Protein AF-A0A7U9SKB0-F1 (afdb_monomer)

Secondary structure (DSSP, 8-state):
----PPP-S--EEEEEEEE-TTT--EEEEEEEEEE--SS----EEEEEE-TTT--EEESS--S-GGGGS-TT-GGGPPPS-TT----SPP-EEEEEEEET-TT-HHHHHHHHTTEEEEEEE-TTSSS-EEETTTEEEESS-GGG---TT-EEEEEEES-GGG-S-HHHHHHHHHHHEEEEEEEEEEEEBSS-HHHHHHGGG-GGG-TTT--EEB-HHHHHHHHHHHTEEEEEEEE---THHHHHHHHHHTT--HHHHHHHHHHHS-HHHHHHHHHHHHHHHHTT-SSEEEEEEEE-----TTS---EEEEE----------SS--S---SS-EEEE--S-TT--GGGPEE---SS--HHHHHHHHTT-SS--PPPTTEEE-S-SSSS-GGGGEEEPPPTTTSSS----SSS---SB-TTS-B--PPPPPPSSSTBTTBSEEEEEEEEESS-TTTHHHHHHHHHHHHHHSSEEEEEEESS--SSHHHHHHHTTPEEEE----S-HHHHHHHHHHH--EEEEEE--TTEEES--HHHHHHHHTTGGGG-SEEEEEEEEESSTTS-SEEEEEEEEEEE--TT-EEESSSS-EEE--S---EEEEEEEEEE-TT--S-HHHHHHHHHHHHHHHHHHHHH-TT-HHHHHHHHHHHHHTT-HHHHHHHHHHHHHHHHHTT-HHHHHHHHHHHHHHHHHTT-THHHHHHHHHHHHS---HHHHHHHHHHHHHHHHHTT--HHHHHHHHHHHHHHHHHHHH-HHHHHTT-SSSHHHHH-HHHHHHHHHHHHHHHHHTT-HHHHHHHHHH--TTTTGGGHHHHHHHHHHS-HHHHHHHHHHS-HHHHHHTHHHHHHHHHHHHTTS-TTSHHHHHHHHHHHTS-HHHHHHHHHHTTTT--SHHHHHHHHHHHH--SSS--HHHHHHHHHHHHHHHHHHHHT----PPPP----S-----TT-PPPHHHHHHHHHHHHHHHHHHHS-HHHHH-TT-SSS-HHHHHHHHHHHHHSSS--HHHHHHHHHHHHHH-GGGHHHHHHHHHHS--

Nearest PDB structures (foldseek):
  7msp-assembly2_B  TM=8.343E-01  e=2.458E-13  Bacillus subtilis subsp. subtilis str. 168
  8zc7-assembly1_A  TM=6.429E-01  e=2.097E-06  Streptomyces caespitosus
  4qnv-assembly2_B  TM=5.663E-01  e=7.836E-06  Escherichia coli APEC O1
  4qnx-assembly1_A  TM=5.830E-01  e=1.255E-05  Escherichia coli K-12
  1vlm-assembly2_B  TM=6.837E-01  e=5.400E-05  Thermotoga maritima MSB8

Sequence (1038 aa):
MVTLKRDETNRELGKKPQVCRICGAGGDFDTYLVREMMQGTGEEFPYFVCGRCHCLQIATVPENLGDYYGRDYYSFQIPEETGMEFEVPVHNSRKILDVGCGGGVWLVQKAMEGWGNLYGCDPFLEKGRQYGQRVTIRNCSIHDMEGDGTFDIIHMSDSFEHMADPLEVLRSAHRLLKQSGILYMTIPTYPNIAFERFGSHWYQLDAPRHIFLHSRESIEQLARNSGMIVTDIKYNADESQFIRSFFYQHGVPFFQQDKLIGRYFTSAEREKLKKESVIWNEKEYGDHMEVYWQKGLLPAMGQEKKAVFQKFSGEGSRRLSPYPPVYRERNTDYICFTDNIGVCSSDWEIIQVENVEQADIDTYLEGYGFRWELQPNQIQMGPLFENRGEENIVTILGLNELPLVKIDLENFMPTSDHEGNYLYRKNPIYNKGKYKGRPLLLTIGVPVSNQIGTIGRCLSKIKPLLDGLDAELLVVDTGSTDGTVEVCKSYGARIVSKPWCDNMSLVRNEGIFHAKGLWYMSIDDDEWFEDVDDILQFFQKGIYKNYNMATYIQRNYRDSEGKIFEDHHTTRMAEITPELHFEGRIHDAIIIHGNMKSYMLRSYAHHYGFVNDRPEQVKEKFIRNATILLQDVYEYPKDLRYLFQLANEYSCIQSNDVALALFAQTIALAKEAENNYRGNISVIKLLDCLYAADDTRLFSWGQYLKDSFPLTVAEQAGIAWSQEILAFQLGKPAGQVLAFYSSYHQMLNQYKEDPGASWYLTFHGLAKVEHDFFIMEAKAVAFCAYLKVGEEEKALKLLQDISLEVVENRCIAIFAAAFASGDDIYGELCAKLTPMQWEEWSGQILDVFAFCLAREGSGSRQVKRFPDILSRISVPSVISWAEESREKRRGKIGERLFTYAMECTLGNNPVQELCLCAWLLKEAYVKKRSAGREKEPTFCIVPKAAVITEQEEPGSREVLYQYISFLGAFAQEYYNPGYLMDPGSCVVPPDIRAAWRMAAVLAEGRATSENVALLKQALEIFPSFHEEIRTILKGLQH

pLDDT: mean 83.34, std 16.24, range [25.55, 98.69]

Foldseek 3Di:
DPPLFFDPVDQWPFFDWAADLQQRDTDGFIKGWAAQFAVLPRDIFIWTADPPFRKIFTRDADPCPLVSQDPVRPLQDAPPDPPDDQPAAAPAAAAEEEFQNHNVPVVVVVVNVRYAHEEYEDQSDPAWGDRHNRYTYGNDHLQPDDAFQRHQEYEAEANLQQDPNNLVSLLSVLRRHHQNHKYKYKYFAPPADLCRRLPSLQCRPNPPRRRIHGYPSSVVSSCVSNQKDWDDKFFDAFLCRRQNSVCSSVSHGDVRRVVCSCVPAPPVRRVVSRVVQVVRRVVVHHRMMMIMIGRHPPDDPPDDDAEKEWDFDDDDDLFLFQDDDPDPDHTIFTWGFDQDQFDFLLRYDYDYDPDDDVVNVVVVCVPHPDGDGDGRQWGAFTGCHPDPNVVRIAGADGQCRDPPEHADPVPQDDQADPVRHGDAAFADDACCDDQNRFPFAEEEEEEDEQPPPAQLQALVQCLCVVVLGRYAYEYEYQDHDNCSVVSCVVSVYDYDYDHDDLAPQVSVSVVLNPDRHQKYFYDYSNKHWPHCVQVSCCVVVVVCVVFFWEWEWEWEAQAPVRLDTWIDGATGMGGRGRPWTWDARPPIHTDDPDDHGYDYTHIYMYHHPNHLPDLVVLSVVLRSVLNSLSSVCSSCVLPLSSLLVNLVSCVSNLVLSNSLSSLSSSLSSCSVVVNLQSNLVSLLSNLVSCLSVLHPVLVSSVVVSCVSHPDALLSQLQSLLSQLVSCLVVVHQLVSSVVSLVSNVVSLVVCVVPVPRDVVRDGDNCCCNPPVLNVLQSLLSNLLSCLVVVNNVSSLVSLLVHQCVSPVVSVLSLLLSQLQGDPSSVVSVVVNADLVNLAVCVLSNVVSLLVSLLPDDCPGSSVVCVLVSQLSYDLVSLVVSLVVCPVVLPDSSLVSLQVSLLPDDPDPGHLRNLSNSLSSLVVVLVVLVVVPDDPDDDDDDDDPDDDPDPPDDDDSLSSLLSSLQSLLSSCPVVDDPVLLPDLPRPPDQLQSSLSNLQNVLVDPDDDPVSNVVSNVSSCVSPVVCVVVSVSSVVPPPD

Radius of gyration: 45.07 Å; Cα contacts (8 Å, |Δi|>4): 1802; chains: 1; bounding box: 141×55×112 Å

Solvent-accessible surface area (backbone atoms only — not comparable to full-atom values): 56765 Å² total; per-residue (Å²): 134,84,78,87,65,65,64,78,83,71,56,65,73,47,64,44,83,45,65,35,93,86,79,66,54,68,46,72,23,51,22,36,54,26,48,22,38,61,91,50,80,58,53,76,43,53,29,32,36,35,92,82,46,45,31,32,30,48,72,69,80,66,97,62,65,64,81,79,59,55,94,81,37,74,58,60,47,63,65,86,62,85,70,47,77,65,86,46,67,70,80,38,76,63,30,35,37,30,44,56,35,53,44,33,52,69,56,54,51,42,32,60,73,11,40,39,36,36,37,31,24,22,65,84,48,97,62,56,50,63,44,48,95,32,36,42,35,41,52,29,51,70,79,75,59,81,54,71,46,60,24,45,31,38,37,27,63,75,31,63,32,57,46,95,53,59,53,61,52,44,34,34,49,43,48,29,31,19,78,91,11,37,39,43,34,35,40,56,34,27,75,27,52,35,42,73,34,36,44,69,23,23,56,82,54,46,36,81,57,37,38,41,29,42,16,74,58,36,50,55,51,43,21,70,77,28,44,36,36,78,77,49,76,46,42,69,32,51,36,55,54,55,56,50,14,52,35,40,66,71,72,46,28,51,87,62,39,77,84,40,47,76,78,73,42,52,74,69,55,48,54,51,40,34,56,51,22,51,58,29,17,78,63,71,26,24,47,22,33,38,41,35,30,34,44,39,73,68,81,61,92,85,64,100,74,55,54,32,42,44,44,80,59,79,76,87,76,100,56,66,49,52,55,83,63,96,64,87,63,87,51,69,42,59,46,42,51,57,73,58,50,71,52,28,56,84,68,61,38,84,44,86,54,81,91,71,54,73,71,57,51,54,60,58,53,70,76,44,92,41,81,57,83,51,56,61,39,35,38,49,50,41,33,52,65,57,82,65,35,70,80,26,51,40,66,46,68,35,69,83,64,41,81,98,45,61,73,65,74,90,78,61,73,77,64,45,50,98,89,65,50,74,71,76,79,70,29,78,86,51,89,69,40,85,37,88,14,20,71,23,50,32,20,40,31,30,55,40,69,60,40,62,91,34,35,66,59,21,52,62,45,50,40,64,54,51,76,72,43,60,44,47,46,39,33,30,33,33,72,56,82,72,56,35,65,60,56,44,45,74,74,64,35,45,81,44,84,48,70,75,71,80,33,51,19,62,47,52,37,52,40,59,51,71,47,52,23,33,26,41,35,56,50,58,42,64,29,32,39,83,51,52,64,53,62,50,45,36,57,76,74,50,56,52,78,79,36,50,32,32,25,33,28,38,36,38,18,46,36,91,86,64,82,45,56,40,50,33,78,42,68,39,32,34,54,68,46,48,75,46,40,45,49,46,46,63,93,50,43,70,45,73,87,73,92,85,34,73,43,85,45,80,35,37,26,47,30,58,89,56,42,59,82,48,66,69,62,46,49,56,50,35,51,57,51,45,39,48,36,46,51,47,29,68,75,40,74,80,43,56,66,43,40,43,50,45,16,49,45,34,43,76,72,66,39,33,71,60,14,36,26,35,18,52,43,27,32,53,54,18,58,77,68,69,34,57,70,61,21,42,55,26,50,53,52,30,48,50,34,26,55,77,63,75,38,71,58,42,66,66,38,52,57,48,52,58,76,71,38,94,65,47,49,37,39,52,21,34,51,25,44,50,49,19,54,50,31,54,73,73,65,50,60,41,72,60,30,44,52,25,43,52,53,18,53,51,27,44,50,52,32,72,74,49,53,63,73,33,69,80,76,51,59,56,30,52,49,49,71,71,36,64,51,49,50,39,42,52,42,52,53,44,26,46,28,28,51,75,73,67,40,53,73,62,20,42,58,36,54,75,72,48,56,61,83,67,34,53,96,46,42,63,57,47,51,49,44,32,57,71,51,60,68,68,46,37,50,52,55,58,70,72,51,48,74,65,51,35,53,77,43,36,59,57,54,51,51,40,50,47,52,55,54,54,74,56,66,97,82,42,73,47,65,73,43,47,55,63,58,34,59,58,35,53,57,68,58,56,49,50,47,52,62,71,41,66,78,74,44,81,52,68,47,41,53,42,54,44,49,49,44,72,68,57,72,96,68,99,65,39,54,36,48,28,45,51,33,16,51,51,28,45,54,52,30,54,52,56,64,70,64,74,68,89,73,82,78,81,88,75,94,74,73,93,89,68,84,86,63,100,81,72,82,83,52,66,65,56,39,43,53,51,18,31,39,28,40,14,52,23,43,57,73,72,40,62,64,68,52,52,70,38,87,81,43,85,88,52,60,49,60,56,39,17,33,28,33,48,20,61,52,73,44,88,91,72,56,69,72,55,39,54,52,34,46,51,51,18,36,72,56,27,60,86,46,50,68,60,53,50,52,52,62,70,68,61,84,122

Mean predicted aligned error: 18.11 Å

Structure (mmCIF, N/CA/C/O backbone):
data_AF-A0A7U9SKB0-F1
#
_entry.id   AF-A0A7U9SKB0-F1
#
loop_
_atom_site.group_PDB
_atom_site.id
_atom_site.type_symbol
_atom_site.label_atom_id
_atom_site.label_alt_id
_atom_site.label_comp_id
_atom_site.label_asym_id
_atom_site.label_entity_id
_atom_site.label_seq_id
_atom_site.pdbx_PDB_ins_code
_atom_site.Cartn_x
_atom_site.Cartn_y
_atom_site.Cartn_z
_atom_site.occupancy
_atom_site.B_iso_or_equiv
_atom_site.auth_seq_id
_atom_site.auth_comp_id
_atom_site.auth_asym_id
_atom_site.auth_atom_id
_atom_site.pdbx_PDB_model_num
ATOM 1 N N . MET A 1 1 ? 42.866 19.997 -46.470 1.00 43.50 1 MET A N 1
ATOM 2 C CA . MET A 1 1 ? 41.771 19.687 -45.537 1.00 43.50 1 MET A CA 1
ATOM 3 C C . MET A 1 1 ? 41.439 18.225 -45.683 1.00 43.50 1 MET A C 1
ATOM 5 O O . MET A 1 1 ? 40.762 17.846 -46.633 1.00 43.50 1 MET A O 1
ATOM 9 N N . VAL A 1 2 ? 41.968 17.407 -44.781 1.00 55.06 2 VAL A N 1
ATOM 10 C CA . VAL A 1 2 ? 41.524 16.020 -44.638 1.00 55.06 2 VAL A CA 1
ATOM 11 C C . VAL A 1 2 ? 40.098 16.061 -44.080 1.00 55.06 2 VAL A C 1
ATOM 13 O O . VAL A 1 2 ? 39.877 16.552 -42.975 1.00 55.06 2 VAL A O 1
ATOM 16 N N . THR A 1 3 ? 39.103 15.638 -44.860 1.00 58.44 3 THR A N 1
ATOM 17 C CA . THR A 1 3 ? 37.730 15.498 -44.356 1.00 58.44 3 THR A CA 1
ATOM 18 C C . THR A 1 3 ? 37.647 14.188 -43.584 1.00 58.44 3 THR A C 1
ATOM 20 O O . THR A 1 3 ? 37.654 13.123 -44.195 1.00 58.44 3 THR A O 1
ATOM 23 N N . LEU A 1 4 ? 37.577 14.263 -42.252 1.00 69.69 4 LEU A N 1
ATOM 24 C CA . LEU A 1 4 ? 37.286 13.103 -41.409 1.00 69.69 4 LEU A CA 1
ATOM 25 C C . LEU A 1 4 ? 35.827 12.699 -41.658 1.00 69.69 4 LEU A C 1
ATOM 27 O O . LEU A 1 4 ? 34.907 13.365 -41.184 1.00 69.69 4 LEU A O 1
ATOM 31 N N . LYS A 1 5 ? 35.612 11.678 -42.489 1.00 61.69 5 LYS A N 1
ATOM 32 C CA . LYS A 1 5 ? 34.280 11.137 -42.778 1.00 61.69 5 LYS A CA 1
ATOM 33 C C . LYS A 1 5 ? 33.951 10.026 -41.791 1.00 61.69 5 LYS A C 1
ATOM 35 O O . LYS A 1 5 ? 34.845 9.285 -41.389 1.00 61.69 5 LYS A O 1
ATOM 40 N N . ARG A 1 6 ? 32.665 9.914 -41.447 1.00 69.25 6 ARG A N 1
ATOM 41 C CA . ARG A 1 6 ? 32.148 8.762 -40.711 1.00 69.25 6 ARG A CA 1
ATOM 42 C C . ARG A 1 6 ? 32.455 7.493 -41.504 1.00 69.25 6 ARG A C 1
ATOM 44 O O . ARG A 1 6 ? 32.325 7.502 -42.728 1.00 69.25 6 ARG A O 1
ATOM 51 N N . ASP A 1 7 ? 32.893 6.445 -40.822 1.00 67.62 7 ASP A N 1
ATOM 52 C CA . ASP A 1 7 ? 33.082 5.147 -41.456 1.00 67.62 7 ASP A CA 1
ATOM 53 C C . ASP A 1 7 ? 31.735 4.575 -41.938 1.00 67.62 7 ASP A C 1
ATOM 55 O O . ASP A 1 7 ? 30.792 4.433 -41.163 1.00 67.62 7 ASP A O 1
ATOM 59 N N . GLU A 1 8 ? 31.649 4.280 -43.237 1.00 61.62 8 GLU A N 1
ATOM 60 C CA . GLU A 1 8 ? 30.475 3.695 -43.902 1.00 61.62 8 GLU A CA 1
ATOM 61 C C . GLU A 1 8 ? 30.715 2.224 -44.298 1.00 61.62 8 GLU A C 1
ATOM 63 O O . GLU A 1 8 ? 29.839 1.595 -44.889 1.00 61.62 8 GLU A O 1
ATOM 68 N N . THR A 1 9 ? 31.889 1.650 -43.990 1.00 63.44 9 THR A N 1
ATOM 69 C CA . THR A 1 9 ? 32.298 0.316 -44.477 1.00 63.44 9 THR A CA 1
ATOM 70 C C . THR A 1 9 ? 31.579 -0.869 -43.813 1.00 63.44 9 THR A C 1
ATOM 72 O O . THR A 1 9 ? 31.842 -2.006 -44.191 1.00 63.44 9 THR A O 1
ATOM 75 N N . ASN A 1 10 ? 30.644 -0.605 -42.890 1.00 59.78 10 ASN A N 1
ATOM 76 C CA . ASN A 1 10 ? 29.825 -1.556 -42.128 1.00 59.78 10 ASN A CA 1
ATOM 77 C C . ASN A 1 10 ? 30.568 -2.841 -41.710 1.00 59.78 10 ASN A C 1
ATOM 79 O O . ASN A 1 10 ? 30.452 -3.890 -42.343 1.00 59.78 10 ASN A O 1
ATOM 83 N N . ARG A 1 11 ? 31.310 -2.754 -40.602 1.00 73.19 11 ARG A N 1
ATOM 84 C CA . ARG A 1 11 ? 31.948 -3.908 -39.945 1.00 73.19 11 ARG A CA 1
ATOM 85 C C . ARG A 1 11 ? 31.105 -4.531 -38.829 1.00 73.19 11 ARG A C 1
ATOM 87 O O . ARG A 1 11 ? 31.626 -5.305 -38.023 1.00 73.19 11 ARG A O 1
ATOM 94 N N . GLU A 1 12 ? 29.828 -4.174 -38.765 1.00 81.62 12 GLU A N 1
ATOM 95 C CA . GLU A 1 12 ? 28.869 -4.747 -37.831 1.00 81.62 12 GLU A CA 1
ATOM 96 C C . GLU A 1 12 ? 28.525 -6.172 -38.283 1.00 81.62 12 GLU A C 1
ATOM 98 O O . GLU A 1 12 ? 28.112 -6.417 -39.417 1.00 81.62 12 GLU A O 1
ATOM 103 N N . LEU A 1 13 ? 28.711 -7.139 -37.393 1.00 83.94 13 LEU A N 1
ATOM 104 C CA . LEU A 1 13 ? 28.393 -8.547 -37.625 1.00 83.94 13 LEU A CA 1
ATOM 105 C C . LEU A 1 13 ? 26.977 -8.903 -37.132 1.00 83.94 13 LEU A C 1
ATOM 107 O O . LEU A 1 13 ? 26.626 -10.086 -37.081 1.00 83.94 13 LEU A O 1
ATOM 111 N N . GLY A 1 14 ? 26.181 -7.889 -36.774 1.00 85.88 14 GLY A N 1
ATOM 112 C CA . GLY A 1 14 ? 24.865 -8.009 -36.155 1.00 85.88 14 GLY A CA 1
ATOM 113 C C . GLY A 1 14 ? 24.938 -8.417 -34.685 1.00 85.88 14 GLY A C 1
ATOM 114 O O . GLY A 1 14 ? 26.012 -8.460 -34.077 1.00 85.88 14 GLY A O 1
ATOM 115 N N . LYS A 1 15 ? 23.779 -8.741 -34.111 1.00 90.19 15 LYS A N 1
ATOM 116 C CA . LYS A 1 15 ? 23.697 -9.229 -32.735 1.00 90.19 15 LYS A CA 1
ATOM 117 C C . LYS A 1 15 ? 24.032 -10.714 -32.664 1.00 90.19 15 LYS A C 1
ATOM 119 O O . LYS A 1 15 ? 23.480 -11.503 -33.430 1.00 90.19 15 LYS A O 1
ATOM 124 N N . LYS A 1 16 ? 24.936 -11.098 -31.762 1.00 90.31 16 LYS A N 1
ATOM 125 C CA . LYS A 1 16 ? 25.306 -12.501 -31.518 1.00 90.31 16 LYS A CA 1
ATOM 126 C C . LYS A 1 16 ? 25.226 -12.831 -30.031 1.00 90.31 16 LYS A C 1
ATOM 128 O O . LYS A 1 16 ? 25.518 -11.950 -29.219 1.00 90.31 16 LYS A O 1
ATOM 133 N N . PRO A 1 17 ? 24.918 -14.088 -29.675 1.00 90.88 17 PRO A N 1
ATOM 134 C CA . PRO A 1 17 ? 24.843 -14.506 -28.286 1.00 90.88 17 PRO A CA 1
ATOM 135 C C . PRO A 1 17 ? 26.226 -14.427 -27.647 1.00 90.88 17 PRO A C 1
ATOM 137 O O . PRO A 1 17 ? 27.187 -15.026 -28.136 1.00 90.88 17 PRO A O 1
ATOM 140 N N . GLN A 1 18 ? 26.325 -13.667 -26.564 1.00 94.44 18 GLN A N 1
ATOM 141 C CA . GLN A 1 18 ? 27.540 -13.470 -25.784 1.00 94.44 18 GLN A CA 1
ATOM 142 C C . GLN A 1 18 ? 27.194 -13.401 -24.296 1.00 94.44 18 GLN A C 1
ATOM 144 O O . GLN A 1 18 ? 26.062 -13.097 -23.917 1.00 94.44 18 GLN A O 1
ATOM 149 N N . VAL A 1 19 ? 28.188 -13.663 -23.447 1.00 92.06 19 VAL A N 1
ATOM 150 C CA . VAL A 1 19 ? 28.097 -13.451 -21.999 1.00 92.06 19 VAL A CA 1
ATOM 151 C C . VAL A 1 19 ? 29.131 -12.408 -21.609 1.00 92.06 19 VAL A C 1
ATOM 153 O O . VAL A 1 19 ? 30.323 -12.552 -21.878 1.00 92.06 19 VAL A O 1
ATOM 156 N N . CYS A 1 20 ? 28.670 -11.329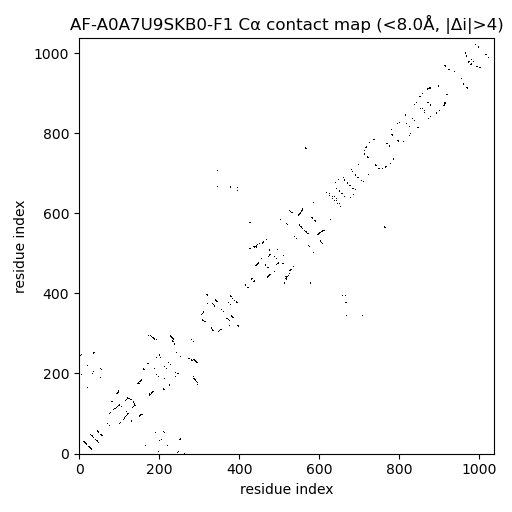 -20.985 1.00 92.88 20 CYS A N 1
ATOM 157 C CA . CYS A 1 20 ? 29.540 -10.261 -20.527 1.00 92.88 20 CYS A CA 1
ATOM 158 C C . CYS A 1 20 ? 30.414 -10.739 -19.364 1.00 92.88 20 CYS A C 1
ATOM 160 O O . CYS A 1 20 ? 29.898 -11.089 -18.303 1.00 92.88 20 CYS A O 1
ATOM 162 N N . ARG A 1 21 ? 31.738 -10.649 -19.525 1.00 93.31 21 ARG A N 1
ATOM 163 C CA . ARG A 1 21 ? 32.7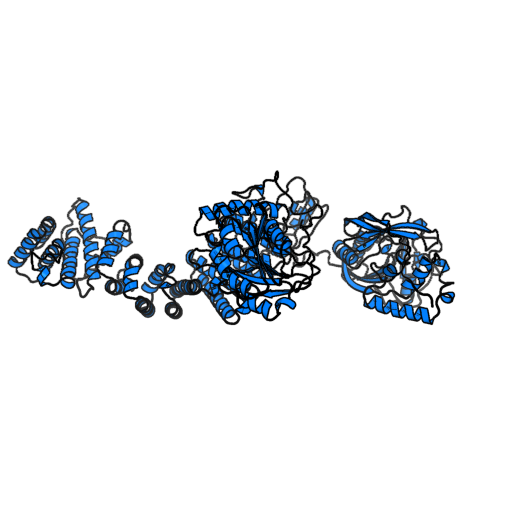18 -11.070 -18.508 1.00 93.31 21 ARG A CA 1
ATOM 164 C C . ARG A 1 21 ? 32.866 -10.083 -17.339 1.00 93.31 21 ARG A C 1
ATOM 166 O O . ARG A 1 21 ? 33.593 -10.362 -16.399 1.00 93.31 21 ARG A O 1
ATOM 173 N N . ILE A 1 22 ? 32.160 -8.948 -17.384 1.00 91.06 22 ILE A N 1
ATOM 174 C CA . ILE A 1 22 ? 32.162 -7.929 -16.319 1.00 91.06 22 ILE A CA 1
ATOM 175 C C . ILE A 1 22 ? 30.909 -8.005 -15.440 1.00 91.06 22 ILE A C 1
ATOM 177 O O . ILE A 1 22 ? 31.011 -7.940 -14.221 1.00 91.06 22 ILE A O 1
ATOM 181 N N . CYS A 1 23 ? 29.718 -8.113 -16.043 1.00 85.69 23 CYS A N 1
ATOM 182 C CA . CYS A 1 23 ? 28.442 -8.061 -15.310 1.00 85.69 23 CYS A CA 1
ATOM 183 C C . CYS A 1 23 ? 27.598 -9.342 -15.403 1.00 85.69 23 CYS A C 1
ATOM 185 O O . CYS A 1 23 ? 26.459 -9.347 -14.937 1.00 85.69 23 CYS A O 1
ATOM 187 N N . GLY A 1 24 ? 28.099 -10.391 -16.062 1.00 88.31 24 GLY A N 1
ATOM 188 C CA . GLY A 1 24 ? 27.413 -11.680 -16.206 1.00 88.31 24 GLY A CA 1
ATOM 189 C C . GLY A 1 24 ? 26.192 -11.676 -17.134 1.00 88.31 24 GLY A C 1
ATOM 190 O O . GLY A 1 24 ? 25.580 -12.718 -17.339 1.00 88.31 24 GLY A O 1
ATOM 191 N N . ALA A 1 25 ? 25.817 -10.532 -17.718 1.00 81.94 25 ALA A N 1
ATOM 192 C CA . ALA A 1 25 ? 24.670 -10.454 -18.618 1.00 81.94 25 ALA A CA 1
ATOM 193 C C . ALA A 1 25 ? 24.893 -11.319 -19.869 1.00 81.94 25 ALA A C 1
ATOM 195 O O . ALA A 1 25 ? 25.837 -11.079 -20.625 1.00 81.94 25 ALA A O 1
ATOM 196 N N . GLY A 1 26 ? 24.011 -12.296 -20.082 1.00 90.06 26 GLY A N 1
ATOM 197 C CA . GLY A 1 26 ? 23.909 -13.061 -21.321 1.00 90.06 26 GLY A CA 1
ATOM 198 C C . GLY A 1 26 ? 22.855 -12.465 -22.252 1.00 90.06 26 GLY A C 1
ATOM 199 O O . GLY A 1 26 ? 21.807 -12.017 -21.785 1.00 90.06 26 GLY A O 1
ATOM 200 N N . GLY A 1 27 ? 23.118 -12.456 -23.556 1.00 88.00 27 GLY A N 1
ATOM 201 C CA . GLY A 1 27 ? 22.151 -12.002 -24.553 1.00 88.00 27 GLY A CA 1
ATOM 202 C C . GLY A 1 27 ? 22.751 -11.839 -25.943 1.00 88.00 27 GLY A C 1
ATOM 203 O O . GLY A 1 27 ? 23.955 -12.013 -26.139 1.00 88.00 27 GLY A O 1
ATOM 204 N N . ASP A 1 28 ? 21.897 -11.489 -26.902 1.00 93.44 28 ASP A N 1
ATOM 205 C CA . ASP A 1 28 ? 22.313 -11.146 -28.258 1.00 93.44 28 ASP A CA 1
ATOM 206 C C . ASP A 1 28 ? 22.795 -9.688 -28.297 1.00 93.44 28 ASP A C 1
ATOM 208 O O . ASP A 1 28 ? 22.005 -8.744 -28.218 1.00 93.44 28 ASP A O 1
ATOM 212 N N . PHE A 1 29 ? 24.111 -9.502 -28.399 1.00 94.56 29 PHE A N 1
ATOM 213 C CA . PHE A 1 29 ? 24.783 -8.203 -28.317 1.00 94.56 29 PHE A CA 1
ATOM 214 C C . PHE A 1 29 ? 25.402 -7.791 -29.647 1.00 94.56 29 PHE A C 1
ATOM 216 O O . PHE A 1 29 ? 25.850 -8.652 -30.404 1.00 94.56 29 PHE A O 1
ATOM 223 N N . ASP A 1 30 ? 25.449 -6.483 -29.920 1.00 92.44 30 ASP A N 1
ATOM 224 C CA . ASP A 1 30 ? 26.028 -5.940 -31.152 1.00 92.44 30 ASP A CA 1
ATOM 225 C C . ASP A 1 30 ? 27.499 -6.340 -31.258 1.00 92.44 30 ASP A C 1
ATOM 227 O O . ASP A 1 30 ? 28.277 -6.134 -30.320 1.00 92.44 30 ASP A O 1
ATOM 231 N N . THR A 1 31 ? 27.871 -6.932 -32.394 1.00 94.06 31 THR A N 1
ATOM 232 C CA . THR A 1 31 ? 29.220 -7.449 -32.633 1.00 94.06 31 THR A CA 1
ATOM 233 C C . THR A 1 31 ? 29.919 -6.743 -33.785 1.00 94.06 31 THR A C 1
ATOM 235 O O . THR A 1 31 ? 29.300 -6.369 -34.777 1.00 94.06 31 THR A O 1
ATOM 238 N N . TYR A 1 32 ? 31.234 -6.582 -33.661 1.00 93.44 32 TYR A N 1
ATOM 239 C CA . TYR A 1 32 ? 32.084 -5.835 -34.585 1.00 93.44 32 TYR A CA 1
ATOM 240 C C . TYR A 1 32 ? 33.323 -6.652 -34.940 1.00 93.44 32 TYR A C 1
ATOM 242 O O . TYR A 1 32 ? 33.842 -7.388 -34.102 1.00 93.44 32 TYR A O 1
ATOM 250 N N . LEU A 1 33 ? 33.820 -6.511 -36.170 1.00 93.88 33 LEU A N 1
ATOM 251 C CA . LEU A 1 33 ? 35.069 -7.145 -36.600 1.00 93.88 33 LEU A CA 1
ATOM 252 C C . LEU A 1 33 ? 36.228 -6.139 -36.609 1.00 93.88 33 LEU A C 1
ATOM 254 O O . LEU A 1 33 ? 36.238 -5.187 -37.396 1.00 93.88 33 LEU A O 1
ATOM 258 N N . VAL A 1 34 ? 37.222 -6.362 -35.752 1.00 93.81 34 VAL A N 1
ATOM 259 C CA . VAL A 1 34 ? 38.366 -5.460 -35.537 1.00 93.81 34 VAL A CA 1
ATOM 260 C C . VAL A 1 34 ? 39.639 -6.084 -36.105 1.00 93.81 34 VAL A C 1
ATOM 262 O O . VAL A 1 34 ? 39.832 -7.285 -35.977 1.00 93.81 34 VAL A O 1
ATOM 265 N N . ARG A 1 35 ? 40.513 -5.289 -36.736 1.00 92.69 35 ARG A N 1
ATOM 266 C CA . ARG A 1 35 ? 41.798 -5.770 -37.282 1.00 92.69 35 ARG A CA 1
ATOM 267 C C . ARG A 1 35 ? 42.973 -5.445 -36.366 1.00 92.69 35 ARG A C 1
ATOM 269 O O . ARG A 1 35 ? 43.029 -4.344 -35.826 1.00 92.69 35 ARG A O 1
ATOM 276 N N . GLU A 1 36 ? 43.947 -6.348 -36.297 1.00 93.44 36 GLU A N 1
ATOM 277 C CA . GLU A 1 36 ? 45.280 -6.083 -35.749 1.00 93.44 36 GLU A CA 1
ATOM 278 C C . GLU A 1 36 ? 45.997 -5.074 -36.654 1.00 93.44 36 GLU A C 1
ATOM 280 O O . GLU A 1 36 ? 46.307 -5.352 -37.818 1.00 93.44 36 GLU A O 1
ATOM 285 N N . MET A 1 37 ? 46.222 -3.877 -36.120 1.00 92.62 37 MET A N 1
ATOM 286 C CA . MET A 1 37 ? 46.818 -2.761 -36.856 1.00 92.62 37 MET A CA 1
ATOM 287 C C . MET A 1 37 ? 48.067 -2.192 -36.171 1.00 92.62 37 MET A C 1
ATOM 289 O O . MET A 1 37 ? 48.691 -1.287 -36.727 1.00 92.62 37 MET A O 1
ATOM 293 N N . MET A 1 38 ? 48.470 -2.702 -35.001 1.00 88.88 38 MET A N 1
ATOM 294 C CA . MET A 1 38 ? 49.676 -2.231 -34.315 1.00 88.88 38 MET A CA 1
ATOM 295 C C . MET A 1 38 ? 50.916 -2.712 -35.063 1.00 88.88 38 MET A C 1
ATOM 297 O O . MET A 1 38 ? 51.725 -1.899 -35.516 1.00 88.88 38 MET A O 1
ATOM 301 N N . GLN A 1 39 ? 51.028 -4.030 -35.259 1.00 85.19 39 GLN A N 1
ATOM 302 C CA . GLN A 1 39 ? 52.115 -4.650 -36.022 1.00 85.19 39 GLN A CA 1
ATOM 303 C C . GLN A 1 39 ? 51.791 -4.742 -37.521 1.00 85.19 39 GLN A C 1
ATOM 305 O O . GLN A 1 39 ? 52.697 -4.834 -38.351 1.00 85.19 39 GLN A O 1
ATOM 310 N N . GLY A 1 40 ? 50.507 -4.646 -37.876 1.00 88.06 40 GLY A N 1
ATOM 311 C CA . GLY A 1 40 ? 50.030 -4.631 -39.253 1.00 88.06 40 GLY A CA 1
ATOM 312 C C . GLY A 1 40 ? 49.834 -6.026 -39.838 1.00 88.06 40 GLY A C 1
ATOM 313 O O . GLY A 1 40 ? 49.967 -6.186 -41.051 1.00 88.06 40 GLY A O 1
ATOM 314 N N . THR A 1 41 ? 49.533 -7.030 -39.005 1.00 88.69 41 THR A N 1
ATOM 315 C CA . THR A 1 41 ? 49.235 -8.390 -39.492 1.00 88.69 41 THR A CA 1
ATOM 316 C C . THR A 1 41 ? 47.886 -8.445 -40.211 1.00 88.69 41 THR A C 1
ATOM 318 O O . THR A 1 41 ? 47.703 -9.253 -41.120 1.00 88.69 41 THR A O 1
ATOM 321 N N . GLY A 1 42 ? 46.954 -7.557 -39.839 1.00 89.19 42 GLY A N 1
ATOM 322 C CA . GLY A 1 42 ? 45.614 -7.479 -40.412 1.00 89.19 42 GLY A CA 1
ATOM 323 C C . GLY A 1 42 ? 44.679 -8.610 -39.982 1.00 89.19 42 GLY A C 1
ATOM 324 O O . GLY A 1 42 ? 43.592 -8.715 -40.548 1.00 89.19 42 GLY A O 1
ATOM 325 N N . GLU A 1 43 ? 45.086 -9.435 -39.013 1.00 93.38 43 GLU A N 1
ATOM 326 C CA . GLU A 1 43 ? 44.258 -10.496 -38.434 1.00 93.38 43 GLU A CA 1
ATOM 327 C C . GLU A 1 43 ? 42.980 -9.913 -37.816 1.00 93.38 43 GLU A C 1
ATOM 329 O O . GLU A 1 43 ? 43.000 -8.815 -37.262 1.00 93.38 43 GLU A O 1
ATOM 334 N N . GLU A 1 44 ? 41.857 -10.619 -37.951 1.00 93.38 44 GLU A N 1
ATOM 335 C CA . GLU A 1 44 ? 40.534 -10.121 -37.574 1.00 93.38 44 GLU A CA 1
ATOM 336 C C . GLU A 1 44 ? 40.006 -10.796 -36.305 1.00 93.38 44 GLU A C 1
ATOM 338 O O . GLU A 1 44 ? 39.949 -12.021 -36.213 1.00 93.38 44 GLU A O 1
ATOM 343 N N . PHE A 1 45 ? 39.546 -9.982 -35.355 1.00 95.00 45 PHE A N 1
ATOM 344 C CA . PHE A 1 45 ? 39.037 -10.409 -34.058 1.00 95.00 45 PHE A CA 1
ATOM 345 C C . PHE A 1 45 ? 37.611 -9.890 -33.836 1.00 95.00 45 PHE A C 1
ATOM 347 O O . PHE A 1 45 ? 37.348 -8.697 -34.027 1.00 95.00 45 PHE A O 1
ATOM 354 N N . PRO A 1 46 ? 36.666 -10.756 -33.436 1.00 94.69 46 PRO A N 1
ATOM 355 C CA . PRO A 1 46 ? 35.316 -10.337 -33.088 1.00 94.69 46 PRO A CA 1
ATOM 356 C C . PRO A 1 46 ? 35.294 -9.643 -31.722 1.00 94.69 46 PRO A C 1
ATOM 358 O O . PRO A 1 46 ? 35.847 -10.158 -30.755 1.00 94.69 46 PRO A O 1
ATOM 361 N N . TYR A 1 47 ? 34.604 -8.510 -31.637 1.00 96.88 47 TYR A N 1
ATOM 362 C CA . TYR A 1 47 ? 34.288 -7.786 -30.404 1.00 96.88 47 TYR A CA 1
ATOM 363 C C . TYR A 1 47 ? 32.770 -7.667 -30.244 1.00 96.88 47 TYR A C 1
ATOM 365 O O . TYR A 1 47 ? 32.039 -7.762 -31.230 1.00 96.88 47 TYR A O 1
ATOM 373 N N . PHE A 1 48 ? 32.284 -7.445 -29.024 1.00 96.69 48 PHE A N 1
ATOM 374 C CA . PHE A 1 48 ? 30.869 -7.218 -28.734 1.00 96.69 48 PHE A CA 1
ATOM 375 C C . PHE A 1 48 ? 30.655 -6.152 -27.658 1.00 96.69 48 PHE A C 1
ATOM 377 O O . PHE A 1 48 ? 31.484 -6.000 -26.761 1.00 96.69 48 PHE A O 1
ATOM 384 N N . VAL A 1 49 ? 29.531 -5.434 -27.728 1.00 96.50 49 VAL A N 1
ATOM 385 C CA . VAL A 1 49 ? 29.135 -4.420 -26.734 1.00 96.50 49 VAL A CA 1
ATOM 386 C C . VAL A 1 49 ? 28.079 -4.996 -25.802 1.00 96.50 49 VAL A C 1
ATOM 388 O O . VAL A 1 49 ? 26.985 -5.345 -26.237 1.00 96.50 49 VAL A O 1
ATOM 391 N N . CYS A 1 50 ? 28.364 -5.070 -24.504 1.00 95.06 50 CYS A N 1
ATOM 392 C CA . CYS A 1 50 ? 27.375 -5.545 -23.541 1.00 95.06 50 CYS A CA 1
ATOM 393 C C . CYS A 1 50 ? 26.152 -4.609 -23.471 1.00 95.06 50 CYS A C 1
ATOM 395 O O . CYS A 1 50 ? 26.291 -3.435 -23.143 1.00 95.06 50 CYS A O 1
ATOM 397 N N . GLY A 1 51 ? 24.942 -5.147 -23.654 1.00 89.38 51 GLY A N 1
ATOM 398 C CA . GLY A 1 51 ? 23.691 -4.377 -23.555 1.00 89.38 51 GLY A CA 1
ATOM 399 C C . GLY A 1 51 ? 23.276 -3.958 -22.135 1.00 89.38 51 GLY A C 1
ATOM 400 O O . GLY A 1 51 ? 22.242 -3.321 -21.980 1.00 89.38 51 GLY A O 1
ATOM 401 N N . ARG A 1 52 ? 24.040 -4.339 -21.097 1.00 89.94 52 ARG A N 1
ATOM 402 C CA . ARG A 1 52 ? 23.791 -3.950 -19.695 1.00 89.94 52 ARG A CA 1
ATOM 403 C C . ARG A 1 52 ? 24.812 -2.943 -19.185 1.00 89.94 52 ARG A C 1
ATOM 405 O O . ARG A 1 52 ? 24.436 -1.866 -18.753 1.00 89.94 52 ARG A O 1
ATOM 412 N N . CYS A 1 53 ? 26.092 -3.317 -19.171 1.00 90.75 53 CYS A N 1
ATOM 413 C CA . CYS A 1 53 ? 27.141 -2.448 -18.636 1.00 90.75 53 CYS A CA 1
ATOM 414 C C . CYS A 1 53 ? 27.859 -1.637 -19.713 1.00 90.75 53 CYS A C 1
ATOM 416 O O . CYS A 1 53 ? 28.796 -0.937 -19.373 1.00 90.75 53 CYS A O 1
ATOM 418 N N . HIS A 1 54 ? 27.502 -1.761 -20.994 1.00 95.31 54 HIS A N 1
ATOM 419 C CA . HIS A 1 54 ? 28.132 -1.055 -22.118 1.00 95.31 54 HIS A CA 1
ATOM 420 C C . HIS A 1 54 ? 29.631 -1.301 -22.327 1.00 95.31 54 HIS A C 1
ATOM 422 O O . HIS A 1 54 ? 30.204 -0.728 -23.240 1.00 95.31 54 HIS A O 1
ATOM 428 N N . CYS A 1 55 ? 30.280 -2.184 -21.568 1.00 96.88 55 CYS A N 1
ATOM 429 C CA . CYS A 1 55 ? 31.669 -2.546 -21.834 1.00 96.88 55 CYS A CA 1
ATOM 430 C C . CYS A 1 55 ? 31.787 -3.249 -23.197 1.00 96.88 55 CYS A C 1
ATOM 432 O O . CYS A 1 55 ? 31.066 -4.220 -23.463 1.00 96.88 55 CYS A O 1
ATOM 434 N N . LEU A 1 56 ? 32.699 -2.757 -24.035 1.00 97.31 56 LEU A N 1
ATOM 435 C CA . LEU A 1 56 ? 33.069 -3.356 -25.314 1.00 97.31 56 LEU A CA 1
ATOM 436 C C . LEU A 1 56 ? 34.204 -4.358 -25.073 1.00 97.31 56 LEU A C 1
ATOM 438 O O . LEU A 1 56 ? 35.186 -4.042 -24.408 1.00 97.31 56 LEU A O 1
ATOM 442 N N . GLN A 1 57 ? 34.065 -5.586 -25.566 1.00 96.31 57 GLN A N 1
ATOM 443 C CA . GLN A 1 57 ? 34.960 -6.687 -25.198 1.00 96.31 57 GLN A CA 1
ATOM 444 C C . GLN A 1 57 ? 35.285 -7.551 -26.403 1.00 96.31 57 GLN A C 1
ATOM 446 O O . GLN A 1 57 ? 34.423 -7.776 -27.251 1.00 96.31 57 GLN A O 1
ATOM 451 N N . ILE A 1 58 ? 36.492 -8.110 -26.448 1.00 95.94 58 ILE A N 1
ATOM 452 C CA . ILE A 1 58 ? 36.808 -9.163 -27.417 1.00 95.94 58 ILE A CA 1
ATOM 453 C C . ILE A 1 58 ? 35.913 -10.391 -27.154 1.00 95.94 58 ILE A C 1
ATOM 455 O O . ILE A 1 58 ? 35.673 -10.765 -26.009 1.00 95.94 58 ILE A O 1
ATOM 459 N N . ALA A 1 59 ? 35.365 -11.033 -28.180 1.00 93.25 59 ALA A N 1
ATOM 460 C CA . ALA A 1 59 ? 34.475 -12.181 -27.982 1.00 93.25 59 ALA A CA 1
ATOM 461 C C . ALA A 1 59 ? 35.248 -13.442 -27.562 1.00 93.25 59 ALA A C 1
ATOM 463 O O . ALA A 1 59 ? 34.726 -14.294 -26.848 1.00 93.25 59 ALA A O 1
ATOM 464 N N . THR A 1 60 ? 36.505 -13.571 -27.987 1.00 90.81 60 THR A N 1
ATOM 465 C CA . THR A 1 60 ? 37.377 -14.689 -27.613 1.00 90.81 60 THR A CA 1
ATOM 466 C C . THR A 1 60 ? 38.805 -14.185 -27.476 1.00 90.81 60 THR A C 1
ATOM 468 O O . THR A 1 60 ? 39.364 -13.650 -28.430 1.00 90.81 60 THR A O 1
ATOM 471 N N . VAL A 1 61 ? 39.380 -14.339 -26.284 1.00 90.44 61 VAL A N 1
ATOM 472 C CA . VAL A 1 61 ? 40.780 -13.989 -26.022 1.00 90.44 61 VAL A CA 1
ATOM 473 C C . VAL A 1 61 ? 41.673 -15.076 -26.636 1.00 90.44 61 VAL A C 1
ATOM 475 O O . VAL A 1 61 ? 41.412 -16.254 -26.384 1.00 90.44 61 VAL A O 1
ATOM 478 N N . PRO A 1 62 ? 42.698 -14.728 -27.435 1.00 88.00 62 PRO A N 1
ATOM 479 C CA . PRO A 1 62 ? 43.664 -15.703 -27.939 1.00 88.00 62 PRO A CA 1
ATOM 480 C C . PRO A 1 62 ? 44.377 -16.455 -26.807 1.00 88.00 62 PRO A C 1
ATOM 482 O O . PRO A 1 62 ? 44.711 -15.857 -25.786 1.00 88.00 62 PRO A O 1
ATOM 485 N N . GLU A 1 63 ? 44.669 -17.746 -27.003 1.00 82.81 63 GLU A N 1
ATOM 486 C CA . GLU A 1 63 ? 45.352 -18.578 -25.993 1.00 82.81 63 GLU A CA 1
ATOM 487 C C . GLU A 1 63 ? 46.743 -18.044 -25.615 1.00 82.81 63 GLU A C 1
ATOM 489 O O . GLU A 1 63 ? 47.164 -18.176 -24.468 1.00 82.81 63 GLU A O 1
ATOM 494 N N . ASN A 1 64 ? 47.449 -17.420 -26.565 1.00 82.38 64 ASN A N 1
ATOM 495 C CA . ASN A 1 64 ? 48.773 -16.844 -26.350 1.00 82.38 64 ASN A CA 1
ATOM 496 C C . ASN A 1 64 ? 48.807 -15.366 -26.757 1.00 82.38 64 ASN A C 1
ATOM 498 O O . ASN A 1 64 ? 49.258 -15.002 -27.843 1.00 82.38 64 ASN A O 1
ATOM 502 N N . LEU A 1 65 ? 48.331 -14.491 -25.867 1.00 83.62 65 LEU A N 1
ATOM 503 C CA . LEU A 1 65 ? 48.347 -13.043 -26.100 1.00 83.62 65 LEU A CA 1
ATOM 504 C C . LEU A 1 65 ? 49.778 -12.487 -26.264 1.00 83.62 65 LEU A C 1
ATOM 506 O O . LEU A 1 65 ? 49.966 -11.475 -26.935 1.00 83.62 65 LEU A O 1
ATOM 510 N N . GLY A 1 66 ? 50.786 -13.176 -25.707 1.00 76.94 66 GLY A N 1
ATOM 511 C CA . GLY A 1 66 ? 52.204 -12.809 -25.783 1.00 76.94 66 GLY A CA 1
ATOM 512 C C . GLY A 1 66 ? 52.749 -12.706 -27.211 1.00 76.94 66 GLY A C 1
ATOM 513 O O . GLY A 1 66 ? 53.618 -11.876 -27.468 1.00 76.94 66 GLY A O 1
ATOM 514 N N . ASP A 1 67 ? 52.189 -13.458 -28.164 1.00 81.88 67 ASP A N 1
ATOM 515 C CA . ASP A 1 67 ? 52.604 -13.423 -29.576 1.00 81.88 67 ASP A CA 1
ATOM 516 C C . ASP A 1 67 ? 52.345 -12.052 -30.237 1.00 81.88 67 ASP A C 1
ATOM 518 O O . ASP A 1 67 ? 52.983 -11.691 -31.229 1.00 81.88 67 ASP A O 1
ATOM 522 N N . TYR A 1 68 ? 51.458 -11.244 -29.647 1.00 83.12 68 TYR A N 1
ATOM 523 C CA . TYR A 1 68 ? 51.100 -9.908 -30.123 1.00 83.12 68 TYR A CA 1
ATOM 524 C C . TYR A 1 68 ? 51.927 -8.781 -29.473 1.00 83.12 68 TYR A C 1
ATOM 526 O O . TYR A 1 68 ? 51.722 -7.610 -29.823 1.00 83.12 68 TYR A O 1
ATOM 534 N N . TYR A 1 69 ? 52.900 -9.123 -28.613 1.00 77.19 69 TYR A N 1
ATOM 535 C CA . TYR A 1 69 ? 53.878 -8.221 -27.987 1.00 77.19 69 TYR A CA 1
ATOM 536 C C . TYR A 1 69 ? 55.299 -8.510 -28.518 1.00 77.19 69 TYR A C 1
ATOM 538 O O . TYR A 1 69 ? 56.027 -9.355 -28.001 1.00 77.19 69 TYR A O 1
ATOM 546 N N . GLY A 1 70 ? 55.717 -7.822 -29.587 1.00 69.25 70 GLY A N 1
ATOM 547 C CA . GLY A 1 70 ? 57.046 -8.014 -30.192 1.00 69.25 70 GLY A CA 1
ATOM 548 C C . GLY A 1 70 ? 58.221 -7.554 -29.307 1.00 69.25 70 GLY A C 1
ATOM 549 O O . GLY A 1 70 ? 58.047 -6.771 -28.379 1.00 69.25 70 GLY A O 1
ATOM 550 N N . ARG A 1 71 ? 59.459 -7.970 -29.631 1.00 63.28 71 ARG A N 1
ATOM 551 C CA . ARG A 1 71 ? 60.682 -7.552 -28.894 1.00 63.28 71 ARG A CA 1
ATOM 552 C C . ARG A 1 71 ? 60.909 -6.037 -28.865 1.00 63.28 71 ARG A C 1
ATOM 554 O O . ARG A 1 71 ? 61.521 -5.538 -27.929 1.00 63.28 71 ARG A O 1
ATOM 561 N N . ASP A 1 72 ? 60.407 -5.335 -29.876 1.00 65.44 72 ASP A N 1
ATOM 562 C CA . ASP A 1 72 ? 60.498 -3.879 -30.007 1.00 65.44 72 ASP A CA 1
ATOM 563 C C . ASP A 1 72 ? 59.248 -3.161 -29.454 1.00 65.44 72 ASP A C 1
ATOM 565 O O . ASP A 1 72 ? 59.033 -1.980 -29.738 1.00 65.44 72 ASP A O 1
ATOM 569 N N . TYR A 1 73 ? 58.393 -3.860 -28.691 1.00 74.56 73 TYR A N 1
ATOM 570 C CA . TYR A 1 73 ? 57.231 -3.251 -28.048 1.00 74.56 73 TYR A CA 1
ATOM 571 C C . TYR A 1 73 ? 57.689 -2.150 -27.089 1.00 74.56 73 TYR A C 1
ATOM 573 O O . TYR A 1 73 ? 58.575 -2.354 -26.257 1.00 74.56 73 TYR A O 1
ATOM 581 N N . TYR A 1 74 ? 57.100 -0.963 -27.223 1.00 65.94 74 TYR A N 1
ATOM 582 C CA . TYR A 1 74 ? 57.606 0.254 -26.588 1.00 65.94 74 TYR A CA 1
ATOM 583 C C . TYR A 1 74 ? 57.676 0.144 -25.055 1.00 65.94 74 TYR A C 1
ATOM 585 O O . TYR A 1 74 ? 58.611 0.676 -24.460 1.00 65.94 74 TYR A O 1
ATOM 593 N N . SER A 1 75 ? 56.768 -0.606 -24.419 1.00 68.94 75 SER A N 1
ATOM 594 C CA . SER A 1 75 ? 56.779 -0.821 -22.965 1.00 68.94 75 SER A CA 1
ATOM 595 C C . SER A 1 75 ? 57.957 -1.674 -22.479 1.00 68.94 75 SER A C 1
ATOM 597 O O . SER A 1 75 ? 58.321 -1.597 -21.308 1.00 68.94 75 SER A O 1
ATOM 599 N N . PHE A 1 76 ? 58.613 -2.450 -23.350 1.00 73.25 76 PHE A N 1
ATOM 600 C CA . PHE A 1 76 ? 59.807 -3.233 -23.001 1.00 73.25 76 PHE A CA 1
ATOM 601 C C . PHE A 1 76 ? 61.116 -2.461 -23.170 1.00 73.25 76 PHE A C 1
ATOM 603 O O . PHE A 1 76 ? 62.187 -3.023 -22.926 1.00 73.25 76 PHE A O 1
ATOM 610 N N . GLN A 1 77 ? 61.057 -1.177 -23.541 1.00 74.00 77 GLN A N 1
ATOM 611 C CA . GLN A 1 77 ? 62.235 -0.318 -23.534 1.00 74.00 77 GLN A CA 1
ATOM 612 C C . GLN A 1 77 ? 62.856 -0.302 -22.137 1.00 74.00 77 GLN A C 1
ATOM 614 O O . GLN A 1 77 ? 62.217 0.013 -21.134 1.00 74.00 77 GLN A O 1
ATOM 619 N N . ILE A 1 78 ? 64.127 -0.680 -22.081 1.00 71.19 78 ILE A N 1
ATOM 620 C CA . ILE A 1 78 ? 64.902 -0.722 -20.849 1.00 71.19 78 ILE A CA 1
ATOM 621 C C . ILE A 1 78 ? 65.605 0.635 -20.737 1.00 71.19 78 ILE A C 1
ATOM 623 O O . ILE A 1 78 ? 66.351 0.980 -21.656 1.00 71.19 78 ILE A O 1
ATOM 627 N N . PRO A 1 79 ? 65.419 1.392 -19.641 1.00 71.94 79 PRO A N 1
ATOM 628 C CA . PRO A 1 79 ? 66.251 2.557 -19.356 1.00 71.94 79 PRO A CA 1
ATOM 629 C C . PRO A 1 79 ? 67.737 2.175 -19.420 1.00 71.94 79 PRO A C 1
ATOM 631 O O . PRO A 1 79 ? 68.129 1.159 -18.836 1.00 71.94 79 PRO A O 1
ATOM 634 N N . GLU A 1 80 ? 68.556 2.941 -20.145 1.00 62.97 80 GLU A N 1
ATOM 635 C CA . GLU A 1 80 ? 70.003 2.700 -20.204 1.00 62.97 80 GLU A CA 1
ATOM 636 C C . GLU A 1 80 ? 70.587 2.729 -18.779 1.00 62.97 80 GLU A C 1
ATOM 638 O O . GLU A 1 80 ? 70.275 3.628 -18.017 1.00 62.97 80 GLU A O 1
ATOM 643 N N . GLU A 1 81 ? 71.433 1.749 -18.433 1.00 54.72 81 GLU A N 1
ATOM 644 C CA . GLU A 1 81 ? 72.208 1.629 -17.178 1.00 54.72 81 GLU A CA 1
ATOM 645 C C . GLU A 1 81 ? 71.538 0.950 -15.959 1.00 54.72 81 GLU A C 1
ATOM 647 O O . GLU A 1 81 ? 71.087 1.553 -14.982 1.00 54.72 81 GLU A O 1
ATOM 652 N N . THR A 1 82 ? 71.641 -0.383 -15.929 1.00 50.66 82 THR A N 1
ATOM 653 C CA . THR A 1 82 ? 71.723 -1.154 -14.678 1.00 50.66 82 THR A CA 1
ATOM 654 C C . THR A 1 82 ? 72.904 -0.649 -13.837 1.00 50.66 82 THR A C 1
ATOM 656 O O . THR A 1 82 ? 74.049 -0.974 -14.143 1.00 50.66 82 THR A O 1
ATOM 659 N N . GLY A 1 83 ? 72.629 0.143 -12.797 1.00 55.22 83 GLY A N 1
ATOM 660 C CA . GLY A 1 83 ? 73.652 0.711 -11.907 1.00 55.22 83 GLY A CA 1
ATOM 661 C C . GLY A 1 83 ? 73.472 2.186 -11.534 1.00 55.22 83 GLY A C 1
ATOM 662 O O . GLY A 1 83 ? 74.281 2.682 -10.757 1.00 55.22 83 GLY A O 1
ATOM 663 N N . MET A 1 84 ? 72.439 2.878 -12.038 1.00 66.44 84 MET A N 1
ATOM 664 C CA . MET A 1 84 ? 72.182 4.284 -11.695 1.00 66.44 84 MET A CA 1
ATOM 665 C C . MET A 1 84 ? 72.088 4.529 -10.180 1.00 66.44 84 MET A C 1
ATOM 667 O O . MET A 1 84 ? 71.243 3.949 -9.488 1.00 66.44 84 MET A O 1
ATOM 671 N N . GLU A 1 85 ? 72.896 5.467 -9.687 1.00 67.38 85 GLU A N 1
ATOM 672 C CA . GLU A 1 85 ? 72.628 6.175 -8.439 1.00 67.38 85 GLU A CA 1
ATOM 673 C C . GLU A 1 85 ? 71.810 7.434 -8.750 1.00 67.38 85 GLU A C 1
ATOM 675 O O . GLU A 1 85 ? 72.183 8.255 -9.583 1.00 67.38 85 GLU A O 1
ATOM 680 N N . PHE A 1 86 ? 70.662 7.588 -8.090 1.00 79.69 86 PHE A N 1
ATOM 681 C CA . PHE A 1 86 ? 69.821 8.772 -8.256 1.00 79.69 86 PHE A CA 1
ATOM 682 C C . PHE A 1 86 ? 70.415 9.942 -7.461 1.00 79.69 86 PHE A C 1
ATOM 684 O O . PHE A 1 86 ? 70.289 9.973 -6.235 1.00 79.69 86 PHE A O 1
ATOM 691 N N . GLU A 1 87 ? 71.029 10.909 -8.151 1.00 77.69 87 GLU A N 1
ATOM 692 C CA . GLU A 1 87 ? 71.664 12.093 -7.538 1.00 77.69 87 GLU A CA 1
ATOM 693 C C . GLU A 1 87 ? 70.675 12.977 -6.750 1.00 77.69 87 GLU A C 1
ATOM 695 O O . GLU A 1 87 ? 71.054 13.669 -5.805 1.00 77.69 87 GLU A O 1
ATOM 700 N N . VAL A 1 88 ? 69.386 12.939 -7.103 1.00 82.56 88 VAL A N 1
ATOM 701 C CA . VAL A 1 88 ? 68.332 13.731 -6.454 1.00 82.56 88 VAL A CA 1
ATOM 702 C C . VAL A 1 88 ? 67.956 13.124 -5.093 1.00 82.56 88 VAL A C 1
ATOM 704 O O . VAL A 1 88 ? 67.564 11.952 -5.047 1.00 82.56 88 VAL A O 1
ATOM 707 N N . PRO A 1 89 ? 68.001 13.879 -3.973 1.00 85.19 89 PRO A N 1
ATOM 708 C CA . PRO A 1 89 ? 67.597 13.382 -2.655 1.00 85.19 89 PRO A CA 1
ATOM 709 C C . PRO A 1 89 ? 66.141 12.901 -2.607 1.00 85.19 89 PRO A C 1
ATOM 711 O O . PRO A 1 89 ? 65.260 13.470 -3.256 1.00 85.19 89 PRO A O 1
ATOM 714 N N . VAL A 1 90 ? 65.874 11.877 -1.789 1.00 87.06 90 VAL A N 1
ATOM 715 C CA . VAL A 1 90 ? 64.501 11.421 -1.529 1.00 87.06 90 VAL A CA 1
ATOM 716 C C . VAL A 1 90 ? 63.761 12.494 -0.735 1.00 87.06 90 VAL A C 1
ATOM 718 O O . VAL A 1 90 ? 64.140 12.795 0.395 1.00 87.06 90 VAL A O 1
ATOM 721 N N . HIS A 1 91 ? 62.682 13.032 -1.297 1.00 89.12 91 HIS A N 1
ATOM 722 C CA . HIS A 1 91 ? 61.776 13.943 -0.588 1.00 89.12 91 HIS A CA 1
ATOM 723 C C . HIS A 1 91 ? 60.339 13.413 -0.508 1.00 89.12 91 HIS A C 1
ATOM 725 O O . HIS A 1 91 ? 59.525 13.973 0.224 1.00 89.12 91 HIS A O 1
ATOM 731 N N . ASN A 1 92 ? 60.034 12.307 -1.196 1.00 87.12 92 ASN A N 1
ATOM 732 C CA . ASN A 1 92 ? 58.778 11.583 -1.040 1.00 87.12 92 ASN A CA 1
ATOM 733 C C . ASN A 1 92 ? 59.035 10.093 -0.778 1.00 87.12 92 ASN A C 1
ATOM 735 O O . ASN A 1 92 ? 59.604 9.380 -1.605 1.00 87.12 92 ASN A O 1
ATOM 739 N N . SER A 1 93 ? 58.618 9.630 0.400 1.00 89.56 93 SER A N 1
ATOM 740 C CA . SER A 1 93 ? 58.820 8.260 0.877 1.00 89.56 93 SER A CA 1
ATOM 741 C C . SER A 1 93 ? 57.581 7.369 0.739 1.00 89.56 93 SER A C 1
ATOM 743 O O . SER A 1 93 ? 57.613 6.226 1.200 1.00 89.56 93 SER A O 1
ATOM 745 N N . ARG A 1 94 ? 56.497 7.844 0.110 1.00 93.25 94 ARG A N 1
ATOM 746 C CA . ARG A 1 94 ? 55.320 7.007 -0.172 1.00 93.25 94 ARG A CA 1
ATOM 747 C C . ARG A 1 94 ? 55.697 5.825 -1.065 1.00 93.25 94 ARG A C 1
ATOM 749 O O . ARG A 1 94 ? 56.513 5.966 -1.976 1.00 93.25 94 ARG A O 1
ATOM 756 N N . LYS A 1 95 ? 55.096 4.668 -0.792 1.00 96.00 95 LYS A N 1
ATOM 757 C CA . LYS A 1 95 ? 55.337 3.418 -1.516 1.00 96.00 95 LYS A CA 1
ATOM 758 C C . LYS A 1 95 ? 54.403 3.322 -2.725 1.00 96.00 95 LYS A C 1
ATOM 760 O O . LYS A 1 95 ? 53.187 3.280 -2.534 1.00 96.00 95 LYS A O 1
ATOM 765 N N . ILE A 1 96 ? 54.967 3.281 -3.934 1.00 97.12 96 ILE A N 1
ATOM 766 C CA . ILE A 1 96 ? 54.220 3.156 -5.197 1.00 97.12 96 ILE A CA 1
ATOM 767 C C . ILE A 1 96 ? 54.388 1.745 -5.765 1.00 97.12 96 ILE A C 1
ATOM 769 O O . ILE A 1 96 ? 55.512 1.243 -5.811 1.00 97.12 96 ILE A O 1
ATOM 773 N N . LEU A 1 97 ? 53.289 1.146 -6.222 1.00 97.81 97 LEU A N 1
ATOM 774 C CA . LEU A 1 97 ? 53.292 -0.000 -7.131 1.00 97.81 97 LEU A CA 1
ATOM 775 C C . LEU A 1 97 ? 52.779 0.431 -8.507 1.00 97.81 97 LEU A C 1
ATOM 777 O O . LEU A 1 97 ? 51.676 0.956 -8.590 1.00 97.81 97 LEU A O 1
ATOM 781 N N . ASP A 1 98 ? 53.545 0.179 -9.559 1.00 96.94 98 ASP A N 1
ATOM 782 C CA . ASP A 1 98 ? 53.131 0.344 -10.955 1.00 96.94 98 ASP A CA 1
ATOM 783 C C . ASP A 1 98 ? 52.865 -1.035 -11.578 1.00 96.94 98 ASP A C 1
ATOM 785 O O . ASP A 1 98 ? 53.728 -1.920 -11.563 1.00 96.94 98 ASP A O 1
ATOM 789 N N . VAL A 1 99 ? 51.640 -1.255 -12.048 1.00 96.38 99 VAL A N 1
ATOM 790 C CA . VAL A 1 99 ? 51.155 -2.554 -12.531 1.00 96.38 99 VAL A CA 1
ATOM 791 C C . VAL A 1 99 ? 51.075 -2.513 -14.053 1.00 96.38 99 VAL A C 1
ATOM 793 O O . VAL A 1 99 ? 50.382 -1.664 -14.610 1.00 96.38 99 VAL A O 1
ATOM 796 N N . GLY A 1 100 ? 51.775 -3.434 -14.718 1.00 92.44 100 GLY A N 1
ATOM 797 C CA . GLY A 1 100 ? 52.063 -3.336 -16.153 1.00 92.44 100 GLY A CA 1
ATOM 798 C C . GLY A 1 100 ? 53.209 -2.363 -16.442 1.00 92.44 100 GLY A C 1
ATOM 799 O O . GLY A 1 100 ? 53.176 -1.623 -17.418 1.00 92.44 100 GLY A O 1
ATOM 800 N N . CYS A 1 101 ? 54.215 -2.316 -15.562 1.00 91.31 101 CYS A N 1
ATOM 801 C CA . CYS A 1 101 ? 55.272 -1.302 -15.617 1.00 91.31 101 CYS A CA 1
ATOM 802 C C . CYS A 1 101 ? 56.255 -1.465 -16.792 1.00 91.31 101 CYS A C 1
ATOM 804 O O . CYS A 1 101 ? 57.140 -0.618 -16.974 1.00 91.31 101 CYS A O 1
ATOM 806 N N . GLY A 1 102 ? 56.192 -2.579 -17.534 1.00 89.06 102 GLY A N 1
ATOM 807 C CA . GLY A 1 102 ? 57.170 -2.929 -18.555 1.00 89.06 102 GLY A CA 1
ATOM 808 C C . GLY A 1 102 ? 58.608 -2.850 -18.030 1.00 89.06 102 GLY A C 1
ATOM 809 O O . GLY A 1 102 ? 58.922 -3.308 -16.929 1.00 89.06 102 GLY A O 1
ATOM 810 N N . GLY A 1 103 ? 59.502 -2.218 -18.792 1.00 86.38 103 GLY A N 1
ATOM 811 C CA . GLY A 1 103 ? 60.894 -1.975 -18.396 1.00 86.38 103 GLY A CA 1
ATOM 812 C C . GLY A 1 103 ? 61.082 -1.005 -17.216 1.00 86.38 103 GLY A C 1
ATOM 813 O O . GLY A 1 103 ? 62.209 -0.841 -16.750 1.00 86.38 103 GLY A O 1
ATOM 814 N N . GLY A 1 104 ? 60.010 -0.373 -16.720 1.00 88.75 104 GLY A N 1
ATOM 815 C CA . GLY A 1 104 ? 60.020 0.525 -15.561 1.00 88.75 104 GLY A CA 1
ATOM 816 C C . GLY A 1 104 ? 60.481 1.949 -15.837 1.00 88.75 104 GLY A C 1
ATOM 817 O O . GLY A 1 104 ? 60.946 2.623 -14.919 1.00 88.75 104 GLY A O 1
ATOM 818 N N . VAL A 1 105 ? 60.359 2.420 -17.081 1.00 88.62 105 VAL A N 1
ATOM 819 C CA . VAL A 1 105 ? 60.749 3.781 -17.494 1.00 88.62 105 VAL A CA 1
ATOM 820 C C . VAL A 1 105 ? 60.097 4.845 -16.603 1.00 88.62 105 VAL A C 1
ATOM 822 O O . VAL A 1 105 ? 60.786 5.728 -16.092 1.00 88.62 105 VAL A O 1
ATOM 825 N N . TRP A 1 106 ? 58.790 4.723 -16.347 1.00 91.44 106 TRP A N 1
ATOM 826 C CA . TRP A 1 106 ? 58.047 5.662 -15.502 1.00 91.44 106 TRP A CA 1
ATOM 827 C C . TRP A 1 106 ? 58.532 5.649 -14.046 1.00 91.44 106 TRP A C 1
ATOM 829 O O . TRP A 1 106 ? 58.752 6.705 -13.451 1.00 91.44 106 TRP A O 1
ATOM 839 N N . LEU A 1 107 ? 58.790 4.465 -13.482 1.00 92.38 107 LEU A N 1
ATOM 840 C CA . LEU A 1 107 ? 59.341 4.330 -12.131 1.00 92.38 107 LEU A CA 1
ATOM 841 C C . LEU A 1 107 ? 60.739 4.961 -12.025 1.00 92.38 107 LEU A C 1
ATOM 843 O O . LEU A 1 107 ? 61.024 5.667 -11.060 1.00 92.38 107 LEU A O 1
ATOM 847 N N . VAL A 1 108 ? 61.608 4.770 -13.022 1.00 90.81 108 VAL A N 1
ATOM 848 C CA . VAL A 1 108 ? 62.935 5.412 -13.060 1.00 90.81 108 VAL A CA 1
ATOM 849 C C . VAL A 1 108 ? 62.808 6.935 -13.128 1.00 90.81 108 VAL A C 1
ATOM 851 O O . VAL A 1 108 ? 63.504 7.636 -12.391 1.00 90.81 108 VAL A O 1
ATOM 854 N N . GLN A 1 109 ? 61.872 7.461 -13.922 1.00 89.94 109 GLN A N 1
ATOM 855 C CA . GLN A 1 109 ? 61.583 8.895 -13.947 1.00 89.94 109 GLN A CA 1
ATOM 856 C C . GLN A 1 109 ? 61.121 9.401 -12.570 1.00 89.94 109 GLN A C 1
ATOM 858 O O . GLN A 1 109 ? 61.637 10.406 -12.082 1.00 89.94 109 GLN A O 1
ATOM 863 N N . LYS A 1 110 ? 60.215 8.691 -11.883 1.00 92.12 110 LYS A N 1
ATOM 864 C CA . LYS A 1 110 ? 59.779 9.063 -10.524 1.00 92.12 110 LYS A CA 1
ATOM 865 C C . LYS A 1 110 ? 60.929 9.039 -9.518 1.00 92.12 110 LYS A C 1
ATOM 867 O O . LYS A 1 110 ? 61.001 9.898 -8.640 1.00 92.12 110 LYS A O 1
ATOM 872 N N . ALA A 1 111 ? 61.866 8.107 -9.661 1.00 90.31 111 ALA A N 1
ATOM 873 C CA . ALA A 1 111 ? 63.065 8.071 -8.831 1.00 90.31 111 ALA A CA 1
ATOM 874 C C . ALA A 1 111 ? 63.967 9.301 -9.054 1.00 90.31 111 ALA A C 1
ATOM 876 O O . ALA A 1 111 ? 64.466 9.868 -8.076 1.00 90.31 111 ALA A O 1
ATOM 877 N N . MET A 1 112 ? 64.124 9.750 -10.309 1.00 88.69 112 MET A N 1
ATOM 878 C CA . MET A 1 112 ? 64.815 11.001 -10.667 1.00 88.69 112 MET A CA 1
ATOM 879 C C . MET A 1 112 ? 64.071 12.243 -10.156 1.00 88.69 112 MET A C 1
ATOM 881 O O . MET A 1 112 ? 64.697 13.223 -9.770 1.00 88.69 112 MET A O 1
ATOM 885 N N . GLU A 1 113 ? 62.743 12.181 -10.065 1.00 90.12 113 GLU A N 1
ATOM 886 C CA . GLU A 1 113 ? 61.905 13.199 -9.422 1.00 90.12 113 GLU A CA 1
ATOM 887 C C . GLU A 1 113 ? 61.951 13.135 -7.882 1.00 90.12 113 GLU A C 1
ATOM 889 O O . GLU A 1 113 ? 61.232 13.882 -7.234 1.00 90.12 113 GLU A O 1
ATOM 894 N N . GLY A 1 114 ? 62.777 12.277 -7.265 1.00 90.12 114 GLY A N 1
ATOM 895 C CA . GLY A 1 114 ? 62.993 12.241 -5.811 1.00 90.12 114 GLY A CA 1
ATOM 896 C C . GLY A 1 114 ? 62.049 11.335 -5.006 1.00 90.12 114 GLY A C 1
ATOM 897 O O . GLY A 1 114 ? 61.969 11.474 -3.778 1.00 90.12 114 GLY A O 1
ATOM 898 N N . TRP A 1 115 ? 61.364 10.387 -5.656 1.00 93.25 115 TRP A N 1
ATOM 899 C CA . TRP A 1 115 ? 60.597 9.331 -4.980 1.00 93.25 115 TRP A CA 1
ATOM 900 C C . TRP A 1 115 ? 61.494 8.167 -4.543 1.00 93.25 115 TRP A C 1
ATOM 902 O O . TRP A 1 115 ? 62.392 7.750 -5.274 1.00 93.25 115 TRP A O 1
ATOM 912 N N . GLY A 1 116 ? 61.265 7.653 -3.330 1.00 88.69 116 GLY A N 1
ATOM 913 C CA . GLY A 1 116 ? 62.175 6.702 -2.678 1.00 88.69 116 GLY A CA 1
ATOM 914 C C . GLY A 1 116 ? 61.788 5.221 -2.732 1.00 88.69 116 GLY A C 1
ATOM 915 O O . GLY A 1 116 ? 62.683 4.385 -2.698 1.00 88.69 116 GLY A O 1
ATOM 916 N N . ASN A 1 117 ? 60.492 4.892 -2.786 1.00 94.25 117 ASN A N 1
ATOM 917 C CA . ASN A 1 117 ? 59.980 3.529 -2.581 1.00 94.25 117 ASN A CA 1
ATOM 918 C C . ASN A 1 117 ? 59.113 3.080 -3.769 1.00 94.25 117 ASN A C 1
ATOM 920 O O . ASN A 1 117 ? 57.891 3.237 -3.740 1.00 94.25 117 ASN A O 1
ATOM 924 N N . LEU A 1 118 ? 59.742 2.540 -4.813 1.00 95.75 118 LEU A N 1
ATOM 925 C CA . LEU A 1 118 ? 59.117 2.318 -6.118 1.00 95.75 118 LEU A CA 1
ATOM 926 C C . LEU A 1 118 ? 59.171 0.839 -6.514 1.00 95.75 118 LEU A C 1
ATOM 928 O O . LEU A 1 118 ? 60.238 0.223 -6.536 1.00 95.75 118 LEU A O 1
ATOM 932 N N . TYR A 1 119 ? 58.010 0.276 -6.831 1.00 96.88 119 TYR A N 1
ATOM 933 C CA . TYR A 1 119 ? 57.840 -1.137 -7.140 1.00 96.88 119 TYR A CA 1
ATOM 934 C C . TYR A 1 119 ? 57.074 -1.290 -8.451 1.00 96.88 119 TYR A C 1
ATOM 936 O O . TYR A 1 119 ? 56.162 -0.514 -8.719 1.00 96.88 119 TYR A O 1
ATOM 944 N N . GLY A 1 120 ? 57.432 -2.289 -9.249 1.00 95.44 120 GLY A N 1
ATOM 945 C CA . GLY A 1 120 ? 56.761 -2.614 -10.503 1.00 95.44 120 GLY A CA 1
ATOM 946 C C . GLY A 1 120 ? 56.482 -4.107 -10.631 1.00 95.44 120 GLY A C 1
ATOM 947 O O . GLY A 1 120 ? 57.273 -4.921 -10.143 1.00 95.44 120 GLY A O 1
ATOM 948 N N . CYS A 1 121 ? 55.382 -4.467 -11.287 1.00 95.00 121 CYS A N 1
ATOM 949 C CA . CYS A 1 121 ? 55.102 -5.846 -11.690 1.00 95.00 121 CYS A CA 1
ATOM 950 C C . CYS A 1 121 ? 54.603 -5.904 -13.135 1.00 95.00 121 CYS A C 1
ATOM 952 O O . CYS A 1 121 ? 53.763 -5.100 -13.539 1.00 95.00 121 CYS A O 1
ATOM 954 N N . ASP A 1 122 ? 55.153 -6.839 -13.906 1.00 91.75 122 ASP A N 1
ATOM 955 C CA . ASP A 1 122 ? 54.756 -7.101 -15.288 1.00 91.75 122 ASP A CA 1
ATOM 956 C C . ASP A 1 122 ? 55.088 -8.564 -15.654 1.00 91.75 122 ASP A C 1
ATOM 958 O O . ASP A 1 122 ? 56.253 -8.962 -15.526 1.00 91.75 122 ASP A O 1
ATOM 962 N N . PRO A 1 123 ? 54.105 -9.385 -16.072 1.00 87.94 123 PRO A N 1
ATOM 963 C CA . PRO A 1 123 ? 54.309 -10.810 -16.341 1.00 87.94 123 PRO A CA 1
ATOM 964 C C . PRO A 1 123 ? 55.002 -11.101 -17.683 1.00 87.94 123 PRO A C 1
ATOM 966 O O . PRO A 1 123 ? 55.399 -12.241 -17.922 1.00 87.94 123 PRO A O 1
ATOM 969 N N . PHE A 1 124 ? 55.151 -10.111 -18.571 1.00 83.50 124 PHE A N 1
ATOM 970 C CA . PHE A 1 124 ? 55.743 -10.305 -19.902 1.00 83.50 124 PHE A CA 1
ATOM 971 C C . PHE A 1 124 ? 57.241 -9.976 -19.962 1.00 83.50 124 PHE A C 1
ATOM 973 O O . PHE A 1 124 ? 57.877 -10.104 -21.010 1.00 83.50 124 PHE A O 1
ATOM 980 N N . LEU A 1 125 ? 57.843 -9.578 -18.840 1.00 82.56 125 LEU A N 1
ATOM 981 C CA . LEU A 1 125 ? 59.289 -9.398 -18.748 1.00 82.56 125 LEU A CA 1
ATOM 982 C C . LEU A 1 125 ? 60.024 -10.741 -18.816 1.00 82.56 125 LEU A C 1
ATOM 984 O O . LEU A 1 125 ? 59.559 -11.749 -18.308 1.00 82.56 125 LEU A O 1
ATOM 988 N N . GLU A 1 126 ? 61.252 -10.760 -19.342 1.00 80.31 126 GLU A N 1
ATOM 989 C CA . GLU A 1 126 ? 62.091 -11.970 -19.267 1.00 80.31 126 GLU A CA 1
ATOM 990 C C . GLU A 1 126 ? 62.536 -12.276 -17.823 1.00 80.31 126 GLU A C 1
ATOM 992 O O . GLU A 1 126 ? 62.660 -13.431 -17.420 1.00 80.31 126 GLU A O 1
ATOM 997 N N . LYS A 1 127 ? 62.803 -11.234 -17.025 1.00 84.19 127 LYS A N 1
ATOM 998 C CA . LYS A 1 127 ? 63.241 -11.324 -15.623 1.00 84.19 127 LYS A CA 1
ATOM 999 C C . LYS A 1 127 ? 63.000 -10.010 -14.880 1.00 84.19 127 LYS A C 1
ATOM 1001 O O . LYS A 1 127 ? 62.977 -8.946 -15.498 1.00 84.19 127 LYS A O 1
ATOM 1006 N N . GLY A 1 128 ? 62.897 -10.090 -13.551 1.00 85.81 128 GLY A N 1
ATOM 1007 C CA . GLY A 1 128 ? 62.859 -8.914 -12.677 1.00 85.81 128 GLY A CA 1
ATOM 1008 C C . GLY A 1 128 ? 64.129 -8.055 -12.767 1.00 85.81 128 GLY A C 1
ATOM 1009 O O . GLY A 1 128 ? 65.181 -8.511 -13.232 1.00 85.81 128 GLY A O 1
ATOM 1010 N N . ARG A 1 129 ? 64.029 -6.794 -12.332 1.00 88.50 129 ARG A N 1
ATOM 1011 C CA . ARG A 1 129 ? 65.088 -5.778 -12.446 1.00 88.50 129 ARG A CA 1
ATOM 1012 C C . ARG A 1 129 ? 65.182 -4.920 -11.190 1.00 88.50 129 ARG A C 1
ATOM 1014 O O . ARG A 1 129 ? 64.203 -4.729 -10.481 1.00 88.50 129 ARG A O 1
ATOM 1021 N N . GLN A 1 130 ? 66.367 -4.368 -10.961 1.00 89.25 130 GLN A N 1
ATOM 1022 C CA . GLN A 1 130 ? 66.649 -3.433 -9.878 1.00 89.25 130 GLN A CA 1
ATOM 1023 C C . GLN A 1 130 ? 67.358 -2.209 -10.467 1.00 89.25 130 GLN A C 1
ATOM 1025 O O . GLN A 1 130 ? 68.386 -2.372 -11.130 1.00 89.25 130 GLN A O 1
ATOM 1030 N N . TYR A 1 131 ? 66.844 -1.003 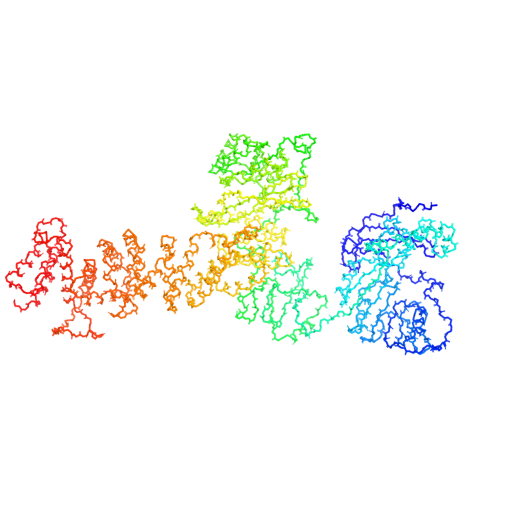-10.207 1.00 88.25 131 TYR A N 1
ATOM 1031 C CA . TYR A 1 131 ? 67.510 0.254 -10.567 1.00 88.25 131 TYR A CA 1
ATOM 1032 C C . TYR A 1 131 ? 67.839 1.041 -9.299 1.00 88.25 131 TYR A C 1
ATOM 1034 O O . TYR A 1 131 ? 66.950 1.495 -8.568 1.00 88.25 131 TYR A O 1
ATOM 1042 N N . GLY A 1 132 ? 69.138 1.162 -9.015 1.00 83.56 132 GLY A N 1
ATOM 1043 C CA . GLY A 1 132 ? 69.636 1.724 -7.764 1.00 83.56 132 GLY A CA 1
ATOM 1044 C C . GLY A 1 132 ? 69.025 1.043 -6.531 1.00 83.56 132 GLY A C 1
ATOM 1045 O O . GLY A 1 132 ? 68.644 -0.128 -6.554 1.00 83.56 132 GLY A O 1
ATOM 1046 N N . GLN A 1 133 ? 68.891 1.794 -5.438 1.00 85.19 133 GLN A N 1
ATOM 1047 C CA . GLN A 1 133 ? 68.243 1.319 -4.205 1.00 85.19 133 GLN A CA 1
ATOM 1048 C C . GLN A 1 133 ? 66.735 1.627 -4.142 1.00 85.19 133 GLN A C 1
ATOM 1050 O O . GLN A 1 133 ? 66.090 1.265 -3.164 1.00 85.19 133 GLN A O 1
ATOM 1055 N N . ARG A 1 134 ? 66.173 2.317 -5.150 1.00 89.81 134 ARG A N 1
ATOM 1056 C CA . ARG A 1 134 ? 64.816 2.898 -5.083 1.00 89.81 134 ARG A CA 1
ATOM 1057 C C . ARG A 1 134 ? 63.760 2.148 -5.891 1.00 89.81 134 ARG A C 1
ATOM 1059 O O . ARG A 1 134 ? 62.602 2.169 -5.487 1.00 89.81 134 ARG A O 1
ATOM 1066 N N . VAL A 1 135 ? 64.136 1.518 -7.011 1.00 92.94 135 VAL A N 1
ATOM 1067 C CA . VAL A 1 135 ? 63.191 0.901 -7.959 1.00 92.94 135 VAL A CA 1
ATOM 1068 C C . VAL A 1 135 ? 63.415 -0.605 -8.042 1.00 92.94 135 VAL A C 1
ATOM 1070 O O . VAL A 1 135 ? 64.500 -1.052 -8.421 1.00 92.94 135 VAL A O 1
ATOM 1073 N N . THR A 1 136 ? 62.368 -1.372 -7.744 1.00 94.38 136 THR A N 1
ATOM 1074 C CA . THR A 1 136 ? 62.360 -2.842 -7.812 1.00 94.38 136 THR A CA 1
ATOM 1075 C C . THR A 1 136 ? 61.251 -3.315 -8.744 1.00 94.38 136 THR A C 1
ATOM 1077 O O . THR A 1 136 ? 60.086 -3.016 -8.508 1.00 94.38 136 THR A O 1
ATOM 1080 N N . ILE A 1 137 ? 61.579 -4.089 -9.774 1.00 93.00 137 ILE A N 1
ATOM 1081 C CA . ILE A 1 137 ? 60.610 -4.631 -10.736 1.00 93.00 137 ILE A CA 1
ATOM 1082 C C . ILE A 1 137 ? 60.608 -6.152 -10.657 1.00 93.00 137 ILE A C 1
ATOM 1084 O O . ILE A 1 137 ? 61.663 -6.787 -10.735 1.00 93.00 137 ILE A O 1
ATOM 1088 N N . ARG A 1 138 ? 59.421 -6.745 -10.544 1.00 93.81 138 ARG A N 1
ATOM 1089 C CA . ARG A 1 138 ? 59.216 -8.194 -10.519 1.00 93.81 138 ARG A CA 1
ATOM 1090 C C . ARG A 1 138 ? 58.576 -8.662 -11.825 1.00 93.81 138 ARG A C 1
ATOM 1092 O O . ARG A 1 138 ? 57.664 -8.026 -12.340 1.00 93.81 138 ARG A O 1
ATOM 1099 N N . ASN A 1 139 ? 59.060 -9.794 -12.331 1.00 92.06 139 ASN A N 1
ATOM 1100 C CA . ASN A 1 139 ? 58.365 -10.545 -13.372 1.00 92.06 139 ASN A CA 1
ATOM 1101 C C . ASN A 1 139 ? 57.281 -11.390 -12.694 1.00 92.06 139 ASN A C 1
ATOM 1103 O O . ASN A 1 139 ? 57.567 -12.497 -12.233 1.00 92.06 139 ASN A O 1
ATOM 1107 N N . CYS A 1 140 ? 56.098 -10.812 -12.521 1.00 92.69 140 CYS A N 1
ATOM 1108 C CA . CYS A 1 140 ? 54.939 -11.480 -11.941 1.00 92.69 140 CYS A CA 1
ATOM 1109 C C . CYS A 1 140 ? 53.655 -10.701 -12.246 1.00 92.69 140 CYS A C 1
ATOM 1111 O O . CYS A 1 140 ? 53.712 -9.539 -12.657 1.00 92.69 140 CYS A O 1
ATOM 1113 N N . SER A 1 141 ? 52.502 -11.327 -11.999 1.00 92.88 141 SER A N 1
ATOM 1114 C CA . SER A 1 141 ? 51.224 -10.617 -11.989 1.00 92.88 141 SER A CA 1
ATOM 1115 C C . SER A 1 141 ? 51.051 -9.823 -10.686 1.00 92.88 141 SER A C 1
ATOM 1117 O O . SER A 1 141 ? 51.744 -10.059 -9.691 1.00 92.88 141 SER A O 1
ATOM 1119 N N . ILE A 1 142 ? 50.084 -8.903 -10.665 1.00 95.38 142 ILE A N 1
ATOM 1120 C CA . ILE A 1 142 ? 49.641 -8.232 -9.438 1.00 95.38 142 ILE A CA 1
ATOM 1121 C C . ILE A 1 142 ? 49.158 -9.234 -8.378 1.00 95.38 142 ILE A C 1
ATOM 1123 O O . ILE A 1 142 ? 49.340 -8.994 -7.185 1.00 95.38 142 ILE A O 1
ATOM 1127 N N . HIS A 1 143 ? 48.587 -10.371 -8.787 1.00 95.62 143 HIS A N 1
ATOM 1128 C CA . HIS A 1 143 ? 48.103 -11.394 -7.854 1.00 95.62 143 HIS A CA 1
ATOM 1129 C C . HIS A 1 143 ? 49.233 -11.964 -6.989 1.00 95.62 143 HIS A C 1
ATOM 1131 O O . HIS A 1 143 ? 49.033 -12.198 -5.799 1.00 95.62 143 HIS A O 1
ATOM 1137 N N . ASP A 1 144 ? 50.432 -12.096 -7.561 1.00 94.00 144 ASP A N 1
ATOM 1138 C CA . ASP A 1 144 ? 51.617 -12.658 -6.902 1.00 94.00 144 ASP A CA 1
ATOM 1139 C C . ASP A 1 144 ? 52.401 -11.619 -6.088 1.00 94.00 144 ASP A C 1
ATOM 1141 O O . ASP A 1 144 ? 53.391 -11.945 -5.426 1.00 94.00 144 ASP A O 1
ATOM 1145 N N . MET A 1 145 ? 52.003 -10.345 -6.154 1.00 93.38 145 MET A N 1
ATOM 1146 C CA . MET A 1 145 ? 52.659 -9.298 -5.386 1.00 93.38 145 MET A CA 1
ATOM 1147 C C . MET A 1 145 ? 52.398 -9.487 -3.891 1.00 93.38 145 MET A C 1
ATOM 1149 O O . MET A 1 145 ? 51.266 -9.644 -3.425 1.00 93.38 145 MET A O 1
ATOM 1153 N N . GLU A 1 146 ? 53.485 -9.433 -3.130 1.00 87.62 146 GLU A N 1
ATOM 1154 C CA . GLU A 1 146 ? 53.489 -9.500 -1.672 1.00 87.62 146 GLU A CA 1
ATOM 1155 C C . GLU A 1 146 ? 53.378 -8.099 -1.052 1.00 87.62 146 GLU A C 1
ATOM 1157 O O . GLU A 1 146 ? 53.771 -7.092 -1.652 1.00 87.62 146 GLU A O 1
ATOM 1162 N N . GLY A 1 147 ? 52.917 -8.041 0.199 1.00 82.75 147 GLY A N 1
ATOM 1163 C CA . GLY A 1 147 ? 52.844 -6.801 0.971 1.00 82.75 147 GLY A CA 1
ATOM 1164 C C . GLY A 1 147 ? 51.438 -6.216 1.046 1.00 82.75 147 GLY A C 1
ATOM 1165 O O . GLY A 1 147 ? 51.227 -5.059 0.670 1.00 82.75 147 GLY A O 1
ATOM 1166 N N . ASP A 1 148 ? 50.507 -7.000 1.581 1.00 89.25 148 ASP A N 1
ATOM 1167 C CA . ASP A 1 148 ? 49.138 -6.592 1.898 1.00 89.25 148 ASP A CA 1
ATOM 1168 C C . ASP A 1 148 ? 49.126 -5.313 2.738 1.00 89.25 148 ASP A C 1
ATOM 1170 O O . ASP A 1 148 ? 49.845 -5.186 3.732 1.00 89.25 148 ASP A O 1
ATOM 1174 N N . GLY A 1 149 ? 48.318 -4.339 2.330 1.00 89.38 149 GLY A N 1
ATOM 1175 C CA . GLY A 1 149 ? 48.190 -3.079 3.050 1.00 89.38 149 GLY A CA 1
ATOM 1176 C C . GLY A 1 149 ? 49.461 -2.228 3.094 1.00 89.38 149 GLY A C 1
ATOM 1177 O O . GLY A 1 149 ? 49.584 -1.401 3.995 1.00 89.38 149 GLY A O 1
ATOM 1178 N N . THR A 1 150 ? 50.424 -2.413 2.181 1.00 92.25 150 THR A N 1
ATOM 1179 C CA . THR A 1 150 ? 51.709 -1.690 2.243 1.00 92.25 150 THR A CA 1
ATOM 1180 C C . THR A 1 150 ? 51.854 -0.543 1.250 1.00 92.25 150 THR A C 1
ATOM 1182 O O . THR A 1 150 ? 52.707 0.320 1.475 1.00 92.25 150 THR A O 1
ATOM 1185 N N . PHE A 1 151 ? 51.055 -0.491 0.183 1.00 96.06 151 PHE A N 1
ATOM 1186 C CA . PHE A 1 151 ? 51.200 0.524 -0.862 1.00 96.06 151 PHE A CA 1
ATOM 1187 C C . PHE A 1 151 ? 50.351 1.765 -0.576 1.00 96.06 151 PHE A C 1
ATOM 1189 O O . PHE A 1 151 ? 49.169 1.669 -0.250 1.00 96.06 151 PHE A O 1
ATOM 1196 N N . ASP A 1 152 ? 50.968 2.944 -0.680 1.00 94.88 152 ASP A N 1
ATOM 1197 C CA . ASP A 1 152 ? 50.275 4.232 -0.568 1.00 94.88 152 ASP A CA 1
ATOM 1198 C C . ASP A 1 152 ? 49.577 4.596 -1.884 1.00 94.88 152 ASP A C 1
ATOM 1200 O O . ASP A 1 152 ? 48.538 5.255 -1.876 1.00 94.88 152 ASP A O 1
ATOM 1204 N N . ILE A 1 153 ? 50.172 4.188 -3.009 1.00 96.31 153 ILE A N 1
ATOM 1205 C CA . ILE A 1 153 ? 49.668 4.440 -4.356 1.00 96.31 153 ILE A CA 1
ATOM 1206 C C . ILE A 1 153 ? 49.841 3.160 -5.174 1.00 96.31 153 ILE A C 1
ATOM 1208 O O . ILE A 1 153 ? 50.941 2.606 -5.224 1.00 96.31 153 ILE A O 1
ATOM 1212 N N . ILE A 1 154 ? 48.775 2.720 -5.831 1.00 98.00 154 ILE A N 1
ATOM 1213 C CA . ILE A 1 154 ? 48.861 1.782 -6.951 1.00 98.00 154 ILE A CA 1
ATOM 1214 C C . ILE A 1 154 ? 48.565 2.565 -8.228 1.00 98.00 154 ILE A C 1
ATOM 1216 O O . ILE A 1 154 ? 47.652 3.387 -8.260 1.00 98.00 154 ILE A O 1
ATOM 1220 N N . HIS A 1 155 ? 49.374 2.342 -9.251 1.00 97.38 155 HIS A N 1
ATOM 1221 C CA . HIS A 1 155 ? 49.309 2.992 -10.547 1.00 97.38 155 HIS A CA 1
ATOM 1222 C C . HIS A 1 155 ? 49.084 1.927 -11.626 1.00 97.38 155 HIS A C 1
ATOM 1224 O O . HIS A 1 155 ? 49.760 0.898 -11.627 1.00 97.38 155 HIS A O 1
ATOM 1230 N N . MET A 1 156 ? 48.110 2.159 -12.503 1.00 96.75 156 MET A N 1
ATOM 1231 C CA . MET A 1 156 ? 47.788 1.314 -13.658 1.00 96.75 156 MET A CA 1
ATOM 1232 C C . MET A 1 156 ? 47.586 2.226 -14.866 1.00 96.75 156 MET A C 1
ATOM 1234 O O . MET A 1 156 ? 46.496 2.757 -15.051 1.00 96.75 156 MET A O 1
ATOM 1238 N N . SER A 1 157 ? 48.628 2.462 -15.656 1.00 92.94 157 SER A N 1
ATOM 1239 C CA . SER A 1 157 ? 48.503 3.273 -16.872 1.00 92.94 157 SER A CA 1
ATOM 1240 C C . SER A 1 157 ? 48.461 2.358 -18.074 1.00 92.94 157 SER A C 1
ATOM 1242 O O . SER A 1 157 ? 49.454 1.684 -18.342 1.00 92.94 157 SER A O 1
ATOM 1244 N N . ASP A 1 158 ? 47.317 2.334 -18.758 1.00 92.38 158 ASP A N 1
ATOM 1245 C CA . ASP A 1 158 ? 47.135 1.624 -20.027 1.00 92.38 158 ASP A CA 1
ATOM 1246 C C . ASP A 1 158 ? 47.541 0.141 -19.916 1.00 92.38 158 ASP A C 1
ATOM 1248 O O . ASP A 1 158 ? 48.231 -0.427 -20.764 1.00 92.38 158 ASP A O 1
ATOM 1252 N N . SER A 1 159 ? 47.211 -0.463 -18.770 1.00 93.56 159 SER A N 1
ATOM 1253 C CA . SER A 1 159 ? 47.533 -1.852 -18.445 1.00 93.56 159 SER A CA 1
ATOM 1254 C C . SER A 1 159 ? 46.302 -2.698 -18.119 1.00 93.56 159 SER A C 1
ATOM 1256 O O . SER A 1 159 ? 46.306 -3.905 -18.356 1.00 93.56 159 SER A O 1
ATOM 1258 N N . PHE A 1 160 ? 45.237 -2.092 -17.591 1.00 95.69 160 PHE A N 1
ATOM 1259 C CA . PHE A 1 160 ? 44.067 -2.798 -17.065 1.00 95.69 160 PHE A CA 1
ATOM 1260 C C . PHE A 1 160 ? 43.193 -3.416 -18.167 1.00 95.69 160 PHE A C 1
ATOM 1262 O O . PHE A 1 160 ? 42.696 -4.530 -18.018 1.00 95.69 160 PHE A O 1
ATOM 1269 N N . GLU A 1 161 ? 43.075 -2.740 -19.308 1.00 94.62 161 GLU A N 1
ATOM 1270 C CA . GLU A 1 161 ? 42.373 -3.182 -20.517 1.00 94.62 161 GLU A CA 1
ATOM 1271 C C . GLU A 1 161 ? 42.931 -4.486 -21.106 1.00 94.62 161 GLU A C 1
ATOM 1273 O O . GLU A 1 161 ? 42.231 -5.188 -21.842 1.00 94.62 161 GLU A O 1
ATOM 1278 N N . HIS A 1 162 ? 44.178 -4.825 -20.770 1.00 92.12 162 HIS A N 1
ATOM 1279 C CA . HIS A 1 162 ? 44.878 -6.021 -21.231 1.00 92.12 162 HIS A CA 1
ATOM 1280 C C . HIS A 1 162 ? 44.681 -7.236 -20.314 1.00 92.12 162 HIS A C 1
ATOM 1282 O O . HIS A 1 162 ? 45.106 -8.341 -20.656 1.00 92.12 162 HIS A O 1
ATOM 1288 N N . MET A 1 163 ? 44.078 -7.060 -19.137 1.00 91.56 163 MET A N 1
ATOM 1289 C CA . MET A 1 163 ? 43.986 -8.108 -18.120 1.00 91.56 163 MET A CA 1
ATOM 1290 C C . MET A 1 163 ? 42.701 -8.921 -18.298 1.00 91.56 163 MET A C 1
ATOM 1292 O O . MET A 1 163 ? 41.619 -8.363 -18.453 1.00 91.56 163 MET A O 1
ATOM 1296 N N . ALA A 1 164 ? 42.807 -10.252 -18.297 1.00 88.88 164 ALA A N 1
ATOM 1297 C CA . ALA A 1 164 ? 41.685 -11.143 -18.610 1.00 88.88 164 ALA A CA 1
ATOM 1298 C C . ALA A 1 164 ? 40.649 -11.264 -17.471 1.00 88.88 164 ALA A C 1
ATOM 1300 O O . ALA A 1 164 ? 39.502 -11.639 -17.723 1.00 88.88 164 ALA A O 1
ATOM 1301 N N . ASP A 1 165 ? 41.044 -10.920 -16.247 1.00 92.00 165 ASP A N 1
ATOM 1302 C CA . ASP A 1 165 ? 40.315 -11.073 -14.986 1.00 92.00 165 ASP A CA 1
ATOM 1303 C C . ASP A 1 165 ? 40.233 -9.746 -14.188 1.00 92.00 165 ASP A C 1
ATOM 1305 O O . ASP A 1 165 ? 40.671 -9.654 -13.038 1.00 92.00 165 ASP A O 1
ATOM 1309 N N . PRO A 1 166 ? 39.617 -8.692 -14.759 1.00 93.88 166 PRO A N 1
ATOM 1310 C CA . PRO A 1 166 ? 39.647 -7.327 -14.218 1.00 93.88 166 PRO A CA 1
ATOM 1311 C C . PRO A 1 166 ? 39.115 -7.207 -12.781 1.00 93.88 166 PRO A C 1
ATOM 1313 O O . PRO A 1 166 ? 39.570 -6.360 -12.010 1.00 93.88 166 PRO A O 1
ATOM 1316 N N . LEU A 1 167 ? 38.168 -8.064 -12.388 1.00 92.25 167 LEU A N 1
ATOM 1317 C CA . LEU A 1 167 ? 37.657 -8.099 -11.019 1.00 92.25 167 LEU A CA 1
ATOM 1318 C C . LEU A 1 167 ? 38.720 -8.566 -10.010 1.00 92.25 167 LEU A C 1
ATOM 1320 O O . LEU A 1 167 ? 38.905 -7.929 -8.971 1.00 92.25 167 LEU A O 1
ATOM 1324 N N . GLU A 1 168 ? 39.437 -9.647 -10.316 1.00 93.44 168 GLU A N 1
ATOM 1325 C CA . GLU A 1 168 ? 40.473 -10.203 -9.436 1.00 93.44 168 GLU A CA 1
ATOM 1326 C C . GLU A 1 168 ? 41.694 -9.285 -9.343 1.00 93.44 168 GLU A C 1
ATOM 1328 O O . GLU A 1 168 ? 42.336 -9.173 -8.291 1.00 93.44 168 GLU A O 1
ATOM 1333 N N . VAL A 1 169 ? 41.986 -8.554 -10.420 1.00 95.56 169 VAL A N 1
ATOM 1334 C CA . VAL A 1 169 ? 43.007 -7.502 -10.433 1.00 95.56 169 VAL A CA 1
ATOM 1335 C C . VAL A 1 169 ? 42.656 -6.403 -9.433 1.00 95.56 169 VAL A C 1
ATOM 1337 O O . VAL A 1 169 ? 43.495 -6.028 -8.610 1.00 95.56 169 VAL A O 1
ATOM 1340 N N . LEU A 1 170 ? 41.410 -5.917 -9.438 1.00 95.38 170 LEU A N 1
ATOM 1341 C CA . LEU A 1 170 ? 40.968 -4.892 -8.488 1.00 95.38 170 LEU A CA 1
ATOM 1342 C C . LEU A 1 170 ? 40.917 -5.414 -7.046 1.00 95.38 170 LEU A C 1
ATOM 1344 O O . LEU A 1 170 ? 41.271 -4.673 -6.130 1.00 95.38 170 LEU A O 1
ATOM 1348 N N . ARG A 1 171 ? 40.570 -6.689 -6.826 1.00 91.06 171 ARG A N 1
ATOM 1349 C CA . ARG A 1 171 ? 40.675 -7.340 -5.503 1.00 91.06 171 ARG A CA 1
ATOM 1350 C C . ARG A 1 171 ? 42.124 -7.426 -5.021 1.00 91.06 171 ARG A C 1
ATOM 1352 O O . ARG A 1 171 ? 42.413 -7.185 -3.849 1.00 91.06 171 ARG A O 1
ATOM 1359 N N . SER A 1 172 ? 43.060 -7.691 -5.928 1.00 95.00 172 SER A N 1
ATOM 1360 C CA . SER A 1 172 ? 44.494 -7.688 -5.619 1.00 95.00 172 SER A CA 1
ATOM 1361 C C . SER A 1 172 ? 44.994 -6.278 -5.302 1.00 95.00 172 SER A C 1
ATOM 1363 O O . SER A 1 172 ? 45.720 -6.088 -4.326 1.00 95.00 172 SER A O 1
ATOM 1365 N N . ALA A 1 173 ? 44.541 -5.267 -6.048 1.00 95.25 173 ALA A N 1
ATOM 1366 C CA . ALA A 1 173 ? 44.824 -3.867 -5.742 1.00 95.25 173 ALA A CA 1
ATOM 1367 C C . ALA A 1 173 ? 44.258 -3.458 -4.370 1.00 95.25 173 ALA A C 1
ATOM 1369 O O . ALA A 1 173 ? 44.969 -2.842 -3.573 1.00 95.25 173 ALA A O 1
ATOM 1370 N N . HIS A 1 174 ? 43.023 -3.863 -4.047 1.00 93.25 174 HIS A N 1
ATOM 1371 C CA . HIS A 1 174 ? 42.412 -3.657 -2.729 1.00 93.25 174 HIS A CA 1
ATOM 1372 C C . HIS A 1 174 ? 43.266 -4.259 -1.611 1.00 93.25 174 HIS A C 1
ATOM 1374 O O . HIS A 1 174 ? 43.618 -3.553 -0.661 1.00 93.25 174 HIS A O 1
ATOM 1380 N N . ARG A 1 175 ? 43.672 -5.530 -1.743 1.00 93.94 175 ARG A N 1
ATOM 1381 C CA . ARG A 1 175 ? 44.545 -6.231 -0.786 1.00 93.94 175 ARG A CA 1
ATOM 1382 C C . ARG A 1 175 ? 45.850 -5.468 -0.541 1.00 93.94 175 ARG A C 1
ATOM 1384 O O . ARG A 1 175 ? 46.228 -5.247 0.609 1.00 93.94 175 ARG A O 1
ATOM 1391 N N . LEU A 1 176 ? 46.512 -5.026 -1.607 1.00 95.44 176 LEU A N 1
ATOM 1392 C CA . LEU A 1 176 ? 47.836 -4.395 -1.570 1.00 95.44 176 LEU A CA 1
ATOM 1393 C C . LEU A 1 176 ? 47.820 -2.938 -1.066 1.00 95.44 176 LEU A C 1
ATOM 1395 O O . LEU A 1 176 ? 48.801 -2.481 -0.466 1.00 95.44 176 LEU A O 1
ATOM 1399 N N . LEU A 1 177 ? 46.718 -2.210 -1.260 1.00 94.06 177 LEU A N 1
ATOM 1400 C CA . LEU A 1 177 ? 46.572 -0.820 -0.819 1.00 94.06 177 LEU A CA 1
ATOM 1401 C C . LEU A 1 177 ? 46.469 -0.677 0.704 1.00 94.06 177 LEU A C 1
ATOM 1403 O O . LEU A 1 177 ? 45.735 -1.402 1.382 1.00 94.06 177 LEU A O 1
ATOM 1407 N N . LYS A 1 178 ? 47.132 0.349 1.248 1.00 91.00 178 LYS A N 1
ATOM 1408 C CA . LYS A 1 178 ? 46.839 0.887 2.586 1.00 91.00 178 LYS A CA 1
ATOM 1409 C C . LYS A 1 178 ? 45.401 1.402 2.660 1.00 91.00 178 LYS A C 1
ATOM 1411 O O . LYS A 1 178 ? 44.815 1.780 1.651 1.00 91.00 178 LYS A O 1
ATOM 1416 N N . GLN A 1 179 ? 44.867 1.521 3.875 1.00 83.12 179 GLN A N 1
ATOM 1417 C CA . GLN A 1 179 ? 43.512 2.043 4.092 1.00 83.12 179 GLN A CA 1
ATOM 1418 C C . GLN A 1 179 ? 43.313 3.471 3.555 1.00 83.12 179 GLN A C 1
ATOM 1420 O O . GLN A 1 179 ? 42.254 3.785 3.032 1.00 83.12 179 GLN A O 1
ATOM 1425 N N . SER A 1 180 ? 44.333 4.328 3.660 1.00 84.06 180 SER A N 1
ATOM 1426 C CA . SER A 1 180 ? 44.340 5.681 3.084 1.00 84.06 180 SER A CA 1
ATOM 1427 C C . SER A 1 180 ? 44.981 5.740 1.691 1.00 84.06 180 SER A C 1
ATOM 1429 O O . SER A 1 180 ? 45.346 6.822 1.230 1.00 84.06 180 SER A O 1
ATOM 1431 N N . GLY A 1 181 ? 45.248 4.581 1.088 1.00 88.94 181 GLY A N 1
ATOM 1432 C CA . GLY A 1 181 ? 45.914 4.472 -0.199 1.00 88.94 181 GLY A CA 1
ATOM 1433 C C . GLY A 1 181 ? 44.960 4.756 -1.353 1.00 88.94 181 GLY A C 1
ATOM 1434 O O . GLY A 1 181 ? 43.745 4.586 -1.231 1.00 88.94 181 GLY A O 1
ATOM 1435 N N . ILE A 1 182 ? 45.531 5.175 -2.478 1.00 94.31 182 ILE A N 1
ATOM 1436 C CA . ILE A 1 182 ? 44.785 5.436 -3.711 1.00 94.31 182 ILE A CA 1
ATOM 1437 C C . ILE A 1 182 ? 45.234 4.485 -4.817 1.00 94.31 182 ILE A C 1
ATOM 1439 O O . ILE A 1 182 ? 46.426 4.217 -4.963 1.00 94.31 182 ILE A O 1
ATOM 1443 N N . LEU A 1 183 ? 44.286 4.009 -5.616 1.00 97.12 183 LEU A N 1
ATOM 1444 C CA . LEU A 1 183 ? 44.584 3.457 -6.933 1.00 97.12 183 LEU A CA 1
ATOM 1445 C C . LEU A 1 183 ? 44.272 4.544 -7.962 1.00 97.12 183 LEU A C 1
ATOM 1447 O O . LEU A 1 183 ? 43.194 5.132 -7.950 1.00 97.12 183 LEU A O 1
ATOM 1451 N N . TYR A 1 184 ? 45.233 4.821 -8.829 1.00 96.38 184 TYR A N 1
ATOM 1452 C CA . TYR A 1 184 ? 45.074 5.705 -9.971 1.00 96.38 184 TYR A CA 1
ATOM 1453 C C . TYR A 1 184 ? 45.261 4.895 -11.247 1.00 96.38 184 TYR A C 1
ATOM 1455 O O . TYR A 1 184 ? 46.246 4.165 -11.379 1.00 96.38 184 TYR A O 1
ATOM 1463 N N . MET A 1 185 ? 44.310 5.026 -12.164 1.00 95.50 185 MET A N 1
ATOM 1464 C CA . MET A 1 185 ? 44.276 4.260 -13.399 1.00 95.50 185 MET A CA 1
ATOM 1465 C C . MET A 1 185 ? 44.023 5.170 -14.600 1.00 95.50 185 MET A C 1
ATOM 1467 O O . MET A 1 185 ? 43.188 6.065 -14.499 1.00 95.50 185 MET A O 1
ATOM 1471 N N . THR A 1 186 ? 44.677 4.911 -15.731 1.00 95.81 186 THR A N 1
ATOM 1472 C CA . THR A 1 186 ? 44.306 5.466 -17.044 1.00 95.81 186 THR A CA 1
ATOM 1473 C C . THR A 1 186 ? 43.969 4.332 -17.996 1.00 95.81 186 THR A C 1
ATOM 1475 O O . THR A 1 186 ? 44.698 3.344 -18.045 1.00 95.81 186 THR A O 1
ATOM 1478 N N . ILE A 1 187 ? 42.836 4.444 -18.689 1.00 96.25 187 ILE A N 1
ATOM 1479 C CA . ILE A 1 187 ? 42.332 3.403 -19.589 1.00 96.25 187 ILE A CA 1
ATOM 1480 C C . ILE A 1 187 ? 41.595 3.992 -20.795 1.00 96.25 187 ILE A C 1
ATOM 1482 O O . ILE A 1 187 ? 40.920 5.025 -20.677 1.00 96.25 187 ILE A O 1
ATOM 1486 N N . PRO A 1 188 ? 41.631 3.302 -21.949 1.00 96.81 188 PRO A N 1
ATOM 1487 C CA . PRO A 1 188 ? 40.726 3.585 -23.049 1.00 96.81 188 PRO A CA 1
ATOM 1488 C C . PRO A 1 188 ? 39.279 3.273 -22.647 1.00 96.81 188 PRO A C 1
ATOM 1490 O O . PRO A 1 188 ? 39.004 2.310 -21.924 1.00 96.81 188 PRO A O 1
ATOM 1493 N N . THR A 1 189 ? 38.336 4.088 -23.124 1.00 96.69 189 THR A N 1
ATOM 1494 C CA . THR A 1 189 ? 36.931 4.025 -22.688 1.00 96.69 189 THR A CA 1
ATOM 1495 C C . THR A 1 189 ? 35.944 3.948 -23.843 1.00 96.69 189 THR A C 1
ATOM 1497 O O . THR A 1 189 ? 36.152 4.537 -24.904 1.00 96.69 189 THR A O 1
ATOM 1500 N N . TYR A 1 190 ? 34.852 3.215 -23.638 1.00 95.50 190 TYR A N 1
ATOM 1501 C CA . TYR A 1 190 ? 33.716 3.116 -24.551 1.00 95.50 190 TYR A CA 1
ATOM 1502 C C . TYR A 1 190 ? 32.411 3.365 -23.773 1.00 95.50 190 TYR A C 1
ATOM 1504 O O . TYR A 1 190 ? 32.263 2.811 -22.686 1.00 95.50 190 TYR A O 1
ATOM 1512 N N . PRO A 1 191 ? 31.422 4.103 -24.312 1.00 95.50 191 PRO A N 1
ATOM 1513 C CA . PRO A 1 191 ? 31.378 4.716 -25.644 1.00 95.50 191 PRO A CA 1
ATOM 1514 C C . PRO A 1 191 ? 32.222 5.997 -25.752 1.00 95.50 191 PRO A C 1
ATOM 1516 O O . PRO A 1 191 ? 32.520 6.638 -24.751 1.00 95.50 191 PRO A O 1
ATOM 1519 N N . ASN A 1 192 ? 32.607 6.373 -26.977 1.00 95.81 192 ASN A N 1
ATOM 1520 C CA . ASN A 1 192 ? 33.377 7.593 -27.244 1.00 95.81 192 ASN A CA 1
ATOM 1521 C C . ASN A 1 192 ? 33.188 8.117 -28.681 1.00 95.81 192 ASN A C 1
ATOM 1523 O O . ASN A 1 192 ? 32.728 7.404 -29.583 1.00 95.81 192 ASN A O 1
ATOM 1527 N N . ILE A 1 193 ? 33.617 9.361 -28.914 1.00 94.88 193 ILE A N 1
ATOM 1528 C CA . ILE A 1 193 ? 33.499 10.036 -30.214 1.00 94.88 193 ILE A CA 1
ATOM 1529 C C . ILE A 1 193 ? 34.343 9.402 -31.329 1.00 94.88 193 ILE A C 1
ATOM 1531 O O . ILE A 1 193 ? 33.954 9.448 -32.502 1.00 94.88 193 ILE A O 1
ATOM 1535 N N . ALA A 1 194 ? 35.502 8.823 -31.009 1.00 94.00 194 ALA A N 1
ATOM 1536 C CA . ALA A 1 194 ? 36.366 8.206 -32.007 1.00 94.00 194 ALA A CA 1
ATOM 1537 C C . ALA A 1 194 ? 35.725 6.928 -32.569 1.00 94.00 194 ALA A C 1
ATOM 1539 O O . ALA A 1 194 ? 35.716 6.745 -33.786 1.00 94.00 194 ALA A O 1
ATOM 1540 N N . PHE A 1 195 ? 35.090 6.106 -31.731 1.00 93.56 195 PHE A N 1
ATOM 1541 C CA . PHE A 1 195 ? 34.311 4.956 -32.185 1.00 93.56 195 PHE A CA 1
ATOM 1542 C C . PHE A 1 195 ? 33.072 5.380 -32.982 1.00 93.56 195 PHE A C 1
ATOM 1544 O O . PHE A 1 195 ? 32.794 4.807 -34.031 1.00 93.56 195 PHE A O 1
ATOM 1551 N N . GLU A 1 196 ? 32.361 6.433 -32.571 1.00 91.12 196 GLU A N 1
ATOM 1552 C CA . GLU A 1 196 ? 31.213 6.940 -33.340 1.00 91.12 196 GLU A CA 1
ATOM 1553 C C . GLU A 1 196 ? 31.613 7.402 -34.757 1.00 91.12 196 GLU A C 1
ATOM 1555 O O . GLU A 1 196 ? 30.866 7.221 -35.727 1.00 91.12 196 GLU A O 1
ATOM 1560 N N . ARG A 1 197 ? 32.813 7.984 -34.890 1.00 91.06 197 ARG A N 1
ATOM 1561 C CA . ARG A 1 197 ? 33.332 8.510 -36.159 1.00 91.06 197 ARG A CA 1
ATOM 1562 C C . ARG A 1 197 ? 34.013 7.443 -37.019 1.00 91.06 197 ARG A C 1
ATOM 1564 O O . ARG A 1 197 ? 33.817 7.456 -38.231 1.00 91.06 197 ARG A O 1
ATOM 1571 N N . PHE A 1 198 ? 34.801 6.547 -36.435 1.00 91.31 198 PHE A N 1
ATOM 1572 C CA . PHE A 1 198 ? 35.652 5.602 -37.172 1.00 91.31 198 PHE A CA 1
ATOM 1573 C C . PHE A 1 198 ? 35.245 4.131 -37.010 1.00 91.31 198 PHE A C 1
ATOM 1575 O O . PHE A 1 198 ? 35.855 3.270 -37.639 1.00 91.31 198 PHE A O 1
ATOM 1582 N N . GLY A 1 199 ? 34.242 3.822 -36.185 1.00 91.12 199 GLY A N 1
ATOM 1583 C CA . GLY A 1 199 ? 33.786 2.457 -35.925 1.00 91.12 199 GLY A CA 1
ATOM 1584 C C . GLY A 1 199 ? 34.929 1.540 -35.486 1.00 91.12 199 GLY A C 1
ATOM 1585 O O . GLY A 1 199 ? 35.769 1.897 -34.660 1.00 91.12 199 GLY A O 1
ATOM 1586 N N . SER A 1 200 ? 35.016 0.371 -36.120 1.00 91.56 200 SER A N 1
ATOM 1587 C CA . SER A 1 200 ? 36.067 -0.640 -35.914 1.00 91.56 200 SER A CA 1
ATOM 1588 C C . SER A 1 200 ? 37.489 -0.205 -36.308 1.00 91.56 200 SER A C 1
ATOM 1590 O O . SER A 1 200 ? 38.422 -0.996 -36.190 1.00 91.56 200 SER A O 1
ATOM 1592 N N . HIS A 1 201 ? 37.663 1.014 -36.827 1.00 92.31 201 HIS A N 1
ATOM 1593 C CA . HIS A 1 201 ? 38.974 1.611 -37.097 1.00 92.31 201 HIS A CA 1
ATOM 1594 C C . HIS A 1 201 ? 39.462 2.535 -35.974 1.00 92.31 201 HIS A C 1
ATOM 1596 O O . HIS A 1 201 ? 40.531 3.133 -36.105 1.00 92.31 201 HIS A O 1
ATOM 1602 N N . TRP A 1 202 ? 38.705 2.670 -34.882 1.00 94.44 202 TRP A N 1
ATOM 1603 C CA . TRP A 1 202 ? 39.179 3.362 -33.689 1.00 94.44 202 TRP A CA 1
ATOM 1604 C C . TRP A 1 202 ? 40.459 2.704 -33.157 1.00 94.44 202 TRP A C 1
ATOM 1606 O O . TRP A 1 202 ? 40.495 1.497 -32.913 1.00 94.44 202 TRP A O 1
ATOM 1616 N N . TYR A 1 203 ? 41.526 3.495 -33.013 1.00 93.25 203 TYR A N 1
ATOM 1617 C CA . TYR A 1 203 ? 42.861 2.934 -32.808 1.00 93.25 203 TYR A CA 1
ATOM 1618 C C . TYR A 1 203 ? 43.056 2.232 -31.459 1.00 93.25 203 TYR A C 1
ATOM 1620 O O . TYR A 1 203 ? 43.835 1.284 -31.398 1.00 93.25 203 TYR A O 1
ATOM 1628 N N . GLN A 1 204 ? 42.316 2.637 -30.422 1.00 94.50 204 GLN A N 1
ATOM 1629 C CA . GLN A 1 204 ? 42.367 2.012 -29.096 1.00 94.50 204 GLN A CA 1
ATOM 1630 C C . GLN A 1 204 ? 41.581 0.698 -29.013 1.00 94.50 204 GLN A C 1
ATOM 1632 O O . GLN A 1 204 ? 41.534 0.094 -27.951 1.00 94.50 204 GLN A O 1
ATOM 1637 N N . LEU A 1 205 ? 40.948 0.217 -30.090 1.00 93.12 205 LEU A N 1
ATOM 1638 C CA . LEU A 1 205 ? 40.438 -1.160 -30.085 1.00 93.12 205 LEU A CA 1
ATOM 1639 C C . LEU A 1 205 ? 41.574 -2.181 -30.003 1.00 93.12 205 LEU A C 1
ATOM 1641 O O . LEU A 1 205 ? 41.346 -3.295 -29.547 1.00 93.12 205 LEU A O 1
ATOM 1645 N N . ASP A 1 206 ? 42.750 -1.791 -30.504 1.00 91.94 206 ASP A N 1
ATOM 1646 C CA . ASP A 1 206 ? 44.037 -2.482 -30.440 1.00 91.94 206 ASP A CA 1
ATOM 1647 C C . ASP A 1 206 ? 43.973 -4.016 -30.359 1.00 91.94 206 ASP A C 1
ATOM 1649 O O . ASP A 1 206 ? 44.561 -4.661 -29.488 1.00 91.94 206 ASP A O 1
ATOM 1653 N N . ALA A 1 207 ? 43.217 -4.622 -31.275 1.00 92.62 207 ALA A N 1
ATOM 1654 C CA . ALA A 1 207 ? 42.968 -6.050 -31.231 1.00 92.62 207 ALA A CA 1
ATOM 1655 C C . ALA A 1 207 ? 44.256 -6.852 -31.495 1.00 92.62 207 ALA A C 1
ATOM 1657 O O . ALA A 1 207 ? 45.032 -6.471 -32.378 1.00 92.62 207 ALA A O 1
ATOM 1658 N N . PRO A 1 208 ? 44.477 -7.978 -30.792 1.00 93.19 208 PRO A N 1
ATOM 1659 C CA . PRO A 1 208 ? 43.638 -8.548 -29.727 1.00 93.19 208 PRO A CA 1
ATOM 1660 C C . PRO A 1 208 ? 44.031 -8.103 -28.306 1.00 93.19 208 PRO A C 1
ATOM 1662 O O . PRO A 1 208 ? 43.507 -8.646 -27.335 1.00 93.19 208 PRO A O 1
ATOM 1665 N N . ARG A 1 209 ? 44.983 -7.169 -28.167 1.00 91.94 209 ARG A N 1
ATOM 1666 C CA . ARG A 1 209 ? 45.617 -6.812 -26.890 1.00 91.94 209 ARG A CA 1
ATOM 1667 C C . ARG A 1 209 ? 44.646 -6.148 -25.921 1.00 91.94 209 ARG A C 1
ATOM 1669 O O . ARG A 1 209 ? 44.742 -6.424 -24.730 1.00 91.94 209 ARG A O 1
ATOM 1676 N N . HIS A 1 210 ? 43.733 -5.299 -26.395 1.00 94.50 210 HIS A N 1
ATOM 1677 C CA . HIS A 1 210 ? 42.718 -4.682 -25.534 1.00 94.50 210 HIS A CA 1
ATOM 1678 C C . HIS A 1 210 ? 41.529 -5.632 -25.395 1.00 94.50 210 HIS A C 1
ATOM 1680 O O . HIS A 1 210 ? 40.672 -5.736 -26.277 1.00 94.50 210 HIS A O 1
ATOM 1686 N N . ILE A 1 211 ? 41.497 -6.359 -24.281 1.00 95.56 211 ILE A N 1
ATOM 1687 C CA . ILE A 1 211 ? 40.470 -7.354 -23.967 1.00 95.56 211 ILE A CA 1
ATOM 1688 C C . ILE A 1 211 ? 39.162 -6.663 -23.569 1.00 95.56 211 ILE A C 1
ATOM 1690 O O . ILE A 1 211 ? 38.080 -7.136 -23.946 1.00 95.56 211 ILE A O 1
ATOM 1694 N N . PHE A 1 212 ? 39.277 -5.562 -22.820 1.00 96.56 212 PHE A N 1
ATOM 1695 C CA . PHE A 1 212 ? 38.168 -4.797 -22.260 1.00 96.56 212 PHE A CA 1
ATOM 1696 C C . PHE A 1 212 ? 38.320 -3.302 -22.533 1.00 96.56 212 PHE A C 1
ATOM 1698 O O . PHE A 1 212 ? 39.294 -2.676 -22.137 1.00 96.56 212 PHE A O 1
ATOM 1705 N N . LEU A 1 213 ? 37.305 -2.721 -23.161 1.00 97.25 213 LEU A N 1
ATOM 1706 C CA . LEU A 1 213 ? 37.136 -1.285 -23.339 1.00 97.25 213 LEU A CA 1
ATOM 1707 C C . LEU A 1 213 ? 36.002 -0.878 -22.401 1.00 97.25 213 LEU A C 1
ATOM 1709 O O . LEU A 1 213 ? 34.817 -1.116 -22.670 1.00 97.25 213 LEU A O 1
ATOM 1713 N N . HIS A 1 214 ? 36.385 -0.382 -21.231 1.00 96.81 214 HIS A N 1
ATOM 1714 C CA . HIS A 1 214 ? 35.462 -0.146 -20.132 1.00 96.81 214 HIS A CA 1
ATOM 1715 C C . HIS A 1 214 ? 34.601 1.094 -20.366 1.00 96.81 214 HIS A C 1
ATOM 1717 O O . HIS A 1 214 ? 35.065 2.096 -20.890 1.00 96.81 214 HIS A O 1
ATOM 1723 N N . SER A 1 215 ? 33.353 1.025 -19.923 1.00 96.31 215 SER A N 1
ATOM 1724 C CA . SER A 1 215 ? 32.469 2.176 -19.730 1.00 96.31 215 SER A CA 1
ATOM 1725 C C . SER A 1 215 ? 32.480 2.627 -18.272 1.00 96.31 215 SER A C 1
ATOM 1727 O O . SER A 1 215 ? 32.891 1.862 -17.386 1.00 96.31 215 SER A O 1
ATOM 1729 N N . ARG A 1 216 ? 31.929 3.816 -18.001 1.00 93.88 216 ARG A N 1
ATOM 1730 C CA . ARG A 1 216 ? 31.659 4.294 -16.636 1.00 93.88 216 ARG A CA 1
ATOM 1731 C C . ARG A 1 216 ? 30.872 3.254 -15.828 1.00 93.88 216 ARG A C 1
ATOM 1733 O O . ARG A 1 216 ? 31.268 2.906 -14.721 1.00 93.88 216 ARG A O 1
ATOM 1740 N N . GLU A 1 217 ? 29.818 2.687 -16.403 1.00 93.38 217 GLU A N 1
ATOM 1741 C CA . GLU A 1 217 ? 28.941 1.717 -15.741 1.00 93.38 217 GLU A CA 1
ATOM 1742 C C . GLU A 1 217 ? 29.670 0.406 -15.424 1.00 93.38 217 GLU A C 1
ATOM 1744 O O . GLU A 1 217 ? 29.445 -0.210 -14.380 1.00 93.38 217 GLU A O 1
ATOM 1749 N N . SER A 1 218 ? 30.572 -0.029 -16.308 1.00 94.94 218 SER A N 1
ATOM 1750 C CA . SER A 1 218 ? 31.385 -1.223 -16.076 1.00 94.94 218 SER A CA 1
ATOM 1751 C C . SER A 1 218 ? 32.427 -1.011 -14.974 1.00 94.94 218 SER A C 1
ATOM 1753 O O . SER A 1 218 ? 32.655 -1.918 -14.177 1.00 94.94 218 SER A O 1
ATOM 1755 N N . ILE A 1 219 ? 32.998 0.195 -14.883 1.00 95.19 219 ILE A N 1
ATOM 1756 C CA . ILE A 1 219 ? 33.931 0.607 -13.827 1.00 95.19 219 ILE A CA 1
ATOM 1757 C C . ILE A 1 219 ? 33.222 0.660 -12.475 1.00 95.19 219 ILE A C 1
ATOM 1759 O O . ILE A 1 219 ? 33.705 0.089 -11.500 1.00 95.19 219 ILE A O 1
ATOM 1763 N N . GLU A 1 220 ? 32.033 1.254 -12.419 1.00 88.12 220 GLU A N 1
ATOM 1764 C CA . GLU A 1 220 ? 31.215 1.285 -11.205 1.00 88.12 220 GLU A CA 1
ATOM 1765 C C . GLU A 1 220 ? 30.775 -0.120 -10.765 1.00 88.12 220 GLU A C 1
ATOM 1767 O O . GLU A 1 220 ? 30.756 -0.424 -9.571 1.00 88.12 220 GLU A O 1
ATOM 1772 N N . GLN A 1 221 ? 30.462 -1.011 -11.712 1.00 85.19 221 GLN A N 1
ATOM 1773 C CA . GLN A 1 221 ? 30.147 -2.409 -11.410 1.00 85.19 221 GLN A CA 1
ATOM 1774 C C . GLN A 1 221 ? 31.346 -3.152 -10.812 1.00 85.19 221 GLN A C 1
ATOM 1776 O O . GLN A 1 221 ? 31.202 -3.882 -9.830 1.00 85.19 221 GLN A O 1
ATOM 1781 N N . LEU A 1 222 ? 32.529 -2.956 -11.390 1.00 88.50 222 LEU A N 1
ATOM 1782 C CA . LEU A 1 222 ? 33.772 -3.525 -10.885 1.00 88.50 222 LEU A CA 1
ATOM 1783 C C . LEU A 1 222 ? 34.139 -2.969 -9.502 1.00 88.50 222 LEU A C 1
ATOM 1785 O O . LEU A 1 222 ? 34.620 -3.722 -8.655 1.00 88.50 222 LEU A O 1
ATOM 1789 N N . ALA A 1 223 ? 33.854 -1.692 -9.235 1.00 84.81 223 ALA A N 1
ATOM 1790 C CA . ALA A 1 223 ? 34.017 -1.078 -7.916 1.00 84.81 223 ALA A CA 1
ATOM 1791 C C . ALA A 1 223 ? 33.212 -1.828 -6.849 1.00 84.81 223 ALA A C 1
ATOM 1793 O O . ALA A 1 223 ? 33.778 -2.334 -5.877 1.00 84.81 223 ALA A O 1
ATOM 1794 N N . ARG A 1 224 ? 31.904 -1.996 -7.097 1.00 77.00 224 ARG A N 1
ATOM 1795 C CA . ARG A 1 224 ? 30.985 -2.704 -6.192 1.00 77.00 224 ARG A CA 1
ATOM 1796 C C . ARG A 1 224 ? 31.463 -4.120 -5.873 1.00 77.00 224 ARG A C 1
ATOM 1798 O O . ARG A 1 224 ? 31.449 -4.523 -4.717 1.00 77.00 224 ARG A O 1
ATOM 1805 N N . ASN A 1 225 ? 31.940 -4.848 -6.880 1.00 76.50 225 ASN A N 1
ATOM 1806 C CA . ASN A 1 225 ? 32.288 -6.263 -6.737 1.00 76.50 225 ASN A CA 1
ATOM 1807 C C . ASN A 1 225 ? 33.704 -6.507 -6.164 1.00 76.50 225 ASN A C 1
ATOM 1809 O O . ASN A 1 225 ? 34.012 -7.624 -5.732 1.00 76.50 225 ASN A O 1
ATOM 1813 N N . SER A 1 226 ? 34.579 -5.492 -6.184 1.00 80.00 226 SER A N 1
ATOM 1814 C CA . SER A 1 226 ? 35.979 -5.590 -5.734 1.00 80.00 226 SER A CA 1
ATOM 1815 C C . SER A 1 226 ? 36.230 -5.040 -4.326 1.00 80.00 226 SER A C 1
ATOM 1817 O O . SER A 1 226 ? 37.307 -5.266 -3.778 1.00 80.00 226 SER A O 1
ATOM 1819 N N . GLY A 1 227 ? 35.270 -4.316 -3.737 1.00 75.38 227 GLY A N 1
ATOM 1820 C CA . GLY A 1 227 ? 35.456 -3.603 -2.465 1.00 75.38 227 GLY A CA 1
ATOM 1821 C C . GLY A 1 227 ? 36.209 -2.271 -2.603 1.00 75.38 227 GLY A C 1
ATOM 1822 O O . GLY A 1 227 ? 36.600 -1.669 -1.601 1.00 75.38 227 GLY A O 1
ATOM 1823 N N . MET A 1 228 ? 36.428 -1.802 -3.834 1.00 84.25 228 MET A N 1
ATOM 1824 C CA . MET A 1 228 ? 37.033 -0.505 -4.143 1.00 84.25 228 MET A CA 1
ATOM 1825 C C . MET A 1 228 ? 35.954 0.571 -4.320 1.00 84.25 228 MET A C 1
ATOM 1827 O O . MET A 1 228 ? 34.838 0.286 -4.743 1.00 84.25 228 MET A O 1
ATOM 1831 N N . ILE A 1 229 ? 36.289 1.828 -4.030 1.00 87.38 229 ILE A N 1
ATOM 1832 C CA . ILE A 1 229 ? 35.385 2.974 -4.209 1.00 87.38 229 ILE A CA 1
ATOM 1833 C C . ILE A 1 229 ? 35.961 3.882 -5.290 1.00 87.38 229 ILE A C 1
ATOM 1835 O O . ILE A 1 229 ? 37.095 4.334 -5.159 1.00 87.38 229 ILE A O 1
ATOM 1839 N N . VAL A 1 230 ? 35.182 4.184 -6.329 1.00 92.00 230 VAL A N 1
ATOM 1840 C CA . VAL A 1 230 ? 35.537 5.213 -7.318 1.00 92.00 230 VAL A CA 1
ATOM 1841 C C . VAL A 1 230 ? 35.251 6.581 -6.710 1.00 92.00 230 VAL A C 1
ATOM 1843 O O . VAL A 1 230 ? 34.120 6.863 -6.320 1.00 92.00 230 VAL A O 1
ATOM 1846 N N . THR A 1 231 ? 36.268 7.431 -6.618 1.00 91.00 231 THR A N 1
ATOM 1847 C CA . THR A 1 231 ? 36.137 8.784 -6.061 1.00 91.00 231 THR A CA 1
ATOM 1848 C C . THR A 1 231 ? 36.042 9.870 -7.118 1.00 91.00 231 THR A C 1
ATOM 1850 O O . THR A 1 231 ? 35.477 10.922 -6.838 1.00 91.00 231 THR A O 1
ATOM 1853 N N . ASP A 1 232 ? 36.625 9.652 -8.299 1.00 94.00 232 ASP A N 1
ATOM 1854 C CA . ASP A 1 232 ? 36.627 10.635 -9.386 1.00 94.00 232 ASP A CA 1
ATOM 1855 C C . ASP A 1 232 ? 36.896 9.944 -10.736 1.00 94.00 232 ASP A C 1
ATOM 1857 O O . ASP A 1 232 ? 37.610 8.937 -10.781 1.00 94.00 232 ASP A O 1
ATOM 1861 N N . ILE A 1 233 ? 36.342 10.486 -11.826 1.00 96.12 233 ILE A N 1
ATOM 1862 C CA . ILE A 1 233 ? 36.595 10.052 -13.212 1.00 96.12 233 ILE A CA 1
ATOM 1863 C C . ILE A 1 233 ? 36.778 11.292 -14.083 1.00 96.12 233 ILE A C 1
ATOM 1865 O O . ILE A 1 233 ? 35.912 12.167 -14.095 1.00 96.12 233 ILE A O 1
ATOM 1869 N N . LYS A 1 234 ? 37.869 11.352 -14.853 1.00 95.69 234 LYS A N 1
ATOM 1870 C CA . LYS A 1 234 ? 38.163 12.462 -15.775 1.00 95.69 234 LYS A CA 1
ATOM 1871 C C . LYS A 1 234 ? 38.492 11.945 -17.158 1.00 95.69 234 LYS A C 1
ATOM 1873 O O . LYS A 1 234 ? 39.233 10.987 -17.286 1.00 95.69 234 LYS A O 1
ATOM 187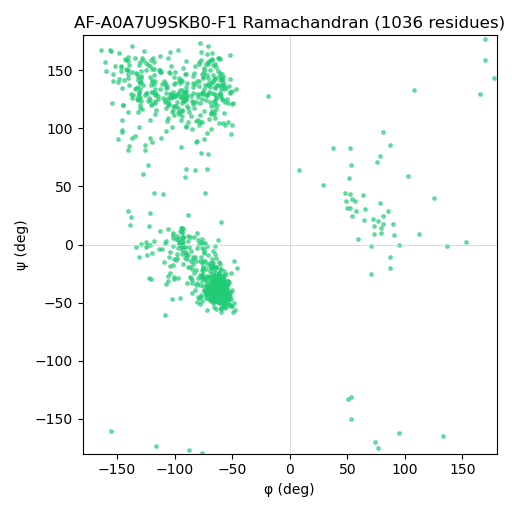8 N N . TYR A 1 235 ? 38.006 12.616 -18.192 1.00 96.31 235 TYR A N 1
ATOM 1879 C CA . TYR A 1 235 ? 38.348 12.284 -19.573 1.00 96.31 235 TYR A CA 1
ATOM 1880 C C . TYR A 1 235 ? 39.528 13.139 -20.028 1.00 96.31 235 TYR A C 1
ATOM 1882 O O . TYR A 1 235 ? 39.544 14.351 -19.795 1.00 96.31 235 TYR A O 1
ATOM 1890 N N . ASN A 1 236 ? 40.522 12.518 -20.656 1.00 93.44 236 ASN A N 1
ATOM 1891 C CA . ASN A 1 236 ? 41.801 13.162 -20.971 1.00 93.44 236 ASN A CA 1
ATOM 1892 C C . ASN A 1 236 ? 42.332 12.826 -22.379 1.00 93.44 236 ASN A C 1
ATOM 1894 O O . ASN A 1 236 ? 43.525 12.973 -22.638 1.00 93.44 236 ASN A O 1
ATOM 1898 N N . ALA A 1 237 ? 41.455 12.436 -23.306 1.00 94.81 237 ALA A N 1
ATOM 1899 C CA . ALA A 1 237 ? 41.826 12.122 -24.684 1.00 94.81 237 ALA A CA 1
ATOM 1900 C C . ALA A 1 237 ? 42.458 13.317 -25.429 1.00 94.81 237 ALA A C 1
ATOM 1902 O O . ALA A 1 237 ? 42.076 14.474 -25.223 1.00 94.81 237 ALA A O 1
ATOM 1903 N N . ASP A 1 238 ? 43.383 13.041 -26.351 1.00 94.56 238 ASP A N 1
ATOM 1904 C CA . ASP A 1 238 ? 44.066 14.046 -27.176 1.00 94.56 238 ASP A CA 1
ATOM 1905 C C . ASP A 1 238 ? 43.747 13.891 -28.677 1.00 94.56 238 ASP A C 1
ATOM 1907 O O . ASP A 1 238 ? 42.877 13.109 -29.075 1.00 94.56 238 ASP A O 1
ATOM 1911 N N . GLU A 1 239 ? 44.420 14.662 -29.543 1.00 94.19 239 GLU A N 1
ATOM 1912 C CA . GLU A 1 239 ? 44.191 14.608 -30.991 1.00 94.19 239 GLU A CA 1
ATOM 1913 C C . GLU A 1 239 ? 44.492 13.241 -31.642 1.00 94.19 239 GLU A C 1
ATOM 1915 O O . GLU A 1 239 ? 44.064 12.997 -32.779 1.00 94.19 239 GLU A O 1
ATOM 1920 N N . SER A 1 240 ? 45.197 12.338 -30.951 1.00 93.81 240 SER A N 1
ATOM 1921 C CA . SER A 1 240 ? 45.529 10.993 -31.430 1.00 93.81 240 SER A CA 1
ATOM 1922 C C . SER A 1 240 ? 44.281 10.155 -31.687 1.00 93.81 240 SER A C 1
ATOM 1924 O O . SER A 1 240 ? 44.266 9.421 -32.678 1.00 93.81 240 SER A O 1
ATOM 1926 N N . GLN A 1 241 ? 43.210 10.346 -30.903 1.00 94.69 241 GLN A N 1
ATOM 1927 C CA . GLN A 1 241 ? 41.912 9.678 -31.094 1.00 94.69 241 GLN A CA 1
ATOM 1928 C C . GLN A 1 241 ? 41.357 9.850 -32.510 1.00 94.69 241 GLN A C 1
ATOM 1930 O O . GLN A 1 241 ? 40.726 8.945 -33.063 1.00 94.69 241 GLN A O 1
ATOM 1935 N N . PHE A 1 242 ? 41.657 10.988 -33.143 1.00 95.19 242 PHE A N 1
ATOM 1936 C CA . PHE A 1 242 ? 41.261 11.277 -34.515 1.00 95.19 242 PHE A CA 1
ATOM 1937 C C . PHE A 1 242 ? 42.354 10.928 -35.525 1.00 95.19 242 PHE A C 1
ATOM 1939 O O . PHE A 1 242 ? 42.067 10.319 -36.555 1.00 95.19 242 PHE A O 1
ATOM 1946 N N . ILE A 1 243 ? 43.604 11.316 -35.257 1.00 94.44 243 ILE A N 1
ATOM 1947 C CA . ILE A 1 243 ? 44.709 11.178 -36.218 1.00 94.44 243 ILE A CA 1
ATOM 1948 C C . ILE A 1 243 ? 45.077 9.707 -36.434 1.00 94.44 243 ILE A C 1
ATOM 1950 O O . ILE A 1 243 ? 45.215 9.272 -37.579 1.00 94.44 243 ILE A O 1
ATOM 1954 N N . ARG A 1 244 ? 45.225 8.932 -35.356 1.00 94.69 244 ARG A N 1
ATOM 1955 C CA . ARG A 1 244 ? 45.638 7.524 -35.441 1.00 94.69 244 ARG A CA 1
ATOM 1956 C C . ARG A 1 244 ? 44.516 6.651 -36.000 1.00 94.69 244 ARG A C 1
ATOM 1958 O O . ARG A 1 244 ? 44.761 5.849 -36.900 1.00 94.69 244 ARG A O 1
ATOM 1965 N N . SER A 1 245 ? 43.275 6.897 -35.574 1.00 94.31 245 SER A N 1
ATOM 1966 C CA . SER A 1 245 ? 42.085 6.223 -36.119 1.00 94.31 245 SER A CA 1
ATOM 1967 C C . SER A 1 245 ? 41.884 6.515 -37.612 1.00 94.31 245 SER A C 1
ATOM 1969 O O . SER A 1 245 ? 41.544 5.617 -38.380 1.00 94.31 245 SER A O 1
ATOM 1971 N N . PHE A 1 246 ? 42.183 7.739 -38.072 1.00 93.19 246 PHE A N 1
ATOM 1972 C CA . PHE A 1 246 ? 42.194 8.060 -39.503 1.00 93.19 246 PHE A CA 1
ATOM 1973 C C . PHE A 1 246 ? 43.196 7.190 -40.274 1.00 93.19 246 PHE A C 1
ATOM 1975 O O . PHE A 1 246 ? 42.863 6.652 -41.329 1.00 93.19 246 PHE A O 1
ATOM 1982 N N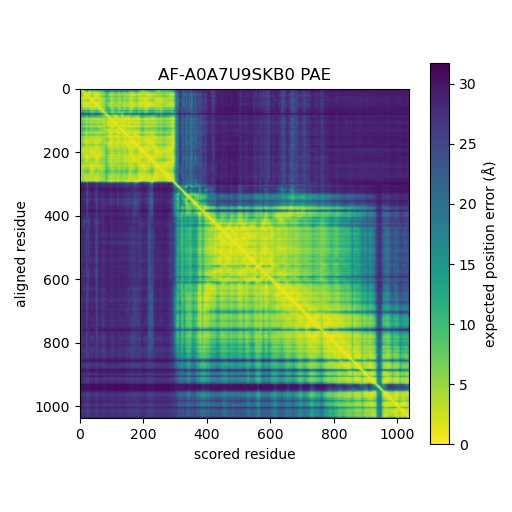 . PHE A 1 247 ? 44.415 7.011 -39.762 1.00 93.06 247 PHE A N 1
ATOM 1983 C CA . PHE A 1 247 ? 45.404 6.151 -40.413 1.00 93.06 247 PHE A CA 1
ATOM 1984 C C . PHE A 1 247 ? 44.987 4.674 -40.414 1.00 93.06 247 PHE A C 1
ATOM 1986 O O . PHE A 1 247 ? 45.149 4.011 -41.440 1.00 93.06 247 PHE A O 1
ATOM 1993 N N . TYR A 1 248 ? 44.371 4.177 -39.338 1.00 92.12 248 TYR A N 1
ATOM 1994 C CA . TYR A 1 248 ? 43.789 2.828 -39.302 1.00 92.12 248 TYR A CA 1
ATOM 1995 C C . TYR A 1 248 ? 42.655 2.653 -40.316 1.00 92.12 248 TYR A C 1
ATOM 1997 O O . TYR A 1 248 ? 42.587 1.617 -40.981 1.00 92.12 248 TYR A O 1
ATOM 2005 N N . GLN A 1 249 ? 41.807 3.668 -40.503 1.00 90.38 249 GLN A N 1
ATOM 2006 C CA . GLN A 1 249 ? 40.778 3.683 -41.550 1.00 90.38 249 GLN A CA 1
ATOM 2007 C C . GLN A 1 249 ? 41.381 3.550 -42.957 1.00 90.38 249 GLN A C 1
ATOM 2009 O O . GLN A 1 249 ? 40.787 2.932 -43.836 1.00 90.38 249 GLN A O 1
ATOM 2014 N N . HIS A 1 250 ? 42.596 4.067 -43.156 1.00 89.94 250 HIS A N 1
ATOM 2015 C CA . HIS A 1 250 ? 43.330 3.999 -44.423 1.00 89.94 250 HIS A CA 1
ATOM 2016 C C . HIS A 1 250 ? 44.322 2.824 -44.493 1.00 89.94 250 HIS A C 1
ATOM 2018 O O . HIS A 1 250 ? 45.146 2.773 -45.406 1.00 89.94 250 HIS A O 1
ATOM 2024 N N . GLY A 1 251 ? 44.249 1.875 -43.553 1.00 89.56 251 GLY A N 1
ATOM 2025 C CA . GLY A 1 251 ? 45.064 0.660 -43.565 1.00 89.56 251 GLY A CA 1
ATOM 2026 C C . GLY A 1 251 ? 46.543 0.876 -43.234 1.00 89.56 251 GLY A C 1
ATOM 2027 O O . GLY A 1 251 ? 47.366 0.049 -43.615 1.00 89.56 251 GLY A O 1
ATOM 2028 N N . VAL A 1 252 ? 46.898 1.970 -42.554 1.00 93.12 252 VAL A N 1
ATOM 2029 C CA . VAL A 1 252 ? 48.282 2.283 -42.167 1.00 93.12 252 VAL A CA 1
ATOM 2030 C C . VAL A 1 252 ? 48.554 1.802 -40.731 1.00 93.12 252 VAL A C 1
ATOM 2032 O O . VAL A 1 252 ? 47.977 2.368 -39.794 1.00 93.12 252 VAL A O 1
ATOM 2035 N N . PRO A 1 253 ? 49.447 0.809 -40.527 1.00 92.12 253 PRO A N 1
ATOM 2036 C CA . PRO A 1 253 ? 49.766 0.280 -39.200 1.00 92.12 253 PRO A CA 1
ATOM 2037 C C . PRO A 1 253 ? 50.429 1.303 -38.272 1.00 92.12 253 PRO A C 1
ATOM 2039 O O . PRO A 1 253 ? 51.138 2.193 -38.749 1.00 92.12 253 PRO A O 1
ATOM 2042 N N . PHE A 1 254 ? 50.256 1.149 -36.956 1.00 90.56 254 PHE A N 1
ATOM 2043 C CA . PHE A 1 254 ? 50.667 2.120 -35.929 1.00 90.56 254 PHE A CA 1
ATOM 2044 C C . PHE A 1 254 ? 52.127 2.569 -36.055 1.00 90.56 254 PHE A C 1
ATOM 2046 O O . PHE A 1 254 ? 52.395 3.764 -36.198 1.00 90.56 254 PHE A O 1
ATOM 2053 N N . PHE A 1 255 ? 53.072 1.623 -36.110 1.00 85.88 255 PHE A N 1
ATOM 2054 C CA . PHE A 1 255 ? 54.513 1.919 -36.173 1.00 85.88 255 PHE A CA 1
ATOM 2055 C C . PHE A 1 255 ? 54.960 2.642 -37.458 1.00 85.88 255 PHE A C 1
ATOM 2057 O O . PHE A 1 255 ? 56.103 3.092 -37.567 1.00 85.88 255 PHE A O 1
ATOM 2064 N N . GLN A 1 256 ? 54.075 2.778 -38.449 1.00 88.94 256 GLN A N 1
ATOM 2065 C CA . GLN A 1 256 ? 54.341 3.509 -39.688 1.00 88.94 256 GLN A CA 1
ATOM 2066 C C . GLN A 1 256 ? 53.776 4.939 -39.666 1.00 88.94 256 GLN A C 1
ATOM 2068 O O . GLN A 1 256 ? 54.152 5.756 -40.512 1.00 88.94 256 GLN A O 1
ATOM 2073 N N . GLN A 1 257 ? 52.903 5.269 -38.706 1.00 92.25 257 GLN A N 1
ATOM 2074 C CA . GLN A 1 257 ? 52.131 6.514 -38.708 1.00 92.25 257 GLN A CA 1
ATOM 2075 C C . GLN A 1 257 ? 52.969 7.742 -38.376 1.00 92.25 257 GLN A C 1
ATOM 2077 O O . GLN A 1 257 ? 52.827 8.759 -39.054 1.00 92.25 257 GLN A O 1
ATOM 2082 N N . ASP A 1 258 ? 53.868 7.671 -37.392 1.00 87.25 258 ASP A N 1
ATOM 2083 C CA . ASP A 1 258 ? 54.567 8.860 -36.876 1.00 87.25 258 ASP A CA 1
ATOM 2084 C C . ASP A 1 258 ? 55.364 9.598 -37.970 1.00 87.25 258 ASP A C 1
ATOM 2086 O O . ASP A 1 258 ? 55.396 10.829 -38.022 1.00 87.25 258 ASP A O 1
ATOM 2090 N N . LYS A 1 259 ? 55.924 8.854 -38.936 1.00 87.56 259 LYS A N 1
ATOM 2091 C CA . LYS A 1 259 ? 56.641 9.407 -40.104 1.00 87.56 259 LYS A CA 1
ATOM 2092 C C . LYS A 1 259 ? 55.714 10.080 -41.128 1.00 87.56 259 LYS A C 1
ATOM 2094 O O . LYS A 1 259 ? 56.185 10.816 -42.000 1.00 87.56 259 LYS A O 1
ATOM 2099 N N . LEU A 1 260 ? 54.413 9.809 -41.056 1.00 89.69 260 LEU A N 1
ATOM 2100 C CA . LEU A 1 260 ? 53.382 10.268 -41.985 1.00 89.69 260 LEU A CA 1
ATOM 2101 C C . LEU A 1 260 ? 52.509 11.385 -41.401 1.00 89.69 260 LEU A C 1
ATOM 2103 O O . LEU A 1 260 ? 52.045 12.220 -42.175 1.00 89.69 260 LEU A O 1
ATOM 2107 N N . ILE A 1 261 ? 52.333 11.471 -40.076 1.00 88.75 261 ILE A N 1
ATOM 2108 C CA . ILE A 1 261 ? 51.468 12.474 -39.421 1.00 88.75 261 ILE A CA 1
ATOM 2109 C C . ILE A 1 261 ? 51.747 13.890 -39.947 1.00 88.75 261 ILE A C 1
ATOM 2111 O O . ILE A 1 261 ? 50.831 14.573 -40.401 1.00 88.75 261 ILE A O 1
ATOM 2115 N N . GLY A 1 262 ? 53.017 14.313 -39.971 1.00 85.12 262 GLY A N 1
ATOM 2116 C CA . GLY A 1 262 ? 53.408 15.652 -40.432 1.00 85.12 262 GLY A CA 1
ATOM 2117 C C . GLY A 1 262 ? 53.206 15.914 -41.931 1.00 85.12 262 GLY A C 1
ATOM 2118 O O . GLY A 1 262 ? 53.225 17.071 -42.347 1.00 85.12 262 GLY A O 1
ATOM 2119 N N . ARG A 1 263 ? 53.009 14.865 -42.743 1.00 86.81 263 ARG A N 1
ATOM 2120 C CA . ARG A 1 263 ? 52.727 14.965 -44.186 1.00 86.81 263 ARG A CA 1
ATOM 2121 C C . ARG A 1 263 ? 51.231 15.070 -44.486 1.00 86.81 263 ARG A C 1
ATOM 2123 O O . ARG A 1 263 ? 50.871 15.728 -45.456 1.00 86.81 263 ARG A O 1
ATOM 2130 N N . TYR A 1 264 ? 50.385 14.422 -43.683 1.00 87.56 264 TYR A N 1
ATOM 2131 C CA . TYR A 1 264 ? 48.932 14.363 -43.901 1.00 87.56 264 TYR A CA 1
ATOM 2132 C C . TYR A 1 264 ? 48.149 15.398 -43.089 1.00 87.56 264 TYR A C 1
ATOM 2134 O O . TYR A 1 264 ? 47.106 15.857 -43.548 1.00 87.56 264 TYR A O 1
ATOM 2142 N N . PHE A 1 265 ? 48.657 15.795 -41.921 1.00 89.88 265 PHE A N 1
ATOM 2143 C CA . PHE A 1 265 ? 48.031 16.794 -41.062 1.00 89.88 265 PHE A CA 1
ATOM 2144 C C . PHE A 1 265 ? 48.970 17.978 -40.877 1.00 89.88 265 PHE A C 1
ATOM 2146 O O . PHE A 1 265 ? 50.078 17.843 -40.353 1.00 89.88 265 PHE A O 1
ATOM 2153 N N . THR A 1 266 ? 48.519 19.165 -41.270 1.00 90.12 266 THR A N 1
ATOM 2154 C CA . THR A 1 266 ? 49.232 20.415 -40.979 1.00 90.12 266 THR A CA 1
ATOM 2155 C C . THR A 1 266 ? 49.206 20.722 -39.477 1.00 90.12 266 THR A C 1
ATOM 2157 O O . THR A 1 266 ? 48.329 20.257 -38.749 1.00 90.12 266 THR A O 1
ATOM 2160 N N . SER A 1 267 ? 50.134 21.552 -38.988 1.00 89.12 267 SER A N 1
ATOM 2161 C CA . SER A 1 267 ? 50.132 21.973 -37.575 1.00 89.12 267 SER A CA 1
ATOM 2162 C C . SER A 1 267 ? 48.818 22.653 -37.163 1.00 89.12 267 SER A C 1
ATOM 2164 O O . SER A 1 267 ? 48.359 22.456 -36.045 1.00 89.12 267 SER A O 1
ATOM 2166 N N . ALA A 1 268 ? 48.180 23.398 -38.074 1.00 88.94 268 ALA A N 1
ATOM 2167 C CA . ALA A 1 268 ? 46.882 24.027 -37.829 1.00 88.94 268 ALA A CA 1
ATOM 2168 C C . ALA A 1 268 ? 45.730 23.008 -37.730 1.00 88.94 268 ALA A C 1
ATOM 2170 O O . ALA A 1 268 ? 44.827 23.181 -36.915 1.00 88.94 268 ALA A O 1
ATOM 2171 N N . GLU A 1 269 ? 45.757 21.939 -38.533 1.00 89.69 269 GLU A N 1
ATOM 2172 C CA . GLU A 1 269 ? 44.772 20.851 -38.445 1.00 89.69 269 GLU A CA 1
ATOM 2173 C C . GLU A 1 269 ? 44.933 20.058 -37.142 1.00 89.69 269 GLU A C 1
ATOM 2175 O O . GLU A 1 269 ? 43.930 19.782 -36.489 1.00 89.69 269 GLU A O 1
ATOM 2180 N N . ARG A 1 270 ? 46.170 19.765 -36.711 1.00 91.56 270 ARG A N 1
ATOM 2181 C CA . ARG A 1 270 ? 46.420 19.098 -35.419 1.00 91.56 270 ARG A CA 1
ATOM 2182 C C . ARG A 1 270 ? 45.938 19.937 -34.238 1.00 91.56 270 ARG A C 1
ATOM 2184 O O . ARG A 1 270 ? 45.221 19.429 -33.388 1.00 91.56 270 ARG A O 1
ATOM 2191 N N . GLU A 1 271 ? 46.222 21.239 -34.244 1.00 92.81 271 GLU A N 1
ATOM 2192 C CA . GLU A 1 271 ? 45.736 22.161 -33.209 1.00 92.81 271 GLU A CA 1
ATOM 2193 C C . GLU A 1 271 ? 44.199 22.235 -33.162 1.00 92.81 271 GLU A C 1
ATOM 2195 O O . GLU A 1 271 ? 43.600 22.349 -32.093 1.00 92.81 271 GLU A O 1
ATOM 2200 N N . LYS A 1 272 ? 43.527 22.137 -34.317 1.00 93.31 272 LYS A N 1
ATOM 2201 C CA . LYS A 1 272 ? 42.061 22.075 -34.370 1.00 93.31 272 LYS A CA 1
ATOM 2202 C C . LYS A 1 272 ? 41.526 20.790 -33.730 1.00 93.31 272 LYS A C 1
ATOM 2204 O O . LYS A 1 272 ? 40.589 20.870 -32.942 1.00 93.31 272 LYS A O 1
ATOM 2209 N N . LEU A 1 273 ? 42.114 19.637 -34.054 1.00 94.06 273 LEU A N 1
ATOM 2210 C CA . LEU A 1 273 ? 41.720 18.343 -33.480 1.00 94.06 273 LEU A CA 1
ATOM 2211 C C . LEU A 1 273 ? 42.010 18.273 -31.979 1.00 94.06 273 LEU A C 1
ATOM 2213 O O . LEU A 1 273 ? 41.214 17.720 -31.223 1.00 94.06 273 LEU A O 1
ATOM 2217 N N . LYS A 1 274 ? 43.091 18.910 -31.528 1.00 94.44 274 LYS A N 1
ATOM 2218 C CA . LYS A 1 274 ? 43.406 19.048 -30.107 1.00 94.44 274 LYS A CA 1
ATOM 2219 C C . LYS A 1 274 ? 42.315 19.812 -29.358 1.00 94.44 274 LYS A C 1
ATOM 2221 O O . LYS A 1 274 ? 41.810 19.339 -28.347 1.00 94.44 274 LYS A O 1
ATOM 2226 N N . LYS A 1 275 ? 41.879 20.958 -29.892 1.00 94.12 275 LYS A N 1
ATOM 2227 C CA . LYS A 1 275 ? 40.754 21.727 -29.325 1.00 94.12 275 LYS A CA 1
ATOM 2228 C C . LYS A 1 275 ? 39.439 20.953 -29.351 1.00 94.12 275 LYS A C 1
ATOM 2230 O O . LYS A 1 275 ? 38.656 21.061 -28.417 1.00 94.12 275 LYS A O 1
ATOM 2235 N N . GLU A 1 276 ? 39.196 20.180 -30.406 1.00 94.88 276 GLU A N 1
ATOM 2236 C CA . GLU A 1 276 ? 38.025 19.302 -30.486 1.00 94.88 276 GLU A CA 1
ATOM 2237 C C . GLU A 1 276 ? 38.054 18.221 -29.396 1.00 94.88 276 GLU A C 1
ATOM 2239 O O . GLU A 1 276 ? 37.031 17.970 -28.769 1.00 94.88 276 GLU A O 1
ATOM 2244 N N . SER A 1 277 ? 39.225 17.649 -29.112 1.00 95.19 277 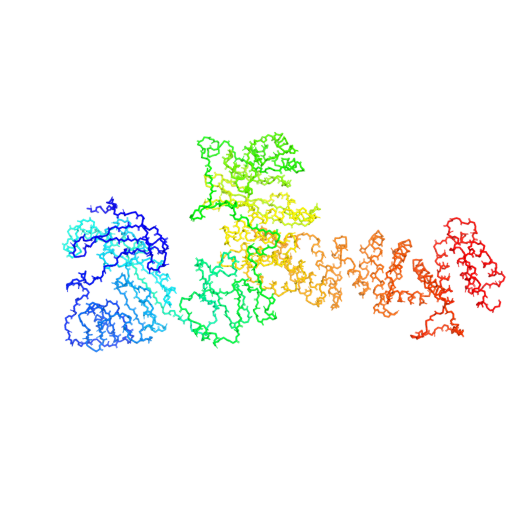SER A N 1
ATOM 2245 C CA . SER A 1 277 ? 39.406 16.639 -28.058 1.00 95.19 277 SER A CA 1
ATOM 2246 C C . SER A 1 277 ? 39.072 17.195 -26.671 1.00 95.19 277 SER A C 1
ATOM 2248 O O . SER A 1 277 ? 38.355 16.550 -25.915 1.00 95.19 277 SER A O 1
ATOM 2250 N N . VAL A 1 278 ? 39.478 18.439 -26.376 1.00 94.88 278 VAL A N 1
ATOM 2251 C CA . VAL A 1 278 ? 39.109 19.130 -25.123 1.00 94.88 278 VAL A CA 1
ATOM 2252 C C . VAL A 1 278 ? 37.588 19.228 -24.962 1.00 94.88 278 VAL A C 1
ATOM 2254 O O . VAL A 1 278 ? 37.069 18.910 -23.898 1.00 94.88 278 VAL A O 1
ATOM 2257 N N . ILE A 1 279 ? 36.862 19.588 -26.026 1.00 95.50 279 ILE A N 1
ATOM 2258 C CA . ILE A 1 279 ? 35.392 19.694 -25.994 1.00 95.50 279 ILE A CA 1
ATOM 2259 C C . ILE A 1 279 ? 34.741 18.336 -25.699 1.00 95.50 279 ILE A C 1
ATOM 2261 O O . ILE A 1 279 ? 33.728 18.276 -25.005 1.00 95.50 279 ILE A O 1
ATOM 2265 N N . TRP A 1 280 ? 35.279 17.243 -26.244 1.00 95.69 280 TRP A N 1
ATOM 2266 C CA . TRP A 1 280 ? 34.731 15.905 -26.004 1.00 95.69 280 TRP A CA 1
ATOM 2267 C C . TRP A 1 280 ? 35.091 15.354 -24.627 1.00 95.69 280 TRP A C 1
ATOM 2269 O O . TRP A 1 280 ? 34.261 14.678 -24.026 1.00 95.69 280 TRP A O 1
ATOM 2279 N N . ASN A 1 281 ? 36.252 15.715 -24.083 1.00 95.69 281 ASN A N 1
ATOM 2280 C CA . ASN A 1 281 ? 36.601 15.420 -22.695 1.00 95.69 281 ASN A CA 1
ATOM 2281 C C . ASN A 1 281 ? 35.666 16.135 -21.711 1.00 95.69 281 ASN A C 1
ATOM 2283 O O . ASN A 1 281 ? 35.164 15.507 -20.785 1.00 95.69 281 ASN A O 1
ATOM 2287 N N . GLU A 1 282 ? 35.353 17.415 -21.947 1.00 93.00 282 GLU A N 1
ATOM 2288 C CA . GLU A 1 282 ? 34.366 18.168 -21.149 1.00 93.00 282 GLU A CA 1
ATOM 2289 C C . GLU A 1 282 ? 32.954 17.562 -21.217 1.00 93.00 282 GLU A C 1
ATOM 2291 O O . GLU A 1 282 ? 32.150 17.755 -20.308 1.00 93.00 282 GLU A O 1
ATOM 2296 N N . LYS A 1 283 ? 32.649 16.827 -22.291 1.00 95.12 283 LYS A N 1
ATOM 2297 C CA . LYS A 1 283 ? 31.388 16.097 -22.482 1.00 95.12 283 LYS A CA 1
ATOM 2298 C C . LYS A 1 283 ? 31.435 14.649 -22.002 1.00 95.12 283 LYS A C 1
ATOM 2300 O O . LYS A 1 283 ? 30.477 13.926 -22.256 1.00 95.12 283 LYS A O 1
ATOM 2305 N N . GLU A 1 284 ? 32.529 14.228 -21.370 1.00 95.69 284 GLU A N 1
ATOM 2306 C CA . GLU A 1 284 ? 32.722 12.850 -20.910 1.00 95.69 284 GLU A CA 1
ATOM 2307 C C . GLU A 1 284 ? 32.594 11.806 -22.034 1.00 95.69 284 GLU A C 1
ATOM 2309 O O . GLU A 1 284 ? 32.018 10.737 -21.859 1.00 95.69 284 GLU A O 1
ATOM 2314 N N . TYR A 1 285 ? 33.086 12.149 -23.226 1.00 95.94 285 TYR A N 1
ATOM 2315 C CA . TYR A 1 285 ? 32.913 11.338 -24.435 1.00 95.94 285 TYR A CA 1
ATOM 2316 C C . TYR A 1 285 ? 34.190 11.261 -25.292 1.00 95.94 285 TYR A C 1
ATOM 2318 O O . TYR A 1 285 ? 34.146 10.935 -26.482 1.00 95.94 285 TYR A O 1
ATOM 2326 N N . GLY A 1 286 ? 35.334 11.606 -24.692 1.00 95.56 286 GLY A N 1
ATOM 2327 C CA . GLY A 1 286 ? 36.661 11.306 -25.228 1.00 95.56 286 GLY A CA 1
ATOM 2328 C C . GLY A 1 286 ? 36.981 9.814 -25.109 1.00 95.56 286 GLY A C 1
ATOM 2329 O O . GLY A 1 286 ? 36.323 9.088 -24.371 1.00 95.56 286 GLY A O 1
ATOM 2330 N N . ASP A 1 287 ? 37.986 9.342 -25.840 1.00 96.31 287 ASP A N 1
ATOM 2331 C CA . ASP A 1 287 ? 38.310 7.914 -25.940 1.00 96.31 287 ASP A CA 1
ATOM 2332 C C . ASP A 1 287 ? 39.244 7.377 -24.839 1.00 96.31 287 ASP A C 1
ATOM 2334 O O . ASP A 1 287 ? 39.628 6.206 -24.869 1.00 96.31 287 ASP A O 1
ATOM 2338 N N . HIS A 1 288 ? 39.564 8.209 -23.844 1.00 96.38 288 HIS A N 1
ATOM 2339 C CA . HIS A 1 288 ? 40.451 7.877 -22.734 1.00 96.38 288 HIS A CA 1
ATOM 2340 C C . HIS A 1 288 ? 39.991 8.526 -21.421 1.00 96.38 288 HIS A C 1
ATOM 2342 O O . HIS A 1 288 ? 39.518 9.672 -21.428 1.00 96.38 288 HIS A O 1
ATOM 2348 N N . MET A 1 289 ? 40.126 7.805 -20.302 1.00 95.38 289 MET A N 1
ATOM 2349 C CA . MET A 1 289 ? 39.762 8.297 -18.971 1.00 95.38 289 MET A CA 1
ATOM 2350 C C . MET A 1 289 ? 40.779 7.950 -17.882 1.00 95.38 289 MET A C 1
ATOM 2352 O O . MET A 1 289 ? 41.399 6.891 -17.887 1.00 95.38 289 MET A O 1
ATOM 2356 N N . GLU A 1 290 ? 40.880 8.844 -16.905 1.00 96.88 290 GLU A N 1
ATOM 2357 C CA . GLU A 1 290 ? 41.542 8.675 -15.620 1.00 96.88 290 GLU A CA 1
ATOM 2358 C C . GLU A 1 290 ? 40.497 8.295 -14.572 1.00 96.88 290 GLU A C 1
ATOM 2360 O O . GLU A 1 290 ? 39.485 8.985 -14.420 1.00 96.88 290 GLU A O 1
ATOM 2365 N N . VAL A 1 291 ? 40.752 7.236 -13.813 1.00 97.00 291 VAL A N 1
ATOM 2366 C CA . VAL A 1 291 ? 39.872 6.765 -12.744 1.00 97.00 291 VAL A CA 1
ATOM 2367 C C . VAL A 1 291 ? 40.640 6.774 -11.429 1.00 97.00 291 VAL A C 1
ATOM 2369 O O . VAL A 1 291 ? 41.705 6.163 -11.296 1.00 97.00 291 VAL A O 1
ATOM 2372 N N . TYR A 1 292 ? 40.085 7.477 -10.445 1.00 95.12 292 TYR A N 1
ATOM 2373 C CA . TYR A 1 292 ? 40.638 7.596 -9.103 1.00 95.12 292 TYR A CA 1
ATOM 2374 C C . TYR A 1 292 ? 39.831 6.721 -8.160 1.00 95.12 292 TYR A C 1
ATOM 2376 O O . TYR A 1 292 ? 38.611 6.862 -8.051 1.00 95.12 292 TYR A O 1
ATOM 2384 N N . TRP A 1 293 ? 40.529 5.847 -7.450 1.00 93.88 293 TRP A N 1
ATOM 2385 C CA . TRP A 1 293 ? 39.939 4.865 -6.563 1.00 93.88 293 TRP A CA 1
ATOM 2386 C C . TRP A 1 293 ? 40.522 4.978 -5.161 1.00 93.88 293 TRP A C 1
ATOM 2388 O O . TRP A 1 293 ? 41.702 5.290 -4.971 1.00 93.88 293 TRP A O 1
ATOM 2398 N N . GLN A 1 294 ? 39.713 4.628 -4.173 1.00 87.44 294 GLN A N 1
ATOM 2399 C CA . GLN A 1 294 ? 40.135 4.440 -2.795 1.00 87.44 294 GLN A CA 1
ATOM 2400 C C . GLN A 1 294 ? 39.811 3.030 -2.332 1.00 87.44 294 GLN A C 1
ATOM 2402 O O . GLN A 1 294 ? 38.874 2.384 -2.812 1.00 87.44 294 GLN A O 1
ATOM 2407 N N . LYS A 1 295 ? 40.588 2.569 -1.353 1.00 78.56 295 LYS A N 1
ATOM 2408 C CA . LYS A 1 295 ? 40.275 1.340 -0.640 1.00 78.56 295 LYS A CA 1
ATOM 2409 C C . LYS A 1 295 ? 38.975 1.546 0.135 1.00 78.56 295 LYS A C 1
ATOM 2411 O O . LYS A 1 295 ? 38.948 2.270 1.131 1.00 78.56 295 LYS A O 1
ATOM 2416 N N . GLY A 1 296 ? 37.899 0.907 -0.316 1.00 60.34 296 GLY A N 1
ATOM 2417 C CA . GLY A 1 296 ? 36.716 0.760 0.515 1.00 60.34 296 GLY A CA 1
ATOM 2418 C C . GLY A 1 296 ? 37.093 -0.045 1.752 1.00 60.34 296 GLY A C 1
ATOM 2419 O O . GLY A 1 296 ? 37.947 -0.935 1.694 1.00 60.34 296 GLY A O 1
ATOM 2420 N N . LEU A 1 297 ? 36.492 0.268 2.897 1.00 47.84 297 LEU A N 1
ATOM 2421 C CA . LEU A 1 297 ? 36.487 -0.700 3.985 1.00 47.84 297 LEU A CA 1
ATOM 2422 C C . LEU A 1 297 ? 35.843 -1.972 3.405 1.00 47.84 297 LEU A C 1
ATOM 2424 O O . LEU A 1 297 ? 34.654 -1.958 3.098 1.00 47.84 297 LEU A O 1
ATOM 2428 N N . LEU A 1 298 ? 36.605 -3.069 3.265 1.00 42.06 298 LEU A N 1
ATOM 2429 C CA . LEU A 1 298 ? 35.989 -4.376 3.520 1.00 42.06 298 LEU A CA 1
ATOM 2430 C C . LEU A 1 298 ? 35.332 -4.182 4.883 1.00 42.06 298 LEU A C 1
ATOM 2432 O O . LEU A 1 298 ? 36.060 -3.729 5.773 1.00 42.06 298 LEU A O 1
ATOM 2436 N N . PRO A 1 299 ? 34.011 -4.358 5.031 1.00 36.16 299 PRO A N 1
ATOM 2437 C CA . PRO A 1 299 ? 33.318 -3.917 6.227 1.00 36.16 299 PRO A CA 1
ATOM 2438 C C . PRO A 1 299 ? 34.024 -4.511 7.442 1.00 36.16 299 PRO A C 1
ATOM 2440 O O . PRO A 1 299 ? 33.963 -5.708 7.707 1.00 36.16 299 PRO A O 1
ATOM 2443 N N . ALA A 1 300 ? 34.765 -3.659 8.151 1.00 33.94 300 ALA A N 1
ATOM 2444 C CA . ALA A 1 300 ? 35.225 -3.971 9.478 1.00 33.94 300 ALA A CA 1
ATOM 2445 C C . ALA A 1 300 ? 33.938 -4.090 10.288 1.00 33.94 300 ALA A C 1
ATOM 2447 O O . ALA A 1 300 ? 33.187 -3.115 10.375 1.00 33.94 300 ALA A O 1
ATOM 2448 N N . MET A 1 301 ? 33.662 -5.284 10.819 1.00 38.38 301 MET A N 1
ATOM 2449 C CA . MET A 1 301 ? 32.645 -5.465 11.851 1.00 38.38 301 MET A CA 1
ATOM 2450 C C . MET A 1 301 ? 32.921 -4.423 12.940 1.00 38.38 301 MET A C 1
ATOM 2452 O O . MET A 1 301 ? 33.902 -4.537 13.675 1.00 38.38 301 MET A O 1
ATOM 2456 N N . GLY A 1 302 ? 32.141 -3.342 12.970 1.00 38.69 302 GLY A N 1
ATOM 2457 C CA . GLY A 1 302 ? 32.453 -2.205 13.836 1.00 38.69 302 GLY A CA 1
ATOM 2458 C C . GLY A 1 302 ? 31.962 -0.826 13.400 1.00 38.69 302 GLY A C 1
ATOM 2459 O O . GLY A 1 302 ? 32.220 0.136 14.119 1.00 38.69 302 GLY A O 1
ATOM 2460 N N . GLN A 1 303 ? 31.240 -0.686 12.287 1.00 32.31 303 GLN A N 1
ATOM 2461 C CA . GLN A 1 303 ? 30.368 0.473 12.065 1.00 32.31 303 GLN A CA 1
ATOM 2462 C C . GLN A 1 303 ? 28.998 -0.011 11.605 1.00 32.31 303 GLN A C 1
ATOM 2464 O O . GLN A 1 303 ? 28.906 -0.822 10.690 1.00 32.31 303 GLN A O 1
ATOM 2469 N N . GLU A 1 304 ? 27.956 0.461 12.287 1.00 35.78 304 GLU A N 1
ATOM 2470 C CA . GLU A 1 304 ? 26.555 0.081 12.099 1.00 35.78 304 GLU A CA 1
ATOM 2471 C C . GLU A 1 304 ? 26.118 0.181 10.628 1.00 35.78 304 GLU A C 1
ATOM 2473 O O . GLU A 1 304 ? 25.705 1.242 10.160 1.00 35.78 304 GLU A O 1
ATOM 2478 N N . LYS A 1 305 ? 26.176 -0.941 9.904 1.00 33.84 305 LYS A N 1
ATOM 2479 C CA . LYS A 1 305 ? 25.415 -1.194 8.677 1.00 33.84 305 LYS A CA 1
ATOM 2480 C C . LYS A 1 305 ? 24.922 -2.642 8.670 1.00 33.84 305 LYS A C 1
ATOM 2482 O O . LYS A 1 305 ? 25.609 -3.550 9.128 1.00 33.84 305 LYS A O 1
ATOM 2487 N N . LYS A 1 306 ? 23.663 -2.782 8.257 1.00 47.06 306 LYS A N 1
ATOM 2488 C CA . LYS A 1 306 ? 22.700 -3.855 8.541 1.00 47.06 306 LYS A CA 1
ATOM 2489 C C . LYS A 1 306 ? 22.724 -4.858 7.377 1.00 47.06 306 LYS A C 1
ATOM 2491 O O . LYS A 1 3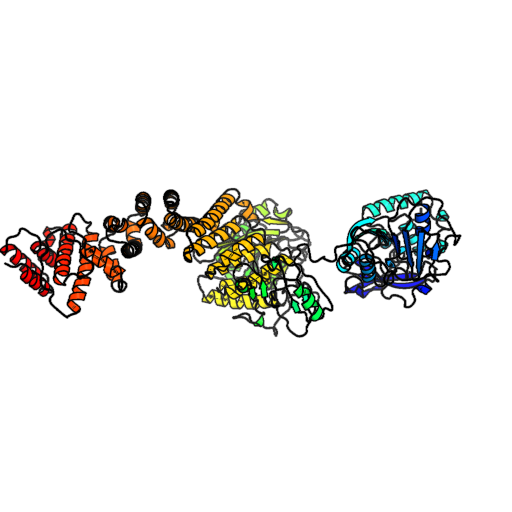06 ? 22.393 -4.442 6.280 1.00 47.06 306 LYS A O 1
ATOM 2496 N N . ALA A 1 307 ? 23.094 -6.128 7.571 1.00 40.41 307 ALA A N 1
ATOM 2497 C CA . ALA A 1 307 ? 23.336 -7.068 6.463 1.00 40.41 307 ALA A CA 1
ATOM 2498 C C . ALA A 1 307 ? 22.441 -8.323 6.486 1.00 40.41 307 ALA A C 1
ATOM 2500 O O . ALA A 1 307 ? 22.271 -8.954 7.526 1.00 40.41 307 ALA A O 1
ATOM 2501 N N . VAL A 1 308 ? 21.932 -8.710 5.312 1.00 45.38 308 VAL A N 1
ATOM 2502 C CA . VAL A 1 308 ? 21.298 -10.009 5.005 1.00 45.38 308 VAL A CA 1
ATOM 2503 C C . VAL A 1 308 ? 22.309 -10.901 4.290 1.00 45.38 308 VAL A C 1
ATOM 2505 O O . VAL A 1 308 ? 23.002 -10.411 3.399 1.00 45.38 308 VAL A O 1
ATOM 2508 N N . PHE A 1 309 ? 22.362 -12.194 4.624 1.00 42.62 309 PHE A N 1
ATOM 2509 C CA . PHE A 1 309 ? 23.237 -13.180 3.980 1.00 42.62 309 PHE A CA 1
ATOM 2510 C C . PHE A 1 309 ? 22.418 -14.219 3.193 1.00 42.62 309 PHE A C 1
ATOM 2512 O O . PHE A 1 309 ? 21.278 -14.542 3.526 1.00 42.62 309 PHE A O 1
ATOM 2519 N N . GLN A 1 310 ? 22.991 -14.764 2.121 1.00 42.47 310 GLN A N 1
ATOM 2520 C CA . GLN A 1 310 ? 22.333 -15.741 1.244 1.00 42.47 310 GLN A CA 1
ATOM 2521 C C . GLN A 1 310 ? 23.088 -17.081 1.267 1.00 42.47 310 GLN A C 1
ATOM 2523 O O . GLN A 1 310 ? 24.317 -17.083 1.224 1.00 42.47 310 GLN A O 1
ATOM 2528 N N . LYS A 1 311 ? 22.371 -18.219 1.323 1.00 35.81 311 LYS A N 1
ATOM 2529 C CA . LYS A 1 311 ? 22.941 -19.581 1.226 1.00 35.81 311 LYS A CA 1
ATOM 2530 C C . LYS A 1 311 ? 22.171 -20.411 0.193 1.00 35.81 311 LYS A C 1
ATOM 2532 O O . LYS A 1 311 ? 20.956 -20.365 0.119 1.00 35.81 311 LYS A O 1
ATOM 2537 N N . PHE A 1 312 ? 22.865 -21.215 -0.602 1.00 29.25 312 PHE A N 1
ATOM 2538 C CA . PHE A 1 312 ? 22.266 -22.074 -1.625 1.00 29.25 312 PHE A CA 1
ATOM 2539 C C . PHE A 1 312 ? 21.894 -23.471 -1.086 1.00 29.25 312 PHE A C 1
ATOM 2541 O O . PHE A 1 312 ? 22.770 -24.187 -0.596 1.00 29.25 312 PHE A O 1
ATOM 2548 N N . SER A 1 313 ? 20.640 -23.912 -1.250 1.00 31.41 313 SER A N 1
ATOM 2549 C CA . SER A 1 313 ? 20.287 -25.338 -1.337 1.00 31.41 313 SER A CA 1
ATOM 2550 C C . SER A 1 313 ? 19.056 -25.558 -2.244 1.00 31.41 313 SER A C 1
ATOM 2552 O O . SER A 1 313 ? 18.177 -24.707 -2.356 1.00 31.41 313 SER A O 1
ATOM 2554 N N . GLY A 1 314 ? 19.049 -26.645 -3.026 1.00 27.69 314 GLY A N 1
ATOM 2555 C CA . GLY A 1 314 ? 18.118 -26.836 -4.147 1.00 27.69 314 GLY A CA 1
ATOM 2556 C C . GLY A 1 314 ? 16.948 -27.783 -3.880 1.00 27.69 314 GLY A C 1
ATOM 2557 O O . GLY A 1 314 ? 17.156 -28.904 -3.440 1.00 27.69 314 GLY A O 1
ATOM 2558 N N . GLU A 1 315 ? 15.723 -27.341 -4.180 1.00 28.17 315 GLU A N 1
ATOM 2559 C CA . GLU A 1 315 ? 14.863 -27.765 -5.308 1.00 28.17 315 GLU A CA 1
ATOM 2560 C C . GLU A 1 315 ? 13.411 -27.295 -5.078 1.00 28.17 315 GLU A C 1
ATOM 2562 O O . GLU A 1 315 ? 12.790 -27.588 -4.062 1.00 28.17 315 GLU A O 1
ATOM 2567 N N . GLY A 1 316 ? 12.829 -26.644 -6.093 1.00 38.94 316 GLY A N 1
ATOM 2568 C CA . GLY A 1 316 ? 11.381 -26.643 -6.325 1.00 38.94 316 GLY A CA 1
ATOM 2569 C C . GLY A 1 316 ? 10.527 -25.677 -5.494 1.00 38.94 316 GLY A C 1
ATOM 2570 O O . GLY A 1 316 ? 10.003 -26.028 -4.446 1.00 38.94 316 GLY A O 1
ATOM 2571 N N . SER A 1 317 ? 10.203 -24.506 -6.055 1.00 32.88 317 SER A N 1
ATOM 2572 C CA . SER A 1 317 ? 8.801 -24.074 -6.227 1.00 32.88 317 SER A CA 1
ATOM 2573 C C . SER A 1 317 ? 8.683 -22.670 -6.828 1.00 32.88 317 SER A C 1
ATOM 2575 O O . SER A 1 317 ? 9.427 -21.751 -6.503 1.00 32.88 317 SER A O 1
ATOM 2577 N N . ARG A 1 318 ? 7.671 -22.484 -7.683 1.00 41.84 318 ARG A N 1
ATOM 2578 C CA . ARG A 1 318 ? 7.091 -21.171 -8.006 1.00 41.84 318 ARG A CA 1
ATOM 2579 C C . ARG A 1 318 ? 6.283 -20.672 -6.794 1.00 41.84 318 ARG A C 1
ATOM 2581 O O . ARG A 1 318 ? 5.059 -20.608 -6.857 1.00 41.84 318 ARG A O 1
ATOM 2588 N N . ARG A 1 319 ? 6.950 -20.402 -5.668 1.00 41.72 319 ARG A N 1
ATOM 2589 C CA . ARG A 1 319 ? 6.362 -19.703 -4.514 1.00 41.72 319 ARG A CA 1
ATOM 2590 C C . ARG A 1 319 ? 6.585 -18.204 -4.692 1.00 41.72 319 ARG A C 1
ATOM 2592 O O . ARG A 1 319 ? 7.674 -17.780 -5.070 1.00 41.72 319 ARG A O 1
ATOM 2599 N N . LEU A 1 320 ? 5.554 -17.405 -4.430 1.00 40.62 320 LEU A N 1
ATOM 2600 C CA . LEU A 1 320 ? 5.742 -15.982 -4.162 1.00 40.62 320 LEU A CA 1
ATOM 2601 C C . LEU A 1 320 ? 6.324 -15.882 -2.756 1.00 40.62 320 LEU A C 1
ATOM 2603 O O . LEU A 1 320 ? 5.581 -15.897 -1.782 1.00 40.62 320 LEU A O 1
ATOM 2607 N N . SER A 1 321 ? 7.650 -15.893 -2.657 1.00 41.22 321 SER A N 1
ATOM 2608 C CA . SER A 1 321 ? 8.333 -15.712 -1.381 1.00 41.22 321 SER A CA 1
ATOM 2609 C C . SER A 1 321 ? 8.636 -14.220 -1.173 1.00 41.22 321 SER A C 1
ATOM 2611 O O . SER A 1 321 ? 9.155 -13.579 -2.086 1.00 41.22 321 SER A O 1
ATOM 2613 N N . PRO A 1 322 ? 8.301 -13.648 -0.012 1.00 44.44 322 PRO A N 1
ATOM 2614 C CA . PRO A 1 322 ? 8.462 -12.257 0.374 1.00 44.44 322 PRO A CA 1
ATOM 2615 C C . PRO A 1 322 ? 9.805 -11.981 1.075 1.00 44.44 322 PRO A C 1
ATOM 2617 O O . PRO A 1 322 ? 9.863 -11.480 2.190 1.00 44.44 322 PRO A O 1
ATOM 2620 N N . TYR A 1 323 ? 10.902 -12.276 0.414 1.00 41.41 323 TYR A N 1
ATOM 2621 C CA . TYR A 1 323 ? 12.045 -11.385 0.510 1.00 41.41 323 TYR A CA 1
ATOM 2622 C C . TYR A 1 323 ? 12.541 -11.294 -0.917 1.00 41.41 323 TYR A C 1
ATOM 2624 O O . TYR A 1 323 ? 12.708 -12.346 -1.546 1.00 41.41 323 TYR A O 1
ATOM 2632 N N . PRO A 1 324 ? 12.695 -10.102 -1.504 1.00 40.44 324 PRO A N 1
ATOM 2633 C CA . PRO A 1 324 ? 13.367 -10.069 -2.776 1.00 40.44 324 PRO A CA 1
ATOM 2634 C C . PRO A 1 324 ? 14.766 -10.647 -2.537 1.00 40.44 324 PRO A C 1
ATOM 2636 O O . PRO A 1 324 ? 15.460 -10.314 -1.577 1.00 40.44 324 PRO A O 1
ATOM 2639 N N . PRO A 1 325 ? 15.198 -11.492 -3.464 1.00 33.69 325 PRO A N 1
ATOM 2640 C CA . PRO A 1 325 ? 16.220 -10.940 -4.297 1.00 33.69 325 PRO A CA 1
ATOM 2641 C C . PRO A 1 325 ? 15.556 -10.530 -5.586 1.00 33.69 325 PRO A C 1
ATOM 2643 O O . PRO A 1 325 ? 14.774 -11.246 -6.224 1.00 33.69 325 PRO A O 1
ATOM 2646 N N . VAL A 1 326 ? 15.986 -9.363 -6.031 1.00 36.19 326 VAL A N 1
ATOM 2647 C CA . VAL A 1 326 ? 15.859 -8.906 -7.405 1.00 36.19 326 VAL A CA 1
ATOM 2648 C C . VAL A 1 326 ? 16.319 -9.973 -8.416 1.00 36.19 326 VAL A C 1
ATOM 2650 O O . VAL A 1 326 ? 15.909 -9.902 -9.572 1.00 36.19 326 VAL A O 1
ATOM 2653 N N . TYR A 1 327 ? 17.026 -11.029 -8.007 1.00 30.78 327 TYR A N 1
ATOM 2654 C CA . TYR A 1 327 ? 17.501 -12.115 -8.855 1.00 30.78 327 TYR A CA 1
ATOM 2655 C C . TYR A 1 327 ? 16.703 -13.412 -8.675 1.00 30.78 327 TYR A C 1
ATOM 2657 O O . TYR A 1 327 ? 16.832 -14.127 -7.688 1.00 30.78 327 TYR A O 1
ATOM 2665 N N . ARG A 1 328 ? 15.903 -13.754 -9.692 1.00 35.06 328 ARG A N 1
ATOM 2666 C CA . ARG A 1 328 ? 15.420 -15.125 -9.899 1.00 35.06 328 ARG A CA 1
ATOM 2667 C C . ARG A 1 328 ? 16.548 -15.960 -10.501 1.00 35.06 328 ARG A C 1
ATOM 2669 O O . ARG A 1 328 ? 16.528 -16.238 -11.699 1.00 35.06 328 ARG A O 1
ATOM 2676 N N . GLU A 1 329 ? 17.487 -16.400 -9.680 1.00 36.09 329 GLU A N 1
ATOM 2677 C CA . GLU A 1 329 ? 18.093 -17.698 -9.954 1.00 36.09 329 GLU A CA 1
ATOM 2678 C C . GLU A 1 329 ? 17.184 -18.771 -9.356 1.00 36.09 329 GLU A C 1
ATOM 2680 O O . GLU A 1 329 ? 16.609 -18.619 -8.278 1.00 36.09 329 GLU A O 1
ATOM 2685 N N . ARG A 1 330 ? 16.933 -19.839 -10.115 1.00 35.47 330 ARG A N 1
ATOM 2686 C CA . ARG A 1 330 ? 16.238 -21.001 -9.556 1.00 35.47 330 ARG A CA 1
ATOM 2687 C C . ARG A 1 330 ? 17.147 -21.596 -8.475 1.00 35.47 330 ARG A C 1
ATOM 2689 O O . ARG A 1 330 ? 18.310 -21.828 -8.775 1.00 35.47 330 ARG A O 1
ATOM 2696 N N . ASN A 1 331 ? 16.574 -21.943 -7.315 1.00 44.25 331 ASN A N 1
ATOM 2697 C CA . ASN A 1 331 ? 17.218 -22.633 -6.182 1.00 44.25 331 ASN A CA 1
ATOM 2698 C C . ASN A 1 331 ? 18.101 -21.732 -5.294 1.00 44.25 331 ASN A C 1
ATOM 2700 O O . ASN A 1 331 ? 19.319 -21.808 -5.373 1.00 44.25 331 ASN A O 1
ATOM 2704 N N . THR A 1 332 ? 17.522 -20.896 -4.427 1.00 44.03 332 THR A N 1
ATOM 2705 C CA . THR A 1 332 ? 18.320 -20.104 -3.471 1.00 44.03 332 THR A CA 1
ATOM 2706 C C . THR A 1 332 ? 17.599 -19.907 -2.134 1.00 44.03 332 THR A C 1
ATOM 2708 O O . THR A 1 332 ? 16.419 -19.553 -2.152 1.00 44.03 332 THR A O 1
ATOM 2711 N N . ASP A 1 333 ? 18.301 -20.099 -1.006 1.00 44.41 333 ASP A N 1
ATOM 2712 C CA . ASP A 1 333 ? 17.808 -19.863 0.363 1.00 44.41 333 ASP A CA 1
ATOM 2713 C C . ASP A 1 333 ? 18.421 -18.580 0.973 1.00 44.41 333 ASP A C 1
ATOM 2715 O O . ASP A 1 333 ? 19.454 -18.071 0.526 1.00 44.41 333 ASP A O 1
ATOM 2719 N N . TYR A 1 334 ? 17.784 -18.036 2.013 1.00 50.47 334 TYR A N 1
ATOM 2720 C CA . TYR A 1 334 ? 18.122 -16.738 2.621 1.00 50.47 334 TYR A CA 1
ATOM 2721 C C . TYR A 1 334 ? 18.308 -16.894 4.130 1.00 50.47 334 TYR A C 1
ATOM 2723 O O . TYR A 1 334 ? 17.507 -17.572 4.767 1.00 50.47 334 TYR A O 1
ATOM 2731 N N . ILE A 1 335 ? 19.337 -16.262 4.706 1.00 51.41 335 ILE A N 1
ATOM 2732 C CA . ILE A 1 335 ? 19.612 -16.271 6.150 1.00 51.41 335 ILE A CA 1
ATOM 2733 C C . ILE A 1 335 ? 19.839 -14.833 6.628 1.00 51.41 335 ILE A C 1
ATOM 2735 O O . ILE A 1 335 ? 20.751 -14.133 6.195 1.00 51.41 335 ILE A O 1
ATOM 2739 N N . CYS A 1 336 ? 19.009 -14.383 7.563 1.00 53.34 336 CYS A N 1
ATOM 2740 C CA . CYS A 1 336 ? 19.010 -13.001 8.043 1.00 53.34 336 CYS A CA 1
ATOM 2741 C C . CYS A 1 336 ? 19.522 -12.954 9.487 1.00 53.34 336 CYS A C 1
ATOM 2743 O O . CYS A 1 336 ? 19.144 -13.810 10.279 1.00 53.34 336 CYS A O 1
ATOM 2745 N N . PHE A 1 337 ? 20.365 -11.985 9.853 1.00 55.06 337 PHE A N 1
ATOM 2746 C CA . PHE A 1 337 ? 20.808 -11.789 11.241 1.00 55.06 337 PHE A CA 1
ATOM 2747 C C . PHE A 1 337 ? 21.197 -10.329 11.510 1.00 55.06 337 PHE A C 1
ATOM 2749 O O . PHE A 1 337 ? 21.671 -9.626 10.624 1.00 55.06 337 PHE A O 1
ATOM 2756 N N . THR A 1 338 ? 20.963 -9.841 12.732 1.00 51.03 338 THR A N 1
ATOM 2757 C CA . THR A 1 338 ? 21.236 -8.449 13.128 1.00 51.03 338 THR A CA 1
ATOM 2758 C C . THR A 1 338 ? 21.491 -8.351 14.632 1.00 51.03 338 THR A C 1
ATOM 2760 O O . THR A 1 338 ? 20.783 -8.975 15.416 1.00 51.03 338 THR A O 1
ATOM 2763 N N . ASP A 1 339 ? 22.456 -7.515 15.030 1.00 51.06 339 ASP A N 1
ATOM 2764 C CA . ASP A 1 339 ? 22.719 -7.154 16.436 1.00 51.06 339 ASP A CA 1
ATOM 2765 C C . ASP A 1 339 ? 21.907 -5.943 16.914 1.00 51.06 339 ASP A C 1
ATOM 2767 O O . ASP A 1 339 ? 21.914 -5.599 18.098 1.00 51.06 339 ASP A O 1
ATOM 2771 N N . ASN A 1 340 ? 21.217 -5.260 16.000 1.00 53.03 340 ASN A N 1
ATOM 2772 C CA . ASN A 1 340 ? 20.450 -4.069 16.327 1.00 53.03 340 ASN A CA 1
ATOM 2773 C C . ASN A 1 340 ? 18.989 -4.435 16.612 1.00 53.03 340 ASN A C 1
ATOM 2775 O O . ASN A 1 340 ? 18.248 -4.868 15.725 1.00 53.03 340 ASN A O 1
ATOM 2779 N N . ILE A 1 341 ? 18.591 -4.194 17.865 1.00 53.91 341 ILE A N 1
ATOM 2780 C CA . ILE A 1 341 ? 17.277 -4.539 18.410 1.00 53.91 341 ILE A CA 1
ATOM 2781 C C . ILE A 1 341 ? 16.098 -3.845 17.710 1.00 53.91 341 ILE A C 1
ATOM 2783 O O . ILE A 1 341 ? 14.982 -4.365 17.724 1.00 53.91 341 ILE A O 1
ATOM 2787 N N . GLY A 1 342 ? 16.365 -2.696 17.081 1.00 52.31 342 GLY A N 1
ATOM 2788 C CA . GLY A 1 342 ? 15.395 -1.833 16.413 1.00 52.31 342 GLY A CA 1
ATOM 2789 C C . GLY A 1 342 ? 15.236 -2.077 14.909 1.00 52.31 342 GLY A C 1
ATOM 2790 O O . GLY A 1 342 ? 14.461 -1.378 14.264 1.00 52.31 342 GLY A O 1
ATOM 2791 N N . VAL A 1 343 ? 15.981 -3.022 14.326 1.00 54.56 343 VAL A N 1
ATOM 2792 C CA . VAL A 1 343 ? 15.996 -3.241 12.872 1.00 54.56 343 VAL A CA 1
ATOM 2793 C C . VAL A 1 343 ? 14.740 -3.977 12.405 1.00 54.56 343 VAL A C 1
ATOM 2795 O O . VAL A 1 343 ? 14.375 -5.027 12.930 1.00 54.56 343 VAL A O 1
ATOM 2798 N N . CYS A 1 344 ? 14.112 -3.427 11.372 1.00 52.88 344 CYS A N 1
ATOM 2799 C CA . CYS A 1 344 ? 12.938 -3.958 10.681 1.00 52.88 344 CYS A CA 1
ATOM 2800 C C . CYS A 1 344 ? 13.309 -4.385 9.252 1.00 52.88 344 CYS A C 1
ATOM 2802 O O . CYS A 1 344 ? 14.320 -3.902 8.746 1.00 52.88 344 CYS A O 1
ATOM 2804 N N . SER A 1 345 ? 12.500 -5.214 8.571 1.00 53.16 345 SER A N 1
ATOM 2805 C CA . SER A 1 345 ? 12.788 -5.663 7.185 1.00 53.16 345 SER A CA 1
ATOM 2806 C C . SER A 1 345 ? 13.066 -4.512 6.220 1.00 53.16 345 SER A C 1
ATOM 2808 O O . SER A 1 345 ? 13.875 -4.613 5.308 1.00 53.16 345 SER A O 1
ATOM 2810 N N . SER A 1 346 ? 12.420 -3.379 6.455 1.00 49.12 346 SER A N 1
ATOM 2811 C CA . SER A 1 346 ? 12.541 -2.229 5.587 1.00 49.12 346 SER A CA 1
ATOM 2812 C C . SER A 1 346 ? 13.949 -1.599 5.662 1.00 49.12 346 SER A C 1
ATOM 2814 O O . SER A 1 346 ? 14.354 -0.902 4.743 1.00 49.12 346 SER A O 1
ATOM 2816 N N . ASP A 1 347 ? 14.742 -1.842 6.704 1.00 50.34 347 ASP A N 1
ATOM 2817 C CA . ASP A 1 347 ? 16.082 -1.261 6.871 1.00 50.34 347 ASP A CA 1
ATOM 2818 C C . ASP A 1 347 ? 17.235 -2.124 6.329 1.00 50.34 347 ASP A C 1
ATOM 2820 O O . ASP A 1 347 ? 18.403 -1.838 6.609 1.00 50.34 347 ASP A O 1
ATOM 2824 N N . TRP A 1 348 ? 16.925 -3.230 5.657 1.00 53.16 348 TRP A N 1
ATOM 2825 C CA . TRP A 1 348 ? 17.906 -4.271 5.365 1.00 53.16 348 TRP A CA 1
ATOM 2826 C C . TRP A 1 348 ? 18.721 -3.954 4.110 1.00 53.16 348 TRP A C 1
ATOM 2828 O O . TRP A 1 348 ? 18.182 -3.506 3.101 1.00 53.16 348 TRP A O 1
ATOM 2838 N N . GLU A 1 349 ? 20.025 -4.228 4.167 1.00 49.41 349 GLU A N 1
ATOM 2839 C CA . GLU A 1 349 ? 20.910 -4.245 3.002 1.00 49.41 349 GLU A CA 1
ATOM 2840 C C . GLU A 1 349 ? 21.143 -5.703 2.585 1.00 49.41 349 GLU A C 1
ATOM 2842 O O . GLU A 1 349 ? 21.522 -6.546 3.405 1.00 49.41 349 GLU A O 1
ATOM 2847 N N . ILE A 1 350 ? 20.897 -6.017 1.312 1.00 49.75 350 ILE A N 1
ATOM 2848 C CA . ILE A 1 350 ? 21.119 -7.362 0.772 1.00 49.75 350 ILE A CA 1
ATOM 2849 C C . ILE A 1 350 ? 22.592 -7.500 0.392 1.00 49.75 350 ILE A C 1
ATOM 2851 O O . ILE A 1 350 ? 23.061 -6.817 -0.518 1.00 49.75 350 ILE A O 1
ATOM 2855 N N . ILE A 1 351 ? 23.305 -8.419 1.047 1.00 48.09 351 ILE A N 1
ATOM 2856 C CA . ILE A 1 351 ? 24.671 -8.792 0.675 1.00 48.09 351 ILE A CA 1
ATOM 2857 C C . ILE A 1 351 ? 24.625 -10.178 0.033 1.00 48.09 351 ILE A C 1
ATOM 2859 O O . ILE A 1 351 ? 24.430 -11.196 0.697 1.00 48.09 351 ILE A O 1
ATOM 2863 N N . GLN A 1 352 ? 24.796 -10.218 -1.287 1.00 47.44 352 GLN A N 1
ATOM 2864 C CA . GLN A 1 352 ? 24.920 -11.476 -2.015 1.00 47.44 352 GLN A CA 1
ATOM 2865 C C . GLN A 1 352 ? 26.288 -12.096 -1.723 1.00 47.44 352 GLN A C 1
ATOM 2867 O O . GLN A 1 352 ? 27.318 -11.436 -1.877 1.00 47.44 352 GLN A O 1
ATOM 2872 N N . VAL A 1 353 ? 26.300 -13.368 -1.326 1.00 45.81 353 VAL A N 1
ATOM 2873 C CA . VAL A 1 353 ? 27.535 -14.123 -1.108 1.00 45.81 353 VAL A CA 1
ATOM 2874 C C . VAL A 1 353 ? 27.447 -15.439 -1.868 1.00 45.81 353 VAL A C 1
ATOM 2876 O O . VAL A 1 353 ? 26.510 -16.213 -1.692 1.00 45.81 353 VAL A O 1
ATOM 2879 N N . GLU A 1 354 ? 28.413 -15.676 -2.748 1.00 45.38 354 GLU A N 1
ATOM 2880 C CA . GLU A 1 354 ? 28.519 -16.908 -3.528 1.00 45.38 354 GLU A CA 1
ATOM 2881 C C . GLU A 1 354 ? 29.494 -17.876 -2.835 1.00 45.38 354 GLU A C 1
ATOM 2883 O O . GLU A 1 354 ? 30.514 -17.442 -2.304 1.00 45.38 354 GLU A O 1
ATOM 2888 N N . ASN A 1 355 ? 29.215 -19.185 -2.882 1.00 46.62 355 ASN A N 1
ATOM 2889 C CA . ASN A 1 355 ? 30.107 -20.260 -2.405 1.00 46.62 355 ASN A CA 1
ATOM 2890 C C . ASN A 1 355 ? 30.422 -20.270 -0.891 1.00 46.62 355 ASN A C 1
ATOM 2892 O O . ASN A 1 355 ? 31.563 -20.510 -0.504 1.00 46.62 355 ASN A O 1
ATOM 2896 N N . VAL A 1 356 ? 29.426 -20.034 -0.031 1.00 48.88 356 VAL A N 1
ATOM 2897 C CA . VAL A 1 356 ? 29.598 -20.068 1.436 1.00 48.88 356 VAL A CA 1
ATOM 2898 C C . VAL A 1 356 ? 29.241 -21.448 2.001 1.00 48.88 356 VAL A C 1
ATOM 2900 O O . VAL A 1 356 ? 28.106 -21.913 1.847 1.00 48.88 356 VAL A O 1
ATOM 2903 N N . GLU A 1 357 ? 30.187 -22.102 2.678 1.00 49.03 357 GLU A N 1
ATOM 2904 C CA . GLU A 1 357 ? 29.953 -23.360 3.399 1.00 49.03 357 GLU A CA 1
ATOM 2905 C C . GLU A 1 357 ? 29.276 -23.083 4.759 1.00 49.03 357 GLU A C 1
ATOM 2907 O O . GLU A 1 357 ? 29.382 -21.994 5.322 1.00 49.03 357 GLU A O 1
ATOM 2912 N N . GLN A 1 358 ? 28.579 -24.067 5.348 1.00 51.56 358 GLN A N 1
ATOM 2913 C CA . GLN A 1 358 ? 27.890 -23.869 6.645 1.00 51.56 358 GLN A CA 1
ATOM 2914 C C . GLN A 1 358 ? 28.848 -23.410 7.761 1.00 51.56 358 GLN A C 1
ATOM 2916 O O . GLN A 1 358 ? 28.465 -22.606 8.605 1.00 51.56 358 GLN A O 1
ATOM 2921 N N . ALA A 1 359 ? 30.096 -23.884 7.736 1.00 51.75 359 ALA A N 1
ATOM 2922 C CA . ALA A 1 359 ? 31.118 -23.512 8.711 1.00 51.75 359 ALA A CA 1
ATOM 2923 C C . ALA A 1 359 ? 31.493 -22.019 8.650 1.00 51.75 359 ALA A C 1
ATOM 2925 O O . ALA A 1 359 ? 31.794 -21.415 9.683 1.00 51.75 359 ALA A O 1
ATOM 2926 N N . ASP A 1 360 ? 31.434 -21.410 7.463 1.00 55.78 360 ASP A N 1
ATOM 2927 C CA . ASP A 1 360 ? 31.685 -19.979 7.294 1.00 55.78 360 ASP A CA 1
ATOM 2928 C C . ASP A 1 360 ? 30.539 -19.172 7.921 1.00 55.78 360 ASP A C 1
ATOM 2930 O O . ASP A 1 360 ? 30.783 -18.216 8.652 1.00 55.78 360 ASP A O 1
ATOM 2934 N N . ILE A 1 361 ? 29.289 -19.610 7.722 1.00 56.75 361 ILE A N 1
ATOM 2935 C CA . ILE A 1 361 ? 28.085 -18.987 8.300 1.00 56.75 361 ILE A CA 1
ATOM 2936 C C . ILE A 1 361 ? 28.118 -19.050 9.826 1.00 56.75 361 ILE A C 1
ATOM 2938 O O . ILE A 1 361 ? 27.877 -18.040 10.480 1.00 56.75 361 ILE A O 1
ATOM 2942 N N . ASP A 1 362 ? 28.451 -20.205 10.401 1.00 59.34 362 ASP A N 1
ATOM 2943 C CA . ASP A 1 362 ? 28.530 -20.365 11.856 1.00 59.34 362 ASP A CA 1
ATOM 2944 C C . ASP A 1 362 ? 29.593 -19.424 12.456 1.00 59.34 362 ASP A C 1
ATOM 2946 O O . ASP A 1 362 ? 29.339 -18.769 13.468 1.00 59.34 362 ASP A O 1
ATOM 2950 N N . THR A 1 363 ? 30.731 -19.262 11.770 1.00 59.84 363 THR A N 1
ATOM 2951 C CA . THR A 1 363 ? 31.792 -18.308 12.140 1.00 59.84 363 THR A CA 1
ATOM 2952 C C . THR A 1 363 ? 31.318 -16.851 12.045 1.00 59.84 363 THR A C 1
ATOM 2954 O O . THR A 1 363 ? 31.643 -16.041 12.914 1.00 59.84 363 THR A O 1
ATOM 2957 N N . TYR A 1 364 ? 30.512 -16.498 11.034 1.00 57.62 364 TYR A N 1
ATOM 2958 C CA . TYR A 1 364 ? 29.876 -15.176 10.952 1.00 57.62 364 TYR A CA 1
ATOM 2959 C C . TYR A 1 364 ? 28.896 -14.951 12.108 1.00 57.62 364 TYR A C 1
ATOM 2961 O O . TYR A 1 364 ? 28.929 -13.897 12.739 1.00 57.62 364 TYR A O 1
ATOM 2969 N N . LEU A 1 365 ? 28.061 -15.943 12.422 1.00 55.03 365 LEU A N 1
ATOM 2970 C CA . LEU A 1 365 ? 27.038 -15.863 13.466 1.00 55.03 365 LEU A CA 1
ATOM 2971 C C . LEU A 1 365 ? 27.626 -15.785 14.884 1.00 55.03 365 LEU A C 1
ATOM 2973 O O . LEU A 1 365 ? 26.980 -15.238 15.779 1.00 55.03 365 LEU A O 1
ATOM 2977 N N . GLU A 1 366 ? 28.839 -16.295 15.114 1.00 62.31 366 GLU A N 1
ATOM 2978 C CA . GLU A 1 366 ? 29.541 -16.187 16.402 1.00 62.31 366 GLU A CA 1
ATOM 2979 C C . GLU A 1 366 ? 29.801 -14.737 16.838 1.00 62.31 366 GLU A C 1
ATOM 2981 O O . GLU A 1 366 ? 29.831 -14.471 18.041 1.00 62.31 366 GLU A O 1
ATOM 2986 N N . GLY A 1 367 ? 29.912 -13.800 15.888 1.00 58.81 367 GLY A N 1
ATOM 2987 C CA . GLY A 1 367 ? 30.107 -12.372 16.156 1.00 58.81 367 GLY A CA 1
ATOM 2988 C C . GLY A 1 367 ? 28.862 -11.620 16.642 1.00 58.81 367 GLY A C 1
ATOM 2989 O O . GLY A 1 367 ? 29.012 -10.517 17.162 1.00 58.81 367 GLY A O 1
ATOM 2990 N N . TYR A 1 368 ? 27.668 -12.213 16.513 1.00 55.59 368 TYR A N 1
ATOM 2991 C CA . TYR A 1 368 ? 26.390 -11.554 16.795 1.00 55.59 368 TYR A CA 1
ATOM 2992 C C . TYR A 1 368 ? 25.808 -12.011 18.140 1.00 55.59 368 TYR A C 1
ATOM 2994 O O . TYR A 1 368 ? 25.647 -13.212 18.409 1.00 55.59 368 TYR A O 1
ATOM 3002 N N . GLY A 1 369 ? 25.490 -11.037 18.996 1.00 54.34 369 GLY A N 1
ATOM 3003 C CA . GLY A 1 369 ? 24.937 -11.229 20.340 1.00 54.34 369 GLY A CA 1
ATOM 3004 C C . GLY A 1 369 ? 23.459 -11.624 20.340 1.00 54.34 369 GLY A C 1
ATOM 3005 O O . GLY A 1 369 ? 22.999 -12.266 21.286 1.00 54.34 369 GLY A O 1
ATOM 3006 N N . PHE A 1 370 ? 22.734 -11.301 19.265 1.00 53.66 370 PHE A N 1
ATOM 3007 C CA . PHE A 1 370 ? 21.348 -11.707 19.048 1.00 53.66 370 PHE A CA 1
ATOM 3008 C C . PHE A 1 370 ? 21.185 -12.318 17.653 1.00 53.66 370 PHE A C 1
ATOM 3010 O O . PHE A 1 370 ? 21.690 -11.795 16.665 1.00 53.66 370 PHE A O 1
ATOM 3017 N N . ARG A 1 371 ? 20.490 -13.457 17.567 1.00 56.94 371 ARG A N 1
ATOM 3018 C CA . ARG A 1 371 ? 20.326 -14.219 16.320 1.00 56.94 371 ARG A CA 1
ATOM 3019 C C . ARG A 1 371 ? 18.857 -14.553 16.134 1.00 56.94 371 ARG A C 1
ATOM 3021 O O . ARG A 1 371 ? 18.226 -15.046 17.068 1.00 56.94 371 ARG A O 1
ATOM 3028 N N . TRP A 1 372 ? 18.328 -14.292 14.944 1.00 58.22 372 TRP A N 1
ATOM 3029 C CA . TRP A 1 372 ? 16.951 -14.621 14.606 1.00 58.22 372 TRP A CA 1
ATOM 3030 C C . TRP A 1 372 ? 16.850 -15.034 13.145 1.00 58.22 372 TRP A C 1
ATOM 3032 O O . TRP A 1 372 ? 17.184 -14.250 12.266 1.00 58.22 372 TRP A O 1
ATOM 3042 N N . GLU A 1 373 ? 16.390 -16.254 12.889 1.00 61.12 373 GLU A N 1
ATOM 3043 C CA . GLU A 1 373 ? 16.230 -16.781 11.535 1.00 61.12 373 GLU A CA 1
ATOM 3044 C C . GLU A 1 373 ? 14.830 -16.434 11.013 1.00 61.12 373 GLU A C 1
ATOM 3046 O O . GLU A 1 373 ? 13.828 -16.854 11.595 1.00 61.12 373 GLU A O 1
ATOM 3051 N N . LEU A 1 374 ? 14.746 -15.668 9.920 1.00 60.00 374 LEU A N 1
ATOM 3052 C CA . LEU A 1 374 ? 13.504 -15.547 9.154 1.00 60.00 374 LEU A CA 1
ATOM 3053 C C . LEU A 1 374 ? 13.466 -16.617 8.071 1.00 60.00 374 LEU A C 1
ATOM 3055 O O . LEU A 1 374 ? 14.415 -16.762 7.302 1.00 60.00 374 LEU A O 1
ATOM 3059 N N . GLN A 1 375 ? 12.342 -17.319 7.977 1.00 66.06 375 GLN A N 1
ATOM 3060 C CA . GLN A 1 375 ? 12.101 -18.250 6.881 1.00 66.06 375 GLN A CA 1
ATOM 3061 C C . GLN A 1 375 ? 11.864 -17.489 5.564 1.00 66.06 375 GLN A C 1
ATOM 3063 O O . GLN A 1 375 ? 11.373 -16.358 5.594 1.00 66.06 375 GLN A O 1
ATOM 3068 N N . PRO A 1 376 ? 12.108 -18.102 4.386 1.00 59.94 376 PRO A N 1
ATOM 3069 C CA . PRO A 1 376 ? 11.923 -17.436 3.094 1.00 59.94 376 PRO A CA 1
ATOM 3070 C C . PRO A 1 376 ? 10.523 -16.852 2.878 1.00 59.94 376 PRO A C 1
ATOM 3072 O O . PRO A 1 376 ? 10.366 -15.933 2.076 1.00 59.94 376 PRO A O 1
ATOM 3075 N N . ASN A 1 377 ? 9.502 -17.398 3.550 1.00 66.94 377 ASN A N 1
ATOM 3076 C CA . ASN A 1 377 ? 8.116 -16.945 3.494 1.00 66.94 377 ASN A CA 1
ATOM 3077 C C . ASN A 1 377 ? 7.724 -15.942 4.594 1.00 66.94 377 ASN A C 1
ATOM 3079 O O . ASN A 1 377 ? 6.534 -15.719 4.793 1.00 66.94 377 ASN A O 1
ATOM 3083 N N . GLN A 1 378 ? 8.681 -15.352 5.312 1.00 72.38 378 GLN A N 1
ATOM 3084 C CA . GLN A 1 378 ? 8.425 -14.470 6.451 1.00 72.38 378 GLN A CA 1
ATOM 3085 C C . GLN A 1 378 ? 8.974 -13.054 6.239 1.00 72.38 378 GLN A C 1
ATOM 3087 O O . GLN A 1 378 ? 10.070 -12.867 5.721 1.00 72.38 378 GLN A O 1
ATOM 3092 N N . ILE A 1 379 ? 8.216 -12.054 6.692 1.00 73.75 379 ILE A N 1
ATOM 3093 C CA . ILE A 1 379 ? 8.580 -10.631 6.679 1.00 73.75 379 ILE A CA 1
ATOM 3094 C C . ILE A 1 379 ? 8.649 -10.121 8.115 1.00 73.75 379 ILE A C 1
ATOM 3096 O O . ILE A 1 379 ? 7.722 -10.336 8.892 1.00 73.75 379 ILE A O 1
ATOM 3100 N N . GLN A 1 380 ? 9.708 -9.380 8.441 1.00 71.56 380 GLN A N 1
ATOM 3101 C CA . GLN A 1 380 ? 9.834 -8.679 9.718 1.00 71.56 380 GLN A CA 1
ATOM 3102 C C . GLN A 1 380 ? 9.205 -7.278 9.669 1.00 71.56 380 GLN A C 1
ATOM 3104 O O . GLN A 1 380 ? 9.726 -6.378 9.011 1.00 71.56 380 GLN A O 1
ATOM 3109 N N . MET A 1 381 ? 8.140 -7.061 10.428 1.00 72.94 381 MET A N 1
ATOM 3110 C CA . MET A 1 381 ? 7.430 -5.792 10.584 1.00 72.94 381 MET A CA 1
ATOM 3111 C C . MET A 1 381 ? 7.715 -5.192 11.964 1.00 72.94 381 MET A C 1
ATOM 3113 O O . MET A 1 381 ? 7.360 -5.779 12.973 1.00 72.94 381 MET A O 1
ATOM 3117 N N . GLY A 1 382 ? 8.331 -4.011 12.037 1.00 64.19 382 GLY A N 1
ATOM 3118 C CA . GLY A 1 382 ? 8.760 -3.429 13.317 1.00 64.19 382 GLY A CA 1
ATOM 3119 C C . GLY A 1 382 ? 10.037 -4.072 13.896 1.00 64.19 382 GLY A C 1
ATOM 3120 O O . GLY A 1 382 ? 10.680 -4.885 13.223 1.00 64.19 382 GLY A O 1
ATOM 3121 N N . PRO A 1 383 ? 10.455 -3.681 15.114 1.00 58.94 383 PRO A N 1
ATOM 3122 C CA . PRO A 1 383 ? 11.724 -4.104 15.714 1.00 58.94 383 PRO A CA 1
ATOM 3123 C C . PRO A 1 383 ? 11.719 -5.581 16.154 1.00 58.94 383 PRO A C 1
ATOM 3125 O O . PRO A 1 383 ? 10.754 -6.059 16.742 1.00 58.94 383 PRO A O 1
ATOM 3128 N N . LEU A 1 384 ? 12.803 -6.321 15.896 1.00 52.97 384 LEU A N 1
ATOM 3129 C CA . LEU A 1 384 ? 12.912 -7.760 16.216 1.00 52.97 384 LEU A CA 1
ATOM 3130 C C . LEU A 1 384 ? 12.919 -8.072 17.723 1.00 52.97 384 LEU A C 1
ATOM 3132 O O . LEU A 1 384 ? 12.466 -9.139 18.132 1.00 52.97 384 LEU A O 1
ATOM 3136 N N . PHE A 1 385 ? 13.443 -7.168 18.554 1.00 48.94 385 PHE A N 1
ATOM 3137 C CA . PHE A 1 385 ? 13.813 -7.505 19.936 1.00 48.94 385 PHE A CA 1
ATOM 3138 C C . PHE A 1 385 ? 13.151 -6.621 21.005 1.00 48.94 385 PHE A C 1
ATOM 3140 O O . PHE A 1 385 ? 13.336 -6.860 22.200 1.00 48.94 385 PHE A O 1
ATOM 3147 N N . GLU A 1 386 ? 12.329 -5.649 20.606 1.00 49.28 386 GLU A N 1
ATOM 3148 C CA . GLU A 1 386 ? 11.414 -4.953 21.515 1.00 49.28 386 GLU A CA 1
ATOM 3149 C C . GLU A 1 386 ? 10.042 -5.643 21.491 1.00 49.28 386 GLU A C 1
ATOM 3151 O O . GLU A 1 386 ? 9.465 -5.826 20.428 1.00 49.28 386 GLU A O 1
ATOM 3156 N N . ASN A 1 387 ? 9.516 -6.017 22.667 1.00 48.16 387 ASN A N 1
ATOM 3157 C CA . ASN A 1 387 ? 8.180 -6.607 22.858 1.00 48.16 387 ASN A CA 1
ATOM 3158 C C . ASN A 1 387 ? 7.859 -7.832 21.970 1.00 48.16 387 ASN A C 1
ATOM 3160 O O . ASN A 1 387 ? 7.143 -7.724 20.990 1.00 48.16 387 ASN A O 1
ATOM 3164 N N . ARG A 1 388 ? 8.299 -9.032 22.384 1.00 53.25 388 ARG A N 1
ATOM 3165 C CA . ARG A 1 388 ? 7.840 -10.330 21.827 1.00 53.25 388 ARG A CA 1
ATOM 3166 C C . ARG A 1 388 ? 7.956 -10.433 20.292 1.00 53.25 388 ARG A C 1
ATOM 3168 O O . ARG A 1 388 ? 6.950 -10.568 19.609 1.00 53.25 388 ARG A O 1
ATOM 3175 N N . GLY A 1 389 ? 9.186 -10.471 19.773 1.00 58.19 389 GLY A N 1
ATOM 3176 C CA . GLY A 1 389 ? 9.517 -10.474 18.336 1.00 58.19 389 GLY A CA 1
ATOM 3177 C C . GLY A 1 389 ? 8.727 -11.409 17.403 1.00 58.19 389 GLY A C 1
ATOM 3178 O O . GLY A 1 389 ? 8.654 -11.123 16.215 1.00 58.19 389 GLY A O 1
ATOM 3179 N N . GLU A 1 390 ? 8.072 -12.464 17.900 1.00 66.56 390 GLU A N 1
ATOM 3180 C CA . GLU A 1 390 ? 7.155 -13.300 17.105 1.00 66.56 390 GLU A CA 1
ATOM 3181 C C . GLU A 1 390 ? 5.959 -12.522 16.525 1.00 66.56 390 GLU A C 1
ATOM 3183 O O . GLU A 1 390 ? 5.534 -12.810 15.409 1.00 66.56 390 GLU A O 1
ATOM 3188 N N . GLU A 1 391 ? 5.423 -11.518 17.233 1.00 72.56 391 GLU A N 1
ATOM 3189 C CA . GLU A 1 391 ? 4.251 -10.749 16.768 1.00 72.56 391 GLU A CA 1
ATOM 3190 C C . GLU A 1 391 ? 4.560 -9.849 15.562 1.00 72.56 391 GLU A C 1
ATOM 3192 O O . GLU A 1 391 ? 3.661 -9.457 14.814 1.00 72.56 391 GLU A O 1
ATOM 3197 N N . ASN A 1 392 ? 5.850 -9.585 15.363 1.00 74.00 392 ASN A N 1
ATOM 3198 C CA . ASN A 1 392 ? 6.419 -8.779 14.299 1.00 74.00 392 ASN A CA 1
ATOM 3199 C C . ASN A 1 392 ? 6.778 -9.610 13.057 1.00 74.00 392 ASN A C 1
ATOM 3201 O O . ASN A 1 392 ? 7.192 -9.053 12.046 1.00 74.00 392 ASN A O 1
ATOM 3205 N N . ILE A 1 393 ? 6.587 -10.930 13.094 1.00 77.19 393 ILE A N 1
ATOM 3206 C CA . ILE A 1 393 ? 6.858 -11.811 11.959 1.00 77.19 393 ILE A CA 1
ATOM 3207 C C . ILE A 1 393 ? 5.553 -12.101 11.228 1.00 77.19 393 ILE A C 1
ATOM 3209 O O . ILE A 1 393 ? 4.617 -12.690 11.768 1.00 77.19 393 ILE A O 1
ATOM 3213 N N . VAL A 1 394 ? 5.502 -11.719 9.958 1.00 80.06 394 VAL A N 1
ATOM 3214 C CA . VAL A 1 394 ? 4.357 -11.954 9.081 1.00 80.06 394 VAL A CA 1
ATOM 3215 C C . VAL A 1 394 ? 4.693 -13.071 8.112 1.00 80.06 394 VAL A C 1
ATOM 3217 O O . VAL A 1 394 ? 5.626 -12.952 7.325 1.00 80.06 394 VAL A O 1
ATOM 3220 N N . THR A 1 395 ? 3.924 -14.157 8.152 1.00 83.31 395 THR A N 1
ATOM 3221 C CA . THR A 1 395 ? 4.086 -15.275 7.214 1.00 83.31 395 THR A CA 1
ATOM 3222 C C . THR A 1 395 ? 3.222 -15.052 5.978 1.00 83.31 395 THR A C 1
ATOM 3224 O O . THR A 1 395 ? 2.018 -14.832 6.088 1.00 83.31 395 THR A O 1
ATOM 3227 N N . ILE A 1 396 ? 3.829 -15.134 4.798 1.00 80.25 396 ILE A N 1
ATOM 3228 C CA . ILE A 1 396 ? 3.164 -14.982 3.507 1.00 80.25 396 ILE A CA 1
ATOM 3229 C C . ILE A 1 396 ? 2.822 -16.352 2.941 1.00 80.25 396 ILE A C 1
ATOM 3231 O O . ILE A 1 396 ? 3.659 -17.256 2.874 1.00 80.25 396 ILE A O 1
ATOM 3235 N N . LEU A 1 397 ? 1.565 -16.487 2.530 1.00 80.44 397 LEU A N 1
ATOM 3236 C CA . LEU A 1 397 ? 1.029 -17.698 1.928 1.00 80.44 397 LEU A CA 1
ATOM 3237 C C . LEU A 1 397 ? 1.448 -17.790 0.458 1.00 80.44 397 LEU A C 1
ATOM 3239 O O . LEU A 1 397 ? 1.428 -16.798 -0.275 1.00 80.44 397 LEU A O 1
ATOM 3243 N N . GLY A 1 398 ? 1.780 -18.995 -0.005 1.00 77.50 398 GLY A N 1
ATOM 3244 C CA . GLY A 1 398 ? 1.942 -19.246 -1.434 1.00 77.50 398 GLY A CA 1
ATOM 3245 C C . GLY A 1 398 ? 0.618 -19.066 -2.190 1.00 77.50 398 GLY A C 1
ATOM 3246 O O . GLY A 1 398 ? -0.456 -19.272 -1.633 1.00 77.50 398 GLY A O 1
ATOM 3247 N N . LEU A 1 399 ? 0.669 -18.768 -3.496 1.00 80.88 399 LEU A N 1
ATOM 3248 C CA . LEU A 1 399 ? -0.545 -18.560 -4.311 1.00 80.88 399 LEU A CA 1
ATOM 3249 C C . LEU A 1 399 ? -1.554 -19.717 -4.247 1.00 80.88 399 LEU A C 1
ATOM 3251 O O . LEU A 1 399 ? -2.755 -19.491 -4.307 1.00 80.88 399 LEU A O 1
ATOM 3255 N N . ASN A 1 400 ? -1.069 -20.954 -4.118 1.00 79.50 400 ASN A N 1
ATOM 3256 C CA . ASN A 1 400 ? -1.915 -22.148 -4.018 1.00 79.50 400 ASN A CA 1
ATOM 3257 C C . ASN A 1 400 ? -2.451 -22.408 -2.597 1.00 79.50 400 ASN A C 1
ATOM 3259 O O . ASN A 1 400 ? -3.289 -23.292 -2.418 1.00 79.50 400 ASN A O 1
ATOM 3263 N N . GLU A 1 401 ? -1.935 -21.687 -1.602 1.00 83.44 401 GLU A N 1
ATOM 3264 C CA . GLU A 1 401 ? -2.310 -21.769 -0.184 1.00 83.44 401 GLU A CA 1
ATOM 3265 C C . GLU A 1 401 ? -3.318 -20.677 0.201 1.00 83.44 401 GLU A C 1
ATOM 3267 O O . GLU A 1 401 ? -3.919 -20.739 1.274 1.00 83.44 401 GLU A O 1
ATOM 3272 N N . LEU A 1 402 ? -3.520 -19.690 -0.677 1.00 88.62 402 LEU A N 1
ATOM 3273 C CA . LEU A 1 402 ? -4.493 -18.628 -0.487 1.00 88.62 402 LEU A CA 1
ATOM 3274 C C . LEU A 1 402 ? -5.918 -19.209 -0.373 1.00 88.62 402 LEU A C 1
ATOM 3276 O O . LEU A 1 402 ? -6.325 -20.041 -1.189 1.00 88.62 402 LEU A O 1
ATOM 3280 N N . PRO A 1 403 ? -6.701 -18.812 0.645 1.00 90.69 403 PRO A N 1
ATOM 3281 C CA . PRO A 1 403 ? -8.019 -19.387 0.866 1.00 90.69 403 PRO A CA 1
ATOM 3282 C C . PRO A 1 403 ? -9.024 -18.905 -0.187 1.00 90.69 403 PRO A C 1
ATOM 3284 O O . PRO A 1 403 ? -8.899 -17.809 -0.733 1.00 90.69 403 PRO A O 1
ATOM 3287 N N . LEU A 1 404 ? -10.069 -19.713 -0.404 1.00 91.12 404 LEU A N 1
ATOM 3288 C CA . LEU A 1 404 ? -11.240 -19.466 -1.268 1.00 91.12 404 LEU A CA 1
ATOM 3289 C C . LEU A 1 404 ? -11.005 -19.474 -2.786 1.00 91.12 404 LEU A C 1
ATOM 3291 O O . LEU A 1 404 ? -11.946 -19.771 -3.519 1.00 91.12 404 LEU A O 1
ATOM 3295 N N . VAL A 1 405 ? -9.795 -19.194 -3.264 1.00 89.44 405 VAL A N 1
ATOM 3296 C CA . VAL A 1 405 ? -9.480 -19.105 -4.699 1.00 89.44 405 VAL A CA 1
ATOM 3297 C C . VAL A 1 405 ? -8.243 -19.925 -5.054 1.00 89.44 405 VAL A C 1
ATOM 3299 O O . VAL A 1 405 ? -7.398 -20.201 -4.209 1.00 89.44 405 VAL A O 1
ATOM 3302 N N . LYS A 1 406 ? -8.152 -20.358 -6.315 1.00 83.38 406 LYS A N 1
ATOM 3303 C CA . LYS A 1 406 ? -6.999 -21.083 -6.865 1.00 83.38 406 LYS A CA 1
ATOM 3304 C C . LYS A 1 406 ? -6.722 -20.604 -8.280 1.00 83.38 406 LYS A C 1
ATOM 3306 O O . LYS A 1 406 ? -7.650 -20.238 -8.996 1.00 83.38 406 LYS A O 1
ATOM 3311 N N . ILE A 1 407 ? -5.457 -20.651 -8.684 1.00 80.81 407 ILE A N 1
ATOM 3312 C CA . ILE A 1 407 ? -5.071 -20.361 -10.063 1.00 80.81 407 ILE A CA 1
ATOM 3313 C C . ILE A 1 407 ? -5.324 -21.580 -10.959 1.00 80.81 407 ILE A C 1
ATOM 3315 O O . ILE A 1 407 ? -4.859 -22.682 -10.667 1.00 80.81 407 ILE A O 1
ATOM 3319 N N . ASP A 1 408 ? -6.056 -21.375 -12.053 1.00 78.94 408 ASP A N 1
ATOM 3320 C CA . ASP A 1 408 ? -6.198 -22.360 -13.125 1.00 78.94 408 ASP A CA 1
ATOM 3321 C C . ASP A 1 408 ? -5.094 -22.134 -14.165 1.00 78.94 408 ASP A C 1
ATOM 3323 O O . ASP A 1 408 ? -5.151 -21.211 -14.978 1.00 78.94 408 ASP A O 1
ATOM 3327 N N . LEU A 1 409 ? -4.052 -22.965 -14.107 1.00 77.81 409 LEU A N 1
ATOM 3328 C CA . LEU A 1 409 ? -2.926 -22.892 -15.037 1.00 77.81 409 LEU A CA 1
ATOM 3329 C C . LEU A 1 409 ? -3.209 -23.578 -16.379 1.00 77.81 409 LEU A C 1
ATOM 3331 O O . LEU A 1 409 ? -2.451 -23.355 -17.320 1.00 77.81 409 LEU A O 1
ATOM 3335 N N . GLU A 1 410 ? -4.260 -24.398 -16.489 1.00 80.62 410 GLU A N 1
ATOM 3336 C CA . GLU A 1 410 ? -4.582 -25.100 -17.739 1.00 80.62 410 GLU A CA 1
ATOM 3337 C C . GLU A 1 410 ? -5.153 -24.137 -18.785 1.00 80.62 410 GLU A C 1
ATOM 3339 O O . GLU A 1 410 ? -4.839 -24.254 -19.969 1.00 80.62 410 GLU A O 1
ATOM 3344 N N . ASN A 1 411 ? -5.923 -23.143 -18.336 1.00 75.38 411 ASN A N 1
ATOM 3345 C CA . ASN A 1 411 ? -6.532 -22.114 -19.184 1.00 75.38 411 ASN A CA 1
ATOM 3346 C C . ASN A 1 411 ? -5.837 -20.746 -19.077 1.00 75.38 411 ASN A C 1
ATOM 3348 O O . ASN A 1 411 ? -6.373 -19.736 -19.536 1.00 75.38 411 ASN A O 1
ATOM 3352 N N . PHE A 1 412 ? -4.645 -20.690 -18.477 1.00 84.56 412 PHE A N 1
ATOM 3353 C CA . PHE A 1 412 ? -3.897 -19.446 -18.331 1.00 84.56 412 PHE A CA 1
ATOM 3354 C C . PHE A 1 412 ? -3.456 -18.910 -19.702 1.00 84.56 412 PHE A C 1
ATOM 3356 O O . PHE A 1 412 ? -2.625 -19.508 -20.387 1.00 84.56 412 PHE A O 1
ATOM 3363 N N . MET A 1 413 ? -3.997 -17.755 -20.089 1.00 85.00 413 MET A N 1
ATOM 3364 C CA . MET A 1 413 ? -3.612 -17.035 -21.303 1.00 85.00 413 MET A CA 1
ATOM 3365 C C . MET A 1 413 ? -2.667 -15.884 -20.942 1.00 85.00 413 MET A C 1
ATOM 3367 O O . MET A 1 413 ? -3.144 -14.931 -20.324 1.00 85.00 413 MET A O 1
ATOM 3371 N N . PRO A 1 414 ? -1.375 -15.925 -21.319 1.00 87.62 414 PRO A N 1
ATOM 3372 C CA . PRO A 1 414 ? -0.437 -14.840 -21.037 1.00 87.62 414 PRO A CA 1
ATOM 3373 C C . PRO A 1 414 ? -0.898 -13.506 -21.632 1.00 87.62 414 PRO A C 1
ATOM 3375 O O . PRO A 1 414 ? -1.380 -13.457 -22.767 1.00 87.62 414 PRO A O 1
ATOM 3378 N N . THR A 1 415 ? -0.720 -12.421 -20.881 1.00 89.88 415 THR A N 1
ATOM 3379 C CA . THR A 1 415 ? -0.871 -11.048 -21.383 1.00 89.88 415 THR A CA 1
ATOM 3380 C C . THR A 1 415 ? 0.450 -10.442 -21.845 1.00 89.88 415 THR A C 1
ATOM 3382 O O . THR A 1 415 ? 0.449 -9.328 -22.359 1.00 89.88 415 THR A O 1
ATOM 3385 N N . SER A 1 416 ? 1.562 -11.166 -21.705 1.00 86.44 416 SER A N 1
ATOM 3386 C CA . SER A 1 416 ? 2.884 -10.779 -22.203 1.00 86.44 416 SER A CA 1
ATOM 3387 C C . SER A 1 416 ? 3.454 -11.736 -23.252 1.00 86.44 416 SER A C 1
ATOM 3389 O O . SER A 1 416 ? 3.060 -12.902 -23.347 1.00 86.44 416 SER A O 1
ATOM 3391 N N . ASP A 1 417 ? 4.385 -11.227 -24.062 1.00 82.94 417 ASP A N 1
ATOM 3392 C CA . ASP A 1 417 ? 5.256 -12.057 -24.889 1.00 82.94 417 ASP A CA 1
ATOM 3393 C C . ASP A 1 417 ? 6.379 -12.716 -24.059 1.00 82.94 417 ASP A C 1
ATOM 3395 O O . ASP A 1 417 ? 6.489 -12.561 -22.844 1.00 82.94 417 ASP A O 1
ATOM 3399 N N . HIS A 1 418 ? 7.230 -13.489 -24.731 1.00 73.88 418 HIS A N 1
ATOM 3400 C CA . HIS A 1 418 ? 8.347 -14.204 -24.112 1.00 73.88 418 HIS A CA 1
ATOM 3401 C C . HIS A 1 418 ? 9.476 -13.283 -23.616 1.00 73.88 418 HIS A C 1
ATOM 3403 O O . HIS A 1 418 ? 10.310 -13.730 -22.829 1.00 73.88 418 HIS A O 1
ATOM 3409 N N . GLU A 1 419 ? 9.502 -12.025 -24.059 1.00 66.38 419 GLU A N 1
ATOM 3410 C CA . GLU A 1 419 ? 10.434 -10.989 -23.604 1.00 66.38 419 GLU A CA 1
ATOM 3411 C C . GLU A 1 419 ? 9.861 -10.191 -22.416 1.00 66.38 419 GLU A C 1
ATOM 3413 O O . GLU A 1 419 ? 10.575 -9.403 -21.798 1.00 66.38 419 GLU A O 1
ATOM 3418 N N . GLY A 1 420 ? 8.594 -10.431 -22.054 1.00 70.62 420 GLY A N 1
ATOM 3419 C CA . GLY A 1 420 ? 7.891 -9.772 -20.956 1.00 70.62 420 GLY A CA 1
ATOM 3420 C C . GLY A 1 420 ? 7.134 -8.505 -21.361 1.00 70.62 420 GLY A C 1
ATOM 3421 O O . GLY A 1 420 ? 6.614 -7.816 -20.483 1.00 70.62 420 GLY A O 1
ATOM 3422 N N . ASN A 1 421 ? 7.030 -8.190 -22.657 1.00 81.31 421 ASN A N 1
ATOM 3423 C CA . ASN A 1 421 ? 6.283 -7.022 -23.126 1.00 81.31 421 ASN A CA 1
ATOM 3424 C C . ASN A 1 421 ? 4.777 -7.311 -23.129 1.00 81.31 421 ASN A C 1
ATOM 3426 O O . ASN A 1 421 ? 4.351 -8.368 -23.600 1.00 81.31 421 ASN A O 1
ATOM 3430 N N . TYR A 1 422 ? 3.958 -6.366 -22.658 1.00 88.50 422 TYR A N 1
ATOM 3431 C CA . TYR A 1 422 ? 2.501 -6.508 -22.685 1.00 88.50 422 TYR A CA 1
ATOM 3432 C C . TYR A 1 422 ? 1.972 -6.554 -24.126 1.00 88.50 422 TYR A C 1
ATOM 3434 O O . TYR A 1 422 ? 2.350 -5.756 -24.987 1.00 88.50 422 TYR A O 1
ATOM 3442 N N . LEU A 1 423 ? 1.067 -7.490 -24.399 1.00 89.44 423 LEU A N 1
ATOM 3443 C CA . LEU A 1 423 ? 0.488 -7.703 -25.719 1.00 89.44 423 LEU A CA 1
ATOM 3444 C C . LEU A 1 423 ? -0.709 -6.772 -25.936 1.00 89.44 423 LEU A C 1
ATOM 3446 O O . LEU A 1 423 ? -1.785 -6.967 -25.370 1.00 89.44 423 LEU A O 1
ATOM 3450 N N . TYR A 1 424 ? -0.562 -5.793 -26.830 1.00 90.94 424 TYR A N 1
ATOM 3451 C CA . TYR A 1 424 ? -1.661 -4.922 -27.249 1.00 90.94 424 TYR A CA 1
ATOM 3452 C C . TYR A 1 424 ? -1.582 -4.557 -28.737 1.00 90.94 424 TYR A C 1
ATOM 3454 O O . TYR A 1 424 ? -0.541 -4.641 -29.391 1.00 90.94 424 TYR A O 1
ATOM 3462 N N . ARG A 1 425 ? -2.723 -4.147 -29.301 1.00 92.94 425 ARG A N 1
ATOM 3463 C CA . ARG A 1 425 ? -2.820 -3.677 -30.688 1.00 92.94 425 ARG A CA 1
ATOM 3464 C C . ARG A 1 425 ? -2.611 -2.168 -30.726 1.00 92.94 425 ARG A C 1
ATOM 3466 O O . ARG A 1 425 ? -3.356 -1.441 -30.078 1.00 92.94 425 ARG A O 1
ATOM 3473 N N . LYS A 1 426 ? -1.669 -1.701 -31.550 1.00 94.19 426 LYS A N 1
ATOM 3474 C CA . LYS A 1 426 ? -1.458 -0.263 -31.762 1.00 94.19 426 LYS A CA 1
ATOM 3475 C C . LYS A 1 426 ? -2.713 0.431 -32.302 1.00 94.19 426 LYS A C 1
ATOM 3477 O O . LYS A 1 426 ? -3.410 -0.107 -33.169 1.00 94.19 426 LYS A O 1
ATOM 3482 N N . ASN A 1 427 ? -2.966 1.646 -31.825 1.00 96.12 427 ASN A N 1
ATOM 3483 C CA . ASN A 1 427 ? -4.121 2.439 -32.237 1.00 96.12 427 ASN A CA 1
ATOM 3484 C C . ASN A 1 427 ? -3.946 3.020 -33.647 1.00 96.12 427 ASN A C 1
ATOM 3486 O O . ASN A 1 427 ? -2.833 3.378 -34.046 1.00 96.12 427 ASN A O 1
ATOM 3490 N N . PRO A 1 428 ? -5.043 3.177 -34.407 1.00 94.38 428 PRO A N 1
ATOM 3491 C CA . PRO A 1 428 ? -4.987 3.730 -35.753 1.00 94.38 428 PRO A CA 1
ATOM 3492 C C . PRO A 1 428 ? -4.568 5.208 -35.761 1.00 94.38 428 PRO A C 1
ATOM 3494 O O . PRO A 1 428 ? -5.029 6.022 -34.952 1.00 94.38 428 PRO A O 1
ATOM 3497 N N . ILE A 1 429 ? -3.735 5.562 -36.744 1.00 91.88 429 ILE A N 1
ATOM 3498 C CA . ILE A 1 429 ? -3.337 6.942 -37.041 1.00 91.88 429 ILE A CA 1
ATOM 3499 C C . ILE A 1 429 ? -4.316 7.525 -38.061 1.00 91.88 429 ILE A C 1
ATOM 3501 O O . ILE A 1 429 ? -4.486 6.987 -39.157 1.00 91.88 429 ILE A O 1
ATOM 3505 N N . TYR A 1 430 ? -4.941 8.649 -37.717 1.00 90.94 430 TYR A N 1
ATOM 3506 C CA . TYR A 1 430 ? -5.834 9.368 -38.618 1.00 90.94 430 TYR A CA 1
ATOM 3507 C C . TYR A 1 430 ? -5.102 10.551 -39.251 1.00 90.94 430 TYR A C 1
ATOM 3509 O O . TYR A 1 430 ? -4.544 11.390 -38.555 1.00 90.94 430 TYR A O 1
ATOM 3517 N N . ASN A 1 431 ? -5.148 10.644 -40.581 1.00 87.56 431 ASN A N 1
ATOM 3518 C CA . ASN A 1 431 ? -4.438 11.684 -41.339 1.00 87.56 431 ASN A CA 1
ATOM 3519 C C . ASN A 1 431 ? -5.348 12.839 -41.797 1.00 87.56 431 ASN A C 1
ATOM 3521 O O . ASN A 1 431 ? -4.888 13.756 -42.475 1.00 87.56 431 ASN A O 1
ATOM 3525 N N . LYS A 1 432 ? -6.654 12.783 -41.499 1.00 85.69 432 LYS A N 1
ATOM 3526 C CA . LYS A 1 432 ? -7.664 13.729 -41.999 1.00 85.69 432 LYS A CA 1
ATOM 3527 C C . LYS A 1 432 ? -8.739 13.968 -40.937 1.00 85.69 432 LYS A C 1
ATOM 3529 O O . LYS A 1 432 ? -9.584 13.107 -40.714 1.00 85.69 432 LYS A O 1
ATOM 3534 N N . GLY A 1 433 ? -8.723 15.145 -40.315 1.00 88.81 433 GLY A N 1
ATOM 3535 C CA . GLY A 1 433 ? -9.672 15.507 -39.263 1.00 88.81 433 GLY A CA 1
ATOM 3536 C C . GLY A 1 433 ? -9.287 16.798 -38.541 1.00 88.81 433 GLY A C 1
ATOM 3537 O O . GLY A 1 433 ? -8.130 17.219 -38.587 1.00 88.81 433 GLY A O 1
ATOM 3538 N N . LYS A 1 434 ? -10.272 17.434 -37.896 1.00 94.62 434 LYS A N 1
ATOM 3539 C CA . LYS A 1 434 ? -10.157 18.747 -37.236 1.00 94.62 434 LYS A CA 1
ATOM 3540 C C . LYS A 1 434 ? -9.145 18.760 -36.078 1.00 94.62 434 LYS A C 1
ATOM 3542 O O . LYS A 1 434 ? -8.549 19.799 -35.809 1.00 94.62 434 LYS A O 1
ATOM 3547 N N . TYR A 1 435 ? -8.916 17.621 -35.425 1.00 95.00 435 TYR A N 1
ATOM 3548 C CA . TYR A 1 435 ? -8.133 17.507 -34.193 1.00 95.00 435 TYR A CA 1
ATOM 3549 C C . TYR A 1 435 ? -6.921 16.590 -34.390 1.00 95.00 435 TYR A C 1
ATOM 3551 O O . TYR A 1 435 ? -7.010 15.384 -34.188 1.00 95.00 435 TYR A O 1
ATOM 3559 N N . LYS A 1 436 ? -5.785 17.151 -34.836 1.00 91.31 436 LYS A N 1
ATOM 3560 C CA . LYS A 1 436 ? -4.554 16.401 -35.188 1.00 91.31 436 LYS A CA 1
ATOM 3561 C C . LYS A 1 436 ? -4.832 15.186 -36.092 1.00 91.31 436 LYS A C 1
ATOM 3563 O O . LYS A 1 436 ? -4.331 14.092 -35.869 1.00 91.31 436 LYS A O 1
ATOM 3568 N N . GLY A 1 437 ? -5.680 15.382 -37.101 1.00 92.19 437 GLY A N 1
ATOM 3569 C CA . GLY A 1 437 ? -6.055 14.330 -38.040 1.00 92.19 437 GLY A CA 1
ATOM 3570 C C . GLY A 1 437 ? -7.240 13.468 -37.600 1.00 92.19 437 GLY A C 1
ATOM 3571 O O . GLY A 1 437 ? -7.786 12.776 -38.450 1.00 92.19 437 GLY A O 1
ATOM 3572 N N . ARG A 1 438 ? -7.717 13.557 -36.350 1.00 95.19 438 ARG A N 1
ATOM 3573 C CA . ARG A 1 438 ? -8.941 12.889 -35.869 1.00 95.19 438 ARG A CA 1
ATOM 3574 C C . ARG A 1 438 ? -10.190 13.775 -36.043 1.00 95.19 438 ARG A C 1
ATOM 3576 O O . ARG A 1 438 ? -10.080 15.005 -35.992 1.00 95.19 438 ARG A O 1
ATOM 3583 N N . PRO A 1 439 ? -11.375 13.197 -36.321 1.00 96.69 439 PRO A N 1
ATOM 3584 C CA . PRO A 1 439 ? -12.583 13.967 -36.635 1.00 96.69 439 PRO A CA 1
ATOM 3585 C C . PRO A 1 439 ? -13.261 14.603 -35.413 1.00 96.69 439 PRO A C 1
ATOM 3587 O O . PRO A 1 439 ? -13.916 15.627 -35.581 1.00 96.69 439 PRO A O 1
ATOM 3590 N N . LEU A 1 440 ? -13.100 14.032 -34.215 1.00 98.06 440 LEU A N 1
ATOM 3591 C CA . LEU A 1 440 ? -13.712 14.511 -32.970 1.00 98.06 440 LEU A CA 1
ATOM 3592 C C . LEU A 1 440 ? -12.640 14.897 -31.946 1.00 98.06 440 LEU A C 1
ATOM 3594 O O . LEU A 1 440 ? -11.489 14.466 -32.043 1.00 98.06 440 LEU A O 1
ATOM 3598 N N . LEU A 1 441 ? -13.019 15.704 -30.957 1.00 98.38 441 LEU A N 1
ATOM 3599 C CA . LEU A 1 441 ? -12.149 16.071 -29.845 1.00 98.38 441 LEU A CA 1
ATOM 3600 C C . LEU A 1 441 ? -12.087 14.953 -28.802 1.00 98.38 441 LEU A C 1
ATOM 3602 O O . LEU A 1 441 ? -10.990 14.595 -28.385 1.00 98.38 441 LEU A O 1
ATOM 3606 N N . LEU A 1 442 ? -13.235 14.388 -28.421 1.00 98.62 442 LEU A N 1
ATOM 3607 C CA . LEU A 1 442 ? -13.353 13.445 -27.307 1.00 98.62 442 LEU A CA 1
ATOM 3608 C C . LEU A 1 442 ? -14.158 12.197 -27.703 1.00 98.62 442 LEU A C 1
ATOM 3610 O O . LEU A 1 442 ? -15.221 12.296 -28.307 1.00 98.62 442 LEU A O 1
ATOM 3614 N N . THR A 1 443 ? -13.678 11.017 -27.326 1.00 98.69 443 THR A N 1
ATOM 3615 C CA . THR A 1 443 ? -14.495 9.799 -27.255 1.00 98.69 443 THR A CA 1
ATOM 3616 C C . THR A 1 443 ? -14.701 9.463 -25.786 1.00 98.69 443 THR A C 1
ATOM 3618 O O . THR A 1 443 ? -13.721 9.269 -25.066 1.00 98.69 443 THR A O 1
ATOM 3621 N N . ILE A 1 444 ? -15.958 9.376 -25.352 1.00 98.50 444 ILE A N 1
ATOM 3622 C CA . ILE A 1 444 ? -16.321 8.853 -24.033 1.00 98.50 444 ILE A CA 1
ATOM 3623 C C . ILE A 1 444 ? -16.614 7.362 -24.202 1.00 98.50 444 ILE A C 1
ATOM 3625 O O . ILE A 1 444 ? -17.574 6.987 -24.876 1.00 98.50 444 ILE A O 1
ATOM 3629 N N . GLY A 1 445 ? -15.738 6.525 -23.656 1.00 98.00 445 GLY A N 1
ATOM 3630 C CA . GLY A 1 445 ? -15.808 5.074 -23.717 1.00 98.00 445 GLY A CA 1
ATOM 3631 C C . GLY A 1 445 ? -16.413 4.476 -22.452 1.00 98.00 445 GLY A C 1
ATOM 3632 O O . GLY A 1 445 ? -15.868 4.677 -21.365 1.00 98.00 445 GLY A O 1
ATOM 3633 N N . VAL A 1 446 ? -17.492 3.709 -22.604 1.00 97.44 446 VAL A N 1
ATOM 3634 C CA . VAL A 1 446 ? -18.190 3.040 -21.496 1.00 97.44 446 VAL A CA 1
ATOM 3635 C C . VAL A 1 446 ? -18.201 1.528 -21.751 1.00 97.44 446 VAL A C 1
ATOM 3637 O O . VAL A 1 446 ? -18.893 1.077 -22.671 1.00 97.44 446 VAL A O 1
ATOM 3640 N N . PRO A 1 447 ? -17.411 0.726 -21.021 1.00 96.19 447 PRO A N 1
ATOM 3641 C CA . PRO A 1 447 ? -17.582 -0.720 -21.020 1.00 96.19 447 PRO A CA 1
ATOM 3642 C C . PRO A 1 447 ? -18.884 -1.071 -20.298 1.00 96.19 447 PRO A C 1
ATOM 3644 O O . PRO A 1 447 ? -19.172 -0.484 -19.261 1.00 96.19 447 PRO A O 1
ATOM 3647 N N . VAL A 1 448 ? -19.676 -1.985 -20.860 1.00 95.38 448 VAL A N 1
ATOM 3648 C CA . VAL A 1 448 ? -21.024 -2.269 -20.356 1.00 95.38 448 VAL A CA 1
ATOM 3649 C C . VAL A 1 448 ? -21.299 -3.763 -20.216 1.00 95.38 448 VAL A C 1
ATOM 3651 O O . VAL A 1 448 ? -21.019 -4.521 -21.149 1.00 95.38 448 VAL A O 1
ATOM 3654 N N . SER A 1 449 ? -21.895 -4.167 -19.083 1.00 93.50 449 SER A N 1
ATOM 3655 C CA . SER A 1 449 ? -22.293 -5.560 -18.813 1.00 93.50 449 SER A CA 1
ATOM 3656 C C . SER A 1 449 ? -23.535 -5.692 -17.911 1.00 93.50 449 SER A C 1
ATOM 3658 O O . SER A 1 449 ? -23.395 -5.848 -16.701 1.00 93.50 449 SER A O 1
ATOM 3660 N N . ASN A 1 450 ? -24.745 -5.748 -18.484 1.00 94.31 450 ASN A N 1
ATOM 3661 C CA . ASN A 1 450 ? -26.015 -5.922 -17.743 1.00 94.31 450 ASN A CA 1
ATOM 3662 C C . ASN A 1 450 ? -26.206 -4.929 -16.570 1.00 94.31 450 ASN A C 1
ATOM 3664 O O . ASN A 1 450 ? -26.374 -5.339 -15.421 1.00 94.31 450 ASN A O 1
ATOM 3668 N N . GLN A 1 451 ? -26.162 -3.624 -16.850 1.00 91.69 451 GLN A N 1
ATOM 3669 C CA . GLN A 1 451 ? -26.228 -2.563 -15.835 1.00 91.69 451 GLN A CA 1
ATOM 3670 C C . GLN A 1 451 ? -27.450 -1.656 -15.995 1.00 91.69 451 GLN A C 1
ATOM 3672 O O . GLN A 1 451 ? -27.375 -0.429 -15.870 1.00 91.69 451 GLN A O 1
ATOM 3677 N N . ILE A 1 452 ? -28.622 -2.252 -16.236 1.00 94.81 452 ILE A N 1
ATOM 3678 C CA . ILE A 1 452 ? -29.865 -1.496 -16.444 1.00 94.81 452 ILE A CA 1
ATOM 3679 C C . ILE A 1 452 ? -30.229 -0.583 -15.256 1.00 94.81 452 ILE A C 1
ATOM 3681 O O . ILE A 1 452 ? -30.865 0.454 -15.444 1.00 94.81 452 ILE A O 1
ATOM 3685 N N . GLY A 1 453 ? -29.798 -0.935 -14.039 1.00 90.56 453 GLY A N 1
ATOM 3686 C CA . GLY A 1 453 ? -30.079 -0.179 -12.816 1.00 90.56 453 GLY A CA 1
ATOM 3687 C C . GLY A 1 453 ? -29.330 1.154 -12.691 1.00 90.56 453 GLY A C 1
ATOM 3688 O O . GLY A 1 453 ? -29.834 2.066 -12.036 1.00 90.56 453 GLY A O 1
ATOM 3689 N N . THR A 1 454 ? -28.158 1.296 -13.319 1.00 92.12 454 THR A N 1
ATOM 3690 C CA . THR A 1 454 ? -27.272 2.468 -13.155 1.00 92.12 454 THR A CA 1
ATOM 3691 C C . THR A 1 454 ? -27.006 3.214 -14.457 1.00 92.12 454 THR A C 1
ATOM 3693 O O . THR A 1 454 ? -26.857 4.440 -14.429 1.00 92.12 454 THR A O 1
ATOM 3696 N N . ILE A 1 455 ? -27.025 2.527 -15.605 1.00 95.44 455 ILE A N 1
ATOM 3697 C CA . ILE A 1 455 ? -26.572 3.079 -16.890 1.00 95.44 455 ILE A CA 1
ATOM 3698 C C . ILE A 1 455 ? -27.290 4.379 -17.279 1.00 95.44 455 ILE A C 1
ATOM 3700 O O . ILE A 1 455 ? -26.661 5.332 -17.730 1.00 95.44 455 ILE A O 1
ATOM 3704 N N . GLY A 1 456 ? -28.605 4.478 -17.053 1.00 96.06 456 GLY A N 1
ATOM 3705 C CA . GLY A 1 456 ? -29.366 5.687 -17.384 1.00 96.06 456 GLY A CA 1
ATOM 3706 C C . GLY A 1 456 ? -28.898 6.906 -16.581 1.00 96.06 456 GLY A C 1
ATOM 3707 O O . GLY A 1 456 ? -28.793 8.010 -17.122 1.00 96.06 456 GLY A O 1
ATOM 3708 N N . ARG A 1 457 ? -28.550 6.701 -15.303 1.00 95.50 457 ARG A N 1
ATOM 3709 C CA . ARG A 1 457 ? -28.015 7.748 -14.424 1.00 95.50 457 ARG A CA 1
ATOM 3710 C C . ARG A 1 457 ? -26.622 8.175 -14.881 1.00 95.50 457 ARG A C 1
ATOM 3712 O O . ARG A 1 457 ? -26.426 9.375 -15.077 1.00 95.50 457 ARG A O 1
ATOM 3719 N N . CYS A 1 458 ? -25.725 7.217 -15.131 1.00 95.94 458 CYS A N 1
ATOM 3720 C CA . CYS A 1 458 ? -24.392 7.447 -15.705 1.00 95.94 458 CYS A CA 1
ATOM 3721 C C . CYS A 1 458 ? -24.474 8.326 -16.964 1.00 95.94 458 CYS A C 1
ATOM 3723 O O . CYS A 1 458 ? -23.958 9.449 -16.995 1.00 95.94 458 CYS A O 1
ATOM 3725 N N . LEU A 1 459 ? -25.233 7.873 -17.969 1.00 96.94 459 LEU A N 1
ATOM 3726 C CA . LEU A 1 459 ? -25.342 8.545 -19.264 1.00 96.94 459 LEU A CA 1
ATOM 3727 C C . LEU A 1 459 ? -25.990 9.934 -19.161 1.00 96.94 459 LEU A C 1
ATOM 3729 O O . LEU A 1 459 ? -25.561 10.871 -19.838 1.00 96.94 459 LEU A O 1
ATOM 3733 N N . SER A 1 460 ? -26.988 10.106 -18.286 1.00 96.88 460 SER A N 1
ATOM 3734 C CA . SER A 1 460 ? -27.609 11.418 -18.057 1.00 96.88 460 SER A CA 1
ATOM 3735 C C . SER A 1 460 ? -26.629 12.463 -17.513 1.00 96.88 460 SER A C 1
ATOM 3737 O O . SER A 1 460 ? -26.733 13.633 -17.878 1.00 96.88 460 SER A O 1
ATOM 3739 N N . LYS A 1 461 ? -25.657 12.046 -16.690 1.00 96.88 461 LYS A N 1
ATOM 3740 C CA . LYS A 1 461 ? -24.687 12.940 -16.044 1.00 96.88 461 LYS A CA 1
ATOM 3741 C C . LYS A 1 461 ? -23.496 13.291 -16.932 1.00 96.88 461 LYS A C 1
ATOM 3743 O O . LYS A 1 461 ? -22.937 14.370 -16.775 1.00 96.88 461 LYS A O 1
ATOM 3748 N N . ILE A 1 462 ? -23.162 12.458 -17.918 1.00 96.50 462 ILE A N 1
ATOM 3749 C CA . ILE A 1 462 ? -22.151 12.793 -18.938 1.00 96.50 462 ILE A CA 1
ATOM 3750 C C . ILE A 1 462 ? -22.738 13.510 -20.161 1.00 96.50 462 ILE A C 1
ATOM 3752 O O . ILE A 1 462 ? -21.989 14.071 -20.960 1.00 96.50 462 ILE A O 1
ATOM 3756 N N . LYS A 1 463 ? -24.068 13.532 -20.325 1.00 96.62 463 LYS A N 1
ATOM 3757 C CA . LYS A 1 463 ? -24.742 14.192 -21.454 1.00 96.62 463 LYS A CA 1
ATOM 3758 C C . LYS A 1 463 ? -24.295 15.648 -21.698 1.00 96.62 463 LYS A C 1
ATOM 3760 O O . LYS A 1 463 ? -24.106 15.987 -22.866 1.00 96.62 463 LYS A O 1
ATOM 3765 N N . PRO A 1 464 ? -24.041 16.493 -20.677 1.00 97.62 464 PRO A N 1
ATOM 3766 C CA . PRO A 1 464 ? -23.521 17.840 -20.913 1.00 97.62 464 PRO A CA 1
ATOM 3767 C C . PRO A 1 464 ? -22.169 17.870 -21.651 1.00 97.62 464 PRO A C 1
ATOM 3769 O O . PRO A 1 464 ? -21.919 18.805 -22.408 1.00 97.62 464 PRO A O 1
ATOM 3772 N N . LEU A 1 465 ? -21.320 16.842 -21.505 1.00 97.75 465 LEU A N 1
ATOM 3773 C CA . LEU A 1 465 ? -20.079 16.712 -22.283 1.00 97.75 465 LEU A CA 1
ATOM 3774 C C . LEU A 1 465 ? -20.361 16.420 -23.759 1.00 97.75 465 LEU A C 1
ATOM 3776 O O . LEU A 1 465 ? -19.706 16.994 -24.626 1.00 97.75 465 LEU A O 1
ATOM 3780 N N . LEU A 1 466 ? -21.340 15.555 -24.044 1.00 97.50 466 LEU A N 1
ATOM 3781 C CA . LEU A 1 466 ? -21.754 15.220 -25.411 1.00 97.50 466 LEU A CA 1
ATOM 3782 C C . LEU A 1 466 ? -22.386 16.419 -26.125 1.00 97.50 466 LEU A C 1
ATOM 3784 O O . LEU A 1 466 ? -22.147 16.623 -27.311 1.00 97.50 466 LEU A O 1
ATOM 3788 N N . ASP A 1 467 ? -23.171 17.217 -25.401 1.00 96.81 467 ASP A N 1
ATOM 3789 C CA . ASP A 1 467 ? -23.846 18.391 -25.957 1.00 96.81 467 ASP A CA 1
ATOM 3790 C C . ASP A 1 467 ? -22.895 19.603 -26.085 1.00 96.81 467 ASP A C 1
ATOM 3792 O O . ASP A 1 467 ? -23.088 20.458 -26.951 1.00 96.81 467 ASP A O 1
ATOM 3796 N N . GLY A 1 468 ? -21.873 19.694 -25.223 1.00 96.75 468 GLY A N 1
ATOM 3797 C CA . GLY A 1 468 ? -20.977 20.850 -25.107 1.00 96.75 468 GLY A CA 1
ATOM 3798 C C . GLY A 1 468 ? -19.635 20.750 -25.844 1.00 96.75 468 GLY A C 1
ATOM 3799 O O . GLY A 1 468 ? -18.902 21.746 -25.880 1.00 96.75 468 GLY A O 1
ATOM 3800 N N . LEU A 1 469 ? -19.283 19.586 -26.402 1.00 98.00 469 LEU A N 1
ATOM 3801 C CA . LEU A 1 469 ? -18.004 19.315 -27.074 1.00 98.00 469 LEU A CA 1
ATOM 3802 C C . LEU A 1 469 ? -18.213 18.570 -28.404 1.00 98.00 469 LEU A C 1
ATOM 3804 O O . LEU A 1 469 ? -19.215 17.892 -28.600 1.00 98.00 469 LEU A O 1
ATOM 3808 N N . ASP A 1 470 ? -17.214 18.616 -29.295 1.00 97.94 470 ASP A N 1
ATOM 3809 C CA . ASP A 1 470 ? -17.139 17.711 -30.453 1.00 97.94 470 ASP A CA 1
ATOM 3810 C C . ASP A 1 470 ? -16.805 16.290 -29.952 1.00 97.94 470 ASP A C 1
ATOM 3812 O O . ASP A 1 470 ? -15.647 15.860 -30.006 1.00 97.94 470 ASP A O 1
ATOM 3816 N N . ALA A 1 471 ? -17.800 15.585 -29.407 1.00 98.25 471 ALA A N 1
ATOM 3817 C CA . ALA A 1 471 ? -17.632 14.311 -28.714 1.00 98.25 471 ALA A CA 1
ATOM 3818 C C . ALA A 1 471 ? -18.511 13.179 -29.281 1.00 98.25 471 ALA A C 1
ATOM 3820 O O . ALA A 1 471 ? -19.549 13.420 -29.892 1.00 98.25 471 ALA A O 1
ATOM 3821 N N . GLU A 1 472 ? -18.100 11.925 -29.067 1.00 98.31 472 GLU A N 1
ATOM 3822 C CA . GLU A 1 472 ? -18.954 10.741 -29.261 1.00 98.31 472 GLU A CA 1
ATOM 3823 C C . GLU A 1 472 ? -19.061 9.907 -27.980 1.00 98.31 472 GLU A C 1
ATOM 3825 O O . GLU A 1 472 ? -18.136 9.882 -27.165 1.00 98.31 472 GLU A O 1
ATOM 3830 N N . LEU A 1 473 ? -20.163 9.162 -27.866 1.00 98.56 473 LEU A N 1
ATOM 3831 C CA . LEU A 1 473 ? -20.344 8.089 -26.892 1.00 98.56 473 LEU A CA 1
ATOM 3832 C C . LEU A 1 473 ? -20.085 6.735 -27.569 1.00 98.56 473 LEU A C 1
ATOM 3834 O O . LEU A 1 473 ? -20.775 6.366 -28.526 1.00 98.56 473 LEU A O 1
ATOM 3838 N N . LEU A 1 474 ? -19.094 5.999 -27.070 1.00 98.62 474 LEU A N 1
ATOM 3839 C CA . LEU A 1 474 ? -18.720 4.667 -27.536 1.00 98.62 474 LEU A CA 1
ATOM 3840 C C . LEU A 1 474 ? -18.945 3.655 -26.414 1.00 98.62 474 LEU A C 1
ATOM 3842 O O . LEU A 1 474 ? -18.273 3.699 -25.390 1.00 98.62 474 LEU A O 1
ATOM 3846 N N . VAL A 1 475 ? -19.869 2.725 -26.622 1.00 98.38 475 VAL A N 1
ATOM 3847 C CA . VAL A 1 475 ? -20.153 1.654 -25.666 1.00 98.38 475 VAL A CA 1
ATOM 3848 C C . VAL A 1 475 ? -19.514 0.364 -26.154 1.00 98.38 475 VAL A C 1
ATOM 3850 O O . VAL A 1 475 ? -19.744 -0.046 -27.296 1.00 98.38 475 VAL A O 1
ATOM 3853 N N . VAL A 1 476 ? -18.721 -0.269 -25.291 1.00 98.19 476 VAL A N 1
ATOM 3854 C CA . VAL A 1 476 ? -18.154 -1.598 -25.539 1.00 98.19 476 VAL A CA 1
ATOM 3855 C C . VAL A 1 476 ? -18.962 -2.613 -24.737 1.00 98.19 476 VAL A C 1
ATOM 3857 O O . VAL A 1 476 ? -18.798 -2.724 -23.527 1.00 98.19 476 VAL A O 1
ATOM 3860 N N . ASP A 1 477 ? -19.866 -3.316 -25.411 1.00 97.81 477 ASP A N 1
ATOM 3861 C CA . ASP A 1 477 ? -20.765 -4.288 -24.790 1.00 97.81 477 ASP A CA 1
ATOM 3862 C C . ASP A 1 477 ? -20.099 -5.665 -24.684 1.00 97.81 477 ASP A C 1
ATOM 3864 O O . ASP A 1 477 ? -19.616 -6.213 -25.686 1.00 97.81 477 ASP A O 1
ATOM 3868 N N . THR A 1 478 ? -20.107 -6.229 -23.475 1.00 96.69 478 THR A N 1
ATOM 3869 C CA . THR A 1 478 ? -19.507 -7.537 -23.177 1.00 96.69 478 THR A CA 1
ATOM 3870 C C . THR A 1 478 ? -20.474 -8.713 -23.294 1.00 96.69 478 THR A C 1
ATOM 3872 O O . THR A 1 478 ? -20.062 -9.859 -23.095 1.00 96.69 478 THR A O 1
ATOM 3875 N N . GLY A 1 479 ? -21.724 -8.450 -23.694 1.00 95.62 479 GLY A N 1
ATOM 3876 C CA . GLY A 1 479 ? -22.755 -9.459 -23.944 1.00 95.62 479 GLY A CA 1
ATOM 3877 C C . GLY A 1 479 ? -24.043 -9.221 -23.158 1.00 95.62 479 GLY A C 1
ATOM 3878 O O . GLY A 1 479 ? -24.622 -10.177 -22.641 1.00 95.62 479 GLY A O 1
ATOM 3879 N N . SER A 1 480 ? -24.482 -7.966 -23.029 1.00 96.00 480 SER A N 1
ATOM 3880 C CA . SER A 1 480 ? -25.663 -7.610 -22.237 1.00 96.00 480 SER A CA 1
ATOM 3881 C C . SER A 1 480 ? -26.963 -8.162 -22.839 1.00 96.00 480 SER A C 1
ATOM 3883 O O . SER A 1 480 ? -27.141 -8.215 -24.056 1.00 96.00 480 SER A O 1
ATOM 3885 N N . THR A 1 481 ? -27.908 -8.538 -21.974 1.00 96.31 481 THR A N 1
ATOM 3886 C CA . THR A 1 481 ? -29.196 -9.170 -22.335 1.00 96.31 481 THR A CA 1
ATOM 3887 C C . THR A 1 481 ? -30.410 -8.559 -21.624 1.00 96.31 481 THR A C 1
ATOM 3889 O O . THR A 1 481 ? -31.541 -8.960 -21.886 1.00 96.31 481 THR A O 1
ATOM 3892 N N . ASP A 1 482 ? -30.198 -7.578 -20.747 1.00 96.69 482 ASP A N 1
ATOM 3893 C CA . ASP A 1 482 ? -31.198 -6.999 -19.837 1.00 96.69 482 ASP A CA 1
ATOM 3894 C C . ASP A 1 482 ? -31.836 -5.685 -20.338 1.00 96.69 482 ASP A C 1
ATOM 3896 O O . ASP A 1 482 ? -32.581 -5.034 -19.607 1.00 96.69 482 ASP A O 1
ATOM 3900 N N . GLY A 1 483 ? -31.547 -5.274 -21.577 1.00 96.38 483 GLY A N 1
ATOM 3901 C CA . GLY A 1 483 ? -32.007 -4.002 -22.145 1.00 96.38 483 GLY A CA 1
ATOM 3902 C C . GLY A 1 483 ? -31.013 -2.839 -22.013 1.00 96.38 483 GLY A C 1
ATOM 3903 O O . GLY A 1 483 ? -31.297 -1.729 -22.471 1.00 96.38 483 GLY A O 1
ATOM 3904 N N . THR A 1 484 ? -29.842 -3.056 -21.402 1.00 97.25 484 THR A N 1
ATOM 3905 C CA . THR A 1 484 ? -28.834 -1.999 -21.197 1.00 97.25 484 THR A CA 1
ATOM 3906 C C . THR A 1 484 ? -28.366 -1.372 -22.518 1.00 97.25 484 THR A C 1
ATOM 3908 O O . THR A 1 484 ? -28.231 -0.151 -22.625 1.00 97.25 484 THR A O 1
ATOM 3911 N N . VAL A 1 485 ? -28.181 -2.179 -23.569 1.00 97.44 485 VAL A N 1
ATOM 3912 C CA . VAL A 1 485 ? -27.731 -1.702 -24.890 1.00 97.44 485 VAL A CA 1
ATOM 3913 C C . VAL A 1 485 ? -28.767 -0.781 -25.547 1.00 97.44 485 VAL A C 1
ATOM 3915 O O . VAL A 1 485 ? -28.401 0.193 -26.210 1.00 97.44 485 VAL A O 1
ATOM 3918 N N . GLU A 1 486 ? -30.060 -1.051 -25.369 1.00 97.81 486 GLU A N 1
ATOM 3919 C CA . GLU A 1 486 ? -31.161 -0.228 -25.876 1.00 97.81 486 GLU A CA 1
ATOM 3920 C C . GLU A 1 486 ? -31.161 1.156 -25.219 1.00 97.81 486 GLU A C 1
ATOM 3922 O O . GLU A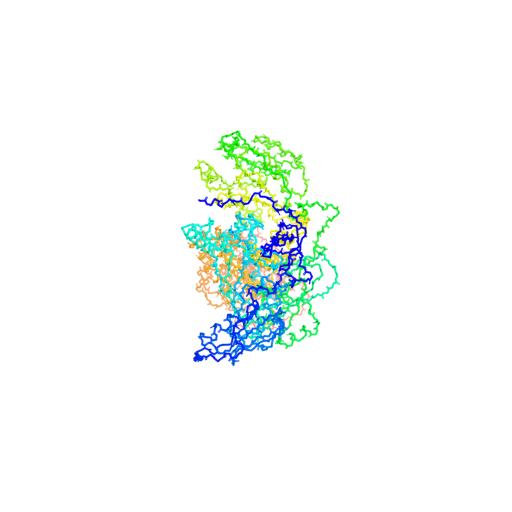 1 486 ? -31.310 2.165 -25.916 1.00 97.81 486 GLU A O 1
ATOM 3927 N N . VAL A 1 487 ? -30.915 1.218 -23.904 1.00 97.88 487 VAL A N 1
ATOM 3928 C CA . VAL A 1 487 ? -30.753 2.490 -23.184 1.00 97.88 487 VAL A CA 1
ATOM 3929 C C . VAL A 1 487 ? -29.550 3.252 -23.725 1.00 97.88 487 VAL A C 1
ATOM 3931 O O . VAL A 1 487 ? -29.703 4.411 -24.108 1.00 97.88 487 VAL A O 1
ATOM 3934 N N . CYS A 1 488 ? -28.392 2.606 -23.875 1.00 97.75 488 CYS A N 1
ATOM 3935 C CA . CYS A 1 488 ? -27.204 3.226 -24.467 1.00 97.75 488 CYS A CA 1
ATOM 3936 C C . CYS A 1 488 ? -27.482 3.822 -25.859 1.00 97.75 488 CYS A C 1
ATOM 3938 O O . CYS A 1 488 ? -27.149 4.979 -26.129 1.00 97.75 488 CYS A O 1
ATOM 3940 N N . LYS A 1 489 ? -28.153 3.069 -26.743 1.00 97.69 489 LYS A N 1
ATOM 3941 C CA . LYS A 1 489 ? -28.538 3.543 -28.085 1.00 97.69 489 LYS A CA 1
ATOM 3942 C C . LYS A 1 489 ? -29.454 4.770 -28.029 1.00 97.69 489 LYS A C 1
ATOM 3944 O O . LYS A 1 489 ? -29.327 5.642 -28.886 1.00 97.69 489 LYS A O 1
ATOM 3949 N N . SER A 1 490 ? -30.337 4.871 -27.030 1.00 97.25 490 SER A N 1
ATOM 3950 C CA . SER A 1 490 ? -31.226 6.035 -26.858 1.00 97.25 490 SER A CA 1
ATOM 3951 C C . SER A 1 490 ? -30.467 7.342 -26.568 1.00 97.25 490 SER A C 1
ATOM 3953 O O . SER A 1 490 ? -30.943 8.415 -26.934 1.00 97.25 490 SER A O 1
ATOM 3955 N N . TYR A 1 491 ? -29.248 7.254 -26.020 1.00 97.06 491 TYR A N 1
ATOM 3956 C CA . TYR A 1 491 ? -28.329 8.385 -25.826 1.00 97.06 491 TYR A CA 1
ATOM 3957 C C . TYR A 1 491 ? -27.417 8.635 -27.042 1.00 97.06 491 TYR A C 1
ATOM 3959 O O . TYR A 1 491 ? -26.512 9.463 -26.977 1.00 97.06 491 TYR A O 1
ATOM 3967 N N . GLY A 1 492 ? -27.638 7.934 -28.161 1.00 96.38 492 GLY A N 1
ATOM 3968 C CA . GLY A 1 492 ? -26.831 8.071 -29.375 1.00 96.38 492 GLY A CA 1
ATOM 3969 C C . GLY A 1 492 ? -25.516 7.287 -29.348 1.00 96.38 492 GLY A C 1
ATOM 3970 O O . GLY A 1 492 ? -24.629 7.574 -30.154 1.00 96.38 492 GLY A O 1
ATOM 3971 N N . ALA A 1 493 ? -25.371 6.307 -28.448 1.00 97.94 493 ALA A N 1
ATOM 3972 C CA . ALA A 1 493 ? -24.153 5.509 -28.350 1.00 97.94 493 ALA A CA 1
ATOM 3973 C C . ALA A 1 493 ? -23.890 4.683 -29.616 1.00 97.94 493 ALA A C 1
ATOM 3975 O O . ALA A 1 493 ? -24.773 3.994 -30.140 1.00 97.94 493 ALA A O 1
ATOM 3976 N N . ARG A 1 494 ? -22.628 4.664 -30.053 1.00 98.31 494 ARG A N 1
ATOM 3977 C CA . ARG A 1 494 ? -22.128 3.657 -30.991 1.00 98.31 494 ARG A CA 1
ATOM 3978 C C . ARG A 1 494 ? -21.716 2.415 -30.211 1.00 98.31 494 ARG A C 1
ATOM 3980 O O . ARG A 1 494 ? -20.959 2.528 -29.256 1.00 98.31 494 ARG A O 1
ATOM 3987 N N . ILE A 1 495 ? -22.185 1.246 -30.639 1.00 98.12 495 ILE A N 1
ATOM 3988 C CA . ILE A 1 495 ? -21.939 -0.020 -29.937 1.00 98.12 495 ILE A CA 1
ATOM 3989 C C . ILE A 1 495 ? -20.827 -0.809 -30.635 1.00 98.12 495 ILE A C 1
ATOM 3991 O O . ILE A 1 495 ? -20.867 -0.997 -31.853 1.00 98.12 495 ILE A O 1
ATOM 3995 N N . VAL A 1 496 ? -19.859 -1.289 -29.858 1.00 97.88 496 VAL A N 1
ATOM 3996 C CA . VAL A 1 496 ? -18.847 -2.277 -30.251 1.00 97.88 496 VAL A CA 1
ATOM 3997 C C . VAL A 1 496 ? -19.045 -3.510 -29.376 1.00 97.88 496 VAL A C 1
ATOM 3999 O O . VAL A 1 496 ? -19.130 -3.384 -28.163 1.00 97.88 496 VAL A O 1
ATOM 4002 N N . SER A 1 497 ? -19.137 -4.694 -29.978 1.00 96.69 497 SER A N 1
ATOM 4003 C CA . SER A 1 497 ? -19.285 -5.943 -29.223 1.00 96.69 497 SER A CA 1
ATOM 4004 C C . SER A 1 497 ? -17.918 -6.580 -28.977 1.00 96.69 497 SER A C 1
ATOM 4006 O O . SER A 1 497 ? -17.142 -6.768 -29.919 1.00 96.69 497 SER A O 1
ATOM 4008 N N . LYS A 1 498 ? -17.631 -6.913 -27.716 1.00 95.94 498 LYS A N 1
ATOM 4009 C CA . LYS A 1 498 ? -16.414 -7.604 -27.278 1.00 95.94 498 LYS A CA 1
ATOM 4010 C C . LYS A 1 498 ? -16.768 -8.531 -26.109 1.00 95.94 498 LYS A C 1
ATOM 4012 O O . LYS A 1 498 ? -16.810 -8.046 -24.984 1.00 95.94 498 LYS A O 1
ATOM 4017 N N . PRO A 1 499 ? -17.016 -9.834 -26.345 1.00 94.06 499 PRO A N 1
ATOM 4018 C CA . PRO A 1 499 ? -17.408 -10.762 -25.285 1.00 94.06 499 PRO A CA 1
ATOM 4019 C C . PRO A 1 499 ? -16.460 -10.726 -24.081 1.00 94.06 499 PRO A C 1
ATOM 4021 O O . PRO A 1 499 ? -15.244 -10.594 -24.260 1.00 94.06 499 PRO A O 1
ATOM 4024 N N . TRP A 1 500 ? -17.017 -10.854 -22.873 1.00 93.00 500 TRP A N 1
ATOM 4025 C CA . TRP A 1 500 ? -16.227 -10.938 -21.643 1.00 93.00 500 TRP A CA 1
ATOM 4026 C C . TRP A 1 500 ? -15.197 -12.074 -21.724 1.00 93.00 500 TRP A C 1
ATOM 4028 O O . TRP A 1 500 ? -15.504 -13.179 -22.169 1.00 93.00 500 TRP A O 1
ATOM 4038 N N . CYS A 1 501 ? -13.964 -11.780 -21.317 1.00 89.44 501 CYS A N 1
ATOM 4039 C CA . CYS A 1 501 ? -12.817 -12.684 -21.432 1.00 89.44 501 CYS A CA 1
ATOM 4040 C C . CYS A 1 501 ? -11.905 -12.625 -20.199 1.00 89.44 501 CYS A C 1
ATOM 4042 O O . CYS A 1 501 ? -10.695 -12.784 -20.326 1.00 89.44 501 CYS A O 1
ATOM 4044 N N . ASP A 1 502 ? -12.478 -12.314 -19.031 1.00 91.44 502 ASP A N 1
ATOM 4045 C CA . ASP A 1 502 ? -11.737 -12.126 -17.775 1.00 91.44 502 ASP A CA 1
ATOM 4046 C C . ASP A 1 502 ? -10.598 -11.092 -17.875 1.00 91.44 502 ASP A C 1
ATOM 4048 O O . ASP A 1 502 ? -9.633 -11.125 -17.118 1.00 91.44 502 ASP A O 1
ATOM 4052 N N . ASN A 1 503 ? -10.712 -10.153 -18.822 1.00 93.31 503 ASN A N 1
ATOM 4053 C CA . ASN A 1 503 ? -9.720 -9.119 -19.085 1.00 93.31 503 ASN A CA 1
ATOM 4054 C C . ASN A 1 503 ? -10.396 -7.804 -19.518 1.00 93.31 503 ASN A C 1
ATOM 4056 O O . ASN A 1 503 ? -10.752 -7.596 -20.682 1.00 93.31 503 ASN A O 1
ATOM 4060 N N . MET A 1 504 ? -10.549 -6.903 -18.553 1.00 93.75 504 MET A N 1
ATOM 4061 C CA . MET A 1 504 ? -11.092 -5.559 -18.698 1.00 93.75 504 MET A CA 1
ATOM 4062 C C . MET A 1 504 ? -10.217 -4.677 -19.596 1.00 93.75 504 MET A C 1
ATOM 4064 O O . MET A 1 504 ? -10.752 -3.975 -20.457 1.00 93.75 504 MET A O 1
ATOM 4068 N N . SER A 1 505 ? -8.886 -4.777 -19.499 1.00 94.75 505 SER A N 1
ATOM 4069 C CA . SER A 1 505 ? -7.985 -4.030 -20.387 1.00 94.75 505 SER A CA 1
ATOM 4070 C C . SER A 1 505 ? -8.273 -4.318 -21.856 1.00 94.75 505 SER A C 1
ATOM 4072 O O . SER A 1 505 ? -8.351 -3.391 -22.656 1.00 94.75 505 SER A O 1
ATOM 4074 N N . LEU A 1 506 ? -8.517 -5.578 -22.237 1.00 94.19 506 LEU A N 1
ATOM 4075 C CA . LEU A 1 506 ? -8.870 -5.926 -23.619 1.00 94.19 506 LEU A CA 1
ATOM 4076 C C . LEU A 1 506 ? -10.196 -5.305 -24.073 1.00 94.19 506 LEU A C 1
ATOM 4078 O O . LEU A 1 506 ? -10.319 -4.931 -25.241 1.00 94.19 506 LEU A O 1
ATOM 4082 N N . VAL A 1 507 ? -11.174 -5.175 -23.176 1.00 95.50 507 VAL A N 1
ATOM 4083 C CA . VAL A 1 507 ? -12.455 -4.516 -23.469 1.00 95.50 507 VAL A CA 1
ATOM 4084 C C . VAL A 1 507 ? -12.248 -3.008 -23.653 1.00 95.50 507 VAL A C 1
ATOM 4086 O O . VAL A 1 507 ? -12.685 -2.450 -24.664 1.00 95.50 507 VAL A O 1
ATOM 4089 N N . ARG A 1 508 ? -11.514 -2.338 -22.753 1.00 95.81 508 ARG A N 1
ATOM 4090 C CA . ARG A 1 508 ? -11.222 -0.898 -22.891 1.00 95.81 508 ARG A CA 1
ATOM 4091 C C . ARG A 1 508 ? -10.335 -0.593 -24.097 1.00 95.81 508 ARG A C 1
ATOM 4093 O O . ARG A 1 508 ? -10.586 0.385 -24.799 1.00 95.81 508 ARG A O 1
ATOM 4100 N N . ASN A 1 509 ? -9.350 -1.442 -24.381 1.00 96.75 509 ASN A N 1
ATOM 4101 C CA . ASN A 1 509 ? -8.464 -1.319 -25.541 1.00 96.75 509 ASN A CA 1
ATOM 4102 C C . ASN A 1 509 ? -9.220 -1.481 -26.862 1.00 96.75 509 ASN A C 1
ATOM 4104 O O . ASN A 1 509 ? -8.896 -0.807 -27.841 1.00 96.75 509 ASN A O 1
ATOM 4108 N N . GLU A 1 510 ? -10.267 -2.311 -26.902 1.00 97.00 510 GLU A N 1
ATOM 4109 C CA . GLU A 1 510 ? -11.173 -2.347 -28.052 1.00 97.00 510 GLU A CA 1
ATOM 4110 C C . GLU A 1 510 ? -11.882 -0.990 -28.222 1.00 97.00 510 GLU A C 1
ATOM 4112 O O . GLU A 1 510 ? -11.949 -0.460 -29.331 1.00 97.00 510 GLU A O 1
ATOM 4117 N N . GLY A 1 511 ? -12.315 -0.368 -27.120 1.00 96.62 511 GLY A N 1
ATOM 4118 C CA . GLY A 1 511 ? -12.855 0.995 -27.107 1.00 96.62 511 GLY A CA 1
ATOM 4119 C C . GLY A 1 511 ? -11.888 2.039 -27.676 1.00 96.62 511 GLY A C 1
ATOM 4120 O O . GLY A 1 511 ? -12.251 2.762 -28.606 1.00 96.62 511 GLY A O 1
ATOM 4121 N N . ILE A 1 512 ? -10.643 2.091 -27.185 1.00 96.88 512 ILE A N 1
ATOM 4122 C CA . ILE A 1 512 ? -9.618 3.036 -27.675 1.00 96.88 512 ILE A CA 1
ATOM 4123 C C . ILE A 1 512 ? -9.351 2.823 -29.170 1.00 96.88 512 ILE A C 1
ATOM 4125 O O . ILE A 1 512 ? -9.298 3.789 -29.936 1.00 96.88 512 ILE A O 1
ATOM 4129 N N . PHE A 1 513 ? -9.231 1.570 -29.613 1.00 97.62 513 PHE A N 1
ATOM 4130 C CA . PHE A 1 513 ? -8.948 1.264 -31.013 1.00 97.62 513 PHE A CA 1
ATOM 4131 C C . PHE A 1 513 ? -10.028 1.808 -31.961 1.00 97.62 513 PHE A C 1
ATOM 4133 O O . PHE A 1 513 ? -9.716 2.330 -33.035 1.00 97.62 513 PHE A O 1
ATOM 4140 N N . HIS A 1 514 ? -11.299 1.725 -31.556 1.00 97.31 514 HIS A N 1
ATOM 4141 C CA . HIS A 1 514 ? -12.437 2.228 -32.333 1.00 97.31 514 HIS A CA 1
ATOM 4142 C C . HIS A 1 514 ? -12.761 3.704 -32.078 1.00 97.31 514 HIS A C 1
ATOM 4144 O O . HIS A 1 514 ? -13.687 4.228 -32.706 1.00 97.31 514 HIS A O 1
ATOM 4150 N N . ALA A 1 515 ? -12.048 4.381 -31.180 1.00 97.62 515 ALA A N 1
ATOM 4151 C CA . ALA A 1 515 ? -12.299 5.772 -30.830 1.00 97.62 515 ALA A CA 1
ATOM 4152 C C . ALA A 1 515 ? -11.969 6.726 -31.988 1.00 97.62 515 ALA A C 1
ATOM 4154 O O . ALA A 1 515 ? -10.941 6.596 -32.667 1.00 97.62 515 ALA A O 1
ATOM 4155 N N . LYS A 1 516 ? -12.823 7.735 -32.185 1.00 97.31 516 LYS A N 1
ATOM 4156 C CA . LYS A 1 516 ? -12.665 8.796 -33.191 1.00 97.31 516 LYS A CA 1
ATOM 4157 C C . LYS A 1 516 ? -12.227 10.140 -32.599 1.00 97.31 516 LYS A C 1
ATOM 4159 O O . LYS A 1 516 ? -11.888 11.045 -33.360 1.00 97.31 516 LYS A O 1
ATOM 4164 N N . GLY A 1 517 ? -12.244 10.283 -31.277 1.00 97.81 517 GLY A N 1
ATOM 4165 C CA . GLY A 1 517 ? -11.766 11.452 -30.546 1.00 97.81 517 GLY A CA 1
ATOM 4166 C C . GLY A 1 517 ? -10.245 11.527 -30.509 1.00 97.81 517 GLY A C 1
ATOM 4167 O O . GLY A 1 517 ? -9.580 10.491 -30.543 1.00 97.81 517 GLY A O 1
ATOM 4168 N N . LEU A 1 518 ? -9.696 12.744 -30.454 1.00 97.88 518 LEU A N 1
ATOM 4169 C CA . LEU A 1 518 ? -8.286 12.990 -30.128 1.00 97.88 518 LEU A CA 1
ATOM 4170 C C . LEU A 1 518 ? -7.953 12.538 -28.703 1.00 97.88 518 LEU A C 1
ATOM 4172 O O . LEU A 1 518 ? -6.886 11.977 -28.475 1.00 97.88 518 LEU A O 1
ATOM 4176 N N . TRP A 1 519 ? -8.874 12.767 -27.773 1.00 98.12 519 TRP A N 1
ATOM 4177 C CA . TRP A 1 519 ? -8.821 12.284 -26.401 1.00 98.12 519 TRP A CA 1
ATOM 4178 C C . TRP A 1 519 ? -9.790 11.125 -26.197 1.00 98.12 519 TRP A C 1
ATOM 4180 O O . TRP A 1 519 ? -10.862 11.081 -26.806 1.00 98.12 519 TRP A O 1
ATOM 4190 N N . TYR A 1 520 ? -9.418 10.214 -25.306 1.00 98.25 520 TYR A N 1
ATOM 4191 C CA . TYR A 1 520 ? -10.279 9.159 -24.792 1.00 98.25 520 TYR A CA 1
ATOM 4192 C C . TYR A 1 520 ? -10.556 9.418 -23.315 1.00 98.25 520 TYR A C 1
ATOM 4194 O O . TYR A 1 520 ? -9.626 9.706 -22.565 1.00 98.25 520 TYR A O 1
ATOM 4202 N N . MET A 1 521 ? -11.817 9.310 -22.908 1.00 97.75 521 MET A N 1
ATOM 4203 C CA . MET A 1 521 ? -12.249 9.315 -21.513 1.00 97.75 521 MET A CA 1
ATOM 4204 C C . MET A 1 521 ? -12.966 8.003 -21.236 1.00 97.75 521 MET A C 1
ATOM 4206 O O . MET A 1 521 ? -13.975 7.721 -21.873 1.00 97.75 521 MET A O 1
ATOM 4210 N N . SER A 1 522 ? -12.466 7.217 -20.290 1.00 96.38 522 SER A N 1
ATOM 4211 C CA . SER A 1 522 ? -13.165 6.026 -19.818 1.00 96.38 522 SER A CA 1
ATOM 4212 C C . SER A 1 522 ? -13.973 6.344 -18.560 1.00 96.38 522 SER A C 1
ATOM 4214 O O . SER A 1 522 ? -13.496 7.055 -17.675 1.00 96.38 522 SER A O 1
ATOM 4216 N N . ILE A 1 523 ? -15.182 5.809 -18.479 1.00 94.56 523 ILE A N 1
ATOM 4217 C CA . ILE A 1 523 ? -16.038 5.864 -17.289 1.00 94.56 523 ILE A CA 1
ATOM 4218 C C . ILE A 1 523 ? -16.730 4.511 -17.151 1.00 94.56 523 ILE A C 1
ATOM 4220 O O . ILE A 1 523 ? -17.041 3.894 -18.176 1.00 94.56 523 ILE A O 1
ATOM 4224 N N . ASP A 1 524 ? -16.917 4.041 -15.924 1.00 93.00 524 ASP A N 1
ATOM 4225 C CA . ASP A 1 524 ? -17.583 2.765 -15.666 1.00 93.00 524 ASP A CA 1
ATOM 4226 C C . ASP A 1 524 ? -19.114 2.939 -15.689 1.00 93.00 524 ASP A C 1
ATOM 4228 O O . ASP A 1 524 ? -19.652 4.036 -15.510 1.00 93.00 524 ASP A O 1
ATOM 4232 N N . ASP A 1 525 ? -19.840 1.868 -16.007 1.00 91.56 525 ASP A N 1
ATOM 4233 C CA . ASP A 1 525 ? -21.293 1.894 -16.233 1.00 91.56 525 ASP A CA 1
ATOM 4234 C C . ASP A 1 525 ? -22.131 2.021 -14.943 1.00 91.56 525 ASP A C 1
ATOM 4236 O O . ASP A 1 525 ? -23.357 2.196 -14.986 1.00 91.56 525 ASP A O 1
ATOM 4240 N N . ASP A 1 526 ? -21.464 2.014 -13.792 1.00 89.81 526 ASP A N 1
ATOM 4241 C CA . ASP A 1 526 ? -21.986 2.280 -12.455 1.00 89.81 526 ASP A CA 1
ATOM 4242 C C . ASP A 1 526 ? -21.437 3.577 -11.824 1.00 89.81 526 ASP A C 1
ATOM 4244 O O . ASP A 1 526 ? -21.697 3.848 -10.648 1.00 89.81 526 ASP A O 1
ATOM 4248 N N . GLU A 1 527 ? -20.756 4.421 -12.607 1.00 93.75 527 GLU A N 1
ATOM 4249 C CA . GLU A 1 527 ? -20.255 5.731 -12.183 1.00 93.75 527 GLU A CA 1
ATOM 4250 C C . GLU A 1 527 ? -21.100 6.888 -12.722 1.00 93.75 527 GLU A C 1
ATOM 4252 O O . GLU A 1 527 ? -21.616 6.854 -13.841 1.00 93.75 527 GLU A O 1
ATOM 4257 N N . TRP A 1 528 ? -21.211 7.977 -11.959 1.00 94.56 528 TRP A N 1
ATOM 4258 C CA . TRP A 1 528 ? -21.790 9.221 -12.475 1.00 94.56 528 TRP A CA 1
ATOM 4259 C C . TRP A 1 528 ? -21.195 10.459 -11.817 1.00 94.56 528 TRP A C 1
ATOM 4261 O O . TRP A 1 528 ? -20.998 10.503 -10.607 1.00 94.56 528 TRP A O 1
ATOM 4271 N N . PHE A 1 529 ? -20.960 11.499 -12.611 1.00 95.75 529 PHE A N 1
ATOM 4272 C CA . PHE A 1 529 ? -20.469 12.779 -12.112 1.00 95.75 529 PHE A CA 1
ATOM 4273 C C . PHE A 1 529 ? -21.527 13.537 -11.310 1.00 95.75 529 PHE A C 1
ATOM 4275 O O . PHE A 1 529 ? -22.711 13.544 -11.674 1.00 95.75 529 PHE A O 1
ATOM 4282 N N . GLU A 1 530 ? -21.085 14.217 -10.252 1.00 93.69 530 GLU A N 1
ATOM 4283 C CA . GLU A 1 530 ? -21.907 15.245 -9.613 1.00 93.69 530 GLU A CA 1
ATOM 4284 C C . GLU A 1 530 ? -22.112 16.413 -10.590 1.00 93.69 530 GLU A C 1
ATOM 4286 O O . GLU A 1 530 ? -23.251 16.719 -10.966 1.00 93.69 530 GLU A O 1
ATOM 4291 N N . ASP A 1 531 ? -20.996 16.940 -11.104 1.00 93.44 531 ASP A N 1
ATOM 4292 C CA . ASP A 1 531 ? -20.892 17.917 -12.187 1.00 93.44 531 ASP A CA 1
ATOM 4293 C C . ASP A 1 531 ? -19.712 17.597 -13.127 1.00 93.44 531 ASP A C 1
ATOM 4295 O O . ASP A 1 531 ? -18.784 16.866 -12.774 1.00 93.44 531 ASP A O 1
ATOM 4299 N N . VAL A 1 532 ? -19.741 18.165 -14.335 1.00 96.12 532 VAL A N 1
ATOM 4300 C CA . VAL A 1 532 ? -18.700 17.991 -15.368 1.00 96.12 532 VAL A CA 1
ATOM 4301 C C . VAL A 1 532 ? -18.086 19.323 -15.813 1.00 96.12 532 VAL A C 1
ATOM 4303 O O . VAL A 1 532 ? -17.455 19.402 -16.872 1.00 96.12 532 VAL A O 1
ATOM 4306 N N . ASP A 1 533 ? -18.281 20.390 -15.037 1.00 95.81 533 ASP A N 1
ATOM 4307 C CA . ASP A 1 533 ? -17.955 21.755 -15.461 1.00 95.81 533 ASP A CA 1
ATOM 4308 C C . ASP A 1 533 ? -16.450 21.954 -15.641 1.00 95.81 533 ASP A C 1
ATOM 4310 O O . ASP A 1 533 ? -16.012 22.623 -16.582 1.00 95.81 533 ASP A O 1
ATOM 4314 N N . ASP A 1 534 ? -15.643 21.342 -14.775 1.00 94.56 534 ASP A N 1
ATOM 4315 C CA . ASP A 1 534 ? -14.186 21.417 -14.867 1.00 94.56 534 ASP A CA 1
ATOM 4316 C C . ASP A 1 534 ? -13.667 20.683 -16.116 1.00 94.56 534 ASP A C 1
ATOM 4318 O O . ASP A 1 534 ? -12.815 21.190 -16.849 1.00 94.56 534 ASP A O 1
ATOM 4322 N N . ILE A 1 535 ? -14.278 19.539 -16.445 1.00 97.31 535 ILE A N 1
ATOM 4323 C CA . ILE A 1 535 ? -13.984 18.772 -17.664 1.00 97.31 535 ILE A CA 1
ATOM 4324 C C . ILE A 1 535 ? -14.340 19.591 -18.915 1.00 97.31 535 ILE A C 1
ATOM 4326 O O . ILE A 1 535 ? -13.547 19.672 -19.859 1.00 97.31 535 ILE A O 1
ATOM 4330 N N . LEU A 1 536 ? -15.506 20.247 -18.927 1.00 97.81 536 LEU A N 1
ATOM 4331 C CA . LEU A 1 536 ? -15.906 21.143 -20.017 1.00 97.81 536 LEU A CA 1
ATOM 4332 C C . LEU A 1 536 ? -14.898 22.280 -20.193 1.00 97.81 536 LEU A C 1
ATOM 4334 O O . LEU A 1 536 ? -14.437 22.535 -21.309 1.00 97.81 536 LEU A O 1
ATOM 4338 N N . GLN A 1 537 ? -14.513 22.941 -19.100 1.00 97.25 537 GLN A N 1
ATOM 4339 C CA . GLN A 1 537 ? -13.568 24.054 -19.135 1.00 97.25 537 GLN A CA 1
ATOM 4340 C C . GLN A 1 537 ? -12.176 23.625 -19.601 1.00 97.25 537 GLN A C 1
ATOM 4342 O O . GLN A 1 537 ? -11.562 24.347 -20.394 1.00 97.25 537 GLN A O 1
ATOM 4347 N N . PHE A 1 538 ? -11.702 22.451 -19.177 1.00 97.69 538 PHE A N 1
ATOM 4348 C CA . PHE A 1 538 ? -10.432 21.869 -19.609 1.00 97.69 538 PHE A CA 1
ATOM 4349 C C . PHE A 1 538 ? -10.324 21.793 -21.140 1.00 97.69 538 PHE A C 1
ATOM 4351 O O . PHE A 1 538 ? -9.306 22.194 -21.724 1.00 97.69 538 PHE A O 1
ATOM 4358 N N . PHE A 1 539 ? -11.402 21.374 -21.808 1.00 98.19 539 PHE A N 1
ATOM 4359 C CA . PHE A 1 539 ? -11.461 21.311 -23.267 1.00 98.19 539 PHE A CA 1
ATOM 4360 C C . PHE A 1 539 ? -11.761 22.664 -23.925 1.00 98.19 539 PHE A C 1
ATOM 4362 O O . PHE A 1 539 ? -11.030 23.082 -24.829 1.00 98.19 539 PHE A O 1
ATOM 4369 N N . GLN A 1 540 ? -12.795 23.378 -23.474 1.00 97.56 540 GLN A N 1
ATOM 4370 C CA . GLN A 1 540 ? -13.274 24.614 -24.109 1.00 97.56 540 GLN A CA 1
ATOM 4371 C C . GLN A 1 540 ? -12.259 25.759 -24.023 1.00 97.56 540 GLN A C 1
ATOM 4373 O O . GLN A 1 540 ? -12.087 26.503 -24.990 1.00 97.56 540 GLN A O 1
ATOM 4378 N N . LYS A 1 541 ? -11.529 25.875 -22.905 1.00 97.25 541 LYS A N 1
ATOM 4379 C CA . LYS A 1 541 ? -10.465 26.880 -22.733 1.00 97.25 541 LYS A CA 1
ATOM 4380 C C . LYS A 1 541 ? -9.145 26.469 -23.394 1.00 97.25 541 LYS A C 1
ATOM 4382 O O . LYS A 1 541 ? -8.189 27.239 -23.384 1.00 97.25 541 LYS A O 1
ATOM 4387 N N . GLY A 1 542 ? -9.072 25.270 -23.977 1.00 96.06 542 GLY A N 1
ATOM 4388 C CA . GLY A 1 542 ? -7.873 24.762 -24.640 1.00 96.06 542 GLY A CA 1
ATOM 4389 C C . GLY A 1 542 ? -6.748 24.345 -23.692 1.00 96.06 542 GLY A C 1
ATOM 4390 O O . GLY A 1 542 ? -5.621 24.182 -24.160 1.00 96.06 542 GLY A O 1
ATOM 4391 N N . ILE A 1 543 ? -7.035 24.160 -22.397 1.00 97.19 543 ILE A N 1
ATOM 4392 C CA . ILE A 1 543 ? -6.044 23.773 -21.379 1.00 97.19 543 ILE A CA 1
ATOM 4393 C C . ILE A 1 543 ? -5.425 22.417 -21.733 1.00 97.19 543 ILE A C 1
ATOM 4395 O O . ILE A 1 543 ? -4.206 22.264 -21.649 1.00 97.19 543 ILE A O 1
ATOM 4399 N N . TYR A 1 544 ? -6.239 21.484 -22.241 1.00 96.62 544 TYR A N 1
ATOM 4400 C CA . TYR A 1 544 ? -5.819 20.147 -22.673 1.00 96.62 544 TYR A CA 1
ATOM 4401 C C . TYR A 1 544 ? -4.619 20.118 -23.626 1.00 96.62 544 TYR A C 1
ATOM 4403 O O . TYR A 1 544 ? -3.910 19.125 -23.678 1.00 96.62 544 TYR A O 1
ATOM 4411 N N . LYS A 1 545 ? -4.346 21.196 -24.372 1.00 95.88 545 LYS A N 1
ATOM 4412 C CA . LYS A 1 545 ? -3.230 21.246 -25.332 1.00 95.88 545 LYS A CA 1
ATOM 4413 C C . LYS A 1 545 ? -1.850 21.195 -24.671 1.00 95.88 545 LYS A C 1
ATOM 4415 O O . LYS A 1 545 ? -0.871 20.912 -25.357 1.00 95.88 545 LYS A O 1
ATOM 4420 N N . ASN A 1 546 ? -1.770 21.491 -23.375 1.00 96.06 546 ASN A N 1
ATOM 4421 C CA . ASN A 1 546 ? -0.523 21.492 -22.607 1.00 96.06 546 ASN A CA 1
ATOM 4422 C C . ASN A 1 546 ? -0.253 20.158 -21.891 1.00 96.06 546 ASN A C 1
ATOM 4424 O O . ASN A 1 546 ? 0.811 19.992 -21.289 1.00 96.06 546 ASN A O 1
ATOM 4428 N N . TYR A 1 547 ? -1.203 19.226 -21.965 1.00 95.31 547 TYR A N 1
ATOM 4429 C CA . TYR A 1 547 ? -1.220 17.965 -21.234 1.00 95.31 547 TYR A CA 1
ATOM 4430 C C . TYR A 1 547 ? -1.459 16.809 -22.209 1.00 95.31 547 TYR A C 1
ATOM 4432 O O . TYR A 1 547 ? -1.930 17.014 -23.324 1.00 95.31 547 TYR A O 1
ATOM 4440 N N . ASN A 1 548 ? -1.113 15.592 -21.806 1.00 94.38 548 ASN A N 1
ATOM 4441 C CA . ASN A 1 548 ? -1.425 14.367 -22.555 1.00 94.38 548 ASN A CA 1
ATOM 4442 C C . ASN A 1 548 ? -2.256 13.378 -21.729 1.00 94.38 548 ASN A C 1
ATOM 4444 O O . ASN A 1 548 ? -2.630 12.319 -22.229 1.00 94.38 548 ASN A O 1
ATOM 4448 N N . MET A 1 549 ? -2.568 13.750 -20.488 1.00 95.38 549 MET A N 1
ATOM 4449 C CA . MET A 1 549 ? -3.363 12.977 -19.555 1.00 95.38 549 MET A CA 1
ATOM 4450 C C . MET A 1 549 ? -4.180 13.908 -18.657 1.00 95.38 549 MET A C 1
ATOM 4452 O O . MET A 1 549 ? -3.793 15.057 -18.424 1.00 95.38 549 MET A O 1
ATOM 4456 N N . ALA A 1 550 ? -5.304 13.415 -18.148 1.00 94.31 550 ALA A N 1
ATOM 4457 C CA . ALA A 1 550 ? -6.046 14.060 -17.078 1.00 94.31 550 ALA A CA 1
ATOM 4458 C C . ALA A 1 550 ? -6.633 13.017 -16.119 1.00 94.31 550 ALA A C 1
ATOM 4460 O O . ALA A 1 550 ? -6.938 11.884 -16.509 1.00 94.31 550 ALA A O 1
ATOM 4461 N N . THR A 1 551 ? -6.785 13.410 -14.860 1.00 92.88 551 THR A N 1
ATOM 4462 C CA . THR A 1 551 ? -7.441 12.611 -13.821 1.00 92.88 551 THR A CA 1
ATOM 4463 C C . THR A 1 551 ? -8.673 13.346 -13.322 1.00 92.88 551 THR A C 1
ATOM 4465 O O . THR A 1 551 ? -8.694 14.573 -13.333 1.00 92.88 551 THR A O 1
ATOM 4468 N N . TYR A 1 552 ? -9.677 12.612 -12.858 1.00 92.50 552 TYR A N 1
ATOM 4469 C CA . TYR A 1 552 ? -10.800 13.156 -12.091 1.00 92.50 552 TYR A CA 1
ATOM 4470 C C . TYR A 1 552 ? -10.938 12.379 -10.783 1.00 92.50 552 TYR A C 1
ATOM 4472 O O . TYR A 1 552 ? -10.317 11.326 -10.620 1.00 92.50 552 TYR A O 1
ATOM 4480 N N . ILE A 1 553 ? -11.723 12.896 -9.844 1.00 89.75 553 ILE A N 1
ATOM 4481 C CA . ILE A 1 553 ? -11.912 12.249 -8.546 1.00 89.75 553 ILE A CA 1
ATOM 4482 C C . ILE A 1 553 ? -12.960 11.139 -8.695 1.00 89.75 553 ILE A C 1
ATOM 4484 O O . ILE A 1 553 ? -14.086 11.382 -9.108 1.00 89.75 553 ILE A O 1
ATOM 4488 N N . GLN A 1 554 ? -12.612 9.909 -8.359 1.00 90.75 554 GLN A N 1
ATOM 4489 C CA . GLN A 1 554 ? -13.549 8.810 -8.166 1.00 90.75 554 GLN A CA 1
ATOM 4490 C C . GLN A 1 554 ? -13.829 8.709 -6.663 1.00 90.75 554 GLN A C 1
ATOM 4492 O O . GLN A 1 554 ? -12.923 8.406 -5.885 1.00 90.75 554 GLN A O 1
ATOM 4497 N N . ARG A 1 555 ? -15.068 8.989 -6.251 1.00 90.19 555 ARG A N 1
ATOM 4498 C CA . ARG A 1 555 ? -15.520 8.872 -4.862 1.00 90.19 555 ARG A CA 1
ATOM 4499 C C . ARG A 1 555 ? -16.068 7.474 -4.622 1.00 90.19 555 ARG A C 1
ATOM 4501 O O . ARG A 1 555 ? -17.191 7.163 -5.022 1.00 90.19 555 ARG A O 1
ATOM 4508 N N . ASN A 1 556 ? -15.258 6.645 -3.975 1.00 87.31 556 ASN A N 1
ATOM 4509 C CA . ASN A 1 556 ? -15.531 5.237 -3.715 1.00 87.31 556 ASN A CA 1
ATOM 4510 C C . ASN A 1 556 ? -16.298 5.074 -2.403 1.00 87.31 556 ASN A C 1
ATOM 4512 O O . ASN A 1 556 ? -15.709 5.191 -1.329 1.00 87.31 556 ASN A O 1
ATOM 4516 N N . TYR A 1 557 ? -17.596 4.789 -2.481 1.00 86.94 557 TYR A N 1
ATOM 4517 C CA . TYR A 1 557 ? -18.441 4.579 -1.304 1.00 86.94 557 TYR A CA 1
ATOM 4518 C C . TYR A 1 557 ? -18.290 3.166 -0.730 1.00 86.94 557 TYR A C 1
ATOM 4520 O O . TYR A 1 557 ? -18.202 2.192 -1.478 1.00 86.94 557 TYR A O 1
ATOM 4528 N N . ARG A 1 558 ? -18.287 3.061 0.604 1.00 80.38 558 ARG A N 1
ATOM 4529 C CA . ARG A 1 558 ? -18.234 1.797 1.367 1.00 80.38 558 ARG A CA 1
ATOM 4530 C C . ARG A 1 558 ? -19.603 1.370 1.904 1.00 80.38 558 ARG A C 1
ATOM 4532 O O . ARG A 1 558 ? -19.819 0.211 2.237 1.00 80.38 558 ARG A O 1
ATOM 4539 N N . ASP A 1 559 ? -20.560 2.283 1.955 1.00 83.00 559 ASP A N 1
ATOM 4540 C CA . ASP A 1 559 ? -21.927 1.983 2.369 1.00 83.00 559 ASP A CA 1
ATOM 4541 C C . ASP A 1 559 ? -22.947 2.528 1.367 1.00 83.00 559 ASP A C 1
ATOM 4543 O O . ASP A 1 559 ? -22.680 3.450 0.592 1.00 83.00 559 ASP A O 1
ATOM 4547 N N . SER A 1 560 ? -24.135 1.929 1.380 1.00 84.81 560 SER A N 1
ATOM 4548 C CA . SER A 1 560 ? -25.248 2.303 0.510 1.00 84.81 560 SER A CA 1
ATOM 4549 C C . SER A 1 560 ? -25.828 3.685 0.819 1.00 84.81 560 SER A C 1
ATOM 4551 O O . SER A 1 560 ? -26.523 4.253 -0.021 1.00 84.81 560 SER A O 1
ATOM 4553 N N . GLU A 1 561 ? -25.581 4.217 2.019 1.00 82.50 561 GLU A N 1
ATOM 4554 C CA . GLU A 1 561 ? -26.083 5.519 2.471 1.00 82.50 561 GLU A CA 1
ATOM 4555 C C . GLU A 1 561 ? -25.188 6.682 2.012 1.00 82.50 561 GLU A C 1
ATOM 4557 O O . GLU A 1 561 ? -25.596 7.840 2.073 1.00 82.50 561 GLU A O 1
ATOM 4562 N N . GLY A 1 562 ? -23.989 6.378 1.510 1.00 81.94 562 GLY A N 1
ATOM 4563 C CA . GLY A 1 562 ? -23.004 7.345 1.053 1.00 81.94 562 GLY A CA 1
ATOM 4564 C C . GLY A 1 562 ? -22.243 8.053 2.178 1.00 81.94 562 GLY A C 1
ATOM 4565 O O . GLY A 1 562 ? -21.709 9.137 1.940 1.00 81.94 562 GLY A O 1
ATOM 4566 N N . LYS A 1 563 ? -22.204 7.485 3.391 1.00 77.06 563 LYS A N 1
ATOM 4567 C CA . LYS A 1 563 ? -21.593 8.122 4.575 1.00 77.06 563 LYS A CA 1
ATOM 4568 C C . LYS A 1 563 ? -20.078 7.931 4.632 1.00 77.06 563 LYS A C 1
ATOM 4570 O O . LYS A 1 563 ? -19.343 8.850 4.985 1.00 77.06 563 LYS A O 1
ATOM 4575 N N . ILE A 1 564 ? -19.601 6.748 4.266 1.00 79.44 564 ILE A N 1
ATOM 4576 C CA . ILE A 1 564 ? -18.190 6.371 4.289 1.00 79.44 564 ILE A CA 1
ATOM 4577 C C . ILE A 1 564 ? -17.693 6.280 2.851 1.00 79.44 564 ILE A C 1
ATOM 4579 O O . ILE A 1 564 ? -18.232 5.526 2.036 1.00 79.44 564 ILE A O 1
ATOM 4583 N N . PHE A 1 565 ? -16.636 7.029 2.542 1.00 84.94 565 PHE A N 1
ATOM 4584 C CA . PHE A 1 565 ? -16.039 7.034 1.213 1.00 84.94 565 PHE A CA 1
ATOM 4585 C C . PHE A 1 565 ? -14.531 7.284 1.237 1.00 84.94 565 PHE A C 1
ATOM 4587 O O . PHE A 1 565 ? -13.965 7.748 2.229 1.00 84.94 565 PHE A O 1
ATOM 4594 N N . GLU A 1 566 ? -13.893 6.981 0.110 1.00 79.88 566 GLU A N 1
ATOM 4595 C CA . GLU A 1 566 ? -12.502 7.320 -0.181 1.00 79.88 566 GLU A CA 1
ATOM 4596 C C . GLU A 1 566 ? -12.411 7.960 -1.569 1.00 79.88 566 GLU A C 1
ATOM 4598 O O . GLU A 1 566 ? -12.914 7.407 -2.548 1.00 79.88 566 GLU A O 1
ATOM 4603 N N . ASP A 1 567 ? -11.734 9.099 -1.670 1.00 82.81 567 ASP A N 1
ATOM 4604 C CA . ASP A 1 567 ? -11.564 9.815 -2.932 1.00 82.81 567 ASP A CA 1
ATOM 4605 C C . ASP A 1 567 ? -10.236 9.435 -3.587 1.00 82.81 567 ASP A C 1
ATOM 4607 O O . ASP A 1 567 ? -9.192 9.386 -2.938 1.00 82.81 567 ASP A O 1
ATOM 4611 N N . HIS A 1 568 ? -10.286 9.130 -4.882 1.00 79.44 568 HIS A N 1
ATOM 4612 C CA . HIS A 1 568 ? -9.128 8.692 -5.653 1.00 79.44 568 HIS A CA 1
ATOM 4613 C C . HIS A 1 568 ? -9.048 9.452 -6.971 1.00 79.44 568 HIS A C 1
ATOM 4615 O O . HIS A 1 568 ? -9.976 9.402 -7.773 1.00 79.44 568 HIS A O 1
ATOM 4621 N N . HIS A 1 569 ? -7.916 10.093 -7.261 1.00 84.75 569 HIS A N 1
ATOM 4622 C CA . HIS A 1 569 ? -7.681 10.600 -8.611 1.00 84.75 569 HIS A CA 1
ATOM 4623 C C . HIS A 1 569 ? -7.450 9.435 -9.571 1.00 84.75 569 HIS A C 1
ATOM 4625 O O . HIS A 1 569 ? -6.403 8.786 -9.543 1.00 84.75 569 HIS A O 1
ATOM 4631 N N . THR A 1 570 ? -8.435 9.173 -10.425 1.00 87.31 570 THR A N 1
ATOM 4632 C CA . THR A 1 570 ? -8.382 8.076 -11.384 1.00 87.31 570 THR A CA 1
ATOM 4633 C C . THR A 1 570 ? -7.875 8.567 -12.734 1.00 87.31 570 THR A C 1
ATOM 4635 O O . THR A 1 570 ? -8.374 9.536 -13.317 1.00 87.31 570 THR A O 1
ATOM 4638 N N . THR A 1 571 ? -6.840 7.903 -13.243 1.00 89.31 571 THR A N 1
ATOM 4639 C CA . THR A 1 571 ? -6.280 8.172 -14.567 1.00 89.31 571 THR A CA 1
ATOM 4640 C C . THR A 1 571 ? -7.131 7.483 -15.621 1.00 89.31 571 THR A C 1
ATOM 4642 O O . THR A 1 571 ? -6.897 6.332 -15.989 1.00 89.31 571 THR A O 1
ATOM 4645 N N . ARG A 1 572 ? -8.147 8.198 -16.104 1.00 90.75 572 ARG A N 1
ATOM 4646 C CA . ARG A 1 572 ? -9.106 7.680 -17.089 1.00 90.75 572 ARG A CA 1
ATOM 4647 C C . ARG A 1 572 ? -9.224 8.539 -18.347 1.00 90.75 572 ARG A C 1
ATOM 4649 O O . ARG A 1 572 ? -10.022 8.205 -19.221 1.00 90.75 572 ARG A O 1
ATOM 4656 N N . MET A 1 573 ? -8.442 9.615 -18.465 1.00 96.31 573 MET A N 1
ATOM 4657 C CA . MET A 1 573 ? -8.445 10.497 -19.632 1.00 96.31 573 MET A CA 1
ATOM 4658 C C . MET A 1 573 ? -7.044 10.659 -20.220 1.00 96.31 573 MET A C 1
ATOM 4660 O O . MET A 1 573 ? -6.113 11.020 -19.501 1.00 96.31 573 MET A O 1
ATOM 4664 N N . ALA A 1 574 ? -6.890 10.448 -21.527 1.00 97.19 574 ALA A N 1
ATOM 4665 C CA . ALA A 1 574 ? -5.603 10.597 -22.209 1.00 97.19 574 ALA A CA 1
ATOM 4666 C C . ALA A 1 574 ? -5.749 10.988 -23.687 1.00 97.19 574 ALA A C 1
ATOM 4668 O O . ALA A 1 574 ? -6.752 10.669 -24.333 1.00 97.19 574 ALA A O 1
ATOM 4669 N N . GLU A 1 575 ? -4.730 11.658 -24.232 1.00 96.31 575 GLU A N 1
ATOM 4670 C CA . GLU A 1 575 ? -4.593 11.849 -25.680 1.00 96.31 575 GLU A CA 1
ATOM 4671 C C . GLU A 1 575 ? -4.248 10.505 -26.345 1.00 96.31 575 GLU A C 1
ATOM 4673 O O . GLU A 1 575 ? -3.340 9.797 -25.908 1.00 96.31 575 GLU A O 1
ATOM 4678 N N . ILE A 1 576 ? -4.957 10.145 -27.417 1.00 96.19 576 ILE A N 1
ATOM 4679 C CA . ILE A 1 576 ? -4.775 8.857 -28.094 1.00 96.19 576 ILE A CA 1
ATOM 4680 C C . ILE A 1 576 ? -3.533 8.888 -28.987 1.00 96.19 576 ILE A C 1
ATOM 4682 O O . ILE A 1 576 ? -3.527 9.518 -30.047 1.00 96.19 576 ILE A O 1
ATOM 4686 N N . THR A 1 577 ? -2.512 8.130 -28.591 1.00 94.62 577 THR A N 1
ATOM 4687 C CA . THR A 1 577 ? -1.312 7.826 -29.385 1.00 94.62 577 THR A CA 1
ATOM 4688 C C . THR A 1 577 ? -1.379 6.398 -29.947 1.00 94.62 577 THR A C 1
ATOM 4690 O O . THR A 1 577 ? -2.209 5.604 -29.490 1.00 94.62 577 THR A O 1
ATOM 4693 N N . PRO A 1 578 ? -0.536 6.024 -30.932 1.00 94.62 578 PRO A N 1
ATOM 4694 C CA . PRO A 1 578 ? -0.479 4.643 -31.419 1.00 94.62 578 PRO A CA 1
ATOM 4695 C C . PRO A 1 578 ? -0.176 3.627 -30.309 1.00 94.62 578 PRO A C 1
ATOM 4697 O O . PRO A 1 578 ? -0.649 2.498 -30.381 1.00 94.62 578 PRO A O 1
ATOM 4700 N N . GLU A 1 579 ? 0.564 4.036 -29.280 1.00 94.94 579 GLU A N 1
ATOM 4701 C CA . GLU A 1 579 ? 0.981 3.199 -28.156 1.00 94.94 579 GLU A CA 1
ATOM 4702 C C . GLU A 1 579 ? 0.085 3.313 -26.902 1.00 94.94 579 GLU A C 1
ATOM 4704 O O . GLU A 1 579 ? 0.327 2.602 -25.936 1.00 94.94 579 GLU A O 1
ATOM 4709 N N . LEU A 1 580 ? -0.939 4.178 -26.872 1.00 95.25 580 LEU A N 1
ATOM 4710 C CA . LEU A 1 580 ? -1.849 4.296 -25.718 1.00 95.25 580 LEU A CA 1
ATOM 4711 C C . LEU A 1 580 ? -2.635 2.991 -25.503 1.00 95.25 580 LEU A C 1
ATOM 4713 O O . LEU A 1 580 ? -3.348 2.550 -26.404 1.00 95.25 580 LEU A O 1
ATOM 4717 N N . HIS A 1 581 ? -2.592 2.415 -24.308 1.00 96.00 581 HIS A N 1
ATOM 4718 C CA . HIS A 1 581 ? -3.381 1.223 -23.986 1.00 96.00 581 HIS A CA 1
ATOM 4719 C C . HIS A 1 581 ? -3.630 1.100 -22.480 1.00 96.00 581 HIS A C 1
ATOM 4721 O O . HIS A 1 581 ? -3.029 1.811 -21.684 1.00 96.00 581 HIS A O 1
ATOM 4727 N N . PHE A 1 582 ? -4.547 0.220 -22.095 1.00 95.31 582 PHE A N 1
ATOM 4728 C CA . PHE A 1 582 ? -4.743 -0.258 -20.733 1.00 95.31 582 PHE A CA 1
ATOM 4729 C C . PHE A 1 582 ? -3.965 -1.560 -20.511 1.00 95.31 582 PHE A C 1
ATOM 4731 O O . PHE A 1 582 ? -3.962 -2.426 -21.394 1.00 95.31 582 PHE A O 1
ATOM 4738 N N . GLU A 1 583 ? -3.364 -1.702 -19.329 1.00 94.06 583 GLU A N 1
ATOM 4739 C CA . GLU A 1 583 ? -2.728 -2.934 -18.844 1.00 94.06 583 GLU A CA 1
ATOM 4740 C C . GLU A 1 583 ? -3.353 -3.420 -17.528 1.00 94.06 583 GLU A C 1
ATOM 4742 O O . GLU A 1 583 ? -3.666 -2.608 -16.651 1.00 94.06 583 GLU A O 1
ATOM 4747 N N . GLY A 1 584 ? -3.448 -4.746 -17.364 1.00 93.00 584 GLY A N 1
ATOM 4748 C CA . GLY A 1 584 ? -4.009 -5.455 -16.198 1.00 93.00 584 GLY A CA 1
ATOM 4749 C C . GLY A 1 584 ? -5.359 -6.110 -16.494 1.00 93.00 584 GLY A C 1
ATOM 4750 O O . GLY A 1 584 ? -6.233 -5.479 -17.093 1.00 93.00 584 GLY A O 1
ATOM 4751 N N . ARG A 1 585 ? -5.560 -7.381 -16.119 1.00 93.75 585 ARG A N 1
ATOM 4752 C CA . ARG A 1 585 ? -6.817 -8.086 -16.435 1.00 93.75 585 ARG A CA 1
ATOM 4753 C C . ARG A 1 585 ? -8.003 -7.444 -15.722 1.00 93.75 585 ARG A C 1
ATOM 4755 O O . ARG A 1 585 ? -9.050 -7.257 -16.329 1.00 93.75 585 ARG A O 1
ATOM 4762 N N . ILE A 1 586 ? -7.828 -7.033 -14.472 1.00 91.25 586 ILE A N 1
ATOM 4763 C CA . ILE A 1 586 ? -8.730 -6.115 -13.765 1.00 91.25 586 ILE A CA 1
ATOM 4764 C C . ILE A 1 586 ? -7.901 -5.092 -12.987 1.00 91.25 586 ILE A C 1
ATOM 4766 O O . ILE A 1 586 ? -6.682 -5.226 -12.901 1.00 91.25 586 ILE A O 1
ATOM 4770 N N . HIS A 1 587 ? -8.543 -4.055 -12.437 1.00 88.94 587 HIS A N 1
ATOM 4771 C CA . HIS A 1 587 ? -7.832 -2.915 -11.831 1.00 88.94 587 HIS A CA 1
ATOM 4772 C C . HIS A 1 587 ? -6.788 -2.320 -12.798 1.00 88.94 587 HIS A C 1
ATOM 4774 O O . HIS A 1 587 ? -5.636 -2.037 -12.446 1.00 88.94 587 HIS A O 1
ATOM 4780 N N . ASP A 1 588 ? -7.218 -2.187 -14.052 1.00 90.75 588 ASP A N 1
ATOM 4781 C CA . ASP A 1 588 ? -6.408 -1.770 -15.185 1.00 90.75 588 ASP A CA 1
ATOM 4782 C C . ASP A 1 588 ? -5.937 -0.313 -15.083 1.00 90.75 588 ASP A C 1
ATOM 4784 O O . ASP A 1 588 ? -6.554 0.527 -14.427 1.00 90.75 588 ASP A O 1
ATOM 4788 N N . ALA A 1 589 ? -4.817 -0.000 -15.733 1.00 91.31 589 ALA A N 1
ATOM 4789 C CA . ALA A 1 589 ? -4.241 1.343 -15.753 1.00 91.31 589 ALA A CA 1
ATOM 4790 C C . ALA A 1 589 ? -3.891 1.751 -17.180 1.00 91.31 589 ALA A C 1
ATOM 4792 O O . ALA A 1 589 ? -3.453 0.919 -17.971 1.00 91.31 589 ALA A O 1
ATOM 4793 N N . ILE A 1 590 ? -4.076 3.036 -17.490 1.00 92.69 590 ILE A N 1
ATOM 4794 C CA . ILE A 1 590 ? -3.648 3.619 -18.763 1.00 92.69 590 ILE A CA 1
ATOM 4795 C C . ILE A 1 590 ? -2.122 3.720 -18.785 1.00 92.69 590 ILE A C 1
ATOM 4797 O O . ILE A 1 590 ? -1.526 4.328 -17.895 1.00 92.69 590 ILE A O 1
ATOM 4801 N N . ILE A 1 591 ? -1.517 3.202 -19.848 1.00 93.50 591 ILE A N 1
ATOM 4802 C CA . ILE A 1 591 ? -0.090 3.270 -20.137 1.00 93.50 591 ILE A CA 1
ATOM 4803 C C . ILE A 1 591 ? 0.159 4.269 -21.263 1.00 93.50 591 ILE A C 1
ATOM 4805 O O . ILE A 1 591 ? -0.429 4.193 -22.346 1.00 93.50 591 ILE A O 1
ATOM 4809 N N . ILE A 1 592 ? 1.048 5.224 -20.989 1.00 88.88 592 ILE A N 1
ATOM 4810 C CA . ILE A 1 592 ? 1.487 6.264 -21.922 1.00 88.88 592 ILE A CA 1
ATOM 4811 C C . ILE A 1 592 ? 3.009 6.206 -22.009 1.00 88.88 592 ILE A C 1
ATOM 4813 O O . ILE A 1 592 ? 3.695 6.240 -20.992 1.00 88.88 592 ILE A O 1
ATOM 4817 N N . HIS A 1 593 ? 3.544 6.174 -23.228 1.00 84.38 593 HIS A N 1
ATOM 4818 C CA . HIS A 1 593 ? 4.985 6.244 -23.457 1.00 84.38 593 HIS A CA 1
ATOM 4819 C C . HIS A 1 593 ? 5.459 7.700 -23.606 1.00 84.38 593 HIS A C 1
ATOM 4821 O O . HIS A 1 593 ? 4.825 8.509 -24.288 1.00 84.38 593 HIS A O 1
ATOM 4827 N N . GLY A 1 594 ? 6.611 8.024 -23.010 1.00 82.31 594 GLY A N 1
ATOM 4828 C CA . GLY A 1 594 ? 7.236 9.351 -23.063 1.00 82.31 594 GLY A CA 1
ATOM 4829 C C . GLY A 1 594 ? 6.899 10.249 -21.866 1.00 82.31 594 GLY A C 1
ATOM 4830 O O . GLY A 1 594 ? 6.466 9.782 -20.818 1.00 82.31 594 GLY A O 1
ATOM 4831 N N . ASN A 1 595 ? 7.122 11.561 -22.006 1.00 83.62 595 ASN A N 1
ATOM 4832 C CA . ASN A 1 595 ? 6.924 12.519 -20.912 1.00 83.62 595 ASN A CA 1
ATOM 4833 C C . ASN A 1 595 ? 5.438 12.677 -20.562 1.00 83.62 595 ASN A C 1
ATOM 4835 O O . ASN A 1 595 ? 4.669 13.262 -21.330 1.00 83.62 595 ASN A O 1
ATOM 4839 N N . MET A 1 596 ? 5.046 12.213 -19.377 1.00 85.38 596 MET A N 1
ATOM 4840 C CA . MET A 1 596 ? 3.686 12.358 -18.858 1.00 85.38 596 MET A CA 1
ATOM 4841 C C . MET A 1 596 ? 3.448 13.773 -18.320 1.00 85.38 596 MET A C 1
ATOM 4843 O O . MET A 1 596 ? 4.221 14.296 -17.518 1.00 85.38 596 MET A O 1
ATOM 4847 N N . LYS A 1 597 ? 2.354 14.399 -18.755 1.00 90.81 597 LYS A N 1
ATOM 4848 C CA . LYS A 1 597 ? 1.860 15.689 -18.267 1.00 90.81 597 LYS A CA 1
ATOM 4849 C C . LYS A 1 597 ? 0.379 15.537 -17.959 1.00 90.81 597 LYS A C 1
ATOM 4851 O O . LYS A 1 597 ? -0.447 15.570 -18.872 1.00 90.81 597 LYS A O 1
ATOM 4856 N N . SER A 1 598 ? 0.071 15.380 -16.675 1.00 90.94 598 SER A N 1
ATOM 4857 C CA . SER A 1 598 ? -1.297 15.205 -16.188 1.00 90.94 598 SER A CA 1
ATOM 4858 C C . SER A 1 598 ? -1.917 16.517 -15.719 1.00 90.94 598 SER A C 1
ATOM 4860 O O . SER A 1 598 ? -1.242 17.320 -15.072 1.00 90.94 598 SER A O 1
ATOM 4862 N N . TYR A 1 599 ? -3.202 16.711 -16.010 1.00 92.12 599 TYR A N 1
ATOM 4863 C CA . TYR A 1 599 ? -4.038 17.732 -15.380 1.00 92.12 599 TYR A CA 1
ATOM 4864 C C . TYR A 1 599 ? -4.979 17.087 -14.354 1.00 92.12 599 TYR A C 1
ATOM 4866 O O . TYR A 1 599 ? -5.663 16.117 -14.672 1.00 92.12 599 TYR A O 1
ATOM 4874 N N . MET A 1 600 ? -5.017 17.620 -13.132 1.00 90.00 600 MET A N 1
ATOM 4875 C CA . MET A 1 600 ? -5.847 17.095 -12.042 1.00 90.00 600 MET A CA 1
ATOM 4876 C C . MET A 1 600 ? -7.177 17.856 -12.004 1.00 90.00 600 MET A C 1
ATOM 4878 O O . MET A 1 600 ? -7.200 19.027 -11.621 1.00 90.00 600 MET A O 1
ATOM 4882 N N . LEU A 1 601 ? -8.264 17.210 -12.425 1.00 90.94 601 LEU A N 1
ATOM 4883 C CA . LEU A 1 601 ? -9.612 17.783 -12.434 1.00 90.94 601 LEU A CA 1
ATOM 4884 C C . LEU A 1 601 ? -10.267 17.640 -11.057 1.00 90.94 601 LEU A C 1
ATOM 4886 O O . LEU A 1 601 ? -10.045 16.654 -10.355 1.00 90.94 601 LEU A O 1
ATOM 4890 N N . ARG A 1 602 ? -11.110 18.607 -10.694 1.00 87.88 602 ARG A N 1
ATOM 4891 C CA . ARG A 1 602 ? -11.855 18.639 -9.423 1.00 87.88 602 ARG A CA 1
ATOM 4892 C C . ARG A 1 602 ? -13.242 18.012 -9.506 1.00 87.88 602 ARG A C 1
ATOM 4894 O O . ARG A 1 602 ? -13.823 17.718 -8.466 1.00 87.88 602 ARG A O 1
ATOM 4901 N N . SER A 1 603 ? -13.780 17.825 -10.712 1.00 90.94 603 SER A N 1
ATOM 4902 C CA . SER A 1 603 ? -15.035 17.092 -10.894 1.00 90.94 603 SER A CA 1
ATOM 4903 C C . SER A 1 603 ? -14.890 15.685 -10.317 1.00 90.94 603 SER A C 1
ATOM 4905 O O . SER A 1 603 ? -13.870 15.023 -10.546 1.00 90.94 603 SER A O 1
ATOM 4907 N N . TYR A 1 604 ? -15.909 15.230 -9.585 1.00 91.56 604 TYR A N 1
ATOM 4908 C CA . TYR A 1 604 ? -15.912 13.905 -8.983 1.00 91.56 604 TYR A CA 1
ATOM 4909 C C . TYR A 1 604 ? -17.072 13.042 -9.480 1.00 91.56 604 TYR A C 1
ATOM 4911 O O . TYR A 1 604 ? -18.196 13.516 -9.668 1.00 91.56 604 TYR A O 1
ATOM 4919 N N . ALA A 1 605 ? -16.774 11.766 -9.708 1.00 94.25 605 ALA A N 1
ATOM 4920 C CA . ALA A 1 605 ? -17.725 10.726 -10.046 1.00 94.25 605 ALA A CA 1
ATOM 4921 C C . ALA A 1 605 ? -18.037 9.890 -8.805 1.00 94.25 605 ALA A C 1
ATOM 4923 O O . ALA A 1 605 ? -17.135 9.407 -8.122 1.00 94.25 605 ALA A O 1
ATOM 4924 N N . HIS A 1 606 ? -19.321 9.712 -8.519 1.00 93.50 606 HIS A N 1
ATOM 4925 C CA . HIS A 1 606 ? -19.796 8.776 -7.513 1.00 93.50 606 HIS A CA 1
ATOM 4926 C C . HIS A 1 606 ? -19.592 7.348 -8.012 1.00 93.50 606 HIS A C 1
ATOM 4928 O O . HIS A 1 606 ? -20.043 7.027 -9.111 1.00 93.50 606 HIS A O 1
ATOM 4934 N N . HIS A 1 607 ? -18.975 6.498 -7.193 1.00 90.50 607 HIS A N 1
ATOM 4935 C CA . HIS A 1 607 ? -18.738 5.096 -7.511 1.00 90.50 607 HIS A CA 1
ATOM 4936 C C . HIS A 1 607 ? -19.168 4.209 -6.335 1.00 90.50 607 HIS A C 1
ATOM 4938 O O . HIS A 1 607 ? -18.603 4.258 -5.239 1.00 90.50 607 HIS A O 1
ATOM 4944 N N . TYR A 1 608 ? -20.205 3.400 -6.567 1.00 84.81 608 TYR A N 1
ATOM 4945 C CA . TYR A 1 608 ? -20.804 2.506 -5.566 1.00 84.81 608 TYR A CA 1
ATOM 4946 C C . TYR A 1 608 ? -20.313 1.057 -5.695 1.00 84.81 608 TYR A C 1
ATOM 4948 O O . TYR A 1 608 ? -20.747 0.186 -4.942 1.00 84.81 608 TYR A O 1
ATOM 4956 N N . GLY A 1 609 ? -19.367 0.786 -6.599 1.00 75.38 609 GLY A N 1
ATOM 4957 C CA . GLY A 1 609 ? -18.817 -0.550 -6.799 1.00 75.38 609 GLY A CA 1
ATOM 4958 C C . GLY A 1 609 ? -18.131 -1.132 -5.555 1.00 75.38 609 GLY A C 1
ATOM 4959 O O . GLY A 1 609 ? -17.931 -2.343 -5.491 1.00 75.38 609 GLY A O 1
ATOM 4960 N N . PHE A 1 610 ? -17.779 -0.318 -4.556 1.00 72.69 610 PHE A N 1
ATOM 4961 C CA . PHE A 1 610 ? -17.120 -0.755 -3.317 1.00 72.69 610 PHE A CA 1
ATOM 4962 C C . PHE A 1 610 ? -18.048 -0.871 -2.105 1.00 72.69 610 PHE A C 1
ATOM 4964 O O . PHE A 1 610 ? -17.553 -1.117 -1.007 1.00 72.69 610 PHE A O 1
ATOM 4971 N N . VAL A 1 611 ? -19.363 -0.733 -2.292 1.00 81.06 611 VAL A N 1
ATOM 4972 C CA . VAL A 1 611 ? -20.321 -0.902 -1.199 1.00 81.06 611 VAL A CA 1
ATOM 4973 C C . VAL A 1 611 ? -20.316 -2.345 -0.703 1.00 81.06 611 VAL A C 1
ATOM 4975 O O . VAL A 1 611 ? -20.426 -3.295 -1.479 1.00 81.06 611 VAL A O 1
ATOM 4978 N N . ASN A 1 612 ? -20.194 -2.496 0.613 1.00 76.62 612 ASN A N 1
ATOM 4979 C CA . ASN A 1 612 ? -20.017 -3.782 1.283 1.00 76.62 612 ASN A CA 1
ATOM 4980 C C . ASN A 1 612 ? -21.116 -4.092 2.319 1.00 76.62 612 ASN A C 1
ATOM 4982 O O . ASN A 1 612 ? -20.906 -4.874 3.244 1.00 76.62 612 ASN A O 1
ATOM 4986 N N . ASP A 1 613 ? -22.313 -3.530 2.128 1.00 79.62 613 ASP A N 1
ATOM 4987 C CA . ASP A 1 613 ? -23.514 -3.761 2.949 1.00 79.62 613 ASP A CA 1
ATOM 4988 C C . ASP A 1 613 ? -24.173 -5.144 2.724 1.00 79.62 613 ASP A C 1
ATOM 4990 O O . ASP A 1 613 ? -24.996 -5.584 3.529 1.00 79.62 613 ASP A O 1
ATOM 4994 N N . ARG A 1 614 ? -23.803 -5.855 1.647 1.00 81.62 614 ARG A N 1
ATOM 4995 C CA . ARG A 1 614 ? -24.355 -7.165 1.247 1.00 81.62 614 ARG A CA 1
ATOM 4996 C C . ARG A 1 614 ? -23.270 -8.248 1.167 1.00 81.62 614 ARG A C 1
ATOM 4998 O O . ARG A 1 614 ? -22.700 -8.460 0.094 1.00 81.62 614 ARG A O 1
ATOM 5005 N N . PRO A 1 615 ? -23.022 -9.000 2.255 1.00 83.00 615 PRO A N 1
ATOM 5006 C CA . PRO A 1 615 ? -21.893 -9.931 2.351 1.00 83.00 615 PRO A CA 1
ATOM 5007 C C . PRO A 1 615 ? -21.809 -10.987 1.238 1.00 83.00 615 PRO A C 1
ATOM 5009 O O . PRO A 1 615 ? -20.719 -11.270 0.747 1.00 83.00 615 PRO A O 1
ATOM 5012 N N . GLU A 1 616 ? -22.941 -11.546 0.796 1.00 84.56 616 GLU A N 1
ATOM 5013 C CA . GLU A 1 616 ? -22.945 -12.565 -0.269 1.00 84.56 616 GLU A CA 1
ATOM 5014 C C . GLU A 1 616 ? -22.489 -11.992 -1.620 1.00 84.56 616 GLU A C 1
ATOM 5016 O O . GLU A 1 616 ? -21.657 -12.588 -2.300 1.00 84.56 616 GLU A O 1
ATOM 5021 N N . GLN A 1 617 ? -22.947 -10.785 -1.973 1.00 83.81 617 GLN A N 1
ATOM 5022 C CA . GLN A 1 617 ? -22.535 -10.110 -3.211 1.00 83.81 617 GLN A CA 1
ATOM 5023 C C . GLN A 1 617 ? -21.054 -9.718 -3.168 1.00 83.81 617 GLN A C 1
ATOM 5025 O O . GLN A 1 617 ? -20.342 -9.859 -4.163 1.00 83.81 617 GLN A O 1
ATOM 5030 N N . VAL A 1 618 ? -20.566 -9.285 -1.999 1.00 86.06 618 VAL A N 1
ATOM 5031 C CA . VAL A 1 618 ? -19.141 -9.000 -1.776 1.00 86.06 618 VAL A CA 1
ATOM 5032 C C . VAL A 1 618 ? -18.303 -10.261 -1.985 1.00 86.06 618 VAL A C 1
ATOM 5034 O O . VAL A 1 618 ? -17.276 -10.209 -2.658 1.00 86.06 618 VAL A O 1
ATOM 5037 N N . LYS A 1 619 ? -18.755 -11.410 -1.472 1.00 88.62 619 LYS A N 1
ATOM 5038 C CA . LYS A 1 619 ? -18.048 -12.687 -1.612 1.00 88.62 619 LYS A CA 1
ATOM 5039 C C . LYS A 1 619 ? -18.011 -13.190 -3.056 1.00 88.62 619 LYS A C 1
ATOM 5041 O O . LYS A 1 619 ? -16.961 -13.640 -3.507 1.00 88.62 619 LYS A O 1
ATOM 5046 N N . GLU A 1 620 ? -19.117 -13.104 -3.791 1.00 90.12 620 GLU A N 1
ATOM 5047 C CA . GLU A 1 620 ? -19.156 -13.464 -5.217 1.00 90.12 620 GLU A CA 1
ATOM 5048 C C . GLU A 1 620 ? -18.216 -12.579 -6.045 1.00 90.12 620 GLU A C 1
ATOM 5050 O O . GLU A 1 620 ? -17.419 -13.083 -6.845 1.00 90.12 620 GLU A O 1
ATOM 5055 N N . LYS A 1 621 ? -18.255 -11.262 -5.801 1.00 89.12 621 LYS A N 1
ATOM 5056 C CA . LYS A 1 621 ? -17.349 -10.298 -6.433 1.00 89.12 621 LYS A CA 1
ATOM 5057 C C . LYS A 1 621 ? -15.888 -10.608 -6.107 1.00 89.12 621 LYS A C 1
ATOM 5059 O O . LYS A 1 621 ? -15.071 -10.629 -7.026 1.00 89.12 621 LYS A O 1
ATOM 5064 N N . PHE A 1 622 ? -15.584 -10.895 -4.842 1.00 92.69 622 PHE A N 1
ATOM 5065 C CA . PHE A 1 622 ? -14.255 -11.297 -4.393 1.00 92.69 622 PHE A CA 1
ATOM 5066 C C . PHE A 1 622 ? -13.766 -12.542 -5.139 1.00 92.69 622 PHE A C 1
ATOM 5068 O O . PHE A 1 622 ? -12.682 -12.506 -5.710 1.00 92.69 622 PHE A O 1
ATOM 5075 N N . ILE A 1 623 ? -14.559 -13.623 -5.192 1.00 93.19 623 ILE A N 1
ATOM 5076 C CA . ILE A 1 623 ? -14.146 -14.875 -5.851 1.00 93.19 623 ILE A CA 1
ATOM 5077 C C . ILE A 1 623 ? -13.779 -14.600 -7.310 1.00 93.19 623 ILE A C 1
ATOM 5079 O O . ILE A 1 623 ? -12.711 -15.017 -7.762 1.00 93.19 623 ILE A O 1
ATOM 5083 N N . ARG A 1 624 ? -14.627 -13.860 -8.033 1.00 91.44 624 ARG A N 1
ATOM 5084 C CA . ARG A 1 624 ? -14.363 -13.470 -9.423 1.00 91.44 624 ARG A CA 1
ATOM 5085 C C . ARG A 1 624 ? -13.081 -12.642 -9.536 1.00 91.44 624 ARG A C 1
ATOM 5087 O O . ARG A 1 624 ? -12.194 -12.994 -10.307 1.00 91.44 624 ARG A O 1
ATOM 5094 N N . ASN A 1 625 ? -12.981 -11.550 -8.779 1.00 93.75 625 ASN A N 1
ATOM 5095 C CA . ASN A 1 625 ? -11.877 -10.603 -8.892 1.00 93.75 625 ASN A CA 1
ATOM 5096 C C . ASN A 1 625 ? -10.538 -11.226 -8.476 1.00 93.75 625 ASN A C 1
ATOM 5098 O O . ASN A 1 625 ? -9.562 -11.133 -9.217 1.00 93.75 625 ASN A O 1
ATOM 5102 N N . ALA A 1 626 ? -10.493 -11.896 -7.324 1.00 93.44 626 ALA A N 1
ATOM 5103 C CA . ALA A 1 626 ? -9.289 -12.538 -6.815 1.00 93.44 626 ALA A CA 1
ATOM 5104 C C . ALA A 1 626 ? -8.812 -13.659 -7.750 1.00 93.44 626 ALA A C 1
ATOM 5106 O O . ALA A 1 626 ? -7.618 -13.747 -8.009 1.00 93.44 626 ALA A O 1
ATOM 5107 N N . THR A 1 627 ? -9.716 -14.452 -8.342 1.00 92.00 627 THR A N 1
ATOM 5108 C CA . THR A 1 627 ? -9.333 -15.483 -9.330 1.00 92.00 627 THR A CA 1
ATOM 5109 C C . THR A 1 627 ? -8.620 -14.881 -10.544 1.00 92.00 627 THR A C 1
ATOM 5111 O O . THR A 1 627 ? -7.628 -15.440 -11.012 1.00 92.00 627 THR A O 1
ATOM 5114 N N . ILE A 1 628 ? -9.083 -13.727 -11.033 1.00 92.69 628 ILE A N 1
ATOM 5115 C CA . ILE A 1 628 ? -8.451 -13.023 -12.157 1.00 92.69 628 ILE A CA 1
ATOM 5116 C C . ILE A 1 628 ? -7.123 -12.383 -11.723 1.00 92.69 628 ILE A C 1
ATOM 5118 O O . ILE A 1 628 ? -6.106 -12.561 -12.392 1.00 92.69 628 ILE A O 1
ATOM 5122 N N . LEU A 1 629 ? -7.098 -11.696 -10.576 1.00 93.25 629 LEU A N 1
ATOM 5123 C CA . LEU A 1 629 ? -5.886 -11.067 -10.036 1.00 93.25 629 LEU A CA 1
ATOM 5124 C C . LEU A 1 629 ? -4.779 -12.073 -9.733 1.00 93.25 629 LEU A C 1
ATOM 5126 O O . LEU A 1 629 ? -3.613 -11.749 -9.920 1.00 93.25 629 LEU A O 1
ATOM 5130 N N . LEU A 1 630 ? -5.111 -13.295 -9.307 1.00 91.31 630 LEU A N 1
ATOM 5131 C CA . LEU A 1 630 ? -4.118 -14.351 -9.108 1.00 91.31 630 LEU A CA 1
ATOM 5132 C C . LEU A 1 630 ? -3.325 -14.640 -10.387 1.00 91.31 630 LEU A C 1
ATOM 5134 O O . LEU A 1 630 ? -2.136 -14.936 -10.294 1.00 91.31 630 LEU A O 1
ATOM 5138 N N . GLN A 1 631 ? -3.948 -14.528 -11.565 1.00 90.19 631 GLN A N 1
ATOM 5139 C CA . GLN A 1 631 ? -3.258 -14.687 -12.848 1.00 90.19 631 GLN A CA 1
ATOM 5140 C C . GLN A 1 631 ? -2.278 -13.534 -13.096 1.00 90.19 631 GLN A C 1
ATOM 5142 O O . GLN A 1 631 ? -1.138 -13.786 -13.479 1.00 90.19 631 GLN A O 1
ATOM 5147 N N . ASP A 1 632 ? -2.692 -12.293 -12.820 1.00 90.50 632 ASP A N 1
ATOM 5148 C CA . ASP A 1 632 ? -1.831 -11.110 -12.944 1.00 90.50 632 ASP A CA 1
ATOM 5149 C C . ASP A 1 632 ? -0.662 -11.154 -11.948 1.00 90.50 632 ASP A C 1
ATOM 5151 O O . ASP A 1 632 ? 0.477 -10.905 -12.326 1.00 90.50 632 ASP A O 1
ATOM 5155 N N . VAL A 1 633 ? -0.906 -11.535 -10.691 1.00 88.75 633 VAL A N 1
ATOM 5156 C CA . VAL A 1 633 ? 0.142 -11.691 -9.669 1.00 88.75 633 VAL A CA 1
ATOM 5157 C C . VAL A 1 633 ? 1.082 -12.856 -10.012 1.00 88.75 633 VAL A C 1
ATOM 5159 O O . VAL A 1 633 ? 2.283 -12.791 -9.753 1.00 88.75 633 VAL A O 1
ATOM 5162 N N . TYR A 1 634 ? 0.569 -13.929 -10.614 1.00 85.62 634 TYR A N 1
ATOM 5163 C CA . TYR A 1 634 ? 1.392 -15.043 -11.079 1.00 85.62 634 TYR A CA 1
ATOM 5164 C C . TYR A 1 634 ? 2.304 -14.646 -12.251 1.00 85.62 634 TYR A C 1
ATOM 5166 O O . TYR A 1 634 ? 3.485 -15.007 -12.260 1.00 85.62 634 TYR A O 1
ATOM 5174 N N . GLU A 1 635 ? 1.766 -13.904 -13.223 1.00 85.25 635 GLU A N 1
ATOM 5175 C CA . GLU A 1 635 ? 2.488 -13.431 -14.409 1.00 85.25 635 GLU A CA 1
ATOM 5176 C C . GLU A 1 635 ? 3.481 -12.305 -14.066 1.00 85.25 635 GLU A C 1
ATOM 5178 O O . GLU A 1 635 ? 4.642 -12.355 -14.479 1.00 85.25 635 GLU A O 1
ATOM 5183 N N . TYR A 1 636 ? 3.062 -11.355 -13.224 1.00 84.25 636 TYR A N 1
ATOM 5184 C CA . TYR A 1 636 ? 3.804 -10.156 -12.820 1.00 84.25 636 TYR A CA 1
ATOM 5185 C C . TYR A 1 636 ? 3.961 -10.074 -11.287 1.00 84.25 636 TYR A C 1
ATOM 5187 O O . TYR A 1 636 ? 3.437 -9.175 -10.629 1.00 84.25 636 TYR A O 1
ATOM 5195 N N . PRO A 1 637 ? 4.754 -10.969 -10.682 1.00 76.31 637 PRO A N 1
ATOM 5196 C CA . PRO A 1 637 ? 4.890 -11.120 -9.226 1.00 76.31 637 PRO A CA 1
ATOM 5197 C C . PRO A 1 637 ? 5.562 -9.939 -8.514 1.00 76.31 637 PRO A C 1
ATOM 5199 O O . PRO A 1 637 ? 5.569 -9.893 -7.289 1.00 76.31 637 PRO A O 1
ATOM 5202 N N . LYS A 1 638 ? 6.184 -9.028 -9.271 1.00 73.94 638 LYS A N 1
ATOM 5203 C CA . LYS A 1 638 ? 6.843 -7.817 -8.760 1.00 73.94 638 LYS A CA 1
ATOM 5204 C C . LYS A 1 638 ? 6.015 -6.555 -9.004 1.00 73.94 638 LYS A C 1
ATOM 5206 O O . LYS A 1 638 ? 6.401 -5.484 -8.545 1.00 73.94 638 LYS A O 1
ATOM 5211 N N . ASP A 1 639 ? 4.906 -6.654 -9.738 1.00 84.25 639 ASP A N 1
ATOM 5212 C CA . ASP A 1 639 ? 4.045 -5.500 -9.958 1.00 84.25 639 ASP A CA 1
ATOM 5213 C C . ASP A 1 639 ? 3.232 -5.237 -8.683 1.00 84.25 639 ASP A C 1
ATOM 5215 O O . ASP A 1 639 ? 2.273 -5.938 -8.340 1.00 84.25 639 ASP A O 1
ATOM 5219 N N . LEU A 1 640 ? 3.648 -4.188 -7.972 1.00 87.81 640 LEU A N 1
ATOM 5220 C CA . LEU A 1 640 ? 3.062 -3.738 -6.713 1.00 87.81 640 LEU A CA 1
ATOM 5221 C C . LEU A 1 640 ? 1.567 -3.431 -6.833 1.00 87.81 640 LEU A C 1
ATOM 5223 O O . LEU A 1 640 ? 0.850 -3.504 -5.838 1.00 87.81 640 LEU A O 1
ATOM 5227 N N . ARG A 1 641 ? 1.074 -3.074 -8.028 1.00 90.38 641 ARG A N 1
ATOM 5228 C CA . ARG A 1 641 ? -0.353 -2.827 -8.244 1.00 90.38 641 ARG A CA 1
ATOM 5229 C C . ARG A 1 641 ? -1.151 -4.109 -8.071 1.00 90.38 641 ARG A C 1
ATOM 5231 O O . ARG A 1 641 ? -2.140 -4.073 -7.350 1.00 90.38 641 ARG A O 1
ATOM 5238 N N . TYR A 1 642 ? -0.762 -5.213 -8.703 1.00 91.94 642 TYR A N 1
ATOM 5239 C CA . TYR A 1 642 ? -1.561 -6.441 -8.644 1.00 91.94 642 TYR A CA 1
ATOM 5240 C C . TYR A 1 642 ? -1.527 -7.072 -7.252 1.00 91.94 642 TYR A C 1
ATOM 5242 O O . TYR A 1 642 ? -2.569 -7.504 -6.761 1.00 91.94 642 TYR A O 1
ATOM 5250 N N . LEU A 1 643 ? -0.368 -7.043 -6.581 1.00 89.50 643 LEU A N 1
ATOM 5251 C CA . LEU A 1 643 ? -0.245 -7.483 -5.187 1.00 89.50 643 LEU A CA 1
ATOM 5252 C C . LEU A 1 643 ? -1.124 -6.654 -4.247 1.00 89.50 643 LEU A C 1
ATOM 5254 O O . LEU A 1 643 ? -1.909 -7.220 -3.486 1.00 89.50 643 LEU A O 1
ATOM 5258 N N . PHE A 1 644 ? -1.056 -5.322 -4.358 1.00 92.81 644 PHE A N 1
ATOM 5259 C CA . PHE A 1 644 ? -1.915 -4.423 -3.592 1.00 92.81 644 PHE A CA 1
ATOM 5260 C C . PHE A 1 644 ? -3.401 -4.724 -3.821 1.00 92.81 644 PHE A C 1
ATOM 5262 O O . PHE A 1 644 ? -4.177 -4.786 -2.869 1.00 92.81 644 PHE A O 1
ATOM 5269 N N . GLN A 1 645 ? -3.810 -4.911 -5.078 1.00 93.25 645 GLN A N 1
ATOM 5270 C CA . GLN A 1 645 ? -5.215 -5.153 -5.398 1.00 93.25 645 GLN A CA 1
ATOM 5271 C C . GLN A 1 645 ? -5.690 -6.508 -4.878 1.00 93.25 645 GLN A C 1
ATOM 5273 O O . GLN A 1 645 ? -6.788 -6.587 -4.334 1.00 93.25 645 GLN A O 1
ATOM 5278 N N . LEU A 1 646 ? -4.861 -7.553 -4.952 1.00 93.81 646 LEU A N 1
ATOM 5279 C CA . LEU A 1 646 ? -5.183 -8.849 -4.353 1.00 93.81 646 LEU A CA 1
ATOM 5280 C C . LEU A 1 646 ? -5.349 -8.734 -2.828 1.00 93.81 646 LEU A C 1
ATOM 5282 O O . LEU A 1 646 ? -6.319 -9.255 -2.280 1.00 93.81 646 LEU A O 1
ATOM 5286 N N . ALA A 1 647 ? -4.456 -8.003 -2.153 1.00 93.56 647 ALA A N 1
ATOM 5287 C CA . ALA A 1 647 ? -4.573 -7.717 -0.722 1.00 93.56 647 ALA A CA 1
ATOM 5288 C C . ALA A 1 647 ? -5.882 -6.974 -0.389 1.00 93.56 647 ALA A C 1
ATOM 5290 O O . ALA A 1 647 ? -6.588 -7.332 0.556 1.00 93.56 647 ALA A O 1
ATOM 5291 N N . ASN A 1 648 ? -6.243 -5.979 -1.204 1.00 91.25 648 ASN A N 1
ATOM 5292 C CA . ASN A 1 648 ? -7.466 -5.197 -1.043 1.00 91.25 648 ASN A CA 1
ATOM 5293 C C . ASN A 1 648 ? -8.740 -6.041 -1.241 1.00 91.25 648 ASN A C 1
ATOM 5295 O O . ASN A 1 648 ? -9.698 -5.865 -0.490 1.00 91.25 648 ASN A O 1
ATOM 5299 N N . GLU A 1 649 ? -8.755 -6.997 -2.177 1.00 93.12 649 GLU A N 1
ATOM 5300 C CA . GLU A 1 649 ? -9.876 -7.941 -2.329 1.00 93.12 649 GLU A CA 1
ATOM 5301 C C . GLU A 1 649 ? -10.052 -8.809 -1.066 1.00 93.12 649 GLU A C 1
ATOM 5303 O O . GLU A 1 649 ? -11.168 -8.937 -0.560 1.00 93.12 649 GLU A O 1
ATOM 5308 N N . TYR A 1 650 ? -8.964 -9.337 -0.486 1.00 93.38 650 TYR A N 1
ATOM 5309 C CA . TYR A 1 650 ? -9.031 -10.081 0.784 1.00 93.38 650 TYR A CA 1
ATOM 5310 C C . TYR A 1 650 ? -9.493 -9.213 1.963 1.00 93.38 650 TYR A C 1
ATOM 5312 O O . TYR A 1 650 ? -10.241 -9.688 2.822 1.00 93.38 650 TYR A O 1
ATOM 5320 N N . SER A 1 651 ? -9.101 -7.937 1.988 1.00 90.62 651 SER A N 1
ATOM 5321 C CA . SER A 1 651 ? -9.572 -6.975 2.991 1.00 90.62 651 SER A CA 1
ATOM 5322 C C . SER A 1 651 ? -11.086 -6.747 2.890 1.00 90.62 651 SER A C 1
ATOM 5324 O O . SER A 1 651 ? -11.774 -6.707 3.909 1.00 90.62 651 SER A O 1
ATOM 5326 N N . CYS A 1 652 ? -11.645 -6.701 1.673 1.00 86.75 652 CYS A N 1
ATOM 5327 C CA . CYS A 1 652 ? -13.083 -6.492 1.459 1.00 86.75 652 CYS A CA 1
ATOM 5328 C C . CYS A 1 652 ? -13.961 -7.615 2.038 1.00 86.75 652 CYS A C 1
ATOM 5330 O O . CYS A 1 652 ? -15.083 -7.345 2.463 1.00 86.75 652 CYS A O 1
ATOM 5332 N N . ILE A 1 653 ? -13.460 -8.855 2.097 1.00 89.00 653 ILE A N 1
ATOM 5333 C CA . ILE A 1 653 ? -14.149 -9.988 2.745 1.00 89.00 653 ILE A CA 1
ATOM 5334 C C . ILE A 1 653 ? -13.742 -10.185 4.214 1.00 89.00 653 ILE A C 1
ATOM 5336 O O . ILE A 1 653 ? -14.019 -11.238 4.785 1.00 89.00 653 ILE A O 1
ATOM 5340 N N . GLN A 1 654 ? -13.066 -9.199 4.818 1.00 87.62 654 GLN A N 1
ATOM 5341 C CA . GLN A 1 654 ? -12.583 -9.231 6.204 1.00 87.62 654 GLN A CA 1
ATOM 5342 C C . GLN A 1 654 ? -11.652 -10.418 6.503 1.00 87.62 654 GLN A C 1
ATOM 5344 O O . GLN A 1 654 ? -11.550 -10.885 7.637 1.00 87.62 654 GLN A O 1
ATOM 5349 N N . SER A 1 655 ? -10.928 -10.911 5.492 1.00 91.12 655 SER A N 1
ATOM 5350 C CA . SER A 1 655 ? -9.863 -11.899 5.679 1.00 91.12 655 SER A CA 1
ATOM 5351 C C . SER A 1 655 ? -8.579 -11.180 6.102 1.00 91.12 655 SER A C 1
ATOM 5353 O O . SER A 1 655 ? -7.593 -11.133 5.365 1.00 91.12 655 SER A O 1
ATOM 5355 N N . ASN A 1 656 ? -8.629 -10.562 7.286 1.00 89.81 656 ASN A N 1
ATOM 5356 C CA . ASN A 1 656 ? -7.628 -9.599 7.746 1.00 89.81 656 ASN A CA 1
ATOM 5357 C C . ASN A 1 656 ? -6.222 -10.202 7.824 1.00 89.81 656 ASN A C 1
ATOM 5359 O O . ASN A 1 656 ? -5.280 -9.531 7.426 1.00 89.81 656 ASN A O 1
ATOM 5363 N N . ASP A 1 657 ? -6.068 -11.466 8.229 1.00 89.06 657 ASP A N 1
ATOM 5364 C CA . ASP A 1 657 ? -4.752 -12.120 8.298 1.00 89.06 657 ASP A CA 1
ATOM 5365 C C . ASP A 1 657 ? -4.088 -12.253 6.918 1.00 89.06 657 ASP A C 1
ATOM 5367 O O . ASP A 1 657 ? -2.899 -11.972 6.758 1.00 89.06 657 ASP A O 1
ATOM 5371 N N . VAL A 1 658 ? -4.865 -12.639 5.898 1.00 91.94 658 VAL A N 1
ATOM 5372 C CA . VAL A 1 658 ? -4.371 -12.795 4.520 1.00 91.94 658 VAL A CA 1
ATOM 5373 C C . VAL A 1 658 ? -4.114 -11.431 3.888 1.00 91.94 658 VAL A C 1
ATOM 5375 O O . VAL A 1 658 ? -3.080 -11.228 3.253 1.00 91.94 658 VAL A O 1
ATOM 5378 N N . ALA A 1 659 ? -5.030 -10.481 4.084 1.00 93.38 659 ALA A N 1
ATOM 5379 C CA . ALA A 1 659 ? -4.870 -9.116 3.600 1.00 93.38 659 ALA A CA 1
ATOM 5380 C C . ALA A 1 659 ? -3.629 -8.451 4.214 1.00 93.38 659 ALA A C 1
ATOM 5382 O O . ALA A 1 659 ? -2.811 -7.895 3.486 1.00 93.38 659 ALA A O 1
ATOM 5383 N N . LEU A 1 660 ? -3.448 -8.570 5.533 1.00 90.88 660 LEU A N 1
ATOM 5384 C CA . LEU A 1 660 ? -2.289 -8.062 6.265 1.00 90.88 660 LEU A CA 1
ATOM 5385 C C . LEU A 1 660 ? -0.992 -8.668 5.735 1.00 90.88 660 LEU A C 1
ATOM 5387 O O . LEU A 1 660 ? -0.044 -7.925 5.490 1.00 90.88 660 LEU A O 1
ATOM 5391 N N . ALA A 1 661 ? -0.961 -9.984 5.509 1.00 87.94 661 ALA A N 1
ATOM 5392 C CA . ALA A 1 661 ? 0.175 -10.656 4.893 1.00 87.94 661 ALA A CA 1
ATOM 5393 C C . ALA A 1 661 ? 0.512 -10.041 3.522 1.00 87.94 661 ALA A C 1
ATOM 5395 O O . ALA A 1 661 ? 1.623 -9.557 3.302 1.00 87.94 661 ALA A O 1
ATOM 5396 N N . LEU A 1 662 ? -0.457 -9.967 2.613 1.00 89.69 662 LEU A N 1
ATOM 5397 C CA . LEU A 1 662 ? -0.234 -9.431 1.267 1.00 89.69 662 LEU A CA 1
ATOM 5398 C C . LEU A 1 662 ? 0.121 -7.928 1.266 1.00 89.69 662 LEU A C 1
ATOM 5400 O O . LEU A 1 662 ? 0.947 -7.490 0.458 1.00 89.69 662 LEU A O 1
ATOM 5404 N N . PHE A 1 663 ? -0.429 -7.127 2.187 1.00 90.81 663 PHE A N 1
ATOM 5405 C CA . PHE A 1 663 ? -0.016 -5.731 2.355 1.00 90.81 663 PHE A CA 1
ATOM 5406 C C . PHE A 1 663 ? 1.408 -5.622 2.897 1.00 90.81 663 PHE A C 1
ATOM 5408 O O . PHE A 1 663 ? 2.177 -4.828 2.363 1.00 90.81 663 PHE A O 1
ATOM 5415 N N . ALA A 1 664 ? 1.799 -6.437 3.881 1.00 85.44 664 ALA A N 1
ATOM 5416 C CA . ALA A 1 664 ? 3.174 -6.476 4.378 1.00 85.44 664 ALA A CA 1
ATOM 5417 C C . ALA A 1 664 ? 4.161 -6.834 3.252 1.00 85.44 664 ALA A C 1
ATOM 5419 O O . ALA A 1 664 ? 5.197 -6.185 3.107 1.00 85.44 664 ALA A O 1
ATOM 5420 N N . GLN A 1 665 ? 3.797 -7.789 2.387 1.00 82.88 665 GLN A N 1
ATOM 5421 C CA . GLN A 1 665 ? 4.570 -8.123 1.187 1.00 82.88 665 GLN A CA 1
ATOM 5422 C C . GLN A 1 665 ? 4.679 -6.942 0.218 1.00 82.88 665 GLN A C 1
ATOM 5424 O O . GLN A 1 665 ? 5.765 -6.655 -0.287 1.00 82.88 665 GLN A O 1
ATOM 5429 N N . THR A 1 666 ? 3.575 -6.235 -0.021 1.00 85.50 666 THR A N 1
ATOM 5430 C CA . THR A 1 666 ? 3.566 -5.061 -0.903 1.00 85.50 666 THR A CA 1
ATOM 5431 C C . THR A 1 666 ? 4.428 -3.928 -0.341 1.00 85.50 666 THR A C 1
ATOM 5433 O O . THR A 1 666 ? 5.179 -3.320 -1.094 1.00 85.50 666 THR A O 1
ATOM 5436 N N . ILE A 1 667 ? 4.371 -3.667 0.970 1.00 82.06 667 ILE A N 1
ATOM 5437 C CA . ILE A 1 667 ? 5.188 -2.663 1.680 1.00 82.06 667 ILE A CA 1
ATOM 5438 C C . ILE A 1 667 ? 6.679 -2.982 1.530 1.00 82.06 667 ILE A C 1
ATOM 5440 O O . ILE A 1 667 ? 7.456 -2.096 1.172 1.00 82.06 667 ILE A O 1
ATOM 5444 N N . ALA A 1 668 ? 7.072 -4.239 1.758 1.00 75.44 668 ALA A N 1
ATOM 5445 C CA . ALA A 1 668 ? 8.462 -4.673 1.634 1.00 75.44 668 ALA A CA 1
ATOM 5446 C C . ALA A 1 668 ? 9.004 -4.450 0.210 1.00 75.44 668 ALA A C 1
ATOM 5448 O O . ALA A 1 668 ? 10.044 -3.816 0.033 1.00 75.44 668 ALA A O 1
ATOM 5449 N N . LEU A 1 669 ? 8.259 -4.887 -0.813 1.00 75.12 669 LEU A N 1
ATOM 5450 C CA . LEU A 1 669 ? 8.645 -4.704 -2.218 1.00 75.12 669 LEU A CA 1
ATOM 5451 C C . LEU A 1 669 ? 8.592 -3.233 -2.662 1.00 75.12 669 LEU A C 1
ATOM 5453 O O . LEU A 1 669 ? 9.411 -2.794 -3.466 1.00 75.12 669 LEU A O 1
ATOM 5457 N N . ALA A 1 670 ? 7.641 -2.449 -2.147 1.00 80.38 670 ALA A N 1
ATOM 5458 C CA . ALA A 1 670 ? 7.515 -1.035 -2.480 1.00 80.38 670 ALA A CA 1
ATOM 5459 C C . ALA A 1 670 ? 8.720 -0.222 -2.009 1.00 80.38 670 ALA A C 1
ATOM 5461 O O . ALA A 1 670 ? 9.122 0.706 -2.709 1.00 80.38 670 ALA A O 1
ATOM 5462 N N . LYS A 1 671 ? 9.317 -0.574 -0.865 1.00 71.19 671 LYS A N 1
ATOM 5463 C CA . LYS A 1 671 ? 10.524 0.100 -0.385 1.00 71.19 671 LYS A CA 1
ATOM 5464 C C . LYS A 1 671 ? 11.728 -0.193 -1.273 1.00 71.19 671 LYS A C 1
ATOM 5466 O O . LYS A 1 671 ? 12.440 0.735 -1.632 1.00 71.19 671 LYS A O 1
ATOM 5471 N N . GLU A 1 672 ? 11.914 -1.452 -1.668 1.00 67.12 672 GLU A N 1
ATOM 5472 C CA . GLU A 1 672 ? 12.986 -1.846 -2.593 1.00 67.12 672 GLU A CA 1
ATOM 5473 C C . GLU A 1 672 ? 12.859 -1.141 -3.950 1.00 67.12 672 GLU A C 1
ATOM 5475 O O . GLU A 1 672 ? 13.848 -0.693 -4.522 1.00 67.12 672 GLU A O 1
ATOM 5480 N N . ALA A 1 673 ? 11.633 -1.006 -4.454 1.00 69.06 673 ALA A N 1
ATOM 5481 C CA . ALA A 1 673 ? 11.359 -0.319 -5.710 1.00 69.06 673 ALA A CA 1
ATOM 5482 C C . ALA A 1 673 ? 11.326 1.219 -5.590 1.00 69.06 673 ALA A C 1
ATOM 5484 O O . ALA A 1 673 ? 10.952 1.880 -6.559 1.00 69.06 673 ALA A O 1
ATOM 5485 N N . GLU A 1 674 ? 11.620 1.784 -4.410 1.00 75.12 674 GLU A N 1
ATOM 5486 C CA . GLU A 1 674 ? 11.479 3.215 -4.087 1.00 75.12 674 GLU A CA 1
ATOM 5487 C C . GLU A 1 674 ? 10.094 3.794 -4.470 1.00 75.12 674 GLU A C 1
ATOM 5489 O O . GLU A 1 674 ? 9.929 4.964 -4.826 1.00 75.12 674 GLU A O 1
ATOM 5494 N N . ASN A 1 675 ? 9.051 2.960 -4.399 1.00 77.62 675 ASN A N 1
ATOM 5495 C CA . ASN A 1 675 ? 7.693 3.300 -4.806 1.00 77.62 675 ASN A CA 1
ATOM 5496 C C . ASN A 1 675 ? 6.862 3.786 -3.613 1.00 77.62 675 ASN A C 1
ATOM 5498 O O . ASN A 1 675 ? 6.066 3.045 -3.028 1.00 77.62 675 ASN A O 1
ATOM 5502 N N . ASN A 1 676 ? 6.999 5.074 -3.294 1.00 82.00 676 ASN A N 1
ATOM 5503 C CA . ASN A 1 676 ? 6.250 5.703 -2.202 1.00 82.00 676 ASN A CA 1
ATOM 5504 C C . ASN A 1 676 ? 4.728 5.600 -2.380 1.00 82.00 676 ASN A C 1
ATOM 5506 O O . ASN A 1 676 ? 4.008 5.462 -1.398 1.00 82.00 676 ASN A O 1
ATOM 5510 N N . TYR A 1 677 ? 4.224 5.623 -3.618 1.00 82.31 677 TYR A N 1
ATOM 5511 C CA . TYR A 1 677 ? 2.785 5.603 -3.886 1.00 82.31 677 TYR A CA 1
ATOM 5512 C C . TYR A 1 677 ? 2.116 4.304 -3.408 1.00 82.31 677 TYR A C 1
ATOM 5514 O O . TYR A 1 677 ? 1.176 4.337 -2.612 1.00 82.31 677 TYR A O 1
ATOM 5522 N N . ARG A 1 678 ? 2.607 3.142 -3.863 1.00 83.88 678 ARG A N 1
ATOM 5523 C CA . ARG A 1 678 ? 2.062 1.840 -3.438 1.00 83.88 678 ARG A CA 1
ATOM 5524 C C . ARG A 1 678 ? 2.446 1.500 -2.001 1.00 83.88 678 ARG A C 1
ATOM 5526 O O . ARG A 1 678 ? 1.645 0.861 -1.319 1.00 83.88 678 ARG A O 1
ATOM 5533 N N . GLY A 1 679 ? 3.612 1.958 -1.541 1.00 83.38 679 GLY A N 1
ATOM 5534 C CA . GLY A 1 679 ? 4.046 1.840 -0.148 1.00 83.38 679 GLY A CA 1
ATOM 5535 C C . GLY A 1 679 ? 3.080 2.526 0.819 1.00 83.38 679 GLY A C 1
ATOM 5536 O O . GLY A 1 679 ? 2.488 1.849 1.658 1.00 83.38 679 GLY A O 1
ATOM 5537 N N . ASN A 1 680 ? 2.837 3.831 0.635 1.00 84.88 680 ASN A N 1
ATOM 5538 C CA . ASN A 1 680 ? 1.921 4.638 1.455 1.00 84.88 680 ASN A CA 1
ATOM 5539 C C . ASN A 1 680 ? 0.536 4.000 1.565 1.00 84.88 680 ASN A C 1
ATOM 5541 O O . ASN A 1 680 ? 0.020 3.776 2.657 1.00 84.88 680 ASN A O 1
ATOM 5545 N N . ILE A 1 681 ? -0.059 3.668 0.420 1.00 84.00 681 ILE A N 1
ATOM 5546 C CA . ILE A 1 681 ? -1.414 3.122 0.379 1.00 84.00 681 ILE A CA 1
ATOM 5547 C C . ILE A 1 681 ? -1.485 1.757 1.090 1.00 84.00 681 ILE A C 1
ATOM 5549 O O . ILE A 1 681 ? -2.435 1.493 1.829 1.00 84.00 681 ILE A O 1
ATOM 5553 N N . SER A 1 682 ? -0.473 0.903 0.916 1.00 87.94 682 SER A N 1
ATOM 5554 C CA . SER A 1 682 ? -0.428 -0.409 1.576 1.00 87.94 682 SER A CA 1
ATOM 5555 C C . SER A 1 682 ? -0.231 -0.288 3.086 1.00 87.94 682 SER A C 1
ATOM 5557 O O . SER A 1 682 ? -0.833 -1.060 3.826 1.00 87.94 682 SER A O 1
ATOM 5559 N N . VAL A 1 683 ? 0.547 0.699 3.555 1.00 86.94 683 VAL A N 1
ATOM 5560 C CA . VAL A 1 683 ? 0.671 1.022 4.987 1.00 86.94 683 VAL A CA 1
ATOM 5561 C C . VAL A 1 683 ? -0.697 1.328 5.581 1.00 86.94 683 VAL A C 1
ATOM 5563 O O . VAL A 1 683 ? -1.079 0.716 6.575 1.00 86.94 683 VAL A O 1
ATOM 5566 N N . ILE A 1 684 ? -1.458 2.232 4.961 1.00 86.44 684 ILE A N 1
ATOM 5567 C CA . ILE A 1 684 ? -2.764 2.625 5.497 1.00 86.44 684 ILE A CA 1
ATOM 5568 C C . ILE A 1 684 ? -3.734 1.444 5.509 1.00 86.44 684 ILE A C 1
ATOM 5570 O O . ILE A 1 684 ? -4.353 1.182 6.538 1.00 86.44 684 ILE A O 1
ATOM 5574 N N . LYS A 1 685 ? -3.809 0.670 4.420 1.00 87.94 685 LYS A N 1
ATOM 5575 C CA . LYS A 1 685 ? -4.697 -0.500 4.364 1.00 87.94 685 LYS A CA 1
ATOM 5576 C C . LYS A 1 685 ? -4.304 -1.612 5.330 1.00 87.94 685 LYS A C 1
ATOM 5578 O O . LYS A 1 685 ? -5.183 -2.275 5.877 1.00 87.94 685 LYS A O 1
ATOM 5583 N N . LEU A 1 686 ? -3.011 -1.801 5.584 1.00 89.88 686 LEU A N 1
ATOM 5584 C CA . LEU A 1 686 ? -2.548 -2.726 6.611 1.00 89.88 686 LEU A CA 1
ATOM 5585 C C . LEU A 1 686 ? -3.035 -2.280 7.995 1.00 89.88 686 LEU A C 1
ATOM 5587 O O . LEU A 1 686 ? -3.558 -3.095 8.754 1.00 89.88 686 LEU A O 1
ATOM 5591 N N . LEU A 1 687 ? -2.895 -0.992 8.316 1.00 87.69 687 LEU A N 1
ATOM 5592 C CA . LEU A 1 687 ? -3.348 -0.438 9.592 1.00 87.69 687 LEU A CA 1
ATOM 5593 C C . LEU A 1 687 ? -4.876 -0.506 9.741 1.00 87.69 687 LEU A C 1
ATOM 5595 O O . LEU A 1 687 ? -5.353 -0.834 10.827 1.00 87.69 687 LEU A O 1
ATOM 5599 N N . ASP A 1 688 ? -5.631 -0.293 8.660 1.00 85.75 688 ASP A N 1
ATOM 5600 C CA . ASP A 1 688 ? -7.083 -0.506 8.632 1.00 85.75 688 ASP A CA 1
ATOM 5601 C C . ASP A 1 688 ? -7.441 -1.977 8.932 1.00 85.75 688 ASP A C 1
ATOM 5603 O O . ASP A 1 688 ? -8.383 -2.236 9.680 1.00 85.75 688 ASP A O 1
ATOM 5607 N N . CYS A 1 689 ? -6.677 -2.950 8.409 1.00 89.81 689 CYS A N 1
ATOM 5608 C CA . CYS A 1 689 ? -6.882 -4.376 8.709 1.00 89.81 689 CYS A CA 1
ATOM 5609 C C . CYS A 1 689 ? -6.616 -4.698 10.185 1.00 89.81 689 CYS A C 1
ATOM 5611 O O . CYS A 1 689 ? -7.374 -5.454 10.789 1.00 89.81 689 CYS A O 1
ATOM 5613 N N . LEU A 1 690 ? -5.566 -4.114 10.775 1.00 90.56 690 LEU A N 1
ATOM 5614 C CA . LEU A 1 690 ? -5.274 -4.260 12.205 1.00 90.56 690 LEU A CA 1
ATOM 5615 C C . LEU A 1 690 ? -6.386 -3.653 13.066 1.00 90.56 690 LEU A C 1
ATOM 5617 O O . LEU A 1 690 ? -6.831 -4.283 14.021 1.00 90.56 690 LEU A O 1
ATOM 5621 N N . TYR A 1 691 ? -6.860 -2.458 12.707 1.00 89.75 691 TYR A N 1
ATOM 5622 C CA . TYR A 1 691 ? -7.987 -1.811 13.377 1.00 89.75 691 TYR A CA 1
ATOM 5623 C C . TYR A 1 691 ? -9.253 -2.674 13.307 1.00 89.75 691 TYR A C 1
ATOM 5625 O O . TYR A 1 691 ? -9.866 -2.943 14.333 1.00 89.75 691 TYR A O 1
ATOM 5633 N N . ALA A 1 692 ? -9.608 -3.171 12.119 1.00 87.31 692 ALA A N 1
ATOM 5634 C CA . ALA A 1 692 ? -10.784 -4.018 11.923 1.00 87.31 692 ALA A CA 1
ATOM 5635 C C . ALA A 1 692 ? -10.695 -5.379 12.641 1.00 87.31 692 ALA A C 1
ATOM 5637 O O . ALA A 1 692 ? -11.722 -6.020 12.857 1.00 87.31 692 ALA A O 1
ATOM 5638 N N . ALA A 1 693 ? -9.486 -5.833 12.982 1.00 89.12 693 ALA A N 1
ATOM 5639 C CA . ALA A 1 693 ? -9.232 -7.068 13.720 1.00 89.12 693 ALA A CA 1
ATOM 5640 C C . ALA A 1 693 ? -9.071 -6.861 15.242 1.00 89.12 693 ALA A C 1
ATOM 5642 O O . ALA A 1 693 ? -8.724 -7.814 15.938 1.00 89.12 693 ALA A O 1
ATOM 5643 N N . ASP A 1 694 ? -9.283 -5.640 15.755 1.00 91.75 694 ASP A N 1
ATOM 5644 C CA . ASP A 1 694 ? -8.986 -5.248 17.142 1.00 91.75 694 ASP A CA 1
ATOM 5645 C C . ASP A 1 694 ? -7.539 -5.582 17.579 1.00 91.75 694 ASP A C 1
ATOM 5647 O O . ASP A 1 694 ? -7.252 -5.879 18.744 1.00 91.75 694 ASP A O 1
ATOM 5651 N N . ASP A 1 695 ? -6.598 -5.547 16.633 1.00 89.06 695 ASP A N 1
ATOM 5652 C CA . ASP A 1 695 ? -5.248 -6.065 16.819 1.00 89.06 695 ASP A CA 1
ATOM 5653 C C . ASP A 1 695 ? -4.322 -5.034 17.479 1.00 89.06 695 ASP A C 1
ATOM 5655 O O . ASP A 1 695 ? -4.093 -3.925 16.984 1.00 89.06 695 ASP A O 1
ATOM 5659 N N . THR A 1 696 ? -3.717 -5.418 18.606 1.00 88.56 696 THR A N 1
ATOM 5660 C CA . THR A 1 696 ? -2.827 -4.541 19.374 1.00 88.56 696 THR A CA 1
ATOM 5661 C C . THR A 1 696 ? -1.532 -4.174 18.651 1.00 88.56 696 THR A C 1
ATOM 5663 O O . THR A 1 696 ? -0.898 -3.188 19.038 1.00 88.56 696 THR A O 1
ATOM 5666 N N . ARG A 1 697 ? -1.153 -4.897 17.588 1.00 86.69 697 ARG A N 1
ATOM 5667 C CA . ARG A 1 697 ? -0.023 -4.530 16.722 1.00 86.69 697 ARG A CA 1
ATOM 5668 C C . ARG A 1 697 ? -0.226 -3.163 16.064 1.00 86.69 697 ARG A C 1
ATOM 5670 O O . ARG A 1 697 ? 0.759 -2.507 15.755 1.00 86.69 697 ARG A O 1
ATOM 5677 N N . LEU A 1 698 ? -1.460 -2.648 15.960 1.00 88.38 698 LEU A N 1
ATOM 5678 C CA . LEU A 1 698 ? -1.735 -1.269 15.515 1.00 88.38 698 LEU A CA 1
ATOM 5679 C C . LEU A 1 698 ? -0.952 -0.215 16.325 1.00 88.38 698 LEU A C 1
ATOM 5681 O O . LEU A 1 698 ? -0.552 0.825 15.794 1.00 88.38 698 LEU A O 1
ATOM 5685 N N . PHE A 1 699 ? -0.712 -0.466 17.616 1.00 86.38 699 PHE A N 1
ATOM 5686 C CA . PHE A 1 699 ? 0.014 0.469 18.478 1.00 86.38 699 PHE A CA 1
ATOM 5687 C C . PHE A 1 699 ? 1.525 0.424 18.241 1.00 86.38 699 PHE A C 1
ATOM 5689 O O . PHE A 1 699 ? 2.146 1.481 18.148 1.00 86.38 699 PHE A O 1
ATOM 5696 N N . SER A 1 700 ? 2.110 -0.774 18.138 1.00 77.06 700 SER A N 1
ATOM 5697 C CA . SER A 1 700 ? 3.554 -0.955 17.938 1.00 77.06 700 SER A CA 1
ATOM 5698 C C . SER A 1 700 ? 3.966 -0.688 16.489 1.00 77.06 700 SER A C 1
ATOM 5700 O O . SER A 1 700 ? 4.937 0.025 16.243 1.00 77.06 700 SER A O 1
ATOM 5702 N N . TRP A 1 701 ? 3.197 -1.179 15.516 1.00 80.06 701 TRP A N 1
ATOM 5703 C CA . TRP A 1 701 ? 3.479 -0.986 14.093 1.00 80.06 701 TRP A CA 1
ATOM 5704 C C . TRP A 1 701 ? 3.097 0.406 13.607 1.00 80.06 701 TRP A C 1
ATOM 5706 O O . TRP A 1 701 ? 3.717 0.910 12.678 1.00 80.06 701 TRP A O 1
ATOM 5716 N N . GLY A 1 702 ? 2.113 1.059 14.230 1.00 72.50 702 GLY A N 1
ATOM 5717 C CA . GLY A 1 702 ? 1.659 2.380 13.799 1.00 72.50 702 GLY A CA 1
ATOM 5718 C C . GLY A 1 702 ? 2.750 3.453 13.843 1.00 72.50 702 GLY A C 1
ATOM 5719 O O . GLY A 1 702 ? 2.735 4.342 12.999 1.00 72.50 702 GLY A O 1
ATOM 5720 N N . GLN A 1 703 ? 3.709 3.377 14.776 1.00 69.06 703 GLN A N 1
ATOM 5721 C CA . GLN A 1 703 ? 4.870 4.278 14.774 1.00 69.06 703 GLN A CA 1
ATOM 5722 C C . GLN A 1 703 ? 5.887 3.866 13.703 1.00 69.06 703 GLN A C 1
ATOM 5724 O O . GLN A 1 703 ? 6.274 4.683 12.877 1.00 69.06 703 GLN A O 1
ATOM 5729 N N . TYR A 1 704 ? 6.233 2.578 13.656 1.00 70.25 704 TYR A N 1
ATOM 5730 C CA . TYR A 1 704 ? 7.154 2.017 12.667 1.00 70.25 704 TYR A CA 1
ATOM 5731 C C . TYR A 1 704 ? 6.760 2.340 11.212 1.00 70.25 704 TYR A C 1
ATOM 5733 O O . TYR A 1 704 ? 7.588 2.730 10.386 1.00 70.25 704 TYR A O 1
ATOM 5741 N N . LEU A 1 705 ? 5.479 2.186 10.888 1.00 72.50 705 LEU A N 1
ATOM 5742 C CA . LEU A 1 705 ? 4.980 2.365 9.531 1.00 72.50 705 LEU A CA 1
ATOM 5743 C C . LEU A 1 705 ? 4.890 3.841 9.127 1.00 72.50 705 LEU A C 1
ATOM 5745 O O . LEU A 1 705 ? 5.067 4.138 7.948 1.00 72.50 705 LEU A O 1
ATOM 5749 N N . LYS A 1 706 ? 4.700 4.763 10.085 1.00 70.50 706 LYS A N 1
ATOM 5750 C CA . LYS A 1 706 ? 4.805 6.214 9.837 1.00 70.50 706 LYS A CA 1
ATOM 5751 C C . LYS A 1 706 ? 6.211 6.616 9.402 1.00 70.50 706 LYS A C 1
ATOM 5753 O O . LYS A 1 706 ? 6.351 7.493 8.559 1.00 70.50 706 LYS A O 1
ATOM 5758 N N . ASP A 1 707 ? 7.228 5.952 9.944 1.00 71.31 707 ASP A N 1
ATOM 5759 C CA . ASP A 1 707 ? 8.631 6.247 9.643 1.00 71.31 707 ASP A CA 1
ATOM 5760 C C . ASP A 1 707 ? 9.116 5.539 8.358 1.00 71.31 707 ASP A C 1
ATOM 5762 O O . ASP A 1 707 ? 10.196 5.834 7.849 1.00 71.31 707 ASP A O 1
ATOM 5766 N N . SER A 1 708 ? 8.319 4.610 7.810 1.00 68.56 708 SER A N 1
ATOM 5767 C CA . SER A 1 708 ? 8.703 3.786 6.655 1.00 68.56 708 SER A CA 1
ATOM 5768 C C . SER A 1 708 ? 8.447 4.448 5.299 1.00 68.56 708 SER A C 1
ATOM 5770 O O . SER A 1 708 ? 9.184 4.166 4.354 1.00 68.56 708 SER A O 1
ATOM 5772 N N . PHE A 1 709 ? 7.432 5.311 5.188 1.00 78.38 709 PHE A N 1
ATOM 5773 C CA . PHE A 1 709 ? 7.115 6.042 3.959 1.00 78.38 709 PHE A CA 1
ATOM 5774 C C . PHE A 1 709 ? 6.558 7.446 4.262 1.00 78.38 709 PHE A C 1
ATOM 5776 O O . PHE A 1 709 ? 5.964 7.650 5.322 1.00 78.38 709 PHE A O 1
ATOM 5783 N N . PRO A 1 710 ? 6.721 8.434 3.357 1.00 82.38 710 PRO A N 1
ATOM 5784 C CA . PRO A 1 710 ? 6.229 9.791 3.577 1.00 82.38 710 PRO A CA 1
ATOM 5785 C C . PRO A 1 710 ? 4.697 9.852 3.482 1.00 82.38 710 PRO A C 1
ATOM 5787 O O . PRO A 1 710 ? 4.136 9.994 2.394 1.00 82.38 710 PRO A O 1
ATOM 5790 N N . LEU A 1 711 ? 4.027 9.775 4.632 1.00 84.06 711 LEU A N 1
ATOM 5791 C CA . LEU A 1 711 ? 2.577 9.940 4.759 1.00 84.06 711 LEU A CA 1
ATOM 5792 C C . LEU A 1 711 ? 2.194 11.416 4.850 1.00 84.06 711 LEU A C 1
ATOM 5794 O O . LEU A 1 711 ? 2.879 12.213 5.498 1.00 84.06 711 LEU A O 1
ATOM 5798 N N . THR A 1 712 ? 1.053 11.787 4.283 1.00 86.31 712 THR A N 1
ATOM 5799 C CA . THR A 1 712 ? 0.536 13.155 4.448 1.00 86.31 712 THR A CA 1
ATOM 5800 C C . THR A 1 712 ? -0.127 13.369 5.809 1.00 86.31 712 THR A C 1
ATOM 5802 O O . THR A 1 712 ? -0.375 12.432 6.569 1.00 86.31 712 THR A O 1
ATOM 5805 N N . VAL A 1 713 ? -0.498 14.618 6.084 1.00 89.06 713 VAL A N 1
ATOM 5806 C CA . VAL A 1 713 ? -1.209 15.004 7.305 1.00 89.06 713 VAL A CA 1
ATOM 5807 C C . VAL A 1 713 ? -2.540 14.253 7.463 1.00 89.06 713 VAL A C 1
ATOM 5809 O O . VAL A 1 713 ? -2.833 13.776 8.558 1.00 89.06 713 VAL A O 1
ATOM 5812 N N . ALA A 1 714 ? -3.331 14.091 6.394 1.00 88.38 714 ALA A N 1
ATOM 5813 C CA . ALA A 1 714 ? -4.618 13.385 6.463 1.00 88.38 714 ALA A CA 1
ATOM 5814 C C . ALA A 1 714 ? -4.450 11.881 6.759 1.00 88.38 714 ALA A C 1
ATOM 5816 O O . ALA A 1 714 ? -5.205 11.302 7.542 1.00 88.38 714 ALA A O 1
ATOM 5817 N N . GLU A 1 715 ? -3.427 11.250 6.184 1.00 87.44 715 GLU A N 1
ATOM 5818 C CA . GLU A 1 715 ? -3.086 9.846 6.443 1.00 87.44 715 GLU A CA 1
ATOM 5819 C C . GLU A 1 715 ? -2.589 9.648 7.878 1.00 87.44 715 GLU A C 1
ATOM 5821 O O . GLU A 1 715 ? -3.068 8.763 8.588 1.00 87.44 715 GLU A O 1
ATOM 5826 N N . GLN A 1 716 ? -1.694 10.521 8.348 1.00 88.69 716 GLN A N 1
ATOM 5827 C CA . GLN A 1 716 ? -1.215 10.510 9.730 1.00 88.69 716 GLN A CA 1
ATOM 5828 C C . GLN A 1 716 ? -2.356 10.725 10.735 1.00 88.69 716 GLN A C 1
ATOM 5830 O O . GLN A 1 716 ? -2.402 10.036 11.760 1.00 88.69 716 GLN A O 1
ATOM 5835 N N . ALA A 1 717 ? -3.298 11.625 10.426 1.00 91.19 717 ALA A N 1
ATOM 5836 C CA . ALA A 1 717 ? -4.513 11.823 11.209 1.00 91.19 717 ALA A CA 1
ATOM 5837 C C . ALA A 1 717 ? -5.358 10.543 11.258 1.00 91.19 717 ALA A C 1
ATOM 5839 O O . ALA A 1 717 ? -5.767 10.133 12.341 1.00 91.19 717 ALA A O 1
ATOM 5840 N N . GLY A 1 718 ? -5.564 9.873 10.119 1.00 89.38 718 GLY A N 1
ATOM 5841 C CA . GLY A 1 718 ? -6.296 8.605 10.052 1.00 89.38 718 GLY A CA 1
ATOM 5842 C C . GLY A 1 718 ? -5.688 7.504 10.930 1.00 89.38 718 GLY A C 1
ATOM 5843 O O . GLY A 1 718 ? -6.422 6.779 11.607 1.00 89.38 718 GLY A O 1
ATOM 5844 N N . ILE A 1 719 ? -4.355 7.414 10.992 1.00 88.94 719 ILE A N 1
ATOM 5845 C CA . ILE A 1 719 ? -3.662 6.467 11.881 1.00 88.94 719 ILE A CA 1
ATOM 5846 C C . ILE A 1 719 ? -3.881 6.839 13.348 1.00 88.94 719 ILE A C 1
ATOM 5848 O O . ILE A 1 719 ? -4.257 5.981 14.145 1.00 88.94 719 ILE A O 1
ATOM 5852 N N . ALA A 1 720 ? -3.652 8.105 13.712 1.00 92.25 720 ALA A N 1
ATOM 5853 C CA . ALA A 1 720 ? -3.822 8.572 15.088 1.00 92.25 720 ALA A CA 1
ATOM 5854 C C . ALA A 1 720 ? -5.265 8.374 15.579 1.00 92.25 720 ALA A C 1
ATOM 5856 O O . ALA A 1 720 ? -5.472 7.915 16.700 1.00 92.25 720 ALA A O 1
ATOM 5857 N N . TRP A 1 721 ? -6.242 8.632 14.708 1.00 94.38 721 TRP A N 1
ATOM 5858 C CA . TRP A 1 721 ? -7.653 8.367 14.959 1.00 94.38 721 TRP A CA 1
ATOM 5859 C C . TRP A 1 721 ? -7.902 6.876 15.230 1.00 94.38 721 TRP A C 1
ATOM 5861 O O . TRP A 1 721 ? -8.462 6.516 16.261 1.00 94.38 721 TRP A O 1
ATOM 5871 N N . SER A 1 722 ? -7.407 5.983 14.368 1.00 92.56 722 SER A N 1
ATOM 5872 C CA . SER A 1 722 ? -7.602 4.532 14.535 1.00 92.56 722 SER A CA 1
ATOM 5873 C C . SER A 1 722 ? -6.971 4.013 15.834 1.00 92.56 722 SER A C 1
ATOM 5875 O O . SER A 1 722 ? -7.566 3.199 16.541 1.00 92.56 722 SER A O 1
ATOM 5877 N N . GLN A 1 723 ? -5.791 4.533 16.194 1.00 93.50 723 GLN A N 1
ATOM 5878 C CA . GLN A 1 723 ? -5.122 4.233 17.461 1.00 93.50 723 GLN A CA 1
ATOM 5879 C C . GLN A 1 723 ? -5.918 4.745 18.670 1.00 93.50 723 GLN A C 1
ATOM 5881 O O . GLN A 1 723 ? -6.052 4.026 19.659 1.00 93.50 723 GLN A O 1
ATOM 5886 N N . GLU A 1 724 ? -6.468 5.959 18.607 1.00 95.50 724 GLU A N 1
ATOM 5887 C CA . GLU A 1 724 ? -7.299 6.528 19.671 1.00 95.50 724 GLU A CA 1
ATOM 5888 C C . GLU A 1 724 ? -8.542 5.669 19.932 1.00 95.50 724 GLU A C 1
ATOM 5890 O O . GLU A 1 724 ? -8.776 5.236 21.068 1.00 95.50 724 GLU A O 1
ATOM 5895 N N . ILE A 1 725 ? -9.320 5.404 18.880 1.00 95.19 725 ILE A N 1
ATOM 5896 C CA . ILE A 1 725 ? -10.591 4.690 18.997 1.00 95.19 725 ILE A CA 1
ATOM 5897 C C . ILE A 1 725 ? -10.359 3.258 19.480 1.00 95.19 725 ILE A C 1
ATOM 5899 O O . ILE A 1 725 ? -11.022 2.828 20.430 1.00 95.19 725 ILE A O 1
ATOM 5903 N N . LEU A 1 726 ? -9.374 2.547 18.918 1.00 95.12 726 LEU A N 1
ATOM 5904 C CA . LEU A 1 726 ? -9.055 1.188 19.360 1.00 95.12 726 LEU A CA 1
ATOM 5905 C C . LEU A 1 726 ? -8.531 1.166 20.803 1.00 95.12 726 LEU A C 1
ATOM 5907 O O . LEU A 1 726 ? -8.900 0.293 21.590 1.00 95.12 726 LEU A O 1
ATOM 5911 N N . ALA A 1 727 ? -7.703 2.140 21.201 1.00 95.69 727 ALA A N 1
ATOM 5912 C CA . ALA A 1 727 ? -7.220 2.233 22.579 1.00 95.69 727 ALA A CA 1
ATOM 5913 C C . ALA A 1 727 ? -8.379 2.401 23.572 1.00 95.69 727 ALA A C 1
ATOM 5915 O O . ALA A 1 727 ? -8.375 1.779 24.639 1.00 95.69 727 ALA A O 1
ATOM 5916 N N . PHE A 1 728 ? -9.388 3.200 23.220 1.00 95.44 728 PHE A N 1
ATOM 5917 C CA . PHE A 1 728 ? -10.588 3.359 24.033 1.00 95.44 728 PHE A CA 1
ATOM 5918 C C . PHE A 1 728 ? -11.423 2.074 24.099 1.00 95.44 728 PHE A C 1
ATOM 5920 O O . PHE A 1 728 ? -11.808 1.664 25.198 1.00 95.44 728 PHE A O 1
ATOM 5927 N N . GLN A 1 729 ? -11.652 1.416 22.958 1.00 93.81 729 GLN A N 1
ATOM 5928 C CA . GLN A 1 729 ? -12.403 0.156 22.863 1.00 93.81 729 GLN A CA 1
ATOM 5929 C C . GLN A 1 729 ? -11.763 -0.962 23.697 1.00 93.81 729 GLN A C 1
ATOM 5931 O O . GLN A 1 729 ? -12.449 -1.627 24.472 1.00 93.81 729 GLN A O 1
ATOM 5936 N N . LEU A 1 730 ? -10.437 -1.105 23.623 1.00 94.31 730 LEU A N 1
ATOM 5937 C CA . LEU A 1 730 ? -9.671 -2.094 24.388 1.00 94.31 730 LEU A CA 1
ATOM 5938 C C . LEU A 1 730 ? -9.460 -1.708 25.864 1.00 94.31 730 LEU A C 1
ATOM 5940 O O . LEU A 1 730 ? -8.764 -2.416 26.595 1.00 94.31 730 LEU A O 1
ATOM 5944 N N . GLY A 1 731 ? -10.013 -0.578 26.319 1.00 94.06 731 GLY A N 1
ATOM 5945 C CA . GLY A 1 731 ? -9.909 -0.133 27.707 1.00 94.06 731 GLY A CA 1
ATOM 5946 C C . GLY A 1 731 ? -8.483 0.215 28.148 1.00 94.06 731 GLY A C 1
ATOM 5947 O O . GLY A 1 731 ? -8.150 0.044 29.324 1.00 94.06 731 GLY A O 1
ATOM 5948 N N . LYS A 1 732 ? -7.631 0.691 27.229 1.00 95.06 732 LYS A N 1
ATOM 5949 C CA . LYS A 1 732 ? -6.265 1.143 27.538 1.00 95.06 732 LYS A CA 1
ATOM 5950 C C . LYS A 1 732 ? -6.279 2.339 28.513 1.00 95.06 732 LYS A C 1
ATOM 5952 O O . LYS A 1 732 ? -7.304 3.017 28.652 1.00 95.06 732 LYS A O 1
ATOM 5957 N N . PRO A 1 733 ? -5.161 2.625 29.214 1.00 97.06 733 PRO A N 1
ATOM 5958 C CA . PRO A 1 733 ? -5.085 3.756 30.137 1.00 97.06 733 PRO A CA 1
ATOM 5959 C C . PRO A 1 733 ? -5.502 5.076 29.476 1.00 97.06 733 PRO A C 1
ATOM 5961 O O . PRO A 1 733 ? -5.069 5.384 28.368 1.00 97.06 733 PRO A O 1
ATOM 5964 N N . ALA A 1 734 ? -6.300 5.889 30.173 1.00 96.25 734 ALA A N 1
ATOM 5965 C CA . ALA A 1 734 ? -6.863 7.123 29.615 1.00 96.25 734 ALA A CA 1
ATOM 5966 C C . ALA A 1 734 ? -5.792 8.106 29.104 1.00 96.25 734 ALA A C 1
ATOM 5968 O O . ALA A 1 734 ? -5.986 8.734 28.070 1.00 96.25 734 ALA A O 1
ATOM 5969 N N . GLY A 1 735 ? -4.630 8.180 29.766 1.00 96.81 735 GLY A N 1
ATOM 5970 C CA . GLY A 1 735 ? -3.504 8.990 29.289 1.00 96.81 735 GLY A CA 1
ATOM 5971 C C . GLY A 1 735 ? -2.977 8.565 27.912 1.00 96.81 735 GLY A C 1
ATOM 5972 O O . GLY A 1 735 ? -2.578 9.419 27.129 1.00 96.81 735 GLY A O 1
ATOM 5973 N N . GLN A 1 736 ? -3.031 7.269 27.581 1.00 94.94 736 GLN A N 1
ATOM 5974 C CA . GLN A 1 736 ? -2.636 6.765 26.262 1.00 94.94 736 GLN A CA 1
ATOM 5975 C C . GLN A 1 736 ? -3.654 7.159 25.183 1.00 94.94 736 GLN A C 1
ATOM 5977 O O . GLN A 1 736 ? -3.259 7.616 24.116 1.00 94.94 736 GLN A O 1
ATOM 5982 N N . VAL A 1 737 ? -4.955 7.048 25.477 1.00 97.50 737 VAL A N 1
ATOM 5983 C CA . VAL A 1 737 ? -6.032 7.503 24.575 1.00 97.50 737 VAL A CA 1
ATOM 5984 C C . VAL A 1 737 ? -5.868 8.994 24.263 1.00 97.50 737 VAL A C 1
ATOM 5986 O O . VAL A 1 737 ? -5.864 9.394 23.103 1.00 97.50 737 VAL A O 1
ATOM 5989 N N . LEU A 1 738 ? -5.638 9.812 25.295 1.00 98.12 738 LEU A N 1
ATOM 5990 C CA . LEU A 1 738 ? -5.447 11.258 25.146 1.00 98.12 738 LEU A CA 1
ATOM 5991 C C . LEU A 1 738 ? -4.183 11.631 24.360 1.00 98.12 738 LEU A C 1
ATOM 5993 O O . LEU A 1 738 ? -4.170 12.668 23.695 1.00 98.12 738 LEU A O 1
ATOM 5997 N N . ALA A 1 739 ? -3.130 10.810 24.409 1.00 96.38 739 ALA A N 1
ATOM 5998 C CA . ALA A 1 739 ? -1.936 11.019 23.593 1.00 96.38 739 ALA A CA 1
ATOM 5999 C C . ALA A 1 739 ? -2.248 10.859 22.095 1.00 96.38 739 ALA A C 1
ATOM 6001 O O . ALA A 1 739 ? -1.864 11.715 21.295 1.00 96.38 739 ALA A O 1
ATOM 6002 N N . PHE A 1 740 ? -3.005 9.820 21.723 1.00 95.88 740 PHE A N 1
ATOM 6003 C CA . PHE A 1 740 ? -3.448 9.621 20.341 1.00 95.88 740 PHE A CA 1
ATOM 6004 C C . PHE A 1 740 ? -4.432 10.705 19.886 1.00 95.88 740 PHE A C 1
ATOM 6006 O O . PHE A 1 740 ? -4.227 11.273 18.815 1.00 95.88 740 PHE A O 1
ATOM 6013 N N . TYR A 1 741 ? -5.397 11.091 20.731 1.00 97.62 741 TYR A N 1
ATOM 6014 C CA . TYR A 1 741 ? -6.289 12.225 20.457 1.00 97.62 741 TYR A CA 1
ATOM 6015 C C . TYR A 1 741 ? -5.515 13.522 20.201 1.00 97.62 741 TYR A C 1
ATOM 6017 O O . TYR A 1 741 ? -5.797 14.250 19.254 1.00 97.62 741 TYR A O 1
ATOM 6025 N N . SER A 1 742 ? -4.504 13.815 21.025 1.00 97.31 742 SER A N 1
ATOM 6026 C CA . SER A 1 742 ? -3.685 15.023 20.866 1.00 97.31 742 SER A CA 1
ATOM 6027 C C . SER A 1 742 ? -2.947 15.022 19.526 1.00 97.31 742 SER A C 1
ATOM 6029 O O . SER A 1 742 ? -2.911 16.049 18.848 1.00 97.31 742 SER A O 1
ATOM 6031 N N . SER A 1 743 ? -2.411 13.864 19.118 1.00 95.12 743 SER A N 1
ATOM 6032 C CA . SER A 1 743 ? -1.783 13.684 17.806 1.00 95.12 743 SER A CA 1
ATOM 6033 C C . SER A 1 743 ? -2.791 13.874 16.668 1.00 95.12 743 SER A C 1
ATOM 6035 O O . SER A 1 743 ? -2.533 14.658 15.757 1.00 95.12 743 SER A O 1
ATOM 6037 N N . TYR A 1 744 ? -3.963 13.240 16.748 1.00 96.56 744 TYR A N 1
ATOM 6038 C CA . TYR A 1 744 ? -5.032 13.395 15.762 1.00 96.56 744 TYR A CA 1
ATOM 6039 C C . TYR A 1 744 ? -5.492 14.856 15.638 1.00 96.56 744 TYR A C 1
ATOM 6041 O O . TYR A 1 744 ? -5.529 15.404 14.539 1.00 96.56 744 TYR A O 1
ATOM 6049 N N . HIS A 1 745 ? -5.769 15.523 16.760 1.00 96.50 745 HIS A N 1
ATOM 6050 C CA . HIS A 1 745 ? -6.220 16.913 16.792 1.00 96.50 745 HIS A CA 1
ATOM 6051 C C . HIS A 1 745 ? -5.170 17.882 16.224 1.00 96.50 745 HIS A C 1
ATOM 6053 O O . HIS A 1 745 ? -5.520 18.846 15.541 1.00 96.50 745 HIS A O 1
ATOM 6059 N N . GLN A 1 746 ? -3.879 17.629 16.464 1.00 96.38 746 GLN A N 1
ATOM 6060 C CA . GLN A 1 746 ? -2.797 18.395 15.843 1.00 96.38 746 GLN A CA 1
ATOM 6061 C C . GLN A 1 746 ? -2.819 18.252 14.316 1.00 96.38 746 GLN A C 1
ATOM 6063 O O . GLN A 1 746 ? -2.800 19.265 13.617 1.00 96.38 746 GLN A O 1
ATOM 6068 N N . MET A 1 747 ? -2.897 17.020 13.805 1.00 94.50 747 MET A N 1
ATOM 6069 C CA . MET A 1 747 ? -2.934 16.758 12.362 1.00 94.50 747 MET A CA 1
ATOM 6070 C C . MET A 1 747 ? -4.202 17.331 11.715 1.00 94.50 747 MET A C 1
ATOM 6072 O O . MET A 1 747 ? -4.133 17.939 10.654 1.00 94.50 747 MET A O 1
ATOM 6076 N N . LEU A 1 748 ? -5.355 17.232 12.381 1.00 95.44 748 LEU A N 1
ATOM 6077 C CA . LEU A 1 748 ? -6.607 17.831 11.914 1.00 95.44 748 LEU A CA 1
ATOM 6078 C C . LEU A 1 748 ? -6.485 19.352 11.727 1.00 95.44 748 LEU A C 1
ATOM 6080 O O . LEU A 1 748 ? -6.993 19.897 10.749 1.00 95.44 748 LEU A O 1
ATOM 6084 N N . ASN A 1 749 ? -5.813 20.048 12.647 1.00 95.06 749 ASN A N 1
ATOM 6085 C CA . ASN A 1 749 ? -5.603 21.492 12.521 1.00 95.06 749 ASN A CA 1
ATOM 6086 C C . ASN A 1 749 ? -4.613 21.830 11.402 1.00 95.06 749 ASN A C 1
ATOM 6088 O O . ASN A 1 749 ? -4.888 22.734 10.621 1.00 95.06 749 ASN A O 1
ATOM 6092 N N . GLN A 1 750 ? -3.528 21.063 11.267 1.00 93.50 750 GLN A N 1
ATOM 6093 C CA . GLN A 1 750 ? -2.590 21.210 10.148 1.00 93.50 750 GLN A CA 1
ATOM 6094 C C . GLN A 1 750 ? -3.283 20.998 8.794 1.00 93.50 750 GLN A C 1
ATOM 6096 O O . GLN A 1 750 ? -3.069 21.768 7.862 1.00 93.50 750 GLN A O 1
ATOM 6101 N N . TYR A 1 751 ? -4.169 20.002 8.696 1.00 92.00 751 TYR A N 1
ATOM 6102 C CA . TYR A 1 751 ? -4.973 19.769 7.497 1.00 92.00 751 TYR A CA 1
ATOM 6103 C C . TYR A 1 751 ? -5.871 20.969 7.174 1.00 92.00 751 TYR A C 1
ATOM 6105 O O . TYR A 1 751 ? -5.952 21.385 6.024 1.00 92.00 751 TYR A O 1
ATOM 6113 N N . LYS A 1 752 ? -6.523 21.561 8.182 1.00 92.56 752 LYS A N 1
ATOM 6114 C CA . LYS A 1 752 ? -7.383 22.741 7.995 1.00 92.56 752 LYS A CA 1
ATOM 6115 C C . LYS A 1 752 ? -6.615 23.984 7.532 1.00 92.56 752 LYS A C 1
ATOM 6117 O O . LYS A 1 752 ? -7.217 24.839 6.886 1.00 92.56 752 LYS A O 1
ATOM 6122 N N . GLU A 1 753 ? -5.328 24.098 7.858 1.00 93.06 753 GLU A N 1
ATOM 6123 C CA . GLU A 1 753 ? -4.467 25.204 7.417 1.00 93.06 753 GLU A CA 1
ATOM 6124 C C . GLU A 1 753 ? -4.066 25.083 5.937 1.00 93.06 753 GLU A C 1
ATOM 6126 O O . GLU A 1 753 ? -4.076 26.088 5.225 1.00 93.06 753 GLU A O 1
ATOM 6131 N N . ASP A 1 754 ? -3.768 23.869 5.459 1.00 86.06 754 ASP A N 1
ATOM 6132 C CA . ASP A 1 754 ? -3.464 23.591 4.048 1.00 86.06 754 ASP A CA 1
ATOM 6133 C C . ASP A 1 754 ? -4.079 22.259 3.571 1.00 86.06 754 ASP A C 1
ATOM 6135 O O . ASP A 1 754 ? -3.388 21.236 3.475 1.00 86.06 754 ASP A O 1
ATOM 6139 N N . PRO A 1 755 ? -5.378 22.252 3.209 1.00 82.38 755 PRO A N 1
ATOM 6140 C CA . PRO A 1 755 ? -6.021 21.050 2.686 1.00 82.38 755 PRO A CA 1
ATOM 6141 C C . PRO A 1 755 ? -5.371 20.580 1.380 1.00 82.38 755 PRO A C 1
ATOM 6143 O O . PRO A 1 755 ? -5.266 19.378 1.120 1.00 82.38 755 PRO A O 1
ATOM 6146 N N . GLY A 1 756 ? -4.905 21.529 0.556 1.00 73.00 756 GLY A N 1
ATOM 6147 C CA . GLY A 1 756 ? -4.387 21.277 -0.785 1.00 73.00 756 GLY A CA 1
ATOM 6148 C C . GLY A 1 756 ? -3.237 20.276 -0.783 1.00 73.00 756 GLY A C 1
ATOM 6149 O O . GLY A 1 756 ? -3.252 19.343 -1.584 1.00 73.00 756 GLY A O 1
ATOM 6150 N N . ALA A 1 757 ? -2.295 20.406 0.154 1.00 71.38 757 ALA A N 1
ATOM 6151 C CA . ALA A 1 757 ? -1.162 19.489 0.293 1.00 71.38 757 ALA A CA 1
ATOM 6152 C C . ALA A 1 757 ? -1.569 18.011 0.427 1.00 71.38 757 ALA A C 1
ATOM 6154 O O . ALA A 1 757 ? -0.862 17.136 -0.073 1.00 71.38 757 ALA A O 1
ATOM 6155 N N . SER A 1 758 ? -2.716 17.724 1.052 1.00 72.31 758 SER A N 1
ATOM 6156 C CA . SER A 1 758 ? -3.222 16.352 1.161 1.00 72.31 758 SER A CA 1
ATOM 6157 C C . SER A 1 758 ? -3.914 15.919 -0.134 1.00 72.31 758 SER A C 1
ATOM 6159 O O . SER A 1 758 ? -3.599 14.854 -0.655 1.00 72.31 758 SER A O 1
ATOM 6161 N N . TRP A 1 759 ? -4.767 16.750 -0.740 1.00 65.25 759 TRP A N 1
ATOM 6162 C CA . TRP A 1 759 ? -5.485 16.397 -1.978 1.00 65.25 759 TRP A CA 1
ATOM 6163 C C . TRP A 1 759 ? -4.574 16.124 -3.186 1.00 65.25 759 TRP A C 1
ATOM 6165 O O . TRP A 1 759 ? -4.917 15.315 -4.045 1.00 65.25 759 TRP A O 1
ATOM 6175 N N . TYR A 1 760 ? -3.397 16.756 -3.254 1.00 55.41 760 TYR A N 1
ATOM 6176 C CA . TYR A 1 760 ? -2.434 16.508 -4.336 1.00 55.41 760 TYR A CA 1
ATOM 6177 C C . TYR A 1 760 ? -1.655 15.191 -4.188 1.00 55.41 760 TYR A C 1
ATOM 6179 O O . TYR A 1 760 ? -1.032 14.756 -5.158 1.00 55.41 760 TYR A O 1
ATOM 6187 N N . LEU A 1 761 ? -1.664 14.570 -3.002 1.00 56.22 761 LEU A N 1
ATOM 6188 C CA . LEU A 1 761 ? -0.799 13.434 -2.663 1.00 56.22 761 LEU A CA 1
ATOM 6189 C C . LEU A 1 761 ? -1.530 12.236 -2.023 1.00 56.22 761 LEU A C 1
ATOM 6191 O O . LEU A 1 761 ? -0.917 11.175 -1.931 1.00 56.22 761 LEU A O 1
ATOM 6195 N N . THR A 1 762 ? -2.804 12.351 -1.613 1.00 53.12 762 THR A N 1
ATOM 6196 C CA . THR A 1 762 ? -3.491 11.300 -0.831 1.00 53.12 762 THR A CA 1
ATOM 6197 C C . THR A 1 762 ? -4.719 10.662 -1.423 1.00 53.12 762 THR A C 1
ATOM 6199 O O . THR A 1 762 ? -5.497 11.268 -2.149 1.00 53.12 762 THR A O 1
ATOM 6202 N N . PHE A 1 763 ? -4.879 9.409 -0.995 1.00 58.59 763 PHE A N 1
ATOM 6203 C CA . PHE A 1 763 ? -5.941 8.484 -1.360 1.00 58.59 763 PHE A CA 1
ATOM 6204 C C . PHE A 1 763 ? -6.692 7.957 -0.113 1.00 58.59 763 PHE A C 1
ATOM 6206 O O . PHE A 1 763 ? -7.734 7.322 -0.246 1.00 58.59 763 PHE A O 1
ATOM 6213 N N . HIS A 1 764 ? -6.198 8.225 1.111 1.00 71.75 764 HIS A N 1
ATOM 6214 C CA . HIS A 1 764 ? -6.741 7.685 2.366 1.00 71.75 764 HIS A CA 1
ATOM 6215 C C . HIS A 1 764 ? -6.752 8.725 3.497 1.00 71.75 764 HIS A C 1
ATOM 6217 O O . HIS A 1 764 ? -6.013 9.702 3.472 1.00 71.75 764 HIS A O 1
ATOM 6223 N N . GLY A 1 765 ? -7.597 8.520 4.512 1.00 75.88 765 GLY A N 1
ATOM 6224 C CA . GLY A 1 765 ? -7.639 9.378 5.706 1.00 75.88 765 GLY A CA 1
ATOM 6225 C C . GLY A 1 765 ? -8.535 10.619 5.602 1.00 75.88 765 GLY A C 1
ATOM 6226 O O . GLY A 1 765 ? -8.987 11.100 6.636 1.00 75.88 765 GLY A O 1
ATOM 6227 N N . LEU A 1 766 ? -8.885 11.080 4.393 1.00 82.69 766 LEU A N 1
ATOM 6228 C CA . LEU A 1 766 ? -9.699 12.291 4.173 1.00 82.69 766 LEU A CA 1
ATOM 6229 C C . LEU A 1 766 ? -11.030 12.280 4.934 1.00 82.69 766 LEU A C 1
ATOM 6231 O O . LEU A 1 766 ? -11.332 13.229 5.649 1.00 82.69 766 LEU A O 1
ATOM 6235 N N . ALA A 1 767 ? -11.777 11.171 4.901 1.00 83.19 767 ALA A N 1
ATOM 6236 C CA . ALA A 1 767 ? -13.020 11.055 5.666 1.00 83.19 767 ALA A CA 1
ATOM 6237 C C . ALA A 1 767 ? -12.817 11.337 7.167 1.00 83.19 767 ALA A C 1
ATOM 6239 O O . ALA A 1 767 ? -13.675 11.945 7.800 1.00 83.19 767 ALA A O 1
ATOM 6240 N N . LYS A 1 768 ? -11.657 10.971 7.730 1.00 88.56 768 LYS A N 1
ATOM 6241 C CA . LYS A 1 768 ? -11.355 11.170 9.150 1.00 88.56 768 LYS A CA 1
ATOM 6242 C C . LYS A 1 768 ? -11.089 12.635 9.491 1.00 88.56 768 LYS A C 1
ATOM 6244 O O . LYS A 1 768 ? -11.245 12.994 10.645 1.00 88.56 768 LYS A O 1
ATOM 6249 N N . VAL A 1 769 ? -10.727 13.479 8.524 1.00 89.94 769 VAL A N 1
ATOM 6250 C CA . VAL A 1 769 ? -10.458 14.913 8.745 1.00 89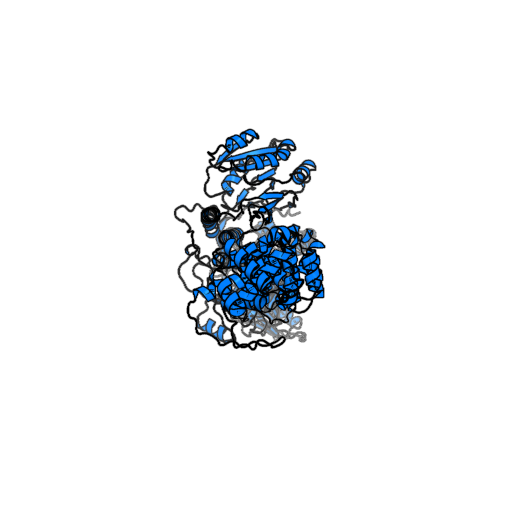.94 769 VAL A CA 1
ATOM 6251 C C . VAL A 1 769 ? -11.519 15.847 8.159 1.00 89.94 769 VAL A C 1
ATOM 6253 O O . VAL A 1 769 ? -11.560 17.018 8.533 1.00 89.94 769 VAL A O 1
ATOM 6256 N N . GLU A 1 770 ? -12.386 15.345 7.278 1.00 86.44 770 GLU A N 1
ATOM 6257 C CA . GLU A 1 770 ? -13.437 16.132 6.622 1.00 86.44 770 GLU A CA 1
ATOM 6258 C C . GLU A 1 770 ? -14.845 15.832 7.121 1.00 86.44 770 GLU A C 1
ATOM 6260 O O . GLU A 1 770 ? -15.686 16.727 7.142 1.00 86.44 770 GLU A O 1
ATOM 6265 N N . HIS A 1 771 ? -15.130 14.585 7.498 1.00 86.44 771 HIS A N 1
ATOM 6266 C CA . HIS A 1 771 ? -16.489 14.184 7.824 1.00 86.44 771 HIS A CA 1
ATOM 6267 C C . HIS A 1 771 ? -16.752 14.336 9.327 1.00 86.44 771 HIS A C 1
ATOM 6269 O O . HIS A 1 771 ? -16.068 13.738 10.164 1.00 86.44 771 HIS A O 1
ATOM 6275 N N . ASP A 1 772 ? -17.802 15.091 9.667 1.00 89.06 772 ASP A N 1
ATOM 6276 C CA . ASP A 1 772 ? -18.131 15.478 11.045 1.00 89.06 772 ASP A CA 1
ATOM 6277 C C . ASP A 1 772 ? -18.248 14.284 11.996 1.00 89.06 772 ASP A C 1
ATOM 6279 O O . ASP A 1 772 ? -17.773 14.362 13.124 1.00 89.06 772 ASP A O 1
ATOM 6283 N N . PHE A 1 773 ? -18.805 13.159 11.534 1.00 89.69 773 PHE A N 1
ATOM 6284 C CA . PHE A 1 773 ? -18.860 11.911 12.306 1.00 89.69 773 PHE A CA 1
ATOM 6285 C C . PHE A 1 773 ? -17.521 11.531 12.957 1.00 89.69 773 PHE A C 1
ATOM 6287 O O . PHE A 1 773 ? -17.458 11.407 14.177 1.00 89.69 773 PHE A O 1
ATOM 6294 N N . PHE A 1 774 ? -16.441 11.402 12.179 1.00 91.62 774 PHE A N 1
ATOM 6295 C CA . PHE A 1 774 ? -15.148 10.939 12.699 1.00 91.62 774 PHE A CA 1
ATOM 6296 C C . PHE A 1 774 ? -14.518 11.959 13.652 1.00 91.62 774 PHE A C 1
ATOM 6298 O O . PHE A 1 774 ? -13.941 11.591 14.679 1.00 91.62 774 PHE A O 1
ATOM 6305 N N . ILE A 1 775 ? -14.669 13.251 13.342 1.00 95.00 775 ILE A N 1
ATOM 6306 C CA . ILE A 1 775 ? -14.184 14.349 14.183 1.00 95.00 775 ILE A CA 1
ATOM 6307 C C . ILE A 1 775 ? -14.912 14.348 15.529 1.00 95.00 775 ILE A C 1
ATOM 6309 O O . ILE A 1 775 ? -14.274 14.456 16.577 1.00 95.00 775 ILE A O 1
ATOM 6313 N N . MET A 1 776 ? -16.238 14.214 15.512 1.00 95.19 776 MET A N 1
ATOM 6314 C CA . MET A 1 776 ? -17.053 14.190 16.724 1.00 95.19 776 MET A CA 1
ATOM 6315 C C . MET A 1 776 ? -16.841 12.907 17.525 1.00 95.19 776 MET A C 1
ATOM 6317 O O . MET A 1 776 ? -16.824 12.962 18.754 1.00 95.19 776 MET A O 1
ATOM 6321 N N . GLU A 1 777 ? -16.618 11.771 16.863 1.00 95.06 777 GLU A N 1
ATOM 6322 C CA . GLU A 1 777 ? -16.325 10.502 17.529 1.00 95.06 777 GLU A CA 1
ATOM 6323 C C . GLU A 1 777 ? -15.015 10.573 18.328 1.00 95.06 777 GLU A C 1
ATOM 6325 O O . GLU A 1 777 ? -14.999 10.196 19.502 1.00 95.06 777 GLU A O 1
ATOM 6330 N N . ALA A 1 778 ? -13.953 11.142 17.749 1.00 96.75 778 ALA A N 1
ATOM 6331 C CA . ALA A 1 778 ? -12.702 11.395 18.467 1.00 96.75 778 ALA A CA 1
ATOM 6332 C C . ALA A 1 778 ? -12.922 12.326 19.674 1.00 96.75 778 ALA A C 1
ATOM 6334 O O . ALA A 1 778 ? -12.524 12.018 20.797 1.00 96.75 778 ALA A O 1
ATOM 6335 N N . LYS A 1 779 ? -13.664 13.432 19.498 1.00 97.56 779 LYS A N 1
ATOM 6336 C CA . LYS A 1 779 ? -14.015 14.321 20.624 1.00 97.56 779 LYS A CA 1
ATOM 6337 C C . LYS A 1 779 ? -14.777 13.582 21.731 1.00 97.56 779 LYS A C 1
ATOM 6339 O O . LYS A 1 779 ? -14.502 13.815 22.907 1.00 97.56 779 LYS A O 1
ATOM 6344 N N . ALA A 1 780 ? -15.709 12.692 21.385 1.00 97.38 780 ALA A N 1
ATOM 6345 C CA . ALA A 1 780 ? -16.489 11.910 22.346 1.00 97.38 780 ALA A CA 1
ATOM 6346 C C . ALA A 1 780 ? -15.625 10.922 23.148 1.00 97.38 780 ALA A C 1
ATOM 6348 O O . ALA A 1 780 ? -15.795 10.783 24.366 1.00 97.38 780 ALA A O 1
ATOM 6349 N N . VAL A 1 781 ? -14.669 10.265 22.489 1.00 97.44 781 VAL A N 1
ATOM 6350 C CA . VAL A 1 781 ? -13.701 9.374 23.141 1.00 97.44 781 VAL A CA 1
ATOM 6351 C C . VAL A 1 781 ? -12.769 10.160 24.066 1.00 97.44 781 VAL A C 1
ATOM 6353 O O . VAL A 1 781 ? -12.622 9.804 25.243 1.00 97.44 781 VAL A O 1
ATOM 6356 N N . ALA A 1 782 ? -12.215 11.272 23.585 1.00 97.88 782 ALA A N 1
ATOM 6357 C CA . ALA A 1 782 ? -11.373 12.158 24.377 1.00 97.88 782 ALA A CA 1
ATOM 6358 C C . ALA A 1 782 ? -12.114 12.762 25.580 1.00 97.88 782 ALA A C 1
ATOM 6360 O O . ALA A 1 782 ? -11.555 12.803 26.676 1.00 97.88 782 ALA A O 1
ATOM 6361 N N . PHE A 1 783 ? -13.386 13.151 25.426 1.00 98.25 783 PHE A N 1
ATOM 6362 C CA . PHE A 1 783 ? -14.253 13.596 26.524 1.00 98.25 783 PHE A CA 1
ATOM 6363 C C . PHE A 1 783 ? -14.288 12.567 27.662 1.00 98.25 783 PHE A C 1
ATOM 6365 O O . PHE A 1 783 ? -13.998 12.892 28.818 1.00 98.25 783 PHE A O 1
ATOM 6372 N N . CYS A 1 784 ? -14.566 11.304 27.328 1.00 97.12 784 CYS A N 1
ATOM 6373 C CA . CYS A 1 784 ? -14.608 10.223 28.308 1.00 97.12 784 CYS A CA 1
ATOM 6374 C C . CYS A 1 784 ? -13.236 9.991 28.967 1.00 97.12 784 CYS A C 1
ATOM 6376 O O . CYS A 1 784 ? -13.158 9.673 30.156 1.00 97.12 784 CYS A O 1
ATOM 6378 N N . ALA A 1 785 ? -12.146 10.133 28.209 1.00 97.44 785 ALA A N 1
ATOM 6379 C CA . ALA A 1 785 ? -10.790 9.945 28.714 1.00 97.44 785 ALA A CA 1
ATOM 6380 C C . ALA A 1 785 ? -10.332 11.093 29.638 1.00 97.44 785 ALA A C 1
ATOM 6382 O O . ALA A 1 785 ? -9.750 10.812 30.687 1.00 97.44 785 ALA A O 1
ATOM 6383 N N . TYR A 1 786 ? -10.649 12.355 29.321 1.00 98.00 786 TYR A N 1
ATOM 6384 C CA . TYR A 1 786 ? -10.346 13.513 30.176 1.00 98.00 786 TYR A CA 1
ATOM 6385 C C . TYR A 1 786 ? -11.025 13.419 31.544 1.00 98.00 786 TYR A C 1
ATOM 6387 O O . TYR A 1 786 ? -10.389 13.680 32.567 1.00 98.00 786 TYR A O 1
ATOM 6395 N N . LEU A 1 787 ? -12.278 12.958 31.583 1.00 95.38 787 LEU A N 1
ATOM 6396 C CA . LEU A 1 787 ? -12.985 12.705 32.841 1.00 95.38 787 LEU A CA 1
ATOM 6397 C C . LEU A 1 787 ? -12.280 11.656 33.710 1.00 95.38 787 LEU A C 1
ATOM 6399 O O . LEU A 1 787 ? -12.162 11.837 34.920 1.00 95.38 787 LEU A O 1
ATOM 6403 N N . LYS A 1 788 ? -11.744 10.587 33.106 1.00 93.81 788 LYS A N 1
ATOM 6404 C CA . LYS A 1 788 ? -11.005 9.541 33.837 1.00 93.81 788 LYS A CA 1
ATOM 6405 C C . LYS A 1 788 ? -9.692 10.034 34.452 1.00 93.81 788 LYS A C 1
ATOM 6407 O O . LYS A 1 788 ? -9.247 9.449 35.435 1.00 93.81 788 LYS A O 1
ATOM 6412 N N . VAL A 1 789 ? -9.071 11.071 33.888 1.00 95.81 789 VAL A N 1
ATOM 6413 C CA . VAL A 1 789 ? -7.845 11.688 34.433 1.00 95.81 789 VAL A CA 1
ATOM 6414 C C . VAL A 1 789 ? -8.123 12.938 35.280 1.00 95.81 789 VAL A C 1
ATOM 6416 O O . VAL A 1 789 ? -7.183 13.567 35.754 1.00 95.81 789 VAL A O 1
ATOM 6419 N N . GLY A 1 790 ? -9.396 13.283 35.507 1.00 93.56 790 GLY A N 1
ATOM 6420 C CA . GLY A 1 790 ? -9.807 14.406 36.354 1.00 93.56 790 GLY A CA 1
ATOM 6421 C C . GLY A 1 790 ? -9.711 15.791 35.702 1.00 93.56 790 GLY A C 1
ATOM 6422 O O . GLY A 1 790 ? -9.799 16.795 36.403 1.00 93.56 790 GLY A O 1
ATOM 6423 N N . GLU A 1 791 ? -9.547 15.881 34.379 1.00 95.94 791 GLU A N 1
ATOM 6424 C CA . GLU A 1 791 ? -9.474 17.158 33.652 1.00 95.94 791 GLU A CA 1
ATOM 6425 C C . GLU A 1 791 ? -10.866 17.631 33.183 1.00 95.94 791 GLU A C 1
ATOM 6427 O O . GLU A 1 791 ? -11.151 17.723 31.986 1.00 95.94 791 GLU A O 1
ATOM 6432 N N . GLU A 1 792 ? -11.751 17.944 34.138 1.00 94.69 792 GLU A N 1
ATOM 6433 C CA . GLU A 1 792 ? -13.154 18.301 33.860 1.00 94.69 792 GLU A CA 1
ATOM 6434 C C . GLU A 1 792 ? -13.310 19.541 32.957 1.00 94.69 792 GLU A C 1
ATOM 6436 O O . GLU A 1 792 ? -14.190 19.563 32.102 1.00 94.69 792 GLU A O 1
ATOM 6441 N N . GLU A 1 793 ? -12.432 20.548 33.062 1.00 96.19 793 GLU A N 1
ATOM 6442 C CA . GLU A 1 793 ? -12.523 21.764 32.232 1.00 96.19 793 GLU A CA 1
ATOM 6443 C C . GLU A 1 793 ? -12.338 21.465 30.733 1.00 96.19 793 GLU A C 1
ATOM 6445 O O . GLU A 1 793 ? -13.038 22.020 29.883 1.00 96.19 793 GLU A O 1
ATOM 6450 N N . LYS A 1 794 ? -11.402 20.569 30.388 1.00 96.50 794 LYS A N 1
ATOM 6451 C CA . LYS A 1 794 ? -11.180 20.169 28.991 1.00 96.50 794 LYS A CA 1
ATOM 6452 C C . LYS A 1 794 ? -12.318 19.285 28.491 1.00 96.50 794 LYS A C 1
ATOM 6454 O O . LYS A 1 794 ? -12.771 19.474 27.365 1.00 96.50 794 LYS A O 1
ATOM 6459 N N . ALA A 1 795 ? -12.809 18.376 29.336 1.00 97.44 795 ALA A N 1
ATOM 6460 C CA . ALA A 1 795 ? -13.975 17.559 29.020 1.00 97.44 795 ALA A CA 1
ATOM 6461 C C . ALA A 1 795 ? -15.208 18.432 28.727 1.00 97.44 795 ALA A C 1
ATOM 6463 O O . ALA A 1 795 ? -15.870 18.231 27.713 1.00 97.44 795 ALA A O 1
ATOM 6464 N N . LEU A 1 796 ? -15.476 19.450 29.550 1.00 97.56 796 LEU A N 1
ATOM 6465 C CA . LEU A 1 796 ? -16.604 20.360 29.350 1.00 97.56 796 LEU A CA 1
ATOM 6466 C C . LEU A 1 796 ? -16.536 21.081 27.993 1.00 97.56 796 LEU A C 1
ATOM 6468 O O . LEU A 1 796 ? -17.534 21.111 27.275 1.00 97.56 796 LEU A O 1
ATOM 6472 N N . LYS A 1 797 ? -15.357 21.588 27.601 1.00 96.69 797 LYS A N 1
ATOM 6473 C CA . LYS A 1 797 ? -15.155 22.228 26.284 1.00 96.69 797 LYS A CA 1
ATOM 6474 C C . LYS A 1 797 ? -15.439 21.271 25.125 1.00 96.69 797 LYS A C 1
ATOM 6476 O O . LYS A 1 797 ? -16.069 21.664 24.151 1.00 96.69 797 LYS A O 1
ATOM 6481 N N . LEU A 1 798 ? -15.006 20.012 25.226 1.00 97.12 798 LEU A N 1
ATOM 6482 C CA . LEU A 1 798 ? -15.313 19.016 24.197 1.00 97.12 798 LEU A CA 1
ATOM 6483 C C . LEU A 1 798 ? -16.803 18.695 24.142 1.00 97.12 798 LEU A C 1
ATOM 6485 O O . LEU A 1 798 ? -17.358 18.624 23.052 1.00 97.12 798 LEU A O 1
ATOM 6489 N N . LEU A 1 799 ? -17.456 18.532 25.296 1.00 97.25 799 LEU A N 1
ATOM 6490 C CA . LEU A 1 799 ? -18.887 18.246 25.350 1.00 97.25 799 LEU A CA 1
ATOM 6491 C C . LEU A 1 799 ? -19.699 19.336 24.645 1.00 97.25 799 LEU A C 1
ATOM 6493 O O . LEU A 1 799 ? -20.582 19.003 23.858 1.00 97.25 799 LEU A O 1
ATOM 6497 N N . GLN A 1 800 ? -19.355 20.609 24.860 1.00 95.88 800 GLN A N 1
ATOM 6498 C CA . GLN A 1 800 ? -19.981 21.761 24.197 1.00 95.88 800 GLN A CA 1
ATOM 6499 C C . GLN A 1 800 ? -19.919 21.673 22.667 1.00 95.88 800 GLN A C 1
ATOM 6501 O O . GLN A 1 800 ? -20.909 21.977 21.999 1.00 95.88 800 GLN A O 1
ATOM 6506 N N . ASP A 1 801 ? -18.818 21.165 22.122 1.00 94.88 801 ASP A N 1
ATOM 6507 C CA . ASP A 1 801 ? -18.628 20.991 20.682 1.00 94.88 801 ASP A CA 1
ATOM 6508 C C . ASP A 1 801 ? -19.281 19.724 20.104 1.00 94.88 801 ASP A C 1
ATOM 6510 O O . ASP A 1 801 ? -19.494 19.649 18.894 1.00 94.88 801 ASP A O 1
ATOM 6514 N N . ILE A 1 802 ? -19.556 18.707 20.927 1.00 95.75 802 ILE A N 1
ATOM 6515 C CA . ILE A 1 802 ? -20.091 17.420 20.462 1.00 95.75 802 ILE A CA 1
ATOM 6516 C C . ILE A 1 802 ? -21.579 17.553 20.113 1.00 95.75 802 ILE A C 1
ATOM 6518 O O . ILE A 1 802 ? -22.383 18.041 20.917 1.00 95.75 802 ILE A O 1
ATOM 6522 N N . SER A 1 803 ? -21.950 17.046 18.933 1.00 94.25 803 SER A N 1
ATOM 6523 C CA . SER A 1 803 ? -23.340 16.786 18.543 1.00 94.25 803 SER A CA 1
ATOM 6524 C C . SER A 1 803 ? -23.715 15.337 18.854 1.00 94.25 803 SER A C 1
ATOM 6526 O O . SER A 1 803 ? -23.168 14.418 18.247 1.00 94.25 803 SER A O 1
ATOM 6528 N N . LEU A 1 804 ? -24.653 15.128 19.782 1.00 92.38 804 LEU A N 1
ATOM 6529 C CA . LEU A 1 804 ? -25.073 13.787 20.209 1.00 92.38 804 LEU A CA 1
ATOM 6530 C C . LEU A 1 804 ? -25.771 12.998 19.090 1.00 92.38 804 LEU A C 1
ATOM 6532 O O . LEU A 1 804 ? -25.621 11.785 19.032 1.00 92.38 804 LEU A O 1
ATOM 6536 N N . GLU A 1 805 ? -26.470 13.679 18.177 1.00 89.44 805 GLU A N 1
ATOM 6537 C CA . GLU A 1 805 ? -27.105 13.052 17.005 1.00 89.44 805 GLU A CA 1
ATOM 6538 C C . GLU A 1 805 ? -26.068 12.458 16.049 1.00 89.44 805 GLU A C 1
ATOM 6540 O O . GLU A 1 805 ? -26.276 11.397 15.469 1.00 89.44 805 GLU A O 1
ATOM 6545 N N . VAL A 1 806 ? -24.919 13.126 15.905 1.00 88.62 806 VAL A N 1
ATOM 6546 C CA . VAL A 1 806 ? -23.834 12.658 15.036 1.00 88.62 806 VAL A CA 1
ATOM 6547 C C . VAL A 1 806 ? -23.137 11.439 15.643 1.00 88.62 806 VAL A C 1
ATOM 6549 O O . VAL A 1 806 ? -22.759 10.533 14.909 1.00 88.62 806 VAL A O 1
ATOM 6552 N N . VAL A 1 807 ? -22.981 11.385 16.971 1.00 89.19 807 VAL A N 1
ATOM 6553 C CA . VAL A 1 807 ? -22.298 10.286 17.684 1.00 89.19 807 VAL A CA 1
ATOM 6554 C C . VAL A 1 807 ? -23.259 9.428 18.508 1.00 89.19 807 VAL A C 1
ATOM 6556 O O . VAL A 1 807 ? -22.966 9.052 19.647 1.00 89.19 807 VAL A O 1
ATOM 6559 N N . GLU A 1 808 ? -24.415 9.093 17.936 1.00 85.94 808 GLU A N 1
ATOM 6560 C CA . GLU A 1 808 ? -25.454 8.296 18.602 1.00 85.94 808 GLU A CA 1
ATOM 6561 C C . GLU A 1 808 ? -24.888 6.979 19.175 1.00 85.94 808 GLU A C 1
ATOM 6563 O O . GLU A 1 808 ? -25.112 6.631 20.335 1.00 85.94 808 GLU A O 1
ATOM 6568 N N . ASN A 1 809 ? -24.015 6.308 18.417 1.00 83.94 809 ASN A N 1
ATOM 6569 C CA . ASN A 1 809 ? -23.324 5.074 18.813 1.00 83.94 809 ASN A CA 1
ATOM 6570 C C . ASN A 1 809 ? -22.368 5.226 20.020 1.00 83.94 809 ASN A C 1
ATOM 6572 O O . ASN A 1 809 ? -21.891 4.223 20.563 1.00 83.94 809 ASN A O 1
ATOM 6576 N N . ARG A 1 810 ? -22.062 6.457 20.450 1.00 91.00 810 ARG A N 1
ATOM 6577 C CA . ARG A 1 810 ? -21.221 6.769 21.620 1.00 91.00 810 ARG A CA 1
ATOM 6578 C C . ARG A 1 810 ? -21.996 7.392 22.777 1.00 91.00 810 ARG A C 1
ATOM 6580 O O . ARG A 1 810 ? -21.412 7.559 23.851 1.00 91.00 810 ARG A O 1
ATOM 6587 N N . CYS A 1 811 ? -23.293 7.661 22.622 1.00 91.62 811 CYS A N 1
ATOM 6588 C CA . CYS A 1 811 ? -24.105 8.311 23.654 1.00 91.62 811 CYS A CA 1
ATOM 6589 C C . CYS A 1 811 ? -24.086 7.555 24.990 1.00 91.62 811 CYS A C 1
ATOM 6591 O O . CYS A 1 811 ? -23.888 8.174 26.030 1.00 91.62 811 CYS A O 1
ATOM 6593 N N . ILE A 1 812 ? -24.142 6.219 24.978 1.00 90.81 812 ILE A N 1
ATOM 6594 C CA . ILE A 1 812 ? -24.045 5.390 26.196 1.00 90.81 812 ILE A CA 1
ATOM 6595 C C . ILE A 1 812 ? -22.765 5.690 26.998 1.00 90.81 812 ILE A C 1
ATOM 6597 O O . ILE A 1 812 ? -22.813 5.836 28.221 1.00 90.81 812 ILE A O 1
ATOM 6601 N N . ALA A 1 813 ? -21.615 5.803 26.326 1.00 91.75 813 ALA A N 1
ATOM 6602 C CA . ALA A 1 813 ? -20.341 6.088 26.985 1.00 91.75 813 ALA A CA 1
ATOM 6603 C C . ALA A 1 813 ? -20.294 7.525 27.529 1.00 91.75 813 ALA A C 1
ATOM 6605 O O . ALA A 1 813 ? -19.840 7.738 28.656 1.00 91.75 813 ALA A O 1
ATOM 6606 N N . ILE A 1 814 ? -20.815 8.486 26.757 1.00 94.88 814 ILE A N 1
ATOM 6607 C CA . ILE A 1 814 ? -20.920 9.894 27.159 1.00 94.88 814 ILE A CA 1
ATOM 6608 C C . ILE A 1 814 ? -21.810 10.027 28.398 1.00 94.88 814 ILE A C 1
ATOM 6610 O O . ILE A 1 814 ? -21.385 10.626 29.385 1.00 94.88 814 ILE A O 1
ATOM 6614 N N . PHE A 1 815 ? -23.005 9.428 28.386 1.00 93.19 815 PHE A N 1
ATOM 6615 C CA . PHE A 1 815 ? -23.935 9.443 29.517 1.00 93.19 815 PHE A CA 1
ATOM 6616 C C . PHE A 1 815 ? -23.293 8.835 30.762 1.00 93.19 815 PHE A C 1
ATOM 6618 O O . PHE A 1 815 ? -23.339 9.437 31.832 1.00 93.19 815 PHE A O 1
ATOM 6625 N N . ALA A 1 816 ? -22.621 7.688 30.623 1.00 88.69 816 ALA A N 1
ATOM 6626 C CA . ALA A 1 816 ? -21.977 7.020 31.750 1.00 88.69 816 ALA A CA 1
ATOM 6627 C C . ALA A 1 816 ? -20.890 7.895 32.391 1.00 88.69 816 ALA A C 1
ATOM 6629 O O . ALA A 1 816 ? -20.786 7.957 33.618 1.00 88.69 816 ALA A O 1
ATOM 6630 N N . ALA A 1 817 ? -20.093 8.581 31.569 1.00 90.75 817 ALA A N 1
ATOM 6631 C CA . ALA A 1 817 ? -19.035 9.460 32.046 1.00 90.75 817 ALA A CA 1
ATOM 6632 C C . ALA A 1 817 ? -19.600 10.751 32.674 1.00 90.75 817 ALA A C 1
ATOM 6634 O O . ALA A 1 817 ? -19.206 11.119 33.780 1.00 90.75 817 ALA A O 1
ATOM 6635 N N . ALA A 1 818 ? -20.568 11.396 32.018 1.00 91.69 818 ALA A N 1
ATOM 6636 C CA . ALA A 1 818 ? -21.175 12.649 32.469 1.00 91.69 818 ALA A CA 1
ATOM 6637 C C . ALA A 1 818 ? -22.037 12.487 33.735 1.00 91.69 818 ALA A C 1
ATOM 6639 O O . ALA A 1 818 ? -22.034 13.338 34.624 1.00 91.69 818 ALA A O 1
ATOM 6640 N N . PHE A 1 819 ? -22.764 11.376 33.880 1.00 89.06 819 PHE A N 1
ATOM 6641 C CA . PHE A 1 819 ? -23.560 11.132 35.088 1.00 89.06 819 PHE A CA 1
ATOM 6642 C C . PHE A 1 819 ? -22.692 10.940 36.332 1.00 89.06 819 PHE A C 1
ATOM 6644 O O . PHE A 1 819 ? -23.161 11.221 37.436 1.00 89.06 819 PHE A O 1
ATOM 6651 N N . ALA A 1 820 ? -21.432 10.533 36.167 1.00 84.19 820 ALA A N 1
ATOM 6652 C CA . ALA A 1 820 ? -20.466 10.394 37.251 1.00 84.19 820 ALA A CA 1
ATOM 6653 C C . ALA A 1 820 ? -19.621 11.661 37.519 1.00 84.19 820 ALA A C 1
ATOM 6655 O O . ALA A 1 820 ? -18.945 11.721 38.545 1.00 84.19 820 ALA A O 1
ATOM 6656 N N . SER A 1 821 ? -19.648 12.673 36.644 1.00 88.94 821 SER A N 1
ATOM 6657 C CA . SER A 1 821 ? -18.767 13.855 36.726 1.00 88.94 821 SER A CA 1
ATOM 6658 C C . SER A 1 821 ? -19.320 14.997 37.594 1.00 88.94 821 SER A C 1
ATOM 6660 O O . SER A 1 821 ? -20.394 14.882 38.191 1.00 88.94 821 SER A O 1
ATOM 6662 N N . GLY A 1 822 ? -18.604 16.127 37.667 1.00 89.62 822 GLY A N 1
ATOM 6663 C CA . GLY A 1 822 ? -19.067 17.404 38.231 1.00 89.62 822 GLY A CA 1
ATOM 6664 C C . GLY A 1 822 ? -20.401 17.925 37.681 1.00 89.62 822 GLY A C 1
ATOM 6665 O O . GLY A 1 822 ? -20.904 17.449 36.660 1.00 89.62 822 GLY A O 1
ATOM 6666 N N . ASP A 1 823 ? -21.001 18.876 38.402 1.00 91.50 823 ASP A N 1
ATOM 6667 C CA . ASP A 1 823 ? -22.345 19.401 38.112 1.00 91.50 823 ASP A CA 1
ATOM 6668 C C . ASP A 1 823 ? -22.403 20.213 36.814 1.00 91.50 823 ASP A C 1
ATOM 6670 O O . ASP A 1 823 ? -23.407 20.135 36.110 1.00 91.50 823 ASP A O 1
ATOM 6674 N N . ASP A 1 824 ? -21.320 20.898 36.440 1.00 94.19 824 ASP A N 1
ATOM 6675 C CA . ASP A 1 824 ? -21.255 21.667 35.191 1.00 94.19 824 ASP A CA 1
ATOM 6676 C C . ASP A 1 824 ? -21.393 20.762 33.957 1.00 94.19 824 ASP A C 1
ATOM 6678 O O . ASP A 1 824 ? -22.170 21.044 33.049 1.00 94.19 824 ASP A O 1
ATOM 6682 N N . ILE A 1 825 ? -20.691 19.624 33.945 1.00 95.81 825 ILE A N 1
ATOM 6683 C CA . ILE A 1 825 ? -20.740 18.653 32.839 1.00 95.81 825 ILE A CA 1
ATOM 6684 C C . ILE A 1 825 ? -22.103 17.964 32.775 1.00 95.81 825 ILE A C 1
ATOM 6686 O O . ILE A 1 825 ? -22.654 17.776 31.691 1.00 95.81 825 ILE A O 1
ATOM 6690 N N . TYR A 1 826 ? -22.666 17.606 33.931 1.00 93.56 826 TYR A N 1
ATOM 6691 C CA . TYR A 1 826 ? -24.014 17.048 33.995 1.00 93.56 826 TYR A CA 1
ATOM 6692 C C . TYR A 1 826 ? -25.061 18.040 33.470 1.00 93.56 826 TYR A C 1
ATOM 6694 O O . TYR A 1 826 ? -25.923 17.666 32.674 1.00 93.56 826 TYR A O 1
ATOM 6702 N N . GLY A 1 827 ? -24.957 19.307 33.881 1.00 94.31 827 GLY A N 1
ATOM 6703 C CA . GLY A 1 827 ? -25.827 20.386 33.425 1.00 94.31 827 GLY A CA 1
ATOM 6704 C C . GLY A 1 827 ? -25.739 20.609 31.915 1.00 94.31 827 GLY A C 1
ATOM 6705 O O . GLY A 1 827 ? -26.775 20.665 31.255 1.00 94.31 827 GLY A O 1
ATOM 6706 N N . GLU A 1 828 ? -24.523 20.658 31.363 1.00 96.62 828 GLU A N 1
ATOM 6707 C CA . GLU A 1 828 ? -24.281 20.794 29.920 1.00 96.62 828 GLU A CA 1
ATOM 6708 C C . GLU A 1 828 ? -24.892 19.630 29.126 1.00 96.62 828 GLU A C 1
ATOM 6710 O O . GLU A 1 828 ? -25.599 19.855 28.142 1.00 96.62 828 GLU A O 1
ATOM 6715 N N . LEU A 1 829 ? -24.695 18.383 29.576 1.00 95.62 829 LEU A N 1
ATOM 6716 C CA . LEU A 1 829 ? -25.304 17.218 28.928 1.00 95.62 829 LEU A CA 1
ATOM 6717 C C . LEU A 1 829 ? -26.834 17.328 28.912 1.00 95.62 829 LEU A C 1
ATOM 6719 O O . LEU A 1 829 ? -27.467 17.107 27.880 1.00 95.62 829 LEU A O 1
ATOM 6723 N N . CYS A 1 830 ? -27.429 17.687 30.051 1.00 94.06 830 CYS A N 1
ATOM 6724 C CA . CYS A 1 830 ? -28.877 17.823 30.166 1.00 94.06 830 CYS A CA 1
ATOM 6725 C C . CYS A 1 830 ? -29.435 18.936 29.274 1.00 94.06 830 CYS A C 1
ATOM 6727 O O . CYS A 1 830 ? -30.553 18.802 28.780 1.00 94.06 830 CYS A O 1
ATOM 6729 N N . ALA A 1 831 ? -28.681 20.021 29.077 1.00 94.00 831 ALA A N 1
ATOM 6730 C CA . ALA A 1 831 ? -29.068 21.134 28.214 1.00 94.00 831 ALA A CA 1
ATOM 6731 C C . ALA A 1 831 ? -29.019 20.776 26.718 1.00 94.00 831 ALA A C 1
ATOM 6733 O O . ALA A 1 831 ? -29.782 21.339 25.935 1.00 94.00 831 ALA A O 1
ATOM 6734 N N . LYS A 1 832 ? -28.154 19.832 26.325 1.00 93.44 832 LYS A N 1
ATOM 6735 C CA . LYS A 1 832 ? -28.023 19.361 24.936 1.00 93.44 832 LYS A CA 1
ATOM 6736 C C . LYS A 1 832 ? -29.137 18.424 24.483 1.00 93.44 832 LYS A C 1
ATOM 6738 O O . LYS A 1 832 ? -29.403 18.349 23.289 1.00 93.44 832 LYS A O 1
ATOM 6743 N N . LEU A 1 833 ? -29.772 17.711 25.409 1.00 93.62 833 LEU A N 1
ATOM 6744 C CA . LEU A 1 833 ? -30.836 16.763 25.095 1.00 93.62 833 LEU A CA 1
ATOM 6745 C C . LEU A 1 833 ? -32.185 17.476 24.961 1.00 93.62 833 LEU A C 1
ATOM 6747 O O . LEU A 1 833 ? -32.691 18.080 25.911 1.00 93.62 833 LEU A O 1
ATOM 6751 N N . THR A 1 834 ? -32.804 17.359 23.788 1.00 92.38 834 THR A N 1
ATOM 6752 C CA . THR A 1 834 ? -34.182 17.820 23.574 1.00 92.38 834 THR A CA 1
ATOM 6753 C C . THR A 1 834 ? -35.186 16.926 24.314 1.00 92.38 834 THR A C 1
ATOM 6755 O O . THR A 1 834 ? -34.892 15.757 24.574 1.00 92.38 834 THR A O 1
ATOM 6758 N N . PRO A 1 835 ? -36.410 17.407 24.614 1.00 91.31 835 PRO A N 1
ATOM 6759 C CA . PRO A 1 835 ? -37.454 16.562 25.201 1.00 91.31 835 PRO A CA 1
ATOM 6760 C C . PRO A 1 835 ? -37.746 15.292 24.389 1.00 91.31 835 PRO A C 1
ATOM 6762 O O . PRO A 1 835 ? -38.042 14.255 24.964 1.00 91.31 835 PRO A O 1
ATOM 6765 N N . MET A 1 836 ? -37.626 15.354 23.058 1.00 91.62 836 MET A N 1
ATOM 6766 C CA . MET A 1 836 ? -37.814 14.189 22.189 1.00 91.62 836 MET A CA 1
ATOM 6767 C C . MET A 1 836 ? -36.680 13.169 22.348 1.00 91.62 836 MET A C 1
ATOM 6769 O O . MET A 1 836 ? -36.955 11.981 22.453 1.00 91.62 836 MET A O 1
ATOM 6773 N N . GLN A 1 837 ? -35.428 13.626 22.449 1.00 91.88 837 GLN A N 1
ATOM 6774 C CA . GLN A 1 837 ? -34.269 12.751 22.673 1.00 91.88 837 GLN A CA 1
ATOM 6775 C C . GLN A 1 837 ? -34.275 12.108 24.063 1.00 91.88 837 GLN A C 1
ATOM 6777 O O . GLN A 1 837 ? -33.874 10.956 24.200 1.00 91.88 837 GLN A O 1
ATOM 6782 N N . TRP A 1 838 ? -34.765 12.812 25.092 1.00 93.62 838 TRP A N 1
ATOM 6783 C CA . TRP A 1 838 ? -34.985 12.209 26.412 1.00 93.62 838 TRP A CA 1
ATOM 6784 C C . TRP A 1 838 ? -35.934 11.008 26.347 1.00 93.62 838 TRP A C 1
ATOM 6786 O O . TRP A 1 838 ? -35.713 10.030 27.057 1.00 93.62 838 TRP A O 1
ATOM 6796 N N . GLU A 1 839 ? -36.953 11.055 25.484 1.00 92.62 839 GLU A N 1
ATOM 6797 C CA . GLU A 1 839 ? -37.867 9.930 25.266 1.00 92.62 839 GLU A CA 1
ATOM 6798 C C . GLU A 1 839 ? -37.255 8.845 24.378 1.00 92.62 839 GLU A C 1
ATOM 6800 O O . GLU A 1 839 ? -37.244 7.677 24.767 1.00 92.62 839 GLU A O 1
ATOM 6805 N N . GLU A 1 840 ? -36.719 9.220 23.214 1.00 91.12 840 GLU A N 1
ATOM 6806 C CA . GLU A 1 840 ? -36.151 8.292 22.227 1.00 91.12 840 GLU A CA 1
ATOM 6807 C C . GLU A 1 840 ? -34.994 7.468 22.807 1.00 91.12 840 GLU A C 1
ATOM 6809 O O . GLU A 1 840 ? -34.904 6.262 22.578 1.00 91.12 840 GLU A O 1
ATOM 6814 N N . TRP A 1 841 ? -34.149 8.091 23.632 1.00 93.00 841 TRP A N 1
ATOM 6815 C CA . TRP A 1 841 ? -32.990 7.446 24.254 1.00 93.00 841 TRP A CA 1
ATOM 6816 C C . TRP A 1 841 ? -33.222 7.047 25.717 1.00 93.00 841 TRP A C 1
ATOM 6818 O O . TRP A 1 841 ? -32.282 6.626 26.399 1.00 93.00 841 TRP A O 1
ATOM 6828 N N . SER A 1 842 ? -34.465 7.128 26.206 1.00 91.94 842 SER A N 1
ATOM 6829 C CA . SER A 1 842 ? -34.835 6.843 27.601 1.00 91.94 842 SER A CA 1
ATOM 6830 C C . SER A 1 842 ? -34.327 5.485 28.091 1.00 91.94 842 SER A C 1
ATOM 6832 O O . SER A 1 842 ? -33.751 5.401 29.175 1.00 91.94 842 SER A O 1
ATOM 6834 N N . GLY A 1 843 ? -34.458 4.432 27.279 1.00 88.00 843 GLY A N 1
ATOM 6835 C CA . GLY A 1 843 ? -33.981 3.095 27.633 1.00 88.00 843 GLY A CA 1
ATOM 6836 C C . GLY A 1 843 ? -32.469 3.048 27.878 1.00 88.00 843 GLY A C 1
ATOM 6837 O O . GLY A 1 843 ? -32.026 2.527 28.900 1.00 88.00 843 GLY A O 1
ATOM 6838 N N . GLN A 1 844 ? -31.674 3.660 26.993 1.00 88.88 844 GLN A N 1
ATOM 6839 C CA . GLN A 1 844 ? -30.212 3.713 27.126 1.00 88.88 844 GLN A CA 1
ATOM 6840 C C . GLN A 1 844 ? -29.781 4.550 28.337 1.00 88.88 844 GLN A C 1
ATOM 6842 O O . GLN A 1 844 ? -28.889 4.153 29.087 1.00 88.88 844 GLN A O 1
ATOM 6847 N N . ILE A 1 845 ? -30.429 5.699 28.544 1.00 91.69 845 ILE A N 1
ATOM 6848 C CA . ILE A 1 845 ? -30.171 6.602 29.670 1.00 91.69 845 ILE A CA 1
ATOM 6849 C C . ILE A 1 845 ? -30.435 5.889 31.002 1.00 91.69 845 ILE A C 1
ATOM 6851 O O . ILE A 1 845 ? -29.589 5.920 31.901 1.00 91.69 845 ILE A O 1
ATOM 6855 N N . LEU A 1 846 ? -31.585 5.218 31.119 1.00 87.81 846 LEU A N 1
ATOM 6856 C CA . LEU A 1 846 ? -31.977 4.490 32.325 1.00 87.81 846 LEU A CA 1
ATOM 6857 C C . LEU A 1 846 ? -31.080 3.269 32.575 1.00 87.81 846 LEU A C 1
ATOM 6859 O O . LEU A 1 846 ? -30.694 3.038 33.723 1.00 87.81 846 LEU A O 1
ATOM 6863 N N . ASP A 1 847 ? -30.678 2.539 31.529 1.00 85.06 847 ASP A N 1
ATOM 6864 C CA . ASP A 1 847 ? -29.724 1.425 31.630 1.00 85.06 847 ASP A CA 1
ATOM 6865 C C . ASP A 1 847 ? -28.364 1.885 32.171 1.00 85.06 847 ASP A C 1
ATOM 6867 O O . ASP A 1 847 ? -27.833 1.306 33.126 1.00 85.06 847 ASP A O 1
ATOM 6871 N N . VAL A 1 848 ? -27.807 2.954 31.592 1.00 86.75 848 VAL A N 1
ATOM 6872 C CA . VAL A 1 848 ? -26.538 3.549 32.034 1.00 86.75 848 VAL A CA 1
ATOM 6873 C C . VAL A 1 848 ? -26.633 3.981 33.489 1.00 86.75 848 VAL A C 1
ATOM 6875 O O . VAL A 1 848 ? -25.756 3.671 34.300 1.00 86.75 848 VAL A O 1
ATOM 6878 N N . PHE A 1 849 ? -27.713 4.672 33.835 1.00 83.31 849 PHE A N 1
ATOM 6879 C CA . PHE A 1 849 ? -27.899 5.177 35.179 1.00 83.31 849 PHE A CA 1
ATOM 6880 C C . PHE A 1 849 ? -28.027 4.037 36.206 1.00 83.31 849 PHE A C 1
ATOM 6882 O O . PHE A 1 849 ? -27.340 4.043 37.233 1.00 83.31 849 PHE A O 1
ATOM 6889 N N . ALA A 1 850 ? -28.822 3.005 35.905 1.00 78.62 850 ALA A N 1
ATOM 6890 C CA . ALA A 1 850 ? -28.949 1.807 36.734 1.00 78.62 850 ALA A CA 1
ATOM 6891 C C . ALA A 1 850 ? -27.610 1.070 36.912 1.00 78.62 850 ALA A C 1
ATOM 6893 O O . ALA A 1 850 ? -27.301 0.579 38.003 1.00 78.62 850 ALA A O 1
ATOM 6894 N N . PHE A 1 851 ? -26.782 1.019 35.867 1.00 78.19 851 PHE A N 1
ATOM 6895 C CA . PHE A 1 851 ? -25.436 0.460 35.951 1.00 78.19 851 PHE A CA 1
ATOM 6896 C C . PHE A 1 851 ? -24.512 1.293 36.856 1.00 78.19 851 PHE A C 1
ATOM 6898 O O . PHE A 1 851 ? -23.779 0.727 37.671 1.00 78.19 851 PHE A O 1
ATOM 6905 N N . CYS A 1 852 ? -24.566 2.625 36.774 1.00 74.88 852 CYS A N 1
ATOM 6906 C CA . CYS A 1 852 ? -23.809 3.522 37.653 1.00 74.88 852 CYS A CA 1
ATOM 6907 C C . CYS A 1 852 ? -24.208 3.356 39.128 1.00 74.88 852 CYS A C 1
ATOM 6909 O O . CYS A 1 852 ? -23.330 3.275 39.993 1.00 74.88 852 CYS A O 1
ATOM 6911 N N . LEU A 1 853 ? -25.506 3.196 39.413 1.00 71.12 853 LEU A N 1
ATOM 6912 C CA . LEU A 1 853 ? -26.001 2.877 40.757 1.00 71.12 853 LEU A CA 1
ATOM 6913 C C . LEU A 1 853 ? -25.393 1.584 41.314 1.00 71.12 853 LEU A C 1
ATOM 6915 O O . LEU A 1 853 ? -25.166 1.492 42.516 1.00 71.12 853 LEU A O 1
ATOM 6919 N N . ALA A 1 854 ? -25.085 0.594 40.469 1.00 65.00 854 ALA A N 1
ATOM 6920 C CA . ALA A 1 854 ? -24.516 -0.695 40.872 1.00 65.00 854 ALA A CA 1
ATOM 6921 C C . ALA A 1 854 ? -23.031 -0.655 41.279 1.00 65.00 854 ALA A C 1
ATOM 6923 O O . ALA A 1 854 ? -22.520 -1.661 41.782 1.00 65.00 854 ALA A O 1
ATOM 6924 N N . ARG A 1 855 ? -22.335 0.481 41.113 1.00 63.16 855 ARG A N 1
ATOM 6925 C CA . ARG A 1 855 ? -20.899 0.606 41.430 1.00 63.16 855 ARG A CA 1
ATOM 6926 C C . ARG A 1 855 ? -20.594 1.364 42.731 1.00 63.16 855 ARG A C 1
ATOM 6928 O O . ARG A 1 855 ? -19.599 1.030 43.363 1.00 63.16 855 ARG A O 1
ATOM 6935 N N . GLU A 1 856 ? -21.466 2.254 43.220 1.00 57.56 856 GLU A N 1
ATOM 6936 C CA . GLU A 1 856 ? -21.208 3.100 44.413 1.00 57.56 856 GLU A CA 1
ATOM 6937 C C . GLU A 1 856 ? -22.305 3.049 45.500 1.00 57.56 856 GLU A C 1
ATOM 6939 O O . GLU A 1 856 ? -23.425 2.633 45.229 1.00 57.56 856 GLU A O 1
ATOM 6944 N N . GLY A 1 857 ? -21.986 3.416 46.747 1.00 57.41 857 GLY A N 1
ATOM 6945 C CA . GLY A 1 857 ? -22.944 3.426 47.868 1.00 57.41 857 GLY A CA 1
ATOM 6946 C C . GLY A 1 857 ? -24.002 4.540 47.779 1.00 57.41 857 GLY A C 1
ATOM 6947 O O . GLY A 1 857 ? -23.884 5.460 46.967 1.00 57.41 857 GLY A O 1
ATOM 6948 N N . SER A 1 858 ? -25.008 4.494 48.659 1.00 50.72 858 SER A N 1
ATOM 6949 C CA . SER A 1 858 ? -26.200 5.369 48.700 1.00 50.72 858 SER A CA 1
ATOM 6950 C C . SER A 1 858 ? -25.940 6.877 48.927 1.00 50.72 858 SER A C 1
ATOM 6952 O O . SER A 1 858 ? -26.875 7.669 48.973 1.00 50.72 858 SER A O 1
ATOM 6954 N N . GLY A 1 859 ? -24.676 7.314 49.001 1.00 56.59 859 GLY A N 1
ATOM 6955 C CA . GLY A 1 859 ? -24.266 8.723 49.128 1.00 56.59 859 GLY A CA 1
ATOM 6956 C C . GLY A 1 859 ? -23.648 9.358 47.873 1.00 56.59 859 GLY A C 1
ATOM 6957 O O . GLY A 1 859 ? -23.197 10.504 47.941 1.00 56.59 859 GLY A O 1
ATOM 6958 N N . SER A 1 860 ? -23.583 8.635 46.753 1.00 68.94 860 SER A N 1
ATOM 6959 C CA . SER A 1 860 ? -22.922 9.086 45.520 1.00 68.94 860 SER A CA 1
ATOM 6960 C C . SER A 1 860 ? -23.680 10.214 44.791 1.00 68.94 860 SER A C 1
ATOM 6962 O O . SER A 1 860 ? -24.887 10.402 44.975 1.00 68.94 860 SER A O 1
ATOM 6964 N N . ARG A 1 861 ? -22.978 11.004 43.960 1.00 75.12 861 ARG A N 1
ATOM 6965 C CA . ARG A 1 861 ? -23.591 12.083 43.146 1.00 75.12 861 ARG A CA 1
ATOM 6966 C C . ARG A 1 861 ? -24.647 11.531 42.188 1.00 75.12 861 ARG A C 1
ATOM 6968 O O . ARG A 1 861 ? -25.656 12.182 41.945 1.00 75.12 861 ARG A O 1
ATOM 6975 N N . GLN A 1 862 ? -24.414 10.322 41.697 1.00 74.94 862 GLN A N 1
ATOM 6976 C CA . GLN A 1 862 ? -25.259 9.584 40.779 1.00 74.94 862 GLN A CA 1
ATOM 6977 C C . GLN A 1 862 ? -26.630 9.379 41.417 1.00 74.94 862 GLN A C 1
ATOM 6979 O O . GLN A 1 862 ? -27.595 9.893 40.880 1.00 74.94 862 GLN A O 1
ATOM 6984 N N . VAL A 1 863 ? -26.718 8.782 42.614 1.00 74.94 863 VAL A N 1
ATOM 6985 C CA . VAL A 1 863 ? -27.994 8.559 43.333 1.00 74.94 863 VAL A CA 1
ATOM 6986 C C . VAL A 1 863 ? -28.829 9.843 43.445 1.00 74.94 863 VAL A C 1
ATOM 6988 O O . VAL A 1 863 ? -30.032 9.814 43.212 1.00 74.94 863 VAL A O 1
ATOM 6991 N N . LYS A 1 864 ? -28.193 10.993 43.715 1.00 79.25 864 LYS A N 1
ATOM 6992 C CA . LYS A 1 864 ? -28.880 12.295 43.825 1.00 79.25 864 LYS A CA 1
ATOM 6993 C C . LYS A 1 864 ? -29.430 12.830 42.499 1.00 79.25 864 LYS A C 1
ATOM 6995 O O . LYS A 1 864 ? -30.334 13.658 42.520 1.00 79.25 864 LYS A O 1
ATOM 7000 N N . ARG A 1 865 ? -28.885 12.388 41.365 1.00 86.75 865 ARG A N 1
ATOM 7001 C CA . ARG A 1 865 ? -29.325 12.778 40.016 1.00 86.75 865 ARG A CA 1
ATOM 7002 C C . ARG A 1 865 ? -30.480 11.923 39.504 1.00 86.75 865 ARG A C 1
ATOM 7004 O O . ARG A 1 865 ? -31.130 12.330 38.547 1.00 86.75 865 ARG A O 1
ATOM 7011 N N . PHE A 1 866 ? -30.771 10.779 40.134 1.00 85.81 866 PHE A N 1
ATOM 7012 C CA . PHE A 1 866 ? -31.813 9.876 39.638 1.00 85.81 866 PHE A CA 1
ATOM 7013 C C . PHE A 1 866 ? -33.187 10.545 39.541 1.00 85.81 866 PHE A C 1
ATOM 7015 O O . PHE A 1 866 ? -33.813 10.432 38.487 1.00 85.81 866 PHE A O 1
ATOM 7022 N N . PRO A 1 867 ? -33.644 11.288 40.571 1.00 86.62 867 PRO A N 1
ATOM 7023 C CA . PRO A 1 867 ? -34.934 11.962 40.498 1.00 86.62 867 PRO A CA 1
ATOM 7024 C C . PRO A 1 867 ? -34.982 12.993 39.362 1.00 86.62 867 PRO A C 1
ATOM 7026 O O . PRO A 1 867 ? -35.960 13.041 38.622 1.00 86.62 867 PRO A O 1
ATOM 7029 N N . ASP A 1 868 ? -33.911 13.773 39.160 1.00 89.69 868 ASP A N 1
ATOM 7030 C CA . ASP A 1 868 ? -33.843 14.754 38.066 1.00 89.69 868 ASP A CA 1
ATOM 7031 C C . ASP A 1 868 ? -33.922 14.071 36.691 1.00 89.69 868 ASP A C 1
ATOM 7033 O O . ASP A 1 868 ? -34.726 14.481 35.858 1.00 89.69 868 ASP A O 1
ATOM 7037 N N . ILE A 1 869 ? -33.179 12.982 36.474 1.00 90.62 869 ILE A N 1
ATOM 7038 C CA . ILE A 1 869 ? -33.224 12.202 35.224 1.00 90.62 869 ILE A CA 1
ATOM 7039 C C . ILE A 1 869 ? -34.619 11.626 34.980 1.00 90.62 869 ILE A C 1
ATOM 7041 O O . ILE A 1 869 ? -35.169 11.776 33.891 1.00 90.62 869 ILE A O 1
ATOM 7045 N N . LEU A 1 870 ? -35.224 11.006 35.997 1.00 90.56 870 LEU A N 1
ATOM 7046 C CA . LEU A 1 870 ? -36.565 10.431 35.886 1.00 90.56 870 LEU A CA 1
ATOM 7047 C C . LEU A 1 870 ? -37.618 11.498 35.588 1.00 90.56 870 LEU A C 1
ATOM 7049 O O . LEU A 1 870 ? -38.548 11.234 34.834 1.00 90.56 870 LEU A O 1
ATOM 7053 N N . SER A 1 871 ? -37.462 12.712 36.121 1.00 91.19 871 SER A N 1
ATOM 7054 C CA . SER A 1 871 ? -38.396 13.815 35.863 1.00 91.19 871 SER A CA 1
ATOM 7055 C C . SER A 1 871 ? -38.429 14.271 34.398 1.00 91.19 871 SER A C 1
ATOM 7057 O O . SER A 1 871 ? -39.407 14.887 33.973 1.00 91.19 871 SER A O 1
ATOM 7059 N N . ARG A 1 872 ? -37.386 13.949 33.622 1.00 93.12 872 ARG A N 1
ATOM 7060 C CA . ARG A 1 872 ? -37.226 14.331 32.210 1.00 93.12 872 ARG A CA 1
ATOM 7061 C C . ARG A 1 872 ? -37.741 13.277 31.230 1.00 93.12 872 ARG A C 1
ATOM 7063 O O . ARG A 1 872 ? -37.788 13.557 30.039 1.00 93.12 872 ARG A O 1
ATOM 7070 N N . ILE A 1 873 ? -38.115 12.097 31.725 1.00 93.62 873 ILE A N 1
ATOM 7071 C CA . ILE A 1 873 ? -38.615 10.967 30.934 1.00 93.62 873 ILE A CA 1
ATOM 7072 C C . ILE A 1 873 ? -40.098 10.765 31.260 1.00 93.62 873 ILE A C 1
ATOM 7074 O O . ILE A 1 873 ? -40.550 11.034 32.372 1.00 93.62 873 ILE A O 1
ATOM 7078 N N . SER A 1 874 ? -40.902 10.304 30.312 1.00 91.56 874 SER A N 1
ATOM 7079 C CA . SER A 1 874 ? -42.323 10.069 30.527 1.00 91.56 874 SER A CA 1
ATOM 7080 C C . SER A 1 874 ? -42.580 8.808 31.360 1.00 91.56 874 SER A C 1
ATOM 7082 O O . SER A 1 874 ? -41.827 7.833 31.341 1.00 91.56 874 SER A O 1
ATOM 7084 N N . VAL A 1 875 ? -43.701 8.803 32.089 1.00 88.94 875 VAL A N 1
ATOM 7085 C CA . VAL A 1 875 ? -44.151 7.635 32.866 1.00 88.94 875 VAL A CA 1
ATOM 7086 C C . VAL A 1 875 ? -44.264 6.365 31.998 1.00 88.94 875 VAL A C 1
ATOM 7088 O O . VAL A 1 875 ? -43.752 5.333 32.433 1.00 88.94 875 VAL A O 1
ATOM 7091 N N . PRO A 1 876 ? -44.861 6.390 30.783 1.00 89.62 876 PRO A N 1
ATOM 7092 C CA . PRO A 1 876 ? -44.895 5.216 29.911 1.00 89.62 876 PRO A CA 1
ATOM 7093 C C . PRO A 1 876 ? -43.509 4.670 29.556 1.00 89.62 876 PRO A C 1
ATOM 7095 O O . PRO A 1 876 ? -43.320 3.460 29.625 1.00 89.62 876 PRO A O 1
ATOM 7098 N N . SER A 1 877 ? -42.535 5.531 29.242 1.00 91.19 877 SER A N 1
ATOM 7099 C CA . SER A 1 877 ? -41.168 5.107 28.904 1.00 91.19 877 SER A CA 1
ATOM 7100 C C . SER A 1 877 ? -40.456 4.466 30.100 1.00 91.19 877 SER A C 1
ATOM 7102 O O . SER A 1 877 ? -39.825 3.419 29.956 1.00 91.19 877 SER A O 1
ATOM 7104 N N . VAL A 1 878 ? -40.633 5.018 31.309 1.00 88.56 878 VAL A N 1
ATOM 7105 C CA . VAL A 1 878 ? -40.119 4.416 32.556 1.00 88.56 878 VAL A CA 1
ATOM 7106 C C . VAL A 1 878 ? -40.740 3.039 32.812 1.00 88.56 878 VAL A C 1
ATOM 7108 O O . VAL A 1 878 ? -40.026 2.104 33.178 1.00 88.56 878 VAL A O 1
ATOM 7111 N N . ILE A 1 879 ? -42.054 2.893 32.603 1.00 82.69 879 ILE A N 1
ATOM 7112 C CA . ILE A 1 879 ? -42.753 1.607 32.749 1.00 82.69 879 ILE A CA 1
ATOM 7113 C C . ILE A 1 879 ? -42.266 0.608 31.696 1.00 82.69 879 ILE A C 1
ATOM 7115 O O . ILE A 1 879 ? -41.924 -0.511 32.068 1.00 82.69 879 ILE A O 1
ATOM 7119 N N . SER A 1 880 ? -42.192 1.004 30.421 1.00 86.12 880 SER A N 1
ATOM 7120 C CA . SER A 1 880 ? -41.745 0.133 29.322 1.00 86.12 880 SER A CA 1
ATOM 7121 C C . SER A 1 880 ? -40.342 -0.396 29.592 1.00 86.12 880 SER A C 1
ATOM 7123 O O . SER A 1 880 ? -40.126 -1.608 29.609 1.00 86.12 880 SER A O 1
ATOM 7125 N N . TRP A 1 881 ? -39.408 0.499 29.937 1.00 86.75 881 TRP A N 1
ATOM 7126 C CA . TRP A 1 881 ? -38.051 0.117 30.325 1.00 86.75 881 TRP A CA 1
ATOM 7127 C C . TRP A 1 881 ? -38.052 -0.845 31.518 1.00 86.75 881 TRP A C 1
ATOM 7129 O O . TRP A 1 881 ? -37.316 -1.839 31.533 1.00 86.75 881 TRP A O 1
ATOM 7139 N N . ALA A 1 882 ? -38.900 -0.592 32.519 1.00 78.25 882 ALA A N 1
ATOM 7140 C CA . ALA A 1 882 ? -38.994 -1.460 33.677 1.00 78.25 882 ALA A CA 1
ATOM 7141 C C . ALA A 1 882 ? -39.525 -2.864 33.302 1.00 78.25 882 ALA A C 1
ATOM 7143 O O . ALA A 1 882 ? -38.942 -3.879 33.698 1.00 78.25 882 ALA A O 1
ATOM 7144 N N . GLU A 1 883 ? -40.581 -2.947 32.501 1.00 75.38 883 GLU A N 1
ATOM 7145 C CA . GLU A 1 883 ? -41.194 -4.206 32.072 1.00 75.38 883 GLU A CA 1
ATOM 7146 C C . GLU A 1 883 ? -40.270 -5.044 31.182 1.00 75.38 883 GLU A C 1
ATOM 7148 O O . GLU A 1 883 ? -40.078 -6.232 31.461 1.00 75.38 883 GLU A O 1
ATOM 7153 N N . GLU A 1 884 ? -39.628 -4.428 30.187 1.00 74.81 884 GLU A N 1
ATOM 7154 C CA . GLU A 1 884 ? -38.649 -5.076 29.299 1.00 74.81 884 GLU A CA 1
ATOM 7155 C C . GLU A 1 884 ? -37.423 -5.598 30.065 1.00 74.81 884 GLU A C 1
ATOM 7157 O O . GLU A 1 884 ? -36.832 -6.627 29.731 1.00 74.81 884 GLU A O 1
ATOM 7162 N N . SER A 1 885 ? -37.064 -4.930 31.162 1.00 63.38 885 SER A N 1
ATOM 7163 C CA . SER A 1 885 ? -35.917 -5.284 31.998 1.00 63.38 885 SER A CA 1
ATOM 7164 C C . SER A 1 885 ? -36.208 -6.382 33.032 1.00 63.38 885 SER A C 1
ATOM 7166 O O . SER A 1 885 ? -35.348 -6.664 33.874 1.00 63.38 885 SER A O 1
ATOM 7168 N N . ARG A 1 886 ? -37.389 -7.023 33.021 1.00 57.78 886 ARG A N 1
ATOM 7169 C CA . ARG A 1 886 ? -37.720 -8.137 33.941 1.00 57.78 886 ARG A CA 1
ATOM 7170 C C . ARG A 1 886 ? -36.769 -9.328 33.816 1.00 57.78 886 ARG A C 1
ATOM 7172 O O . ARG A 1 886 ? -36.413 -9.928 34.829 1.00 57.78 886 ARG A O 1
ATOM 7179 N N . GLU A 1 887 ? -36.324 -9.659 32.605 1.00 51.84 887 GLU A N 1
ATOM 7180 C CA . GLU A 1 887 ? -35.434 -10.807 32.368 1.00 51.84 887 GLU A CA 1
ATOM 7181 C C . GLU A 1 887 ? -33.945 -10.472 32.567 1.00 51.84 887 GLU A C 1
ATOM 7183 O O . GLU A 1 887 ? -33.170 -11.327 33.000 1.00 51.84 887 GLU A O 1
ATOM 7188 N N . LYS A 1 888 ? -33.547 -9.211 32.337 1.00 50.25 888 LYS A N 1
ATOM 7189 C CA . LYS A 1 888 ? -32.147 -8.738 32.385 1.00 50.25 888 LYS A CA 1
ATOM 7190 C C . LYS A 1 888 ? -31.602 -8.508 33.808 1.00 50.25 888 LYS A C 1
ATOM 7192 O O . LYS A 1 888 ? -30.396 -8.400 34.001 1.00 50.25 888 LYS A O 1
ATOM 7197 N N . ARG A 1 889 ? -32.465 -8.468 34.832 1.00 58.03 889 ARG A N 1
ATOM 7198 C CA . ARG A 1 889 ? -32.136 -8.073 36.222 1.00 58.03 889 ARG A CA 1
ATOM 7199 C C . ARG A 1 889 ? -31.644 -9.191 37.154 1.00 58.03 889 ARG A C 1
ATOM 7201 O O . ARG A 1 889 ? -31.760 -9.086 38.376 1.00 58.03 889 ARG A O 1
ATOM 7208 N N . ARG A 1 890 ? -31.063 -10.268 36.622 1.00 55.41 890 ARG A N 1
ATOM 7209 C CA . ARG A 1 890 ? -30.411 -11.295 37.456 1.00 55.41 890 ARG A CA 1
ATOM 7210 C C . ARG A 1 890 ? -29.023 -10.800 37.894 1.00 55.41 890 ARG A C 1
ATOM 7212 O O . ARG A 1 890 ? -28.092 -10.821 37.101 1.00 55.41 890 ARG A O 1
ATOM 7219 N N . GLY A 1 891 ? -28.885 -10.357 39.148 1.00 62.94 891 GLY A N 1
ATOM 7220 C CA . GLY A 1 891 ? -27.599 -9.986 39.762 1.00 62.94 891 GLY A CA 1
ATOM 7221 C C . GLY A 1 891 ? -27.612 -8.647 40.515 1.00 62.94 891 GLY A C 1
ATOM 7222 O O . GLY A 1 891 ? -28.672 -8.084 40.787 1.00 62.94 891 GLY A O 1
ATOM 7223 N N . LYS A 1 892 ? -26.417 -8.113 40.813 1.00 65.94 892 LYS A N 1
ATOM 7224 C CA . LYS A 1 892 ? -26.197 -6.947 41.698 1.00 65.94 892 LYS A CA 1
ATOM 7225 C C . LYS A 1 892 ? -26.973 -5.678 41.314 1.00 65.94 892 LYS A C 1
ATOM 7227 O O . LYS A 1 892 ? -27.358 -4.922 42.196 1.00 65.94 892 LYS A O 1
ATOM 7232 N N . ILE A 1 893 ? -27.213 -5.426 40.023 1.00 71.88 893 ILE A N 1
ATOM 7233 C CA . ILE A 1 893 ? -27.953 -4.234 39.557 1.00 71.88 893 ILE A CA 1
ATOM 7234 C C . ILE A 1 893 ? -29.408 -4.272 40.044 1.00 71.88 893 ILE A C 1
ATOM 7236 O O . ILE A 1 893 ? -29.909 -3.286 40.576 1.00 71.88 893 ILE A O 1
ATOM 7240 N N . GLY A 1 894 ? -30.080 -5.420 39.898 1.00 73.38 894 GLY A N 1
ATOM 7241 C CA . GLY A 1 894 ? -31.461 -5.590 40.351 1.00 73.38 894 GLY A CA 1
ATOM 7242 C C . GLY A 1 894 ? -31.588 -5.466 41.870 1.00 73.38 894 GLY A C 1
ATOM 7243 O O . GLY A 1 894 ? -32.516 -4.823 42.352 1.00 73.38 894 GLY A O 1
ATOM 7244 N N . GLU A 1 895 ? -30.620 -6.017 42.609 1.00 73.00 895 GLU A N 1
ATOM 7245 C CA . GLU A 1 895 ? -30.526 -5.872 44.068 1.00 73.00 895 GLU A CA 1
ATOM 7246 C C . GLU A 1 895 ? -30.375 -4.404 44.474 1.00 73.00 895 GLU A C 1
ATOM 7248 O O . GLU A 1 895 ? -31.114 -3.940 45.332 1.00 73.00 895 GLU A O 1
ATOM 7253 N N . ARG A 1 896 ? -29.501 -3.640 43.807 1.00 75.12 896 ARG A N 1
ATOM 7254 C CA . ARG A 1 896 ? -29.291 -2.219 44.122 1.00 75.12 896 ARG A CA 1
ATOM 7255 C C . ARG A 1 896 ? -30.468 -1.325 43.765 1.00 75.12 896 ARG A C 1
ATOM 7257 O O . ARG A 1 896 ? -30.765 -0.414 44.524 1.00 75.12 896 ARG A O 1
ATOM 7264 N N . LEU A 1 897 ? -31.147 -1.576 42.646 1.00 79.31 897 LEU A N 1
ATOM 7265 C CA . LEU A 1 897 ? -32.384 -0.861 42.311 1.00 79.31 897 LEU A CA 1
ATOM 7266 C C . LEU A 1 897 ? -33.481 -1.149 43.342 1.00 79.31 897 LEU A C 1
ATOM 7268 O O . LEU A 1 897 ? -34.222 -0.249 43.721 1.00 79.31 897 LEU A O 1
ATOM 7272 N N . PHE A 1 898 ? -33.567 -2.391 43.823 1.00 79.12 898 PHE A N 1
ATOM 7273 C CA . PHE A 1 898 ? -34.473 -2.736 44.912 1.00 79.12 898 PHE A CA 1
ATOM 7274 C C . PHE A 1 898 ? -34.078 -2.041 46.222 1.00 79.12 898 PHE A C 1
ATOM 7276 O O . PHE A 1 898 ? -34.938 -1.442 46.858 1.00 79.12 898 PHE A O 1
ATOM 7283 N N . THR A 1 899 ? -32.795 -2.057 46.598 1.00 78.31 899 THR A N 1
ATOM 7284 C CA . THR A 1 899 ? -32.287 -1.319 47.765 1.00 78.31 899 THR A CA 1
ATOM 7285 C C . THR A 1 899 ? -32.599 0.171 47.655 1.00 78.31 899 THR A C 1
ATOM 7287 O O . THR A 1 899 ? -33.124 0.739 48.603 1.00 78.31 899 THR A O 1
ATOM 7290 N N . TYR A 1 900 ? -32.375 0.779 46.486 1.00 81.62 900 TYR A N 1
ATOM 7291 C CA . TYR A 1 900 ? -32.746 2.166 46.209 1.00 81.62 900 TYR A CA 1
ATOM 7292 C C . TYR A 1 900 ? -34.236 2.407 46.477 1.00 81.62 900 TYR A C 1
ATOM 7294 O O . TYR A 1 900 ? -34.579 3.275 47.272 1.00 81.62 900 TYR A O 1
ATOM 7302 N N . ALA A 1 901 ? -35.121 1.590 45.896 1.00 83.25 901 ALA A N 1
ATOM 7303 C CA . ALA A 1 901 ? -36.562 1.723 46.108 1.00 83.25 901 ALA A CA 1
ATOM 7304 C C . ALA A 1 901 ? -36.972 1.549 47.582 1.00 83.25 901 ALA A C 1
ATOM 7306 O O . ALA A 1 901 ? -37.898 2.219 48.029 1.00 83.25 901 ALA A O 1
ATOM 7307 N N . MET A 1 902 ? -36.277 0.680 48.328 1.00 82.94 902 MET A N 1
ATOM 7308 C CA . MET A 1 902 ? -36.507 0.455 49.760 1.00 82.94 902 MET A CA 1
ATOM 7309 C C . MET A 1 902 ? -36.037 1.619 50.645 1.00 82.94 902 MET A C 1
ATOM 7311 O O . MET A 1 902 ? -36.627 1.862 51.700 1.00 82.94 902 MET A O 1
ATOM 7315 N N . GLU A 1 903 ? -34.967 2.307 50.239 1.00 79.75 903 GLU A N 1
ATOM 7316 C CA . GLU A 1 903 ? -34.382 3.458 50.940 1.00 79.75 903 GLU A CA 1
ATOM 7317 C C . GLU A 1 903 ? -35.065 4.788 50.576 1.00 79.75 903 GLU A C 1
ATOM 7319 O O . GLU A 1 903 ? -34.995 5.749 51.349 1.00 79.75 903 GLU A O 1
ATOM 7324 N N . CYS A 1 904 ? -35.747 4.860 49.427 1.00 83.69 904 CYS A N 1
ATOM 7325 C CA . CYS A 1 904 ? -36.508 6.037 49.023 1.00 83.69 904 CYS A CA 1
ATOM 7326 C C . CYS A 1 904 ? -37.605 6.362 50.048 1.00 83.69 904 CYS A C 1
ATOM 7328 O O . CYS A 1 904 ? -38.390 5.510 50.465 1.00 83.69 904 CYS A O 1
ATOM 7330 N N . THR A 1 905 ? -37.708 7.638 50.420 1.00 81.19 905 THR A N 1
ATOM 7331 C CA . THR A 1 905 ? -38.775 8.125 51.305 1.00 81.19 905 THR A CA 1
ATOM 7332 C C . THR A 1 905 ? -39.880 8.795 50.492 1.00 81.19 905 THR A C 1
ATOM 7334 O O . THR A 1 905 ? -39.626 9.384 49.441 1.00 81.19 905 THR A O 1
ATOM 7337 N N . LEU A 1 906 ? -41.124 8.701 50.972 1.00 77.25 906 LEU A N 1
ATOM 7338 C CA . LEU A 1 906 ? -42.262 9.410 50.385 1.00 77.25 906 LEU A CA 1
ATOM 7339 C C . LEU A 1 906 ? -42.064 10.922 50.619 1.00 77.25 906 LEU A C 1
ATOM 7341 O O . LEU A 1 906 ? -42.041 11.370 51.765 1.00 77.25 906 LEU A O 1
ATOM 7345 N N . GLY A 1 907 ? -41.882 11.690 49.542 1.00 74.75 907 GLY A N 1
ATOM 7346 C CA . GLY A 1 907 ? -41.591 13.131 49.554 1.00 74.75 907 GLY A CA 1
ATOM 7347 C C . GLY A 1 907 ? -42.020 13.814 48.247 1.00 74.75 907 GLY A C 1
ATOM 7348 O O . GLY A 1 907 ? -42.810 13.242 47.500 1.00 74.75 907 GLY A O 1
ATOM 7349 N N . ASN A 1 908 ? -41.486 15.006 47.942 1.00 71.12 908 ASN A N 1
ATOM 7350 C CA . ASN A 1 908 ? -41.732 15.739 46.680 1.00 71.12 908 ASN A CA 1
ATOM 7351 C C . ASN A 1 908 ? -40.997 15.106 45.477 1.00 71.12 908 ASN A C 1
ATOM 7353 O O . ASN A 1 908 ? -40.342 15.800 44.698 1.00 71.12 908 ASN A O 1
ATOM 7357 N N . ASN A 1 909 ? -41.054 13.783 45.360 1.00 83.94 909 ASN A N 1
ATOM 7358 C CA . ASN A 1 909 ? -40.416 13.044 44.282 1.00 83.94 909 ASN A CA 1
ATOM 7359 C C . ASN A 1 909 ? -41.245 13.189 42.998 1.00 83.94 909 ASN A C 1
ATOM 7361 O O . ASN A 1 909 ? -42.476 13.258 43.068 1.00 83.94 909 ASN A O 1
ATOM 7365 N N . PRO A 1 910 ? -40.607 13.207 41.818 1.00 88.00 910 PRO A N 1
ATOM 7366 C CA . PRO A 1 910 ? -41.330 13.220 40.557 1.00 88.00 910 PRO A CA 1
ATOM 7367 C C . PRO A 1 910 ? -42.171 11.948 40.408 1.00 88.00 910 PRO A C 1
ATOM 7369 O O . PRO A 1 910 ? -41.806 10.866 40.876 1.00 88.00 910 PRO A O 1
ATOM 7372 N N . VAL A 1 911 ? -43.295 12.068 39.702 1.00 89.44 911 VAL A N 1
ATOM 7373 C CA . VAL A 1 911 ? -44.251 10.969 39.497 1.00 89.44 911 VAL A CA 1
ATOM 7374 C C . VAL A 1 911 ? -43.588 9.717 38.918 1.00 89.44 911 VAL A C 1
ATOM 7376 O O . VAL A 1 911 ? -43.939 8.592 39.269 1.00 89.44 911 VAL A O 1
ATOM 7379 N N . GLN A 1 912 ? -42.593 9.905 38.062 1.00 91.50 912 GLN A N 1
ATOM 7380 C CA . GLN A 1 912 ? -41.801 8.856 37.438 1.00 91.50 912 GLN A CA 1
ATOM 7381 C C . GLN A 1 912 ? -41.012 8.018 38.445 1.00 91.50 912 GLN A C 1
ATOM 7383 O O . GLN A 1 912 ? -40.969 6.796 38.319 1.00 91.50 912 GLN A O 1
ATOM 7388 N N . GLU A 1 913 ? -40.429 8.649 39.465 1.00 89.69 913 GLU A N 1
ATOM 7389 C CA . GLU A 1 913 ? -39.718 7.942 40.530 1.00 89.69 913 GLU A CA 1
ATOM 7390 C C . GLU A 1 913 ? -40.686 7.129 41.384 1.00 89.69 913 GLU A C 1
ATOM 7392 O O . GLU A 1 913 ? -40.438 5.954 41.654 1.00 89.69 913 GLU A O 1
ATOM 7397 N N . LEU A 1 914 ? -41.837 7.714 41.729 1.00 90.25 914 LEU A N 1
ATOM 7398 C CA . LEU A 1 914 ? -42.890 6.997 42.448 1.00 90.25 914 LEU A CA 1
ATOM 7399 C C . LEU A 1 914 ? -43.362 5.771 41.658 1.00 90.25 914 LEU A C 1
ATOM 7401 O O . LEU A 1 914 ? -43.533 4.692 42.227 1.00 90.25 914 LEU A O 1
ATOM 7405 N N . CYS A 1 915 ? -43.521 5.928 40.342 1.00 89.62 915 CYS A N 1
ATOM 7406 C CA . CYS A 1 915 ? -43.892 4.852 39.432 1.00 89.62 915 CYS A CA 1
ATOM 7407 C C . CYS A 1 915 ? -42.844 3.728 39.413 1.00 89.62 915 CYS A C 1
ATOM 7409 O O . CYS A 1 915 ? -43.186 2.558 39.604 1.00 89.62 915 CYS A O 1
ATOM 7411 N N . LEU A 1 916 ? -41.564 4.079 39.244 1.00 88.06 916 LEU A N 1
ATOM 7412 C CA . LEU A 1 916 ? -40.463 3.120 39.203 1.00 88.06 916 LEU A CA 1
ATOM 7413 C C . LEU A 1 916 ? -40.322 2.357 40.528 1.00 88.06 916 LEU A C 1
ATOM 7415 O O . LEU A 1 916 ? -40.227 1.128 40.517 1.00 88.06 916 LEU A O 1
ATOM 7419 N N . CYS A 1 917 ? -40.343 3.059 41.664 1.00 89.00 917 CYS A N 1
ATOM 7420 C CA . CYS A 1 917 ? -40.257 2.444 42.990 1.00 89.00 917 CYS A CA 1
ATOM 7421 C C . CYS A 1 917 ? -41.448 1.515 43.249 1.00 89.00 917 CYS A C 1
ATOM 7423 O O . CYS A 1 917 ? -41.253 0.371 43.664 1.00 89.00 917 CYS A O 1
ATOM 7425 N N . ALA A 1 918 ? -42.674 1.949 42.928 1.00 88.88 918 ALA A N 1
ATOM 7426 C CA . ALA A 1 918 ? -43.857 1.098 43.034 1.00 88.88 918 ALA A CA 1
ATOM 7427 C C . ALA A 1 918 ? -43.707 -0.178 42.195 1.00 88.88 918 ALA A C 1
ATOM 7429 O O . ALA A 1 918 ? -43.987 -1.280 42.669 1.00 88.88 918 ALA A O 1
ATOM 7430 N N . TRP A 1 919 ? -43.222 -0.052 40.962 1.00 86.62 919 TRP A N 1
ATOM 7431 C CA . TRP A 1 919 ? -43.000 -1.196 40.087 1.00 86.62 919 TRP A CA 1
ATOM 7432 C C . TRP A 1 919 ? -41.933 -2.157 40.644 1.00 86.62 919 TRP A C 1
ATOM 7434 O O . TRP A 1 919 ? -42.180 -3.360 40.739 1.00 86.62 919 TRP A O 1
ATOM 7444 N N . LEU A 1 920 ? -40.777 -1.646 41.087 1.00 84.94 920 LEU A N 1
ATOM 7445 C CA . LEU A 1 920 ? -39.677 -2.450 41.646 1.00 84.94 920 LEU A CA 1
ATOM 7446 C C . LEU A 1 920 ? -40.125 -3.255 42.872 1.00 84.94 920 LEU A C 1
ATOM 7448 O O . LEU A 1 920 ? -39.830 -4.448 42.995 1.00 84.94 920 LEU A O 1
ATOM 7452 N N . LEU A 1 921 ? -40.874 -2.605 43.764 1.00 86.94 921 LEU A N 1
ATOM 7453 C CA . LEU A 1 921 ? -41.393 -3.216 44.983 1.00 86.94 921 LEU A CA 1
ATOM 7454 C C . LEU A 1 921 ? -42.496 -4.241 44.682 1.00 86.94 921 LEU A C 1
ATOM 7456 O O . LEU A 1 921 ? -42.538 -5.289 45.329 1.00 86.94 921 LEU A O 1
ATOM 7460 N N . LYS A 1 922 ? -43.339 -4.000 43.664 1.00 85.19 922 LYS A N 1
ATOM 7461 C CA . LYS A 1 922 ? -44.333 -4.972 43.176 1.00 85.19 922 LYS A CA 1
ATOM 7462 C C . LYS A 1 922 ? -43.666 -6.276 42.753 1.00 85.19 922 LYS A C 1
ATOM 7464 O O . LYS A 1 922 ? -44.075 -7.347 43.200 1.00 85.19 922 LYS A O 1
ATOM 7469 N N . GLU A 1 923 ? -42.623 -6.195 41.930 1.00 81.31 923 GLU A N 1
ATOM 7470 C CA . GLU A 1 923 ? -41.898 -7.374 41.446 1.00 81.31 923 GLU A CA 1
ATOM 7471 C C . GLU A 1 923 ? -41.236 -8.147 42.585 1.00 81.31 923 GLU A C 1
ATOM 7473 O O . GLU A 1 923 ? -41.360 -9.374 42.677 1.00 81.31 923 GLU A O 1
ATOM 7478 N N . ALA A 1 924 ? -40.574 -7.429 43.493 1.00 79.94 924 ALA A N 1
ATOM 7479 C CA . ALA A 1 924 ? -39.963 -8.026 44.672 1.00 79.94 924 ALA A CA 1
ATOM 7480 C C . ALA A 1 924 ? -41.008 -8.719 45.561 1.00 79.94 924 ALA A C 1
ATOM 7482 O O . ALA A 1 924 ? -40.787 -9.848 46.010 1.00 79.94 924 ALA A O 1
ATOM 7483 N N . TYR A 1 925 ? -42.169 -8.091 45.766 1.00 82.94 925 TYR A N 1
ATOM 7484 C CA . TYR A 1 925 ? -43.278 -8.670 46.517 1.00 82.94 925 TYR A CA 1
ATOM 7485 C C . TYR A 1 925 ? -43.825 -9.939 45.850 1.00 82.94 925 TYR A C 1
ATOM 7487 O O . TYR A 1 925 ? -43.934 -10.972 46.513 1.00 82.94 925 TYR A O 1
ATOM 7495 N N . VAL A 1 926 ? -44.106 -9.909 44.542 1.00 79.06 926 VAL A N 1
ATOM 7496 C CA . VAL A 1 926 ? -44.598 -11.075 43.783 1.00 79.06 926 VAL A CA 1
ATOM 7497 C C . VAL A 1 926 ? -43.608 -12.238 43.867 1.00 79.06 926 VAL A C 1
ATOM 7499 O O . VAL A 1 926 ? -44.014 -13.380 44.110 1.00 79.06 926 VAL A O 1
ATOM 7502 N N . LYS A 1 927 ? -42.303 -11.964 43.748 1.00 76.25 927 LYS A N 1
ATOM 7503 C CA . LYS A 1 927 ? -41.238 -12.966 43.901 1.00 76.25 927 LYS A CA 1
ATOM 7504 C C . LYS A 1 927 ? -41.200 -13.559 45.314 1.00 76.25 927 LYS A C 1
ATOM 7506 O O . LYS A 1 927 ? -41.156 -14.778 45.466 1.00 76.25 927 LYS A O 1
ATOM 7511 N N . LYS A 1 928 ? -41.260 -12.728 46.361 1.00 73.38 928 LYS A N 1
ATOM 7512 C CA . LYS A 1 928 ? -41.266 -13.206 47.758 1.00 73.38 928 LYS A CA 1
ATOM 7513 C C . LYS A 1 928 ? -42.547 -13.984 48.095 1.00 73.38 928 LYS A C 1
ATOM 7515 O O . LYS A 1 928 ? -42.477 -14.986 48.801 1.00 73.38 928 LYS A O 1
ATOM 7520 N N . ARG A 1 929 ? -43.698 -13.583 47.542 1.00 71.38 929 ARG A N 1
ATOM 7521 C CA . ARG A 1 929 ? -44.990 -14.280 47.675 1.00 71.38 929 ARG A CA 1
ATOM 7522 C C . ARG A 1 929 ? -44.977 -15.658 47.006 1.00 71.38 929 ARG A C 1
ATOM 7524 O O . ARG A 1 929 ? -45.491 -16.614 47.576 1.00 71.38 929 ARG A O 1
ATOM 7531 N N . SER A 1 930 ? -44.386 -15.767 45.817 1.00 66.62 930 SER A N 1
ATOM 7532 C CA . SER A 1 930 ? -44.298 -17.027 45.060 1.00 66.62 930 SER A CA 1
ATOM 7533 C C . SER A 1 930 ? -43.240 -18.003 45.600 1.00 66.62 930 SER A C 1
ATOM 7535 O O . SER A 1 930 ? -43.378 -19.207 45.403 1.00 66.62 930 SER A O 1
ATOM 7537 N N . ALA A 1 931 ? -42.230 -17.522 46.338 1.00 61.12 931 ALA A N 1
ATOM 7538 C CA . ALA A 1 931 ? -41.168 -18.345 46.929 1.00 61.12 931 ALA A CA 1
ATOM 7539 C C . ALA A 1 931 ? -41.580 -19.179 48.167 1.00 61.12 931 ALA A C 1
ATOM 7541 O O . ALA A 1 931 ? -40.797 -20.012 48.618 1.00 61.12 931 ALA A O 1
ATOM 7542 N N . GLY A 1 932 ? -42.790 -19.002 48.712 1.00 54.19 932 GLY A N 1
ATOM 7543 C CA . GLY A 1 932 ? -43.515 -20.047 49.452 1.00 54.19 932 GLY A CA 1
ATOM 7544 C C . GLY A 1 932 ? -42.782 -20.835 50.555 1.00 54.19 932 GLY A C 1
ATOM 7545 O O . GLY A 1 932 ? -43.042 -22.027 50.706 1.00 54.19 932 GLY A O 1
ATOM 7546 N N . ARG A 1 933 ? -41.907 -20.210 51.353 1.00 41.50 933 ARG A N 1
ATOM 7547 C CA . ARG A 1 933 ? -41.556 -20.690 52.703 1.00 41.50 933 ARG A CA 1
ATOM 7548 C C . ARG A 1 933 ? -41.507 -19.514 53.666 1.00 41.50 933 ARG A C 1
ATOM 7550 O O . ARG A 1 933 ? -40.468 -18.891 53.857 1.00 41.50 933 ARG A O 1
ATOM 7557 N N . GLU A 1 934 ? -42.639 -19.245 54.303 1.00 42.72 934 GLU A N 1
ATOM 7558 C CA . GLU A 1 934 ? -42.651 -18.567 55.594 1.00 42.72 934 GLU A CA 1
ATOM 7559 C C . GLU A 1 934 ? -41.809 -19.402 56.577 1.00 42.72 934 GLU A C 1
ATOM 7561 O O . GLU A 1 934 ? -42.225 -20.456 57.051 1.00 42.72 934 GLU A O 1
ATOM 7566 N N . LYS A 1 935 ? -40.595 -18.946 56.882 1.00 35.91 935 LYS A N 1
ATOM 7567 C CA . LYS A 1 935 ? -40.199 -18.882 58.287 1.00 35.91 935 LYS A CA 1
ATOM 7568 C C . LYS A 1 935 ? -40.491 -17.453 58.704 1.00 35.91 935 LYS A C 1
ATOM 7570 O O . LYS A 1 935 ? -39.889 -16.534 58.159 1.00 35.91 935 LYS A O 1
ATOM 7575 N N . GLU A 1 936 ? -41.471 -17.285 59.584 1.00 36.25 936 GLU A N 1
ATOM 7576 C CA . GLU A 1 936 ? -41.784 -16.005 60.213 1.00 36.25 936 GLU A CA 1
ATOM 7577 C C . GLU A 1 936 ? -40.501 -15.374 60.780 1.00 36.25 936 GLU A C 1
ATOM 7579 O O . GLU A 1 936 ? -39.864 -15.993 61.637 1.00 36.25 936 GLU A O 1
ATOM 7584 N N . PRO A 1 937 ? -40.113 -14.154 60.370 1.00 33.38 937 PRO A N 1
ATOM 7585 C CA . PRO A 1 937 ? -39.296 -13.305 61.208 1.00 33.38 937 PRO A CA 1
ATOM 7586 C C . PRO A 1 937 ? -40.239 -12.571 62.161 1.00 33.38 937 PRO A C 1
ATOM 7588 O O . PRO A 1 937 ? -41.189 -11.894 61.756 1.00 33.38 937 PRO A O 1
ATOM 7591 N N . THR A 1 938 ? -39.989 -12.758 63.448 1.00 31.25 938 THR A N 1
ATOM 7592 C CA . THR A 1 938 ? -40.579 -12.004 64.549 1.00 31.25 938 THR A CA 1
ATOM 7593 C C . THR A 1 938 ? -40.468 -10.499 64.311 1.00 31.25 938 THR A C 1
ATOM 7595 O O . THR A 1 938 ? -39.407 -9.982 63.980 1.00 31.25 938 THR A O 1
ATOM 7598 N N . PHE A 1 939 ? -41.589 -9.814 64.515 1.00 28.33 939 PHE A N 1
ATOM 7599 C CA . PHE A 1 939 ? -41.729 -8.361 64.584 1.00 28.33 939 PHE A CA 1
ATOM 7600 C C . PHE A 1 939 ? -40.656 -7.714 65.479 1.00 28.33 939 PHE A C 1
ATOM 7602 O O . PHE A 1 939 ? -40.522 -8.110 66.635 1.00 28.33 939 PHE A O 1
ATOM 7609 N N . CYS A 1 940 ? -40.025 -6.639 65.004 1.00 25.78 940 CYS A N 1
ATOM 7610 C CA . CYS A 1 940 ? -39.546 -5.551 65.857 1.00 25.78 940 CYS A CA 1
ATOM 7611 C C . CYS A 1 940 ? -39.797 -4.217 65.147 1.00 25.78 940 CYS A C 1
ATOM 7613 O O . CYS A 1 940 ? -39.225 -3.930 64.102 1.00 25.78 940 CYS A O 1
ATOM 7615 N N . ILE A 1 941 ? -40.679 -3.406 65.729 1.00 32.38 941 ILE A N 1
ATOM 7616 C CA . ILE A 1 941 ? -40.828 -1.988 65.401 1.00 32.38 941 ILE A CA 1
ATOM 7617 C C . ILE A 1 941 ? -39.530 -1.303 65.842 1.00 32.38 941 ILE A C 1
ATOM 7619 O O . ILE A 1 941 ? -39.219 -1.328 67.033 1.00 32.38 941 ILE A O 1
ATOM 7623 N N . VAL A 1 942 ? -38.793 -0.675 64.924 1.00 25.55 942 VAL A N 1
ATOM 7624 C CA . VAL A 1 942 ? -37.735 0.279 65.288 1.00 25.55 942 VAL A CA 1
ATOM 7625 C C . VAL A 1 942 ? -38.149 1.672 64.797 1.00 25.55 942 VAL A C 1
ATOM 7627 O O . VAL A 1 942 ? -38.526 1.810 63.633 1.00 25.55 942 VAL A O 1
ATOM 7630 N N . PRO A 1 943 ? -38.145 2.709 65.657 1.00 31.81 943 PRO A N 1
ATOM 7631 C CA . PRO A 1 943 ? -38.494 4.069 65.259 1.00 31.81 943 PRO A CA 1
ATOM 7632 C C . PRO A 1 943 ? -37.439 4.679 64.326 1.00 31.81 943 PRO A C 1
ATOM 7634 O O . PRO A 1 943 ? -36.282 4.269 64.334 1.00 31.81 943 PRO A O 1
ATOM 7637 N N . LYS A 1 944 ? -37.866 5.710 63.581 1.00 38.03 944 LYS A N 1
ATOM 7638 C CA . LYS A 1 944 ? -37.062 6.663 62.791 1.00 38.03 944 LYS A CA 1
ATOM 7639 C C . LYS A 1 944 ? -35.576 6.722 63.189 1.00 38.03 944 LYS A C 1
ATOM 7641 O O . LYS A 1 944 ? -35.254 7.046 64.327 1.00 38.03 944 LYS A O 1
ATOM 7646 N N . ALA A 1 945 ? -34.722 6.560 62.175 1.00 33.78 945 ALA A N 1
ATOM 7647 C CA . ALA A 1 945 ? -33.262 6.665 62.206 1.00 33.78 945 ALA A CA 1
ATOM 7648 C C . ALA A 1 945 ? -32.527 5.473 62.848 1.00 33.78 945 ALA A C 1
ATOM 7650 O O . ALA A 1 945 ? -31.898 5.597 63.895 1.00 33.78 945 ALA A O 1
ATOM 7651 N N . ALA A 1 946 ? -32.520 4.332 62.157 1.00 27.45 946 ALA A N 1
ATOM 7652 C CA . ALA A 1 946 ? -31.497 3.312 62.348 1.00 27.45 946 ALA A CA 1
ATOM 7653 C C . ALA A 1 946 ? -30.945 2.900 60.981 1.00 27.45 946 ALA A C 1
ATOM 7655 O O . ALA A 1 946 ? -31.692 2.553 60.070 1.00 27.45 946 ALA A O 1
ATOM 7656 N N . VAL A 1 947 ? -29.627 3.006 60.849 1.00 33.69 947 VAL A N 1
ATOM 7657 C CA . VAL A 1 947 ? -28.842 2.505 59.722 1.00 33.69 947 VAL A CA 1
ATOM 7658 C C . VAL A 1 947 ? -29.174 1.026 59.535 1.00 33.69 947 VAL A C 1
ATOM 7660 O O . VAL A 1 947 ? -28.998 0.244 60.469 1.00 33.69 947 VAL A O 1
ATOM 7663 N N . ILE A 1 948 ? -29.651 0.655 58.346 1.00 35.28 948 ILE A N 1
ATOM 7664 C CA . ILE A 1 948 ? -29.768 -0.742 57.926 1.00 35.28 948 ILE A CA 1
ATOM 7665 C C . ILE A 1 948 ? -28.342 -1.304 57.935 1.00 35.28 948 ILE A C 1
ATOM 7667 O O . ILE A 1 948 ? -27.517 -0.946 57.097 1.00 35.28 948 ILE A O 1
ATOM 7671 N N . THR A 1 949 ? -28.009 -2.116 58.935 1.00 32.91 949 THR A N 1
ATOM 7672 C CA . THR A 1 949 ? -26.779 -2.908 58.928 1.00 32.91 949 THR A CA 1
ATOM 7673 C C . THR A 1 949 ? -26.973 -4.090 57.977 1.00 32.91 949 THR A C 1
ATOM 7675 O O . THR A 1 949 ? -28.067 -4.636 57.870 1.00 32.91 949 THR A O 1
ATOM 7678 N N . GLU A 1 950 ? -25.914 -4.467 57.260 1.00 38.94 950 GLU A N 1
ATOM 7679 C CA . GLU A 1 950 ? -25.882 -5.355 56.080 1.00 38.94 950 GLU A CA 1
ATOM 7680 C C . GLU A 1 950 ? -26.412 -6.808 56.255 1.00 38.94 950 GLU A C 1
ATOM 7682 O O . GLU A 1 950 ? -26.060 -7.671 55.453 1.00 38.94 950 GLU A O 1
ATOM 7687 N N . GLN A 1 951 ? -27.216 -7.153 57.273 1.00 38.75 951 GLN A N 1
ATOM 7688 C CA . GLN A 1 951 ? -27.507 -8.562 57.605 1.00 38.75 951 GLN A CA 1
ATOM 7689 C C . GLN A 1 951 ? -28.973 -9.001 57.763 1.00 38.75 951 GLN A C 1
ATOM 7691 O O . GLN A 1 951 ? -29.185 -10.198 57.945 1.00 38.75 951 GLN A O 1
ATOM 7696 N N . GLU A 1 952 ? -29.991 -8.150 57.593 1.00 49.84 952 GLU A N 1
ATOM 7697 C CA . GLU A 1 952 ? -31.388 -8.632 57.522 1.00 49.84 952 GLU A CA 1
ATOM 7698 C C . GLU A 1 952 ? -32.135 -8.067 56.303 1.00 49.84 952 GLU A C 1
ATOM 7700 O O . GLU A 1 952 ? -32.315 -6.861 56.161 1.00 49.84 952 GLU A O 1
ATOM 7705 N N . GLU A 1 953 ? -32.570 -8.950 55.394 1.00 56.00 953 GLU A N 1
ATOM 7706 C CA . GLU A 1 953 ? -33.425 -8.563 54.267 1.00 56.00 953 GLU A CA 1
ATOM 7707 C C . GLU A 1 953 ? -34.843 -8.193 54.750 1.00 56.00 953 GLU A C 1
ATOM 7709 O O . GLU A 1 953 ? -35.443 -8.960 55.510 1.00 56.00 953 GLU A O 1
ATOM 7714 N N . PRO A 1 954 ? -35.454 -7.109 54.232 1.00 66.50 954 PRO A N 1
ATOM 7715 C CA . PRO A 1 954 ? -36.804 -6.702 54.615 1.00 66.50 954 PRO A CA 1
ATOM 7716 C C . PRO A 1 954 ? -37.846 -7.789 54.308 1.00 66.50 954 PRO A C 1
ATOM 7718 O O . PRO A 1 954 ? -37.847 -8.418 53.236 1.00 66.50 954 PRO A O 1
ATOM 7721 N N . GLY A 1 955 ? -38.758 -8.009 55.259 1.00 70.62 955 GLY A N 1
ATOM 7722 C CA . GLY A 1 955 ? -39.806 -9.028 55.177 1.00 70.62 955 GLY A CA 1
ATOM 7723 C C . GLY A 1 955 ? -40.853 -8.738 54.093 1.00 70.62 955 GLY A C 1
ATOM 7724 O O . GLY A 1 955 ? -41.050 -7.600 53.673 1.00 70.62 955 GLY A O 1
ATOM 7725 N N . SER A 1 956 ? -41.590 -9.766 53.655 1.00 74.81 956 SER A N 1
ATOM 7726 C CA . SER A 1 956 ? -42.602 -9.643 52.584 1.00 74.81 956 SER A CA 1
ATOM 7727 C C . SER A 1 956 ? -43.702 -8.611 52.873 1.00 74.81 956 SER A C 1
ATOM 7729 O O . SER A 1 956 ? -44.240 -8.019 51.939 1.00 74.81 956 SER A O 1
ATOM 7731 N N . ARG A 1 957 ? -44.023 -8.371 54.152 1.00 78.75 957 ARG A N 1
ATOM 7732 C CA . ARG A 1 957 ? -45.014 -7.368 54.581 1.00 78.75 957 ARG A CA 1
ATOM 7733 C C . ARG A 1 957 ? -44.516 -5.936 54.426 1.00 78.75 957 ARG A C 1
ATOM 7735 O O . ARG A 1 957 ? -45.282 -5.074 54.021 1.00 78.75 957 ARG A O 1
ATOM 7742 N N . GLU A 1 958 ? -43.249 -5.691 54.730 1.00 81.12 958 GLU A N 1
ATOM 7743 C CA . GLU A 1 958 ? -42.661 -4.355 54.645 1.00 81.12 958 GLU A CA 1
ATOM 7744 C C . GLU A 1 958 ? -42.536 -3.901 53.189 1.00 81.12 958 GLU A C 1
ATOM 7746 O O . GLU A 1 958 ? -42.972 -2.805 52.841 1.00 81.12 958 GLU A O 1
ATOM 7751 N N . VAL A 1 959 ? -42.089 -4.809 52.314 1.00 83.94 959 VAL A N 1
ATOM 7752 C CA . VAL A 1 959 ? -42.073 -4.592 50.857 1.00 83.94 959 VAL A CA 1
ATOM 7753 C C . VAL A 1 959 ? -43.483 -4.310 50.323 1.00 83.94 959 VAL A C 1
ATOM 7755 O O . VAL A 1 959 ? -43.659 -3.427 49.488 1.00 83.94 959 VAL A O 1
ATOM 7758 N N . LEU A 1 960 ? -44.502 -5.023 50.823 1.00 86.31 960 LEU A N 1
ATOM 7759 C CA . LEU A 1 960 ? -45.899 -4.806 50.437 1.00 86.31 960 LEU A CA 1
ATOM 7760 C C . LEU A 1 960 ? -46.404 -3.414 50.846 1.00 86.31 960 LEU A C 1
ATOM 7762 O O . LEU A 1 960 ? -47.048 -2.741 50.043 1.00 86.31 960 LEU A O 1
ATOM 7766 N N . TYR A 1 961 ? -46.130 -2.973 52.075 1.00 87.88 961 TYR A N 1
ATOM 7767 C CA . TYR A 1 961 ? -46.576 -1.658 52.544 1.00 87.88 961 TYR A CA 1
ATOM 7768 C C . TYR A 1 961 ? -45.911 -0.527 51.779 1.00 87.88 961 TYR A C 1
ATOM 7770 O O . TYR A 1 961 ? -46.608 0.389 51.338 1.00 87.88 961 TYR A O 1
ATOM 7778 N N . GLN A 1 962 ? -44.598 -0.609 51.556 1.00 87.25 962 GLN A N 1
ATOM 7779 C CA . GLN A 1 962 ? -43.923 0.374 50.720 1.00 87.25 962 GLN A CA 1
ATOM 7780 C C . GLN A 1 962 ? -44.471 0.362 49.288 1.00 87.25 962 GLN A C 1
ATOM 7782 O O . GLN A 1 962 ? -44.833 1.425 48.793 1.00 87.25 962 GLN A O 1
ATOM 7787 N N . TYR A 1 963 ? -44.634 -0.811 48.658 1.00 90.19 963 TYR A N 1
ATOM 7788 C CA . TYR A 1 963 ? -45.226 -0.926 47.317 1.00 90.19 963 TYR A CA 1
ATOM 7789 C C . TYR A 1 963 ? -46.559 -0.176 47.220 1.00 90.19 963 TYR A C 1
ATOM 7791 O O . TYR A 1 963 ? -46.734 0.675 46.348 1.00 90.19 963 TYR A O 1
ATOM 7799 N N . ILE A 1 964 ? -47.486 -0.466 48.136 1.00 90.12 964 ILE A N 1
ATOM 7800 C CA . ILE A 1 964 ? -48.804 0.169 48.171 1.00 90.12 964 ILE A CA 1
ATOM 7801 C C . ILE A 1 964 ? -48.666 1.680 48.367 1.00 90.12 964 ILE A C 1
ATOM 7803 O O . ILE A 1 964 ? -49.349 2.444 47.692 1.00 90.12 964 ILE A O 1
ATOM 7807 N N . SER A 1 965 ? -47.776 2.116 49.259 1.00 89.75 965 SER A N 1
ATOM 7808 C CA . SER A 1 965 ? -47.611 3.534 49.591 1.00 89.75 965 SER A CA 1
ATOM 7809 C C . SER A 1 965 ? -47.042 4.333 48.417 1.00 89.75 965 SER A C 1
ATOM 7811 O O . SER A 1 965 ? -47.569 5.396 48.094 1.00 89.75 965 SER A O 1
ATOM 7813 N N . PHE A 1 966 ? -46.037 3.794 47.721 1.00 90.44 966 PHE A N 1
ATOM 7814 C CA . PHE A 1 966 ? -45.495 4.378 46.491 1.00 90.44 966 PHE A CA 1
ATOM 7815 C C . PHE A 1 966 ? -46.517 4.379 45.356 1.00 90.44 966 PHE A C 1
ATOM 7817 O O . PHE A 1 966 ? -46.661 5.389 44.671 1.00 90.44 966 PHE A O 1
ATOM 7824 N N . LEU A 1 967 ? -47.272 3.288 45.181 1.00 89.38 967 LEU A N 1
ATOM 7825 C CA . LEU A 1 967 ? -48.307 3.213 44.151 1.00 89.38 967 LEU A CA 1
ATOM 7826 C C . LEU A 1 967 ? -49.454 4.196 44.420 1.00 89.38 967 LEU A C 1
ATOM 7828 O O . LEU A 1 967 ? -49.989 4.795 43.489 1.00 89.38 967 LEU A O 1
ATOM 7832 N N . GLY A 1 968 ? -49.810 4.393 45.689 1.00 88.88 968 GLY A N 1
ATOM 7833 C CA . GLY A 1 968 ? -50.768 5.408 46.110 1.00 88.88 968 GLY A CA 1
ATOM 7834 C C . GLY A 1 968 ? -50.255 6.826 45.881 1.00 88.88 968 GLY A C 1
ATOM 7835 O O . GLY A 1 968 ? -50.973 7.635 45.302 1.00 88.88 968 GLY A O 1
ATOM 7836 N N . ALA A 1 969 ? -49.012 7.126 46.259 1.00 88.62 969 ALA A N 1
ATOM 7837 C CA . ALA A 1 969 ? -48.408 8.432 45.998 1.00 88.62 969 ALA A CA 1
ATOM 7838 C C . ALA A 1 969 ? -48.334 8.730 44.489 1.00 88.62 969 ALA A C 1
ATOM 7840 O O . ALA A 1 969 ? -48.765 9.794 44.052 1.00 88.62 969 ALA A O 1
ATOM 7841 N N . PHE A 1 970 ? -47.900 7.754 43.681 1.00 89.44 970 PHE A N 1
ATOM 7842 C CA . PHE A 1 970 ? -47.944 7.830 42.218 1.00 89.44 970 PHE A CA 1
ATOM 7843 C C . PHE A 1 970 ? -49.354 8.147 41.718 1.00 89.44 970 PHE A C 1
ATOM 7845 O O . PHE A 1 970 ? -49.543 9.062 40.920 1.00 89.44 970 PHE A O 1
ATOM 7852 N N . ALA A 1 971 ? -50.355 7.405 42.198 1.00 89.06 971 ALA A N 1
ATOM 7853 C CA . ALA A 1 971 ? -51.725 7.581 41.751 1.00 89.06 971 ALA A CA 1
ATOM 7854 C C . ALA A 1 971 ? -52.259 8.982 42.082 1.00 89.06 971 ALA A C 1
ATOM 7856 O O . ALA A 1 971 ? -52.918 9.589 41.244 1.00 89.06 971 ALA A O 1
ATOM 7857 N N . GLN A 1 972 ? -51.950 9.487 43.279 1.00 88.31 972 GLN A N 1
ATOM 7858 C CA . GLN A 1 972 ? -52.372 10.801 43.758 1.00 88.31 972 GLN A CA 1
ATOM 7859 C C . GLN A 1 972 ? -51.770 11.957 42.956 1.00 88.31 972 GLN A C 1
ATOM 7861 O O . GLN A 1 972 ? -52.470 12.934 42.704 1.00 88.31 972 GLN A O 1
ATOM 7866 N N . GLU A 1 973 ? -50.498 11.848 42.576 1.00 87.44 973 GLU A N 1
ATOM 7867 C CA . GLU A 1 973 ? -49.809 12.887 41.806 1.00 87.44 973 GLU A CA 1
ATOM 7868 C C . GLU A 1 973 ? -50.117 12.804 40.301 1.00 87.44 973 GLU A C 1
ATOM 7870 O O . GLU A 1 973 ? -50.228 13.829 39.632 1.00 87.44 973 GLU A O 1
ATOM 7875 N N . TYR A 1 974 ? -50.287 11.595 39.747 1.00 86.00 974 TYR A N 1
ATOM 7876 C CA . TYR A 1 974 ? -50.507 11.407 38.307 1.00 86.00 974 TYR A CA 1
ATOM 7877 C C . TYR A 1 974 ? -51.970 11.562 37.873 1.00 86.00 974 TYR A C 1
ATOM 7879 O O . TYR A 1 974 ? -52.244 12.003 36.756 1.00 86.00 974 TYR A O 1
ATOM 7887 N N . TYR A 1 975 ? -52.928 11.179 38.723 1.00 86.94 975 TYR A N 1
ATOM 7888 C CA . TYR A 1 975 ? -54.352 11.193 38.389 1.00 86.94 975 TYR A CA 1
ATOM 7889 C C . TYR A 1 975 ? -55.121 12.220 39.215 1.00 86.94 975 TYR A C 1
ATOM 7891 O O . TYR A 1 975 ? -54.817 12.487 40.373 1.00 86.94 975 TYR A O 1
ATOM 7899 N N . ASN A 1 976 ? -56.203 12.756 38.639 1.00 87.06 976 ASN A N 1
ATOM 7900 C CA . ASN A 1 976 ? -57.086 13.655 39.375 1.00 87.06 976 ASN A CA 1
ATOM 7901 C C . ASN A 1 976 ? -57.690 12.938 40.608 1.00 87.06 976 ASN A C 1
ATOM 7903 O O . ASN A 1 976 ? -58.301 11.874 40.444 1.00 87.06 976 ASN A O 1
ATOM 7907 N N . PRO A 1 977 ? -57.620 13.531 41.817 1.00 84.12 977 PRO A N 1
ATOM 7908 C CA . PRO A 1 977 ? -58.155 12.926 43.039 1.00 84.12 977 PRO A CA 1
ATOM 7909 C C . PRO A 1 977 ? -59.636 12.526 42.969 1.00 84.12 977 PRO A C 1
ATOM 7911 O O . PRO A 1 977 ? -60.038 11.527 43.566 1.00 84.12 977 PRO A O 1
ATOM 7914 N N . GLY A 1 978 ? -60.457 13.255 42.203 1.00 85.19 978 GLY A N 1
ATOM 7915 C CA . GLY A 1 978 ? -61.867 12.921 41.991 1.00 85.19 978 GLY A CA 1
ATOM 7916 C C . GLY A 1 978 ? -62.058 11.583 41.272 1.00 85.19 978 GLY A C 1
ATOM 7917 O O . GLY A 1 978 ? -62.923 10.798 41.656 1.00 85.19 978 GLY A O 1
ATOM 7918 N N . TYR A 1 979 ? -61.204 11.273 40.292 1.00 89.00 979 TYR A N 1
ATOM 7919 C CA . TYR A 1 979 ? -61.246 9.997 39.568 1.00 89.00 979 TYR A CA 1
ATOM 7920 C C . TYR A 1 979 ? -60.700 8.826 40.386 1.00 89.00 979 TYR A C 1
ATOM 7922 O O . TYR A 1 979 ? -61.120 7.691 40.173 1.00 89.00 979 TYR A O 1
ATOM 7930 N N . LEU A 1 980 ? -59.786 9.081 41.327 1.00 87.25 980 LEU A N 1
ATOM 7931 C CA . LEU A 1 980 ? -59.303 8.060 42.261 1.00 87.25 980 LEU A CA 1
ATOM 7932 C C . LEU A 1 980 ? -60.407 7.635 43.238 1.00 87.25 980 LEU A C 1
ATOM 7934 O O . LEU A 1 980 ? -60.541 6.447 43.549 1.00 87.25 980 LEU A O 1
ATOM 7938 N N . MET A 1 981 ? -61.228 8.594 43.677 1.00 81.75 981 MET A N 1
ATOM 7939 C CA . MET A 1 981 ? -62.343 8.377 44.604 1.00 81.75 981 MET A CA 1
ATOM 7940 C C . MET A 1 981 ? -63.587 7.770 43.949 1.00 81.75 981 MET A C 1
ATOM 7942 O O . MET A 1 981 ? -64.332 7.069 44.634 1.00 81.75 981 MET A O 1
ATOM 7946 N N . ASP A 1 982 ? -63.796 7.972 42.648 1.00 83.69 982 ASP A N 1
ATOM 7947 C CA . ASP A 1 982 ? -64.921 7.394 41.908 1.00 83.69 982 ASP A CA 1
ATOM 7948 C C . ASP A 1 982 ? -64.722 5.880 41.644 1.00 83.69 982 ASP A C 1
ATOM 7950 O O . ASP A 1 982 ? -63.809 5.490 40.905 1.00 83.69 982 ASP A O 1
ATOM 7954 N N . PRO A 1 983 ? -65.564 4.990 42.210 1.00 72.50 983 PRO A N 1
ATOM 7955 C CA . PRO A 1 983 ? -65.479 3.550 41.966 1.00 72.50 983 PRO A CA 1
ATOM 7956 C C . PRO A 1 983 ? -65.719 3.167 40.497 1.00 72.50 983 PRO A C 1
ATOM 7958 O O . PRO A 1 983 ? -65.183 2.152 40.050 1.00 72.50 983 PRO A O 1
ATOM 7961 N N . GLY A 1 984 ? -66.493 3.970 39.755 1.00 77.56 984 GLY A N 1
ATOM 7962 C CA . GLY A 1 984 ? -66.900 3.723 38.369 1.00 77.56 984 GLY A CA 1
ATOM 7963 C C . GLY A 1 984 ? -66.001 4.356 37.305 1.00 77.56 984 GLY A C 1
ATOM 7964 O O . GLY A 1 984 ? -66.266 4.181 36.117 1.00 77.56 984 GLY A O 1
ATOM 7965 N N . SER A 1 985 ? -64.939 5.064 37.702 1.00 80.06 985 SER A N 1
ATOM 7966 C CA . SER A 1 985 ? -64.041 5.733 36.758 1.00 80.06 985 SER A CA 1
ATOM 7967 C C . SER A 1 985 ? -63.408 4.736 35.780 1.00 80.06 985 SER A C 1
ATOM 7969 O O . SER A 1 985 ? -62.771 3.758 36.181 1.00 80.06 985 SER A O 1
ATOM 7971 N N . CYS A 1 986 ? -63.557 4.996 34.480 1.00 78.19 986 CYS A N 1
ATOM 7972 C CA . CYS A 1 986 ? -62.903 4.231 33.415 1.00 78.19 986 CYS A CA 1
ATOM 7973 C C . CYS A 1 986 ? -61.531 4.799 33.018 1.00 78.19 986 CYS A C 1
ATOM 7975 O O . CYS A 1 986 ? -60.823 4.175 32.234 1.00 78.19 986 CYS A O 1
ATOM 7977 N N . VAL A 1 987 ? -61.161 5.971 33.549 1.00 83.69 987 VAL A N 1
ATOM 7978 C CA . VAL A 1 987 ? -59.947 6.714 33.160 1.00 83.69 987 VAL A CA 1
ATOM 7979 C C . VAL A 1 987 ? -58.717 6.260 33.952 1.00 83.69 987 VAL A C 1
ATOM 7981 O O . VAL A 1 987 ? -57.600 6.330 33.453 1.00 83.69 987 VAL A O 1
ATOM 7984 N N . VAL A 1 988 ? -58.911 5.766 35.178 1.00 85.88 988 VAL A N 1
ATOM 7985 C CA . VAL A 1 988 ? -57.840 5.197 36.015 1.00 85.88 988 VAL A CA 1
ATOM 7986 C C . VAL A 1 988 ? -58.025 3.683 36.071 1.00 85.88 988 VAL A C 1
ATOM 7988 O O . VAL A 1 988 ? -59.158 3.263 36.276 1.00 85.88 988 VAL A O 1
ATOM 7991 N N . PRO A 1 989 ? -56.991 2.839 35.957 1.00 88.19 989 PRO A N 1
ATOM 7992 C CA . PRO A 1 989 ? -57.140 1.391 36.117 1.00 88.19 989 PRO A CA 1
ATOM 7993 C C . PRO A 1 989 ? -57.689 0.970 37.506 1.00 88.19 989 PRO A C 1
ATOM 7995 O O . PRO A 1 989 ? -57.352 1.604 38.513 1.00 88.19 989 PRO A O 1
ATOM 7998 N N . PRO A 1 990 ? -58.540 -0.077 37.603 1.00 88.69 990 PRO A N 1
ATOM 7999 C CA . PRO A 1 990 ? -59.148 -0.509 38.871 1.00 88.69 990 PRO A CA 1
ATOM 8000 C C . PRO A 1 990 ? -58.145 -0.890 39.970 1.00 88.69 990 PRO A C 1
ATOM 8002 O O . PRO A 1 990 ? -58.358 -0.572 41.139 1.00 88.69 990 PRO A O 1
ATOM 8005 N N . ASP A 1 991 ? -57.033 -1.526 39.608 1.00 87.94 991 ASP A N 1
ATOM 8006 C CA . ASP A 1 991 ? -55.956 -1.903 40.526 1.00 87.94 991 ASP A CA 1
ATOM 8007 C C . ASP A 1 991 ? -55.258 -0.676 41.130 1.00 87.94 991 ASP A C 1
ATOM 8009 O O . ASP A 1 991 ? -55.043 -0.628 42.340 1.00 87.94 991 ASP A O 1
ATOM 8013 N N . ILE A 1 992 ? -54.997 0.365 40.336 1.00 88.81 992 ILE A N 1
ATOM 8014 C CA . ILE A 1 992 ? -54.430 1.634 40.821 1.00 88.81 992 ILE A CA 1
ATOM 8015 C C . ILE A 1 992 ? -55.388 2.328 41.801 1.00 88.81 992 ILE A C 1
ATOM 8017 O O . ILE A 1 992 ? -54.970 2.790 42.865 1.00 88.81 992 ILE A O 1
ATOM 8021 N N . ARG A 1 993 ? -56.695 2.350 41.496 1.00 89.69 993 ARG A N 1
ATOM 8022 C CA . ARG A 1 993 ? -57.720 2.916 42.396 1.00 89.69 993 ARG A CA 1
ATOM 8023 C C . ARG A 1 993 ? -57.824 2.150 43.716 1.00 89.69 993 ARG A C 1
ATOM 8025 O O . ARG A 1 993 ? -58.027 2.762 44.769 1.00 89.69 993 ARG A O 1
ATOM 8032 N N . ALA A 1 994 ? -57.720 0.824 43.667 1.00 89.69 994 ALA A N 1
ATOM 8033 C CA . ALA A 1 994 ? -57.736 -0.021 44.855 1.00 89.69 994 ALA A CA 1
ATOM 8034 C C . ALA A 1 994 ? -56.464 0.178 45.699 1.00 89.69 994 ALA A C 1
ATOM 8036 O O . ALA A 1 994 ? -56.563 0.404 46.906 1.00 89.69 994 ALA A O 1
ATOM 8037 N N . ALA A 1 995 ? -55.289 0.203 45.063 1.00 89.19 995 ALA A N 1
ATOM 8038 C CA . ALA A 1 995 ? -54.012 0.432 45.731 1.00 89.19 995 ALA A CA 1
ATOM 8039 C C . ALA A 1 995 ? -53.933 1.811 46.401 1.00 89.19 995 ALA A C 1
ATOM 8041 O O . ALA A 1 995 ? -53.481 1.905 47.539 1.00 89.19 995 ALA A O 1
ATOM 8042 N N . TRP A 1 996 ? -54.445 2.870 45.763 1.00 91.50 996 TRP A N 1
ATOM 8043 C CA . TRP A 1 996 ? -54.501 4.206 46.369 1.00 91.50 996 TRP A CA 1
ATOM 8044 C C . TRP A 1 996 ? -55.324 4.229 47.667 1.00 91.50 996 TRP A C 1
ATOM 8046 O O . TRP A 1 996 ? -54.898 4.811 48.663 1.00 91.50 996 TRP A O 1
ATOM 8056 N N . ARG A 1 997 ? -56.474 3.539 47.706 1.00 89.88 997 ARG A N 1
ATOM 8057 C CA . ARG A 1 997 ? -57.293 3.417 48.930 1.00 89.88 997 ARG A CA 1
ATOM 8058 C C . ARG A 1 997 ? -56.562 2.649 50.027 1.00 89.88 997 ARG A C 1
ATOM 8060 O O . ARG A 1 997 ? -56.651 3.026 51.191 1.00 89.88 997 ARG A O 1
ATOM 8067 N N . MET A 1 998 ? -55.831 1.597 49.659 1.00 90.62 998 MET A N 1
ATOM 8068 C CA . MET A 1 998 ? -54.982 0.850 50.590 1.00 90.62 998 MET A CA 1
ATOM 8069 C C . MET A 1 998 ? -53.842 1.731 51.129 1.00 90.62 998 MET A C 1
ATOM 8071 O O . MET A 1 998 ? -53.571 1.699 52.324 1.00 90.62 998 MET A O 1
ATOM 8075 N N . ALA A 1 999 ? -53.233 2.578 50.296 1.00 89.12 999 ALA A N 1
ATOM 8076 C CA . ALA A 1 999 ? -52.209 3.537 50.716 1.00 89.12 999 ALA A CA 1
ATOM 8077 C C . ALA A 1 999 ? -52.766 4.607 51.663 1.00 89.12 999 ALA A C 1
ATOM 8079 O O . ALA A 1 999 ? -52.149 4.923 52.676 1.00 89.12 999 ALA A O 1
ATOM 8080 N N . ALA A 1 1000 ? -53.971 5.113 51.385 1.00 86.44 1000 ALA A N 1
ATOM 8081 C CA . ALA A 1 1000 ? -54.654 6.082 52.238 1.00 86.44 1000 ALA A CA 1
ATOM 8082 C C . ALA A 1 1000 ? -54.950 5.541 53.648 1.00 86.44 1000 ALA A C 1
ATOM 8084 O O . ALA A 1 1000 ? -55.045 6.334 54.582 1.00 86.44 1000 ALA A O 1
ATOM 8085 N N . VAL A 1 1001 ? -55.092 4.218 53.788 1.00 87.69 1001 VAL A N 1
ATOM 8086 C CA . VAL A 1 1001 ? -55.261 3.512 55.070 1.00 87.69 1001 VAL A CA 1
ATOM 8087 C C . VAL A 1 1001 ? -53.934 3.361 55.815 1.00 87.69 1001 VAL A C 1
ATOM 8089 O O . VAL A 1 1001 ? -53.921 3.399 57.042 1.00 87.69 1001 VAL A O 1
ATOM 8092 N N . LEU A 1 1002 ? -52.828 3.180 55.086 1.00 84.25 1002 LEU A N 1
ATOM 8093 C CA . LEU A 1 1002 ? -51.480 3.085 55.657 1.00 84.25 1002 LEU A CA 1
ATOM 8094 C C . LEU A 1 1002 ? -50.929 4.452 56.102 1.00 84.25 1002 LEU A C 1
ATOM 8096 O O . LEU A 1 1002 ? -50.021 4.499 56.928 1.00 84.25 1002 LEU A O 1
ATOM 8100 N N . ALA A 1 1003 ? -51.471 5.556 55.583 1.00 78.31 1003 ALA A N 1
ATOM 8101 C CA . ALA A 1 1003 ? -51.138 6.908 56.023 1.00 78.31 1003 ALA A CA 1
ATOM 8102 C C . ALA A 1 1003 ? -51.751 7.230 57.406 1.00 78.31 1003 ALA A C 1
ATOM 8104 O O . ALA A 1 1003 ? -52.915 6.930 57.674 1.00 78.31 1003 ALA A O 1
ATOM 8105 N N . GLU A 1 1004 ? -50.979 7.872 58.290 1.00 67.81 1004 GLU A N 1
ATOM 8106 C CA . GLU A 1 1004 ? -51.420 8.229 59.647 1.00 67.81 1004 GLU A CA 1
ATOM 8107 C C . GLU A 1 1004 ? -52.570 9.265 59.640 1.00 67.81 1004 GLU A C 1
ATOM 8109 O O . GLU A 1 1004 ? -52.568 10.204 58.843 1.00 67.81 1004 GLU A O 1
ATOM 8114 N N . GLY A 1 1005 ? -53.538 9.136 60.565 1.00 67.81 1005 GLY A N 1
ATOM 8115 C CA . GLY A 1 1005 ? -54.489 10.216 60.896 1.00 67.81 1005 GLY A CA 1
ATOM 8116 C C . GLY A 1 1005 ? -55.971 10.038 60.520 1.00 67.81 1005 GLY A C 1
ATOM 8117 O O . GLY A 1 1005 ? -56.728 10.996 60.662 1.00 67.81 1005 GLY A O 1
ATOM 8118 N N . ARG A 1 1006 ? -56.419 8.853 60.075 1.00 75.62 1006 ARG A N 1
ATOM 8119 C CA . ARG A 1 1006 ? -57.844 8.556 59.776 1.00 75.62 1006 ARG A CA 1
ATOM 8120 C C . ARG A 1 1006 ? -58.523 7.724 60.867 1.00 75.62 1006 ARG A C 1
ATOM 8122 O O . ARG A 1 1006 ? -57.870 6.948 61.562 1.00 75.62 1006 ARG A O 1
ATOM 8129 N N . ALA A 1 1007 ? -59.846 7.848 60.998 1.00 76.62 1007 ALA A N 1
ATOM 8130 C CA . ALA A 1 1007 ? -60.622 7.027 61.929 1.00 76.62 1007 ALA A CA 1
ATOM 8131 C C . ALA A 1 1007 ? -60.737 5.566 61.440 1.00 76.62 1007 ALA A C 1
ATOM 8133 O O . ALA A 1 1007 ? -60.879 5.311 60.244 1.00 76.62 1007 ALA A O 1
ATOM 8134 N N . THR A 1 1008 ? -60.760 4.591 62.358 1.00 78.50 1008 THR A N 1
ATOM 8135 C CA . THR A 1 1008 ? -60.827 3.149 62.030 1.00 78.50 1008 THR A CA 1
ATOM 8136 C C . THR A 1 1008 ? -62.011 2.791 61.121 1.00 78.50 1008 THR A C 1
ATOM 8138 O O . THR A 1 1008 ? -61.877 1.973 60.211 1.00 78.50 1008 THR A O 1
ATOM 8141 N N . SER A 1 1009 ? -63.169 3.434 61.311 1.00 79.88 1009 SER A N 1
ATOM 8142 C CA . SER A 1 1009 ? -64.361 3.238 60.472 1.00 79.88 1009 SER A CA 1
ATOM 8143 C C . SER A 1 1009 ? -64.155 3.671 59.015 1.00 79.88 1009 SER A C 1
ATOM 8145 O O . SER A 1 1009 ? -64.655 3.006 58.107 1.00 79.88 1009 SER A O 1
ATOM 8147 N N . GLU A 1 1010 ? -63.401 4.746 58.780 1.00 81.56 1010 GLU A N 1
ATOM 8148 C CA . GLU A 1 1010 ? -63.068 5.246 57.441 1.00 81.56 1010 GLU A CA 1
ATOM 8149 C C . GLU A 1 1010 ? -62.068 4.320 56.744 1.00 81.56 1010 GLU A C 1
ATOM 8151 O O . GLU A 1 1010 ? -62.246 3.982 55.573 1.00 81.56 1010 GLU A O 1
ATOM 8156 N N . ASN A 1 1011 ? -61.070 3.828 57.484 1.00 85.50 1011 ASN A N 1
ATOM 8157 C CA . ASN A 1 1011 ? -60.084 2.882 56.965 1.00 85.50 1011 ASN A CA 1
ATOM 8158 C C . ASN A 1 1011 ? -60.729 1.563 56.515 1.00 85.50 1011 ASN A C 1
ATOM 8160 O O . ASN A 1 1011 ? -60.454 1.067 55.421 1.00 85.50 1011 ASN A O 1
ATOM 8164 N N . VAL A 1 1012 ? -61.652 1.017 57.316 1.00 84.25 1012 VAL A N 1
ATOM 8165 C CA . VAL A 1 1012 ? -62.409 -0.192 56.949 1.00 84.25 1012 VAL A CA 1
ATOM 8166 C C . VAL A 1 1012 ? -63.275 0.043 55.706 1.00 84.25 1012 VAL A C 1
ATOM 8168 O O . VAL A 1 1012 ? -63.383 -0.850 54.863 1.00 84.25 1012 VAL A O 1
ATOM 8171 N N . ALA A 1 1013 ? -63.881 1.226 55.559 1.00 86.25 1013 ALA A N 1
ATOM 8172 C CA . ALA A 1 1013 ? -64.671 1.564 54.375 1.00 86.25 1013 ALA A CA 1
ATOM 8173 C C . ALA A 1 1013 ? -63.807 1.626 53.102 1.00 86.25 1013 ALA A C 1
ATOM 8175 O O . ALA A 1 1013 ? -64.190 1.056 52.079 1.00 86.25 1013 ALA A O 1
ATOM 8176 N N . LEU A 1 1014 ? -62.623 2.243 53.175 1.00 88.62 1014 LEU A N 1
ATOM 8177 C CA . LEU A 1 1014 ? -61.679 2.329 52.055 1.00 88.62 1014 LEU A CA 1
ATOM 8178 C C . LEU A 1 1014 ? -61.159 0.951 51.621 1.00 88.62 1014 LEU A C 1
ATOM 8180 O O . LEU A 1 1014 ? -61.122 0.672 50.423 1.00 88.62 1014 LEU A O 1
ATOM 8184 N N . LEU A 1 1015 ? -60.821 0.066 52.567 1.00 89.25 1015 LEU A N 1
ATOM 8185 C CA . LEU A 1 1015 ? -60.384 -1.302 52.252 1.00 89.25 1015 LEU A CA 1
ATOM 8186 C C . LEU A 1 1015 ? -61.501 -2.149 51.624 1.00 89.25 1015 LEU A C 1
ATOM 8188 O O . LEU A 1 1015 ? -61.232 -2.915 50.700 1.00 89.25 1015 LEU A O 1
ATOM 8192 N N . LYS A 1 1016 ? -62.756 -2.003 52.078 1.00 88.69 1016 LYS A N 1
ATOM 8193 C CA . LYS A 1 1016 ? -63.910 -2.674 51.448 1.00 88.69 1016 LYS A CA 1
ATOM 8194 C C . LYS A 1 1016 ? -64.098 -2.227 50.001 1.00 88.69 1016 LYS A C 1
ATOM 8196 O O . LYS A 1 1016 ? -64.206 -3.071 49.121 1.00 88.69 1016 LYS A O 1
ATOM 8201 N N . GLN A 1 1017 ? -64.055 -0.920 49.754 1.00 89.12 1017 GLN A N 1
ATOM 8202 C CA . GLN A 1 1017 ? -64.141 -0.376 48.398 1.00 89.12 1017 GLN A CA 1
ATOM 8203 C C . GLN A 1 1017 ? -62.976 -0.842 47.516 1.00 89.12 1017 GLN A C 1
ATOM 8205 O O . GLN A 1 1017 ? -63.189 -1.190 46.360 1.00 89.12 1017 GLN A O 1
ATOM 8210 N N . ALA A 1 1018 ? -61.748 -0.881 48.047 1.00 90.12 1018 ALA A N 1
ATOM 8211 C CA . ALA A 1 1018 ? -60.590 -1.398 47.318 1.00 90.12 1018 ALA A CA 1
ATOM 8212 C C . ALA A 1 1018 ? -60.798 -2.860 46.886 1.00 90.12 1018 ALA A C 1
ATOM 8214 O O . ALA A 1 1018 ? -60.532 -3.202 45.734 1.00 90.12 1018 ALA A O 1
ATOM 8215 N N . LEU A 1 1019 ? -61.329 -3.697 47.786 1.00 89.94 1019 LEU A N 1
ATOM 8216 C CA . LEU A 1 1019 ? -61.634 -5.101 47.509 1.00 89.94 1019 LEU A CA 1
ATOM 8217 C C . LEU A 1 1019 ? -62.763 -5.271 46.480 1.00 89.94 1019 LEU A C 1
ATOM 8219 O O . LEU A 1 1019 ? -62.690 -6.163 45.643 1.00 89.94 1019 LEU A O 1
ATOM 8223 N N . GLU A 1 1020 ? -63.794 -4.425 46.523 1.00 90.12 1020 GLU A N 1
ATOM 8224 C CA . GLU A 1 1020 ? -64.890 -4.433 45.543 1.00 90.12 1020 GLU A CA 1
ATOM 8225 C C . GLU A 1 1020 ? -64.411 -4.035 44.139 1.00 90.12 1020 GLU A C 1
ATOM 8227 O O . GLU A 1 1020 ? -64.808 -4.653 43.152 1.00 90.12 1020 GLU A O 1
ATOM 8232 N N . ILE A 1 1021 ? -63.537 -3.028 44.050 1.00 88.88 1021 ILE A N 1
ATOM 8233 C CA . ILE A 1 1021 ? -62.989 -2.524 42.782 1.00 88.88 1021 ILE A CA 1
ATOM 8234 C C . ILE A 1 1021 ? -61.992 -3.519 42.172 1.00 88.88 1021 ILE A C 1
ATOM 8236 O O . ILE A 1 1021 ? -61.986 -3.714 40.955 1.00 88.88 1021 ILE A O 1
ATOM 8240 N N . PHE A 1 1022 ? -61.142 -4.144 42.996 1.00 89.25 1022 PHE A N 1
ATOM 8241 C CA . PHE A 1 1022 ? -60.126 -5.090 42.534 1.00 89.25 1022 PHE A CA 1
ATOM 8242 C C . PHE A 1 1022 ? -60.002 -6.303 43.480 1.00 89.25 1022 PHE A C 1
ATOM 8244 O O . PHE A 1 1022 ? -59.113 -6.345 44.339 1.00 89.25 1022 PHE A O 1
ATOM 8251 N N . PRO A 1 1023 ? -60.858 -7.334 43.307 1.00 88.25 1023 PRO A N 1
ATOM 8252 C CA . PRO A 1 1023 ? -60.943 -8.484 44.218 1.00 88.25 1023 PRO A CA 1
ATOM 8253 C C . PRO A 1 1023 ? -59.636 -9.264 44.414 1.00 88.25 1023 PRO A C 1
ATOM 8255 O O . PRO A 1 1023 ? -59.447 -9.923 45.437 1.00 88.25 1023 PRO A O 1
ATOM 8258 N N . SER A 1 1024 ? -58.709 -9.176 43.457 1.00 85.38 1024 SER A N 1
ATOM 8259 C CA . SER A 1 1024 ? -57.415 -9.862 43.502 1.00 85.38 1024 SER A CA 1
ATOM 8260 C C . SER A 1 1024 ? -56.502 -9.406 44.650 1.00 85.38 1024 SER A C 1
ATOM 8262 O O . SER A 1 1024 ? -55.618 -10.171 45.027 1.00 85.38 1024 SER A O 1
ATOM 8264 N N . PHE A 1 1025 ? -56.725 -8.223 45.247 1.00 86.88 1025 PHE A N 1
ATOM 8265 C CA . PHE A 1 1025 ? -55.959 -7.725 46.407 1.00 86.88 1025 PHE A CA 1
ATOM 8266 C C . PHE A 1 1025 ? -56.396 -8.302 47.765 1.00 86.88 1025 PHE A C 1
ATOM 8268 O O . PHE A 1 1025 ? -55.968 -7.827 48.817 1.00 86.88 1025 PHE A O 1
ATOM 8275 N N . HIS A 1 1026 ? -57.261 -9.318 47.786 1.00 86.81 1026 HIS A N 1
ATOM 8276 C CA . HIS A 1 1026 ? -57.789 -9.895 49.023 1.00 86.81 1026 HIS A CA 1
ATOM 8277 C C . HIS A 1 1026 ? -56.710 -10.318 50.043 1.00 86.81 1026 HIS A C 1
ATOM 8279 O O . HIS A 1 1026 ? -56.876 -10.065 51.239 1.00 86.81 1026 HIS A O 1
ATOM 8285 N N . GLU A 1 1027 ? -55.599 -10.927 49.609 1.00 82.25 1027 GLU A N 1
ATOM 8286 C CA . GLU A 1 1027 ? -54.529 -11.347 50.532 1.00 82.25 1027 GLU A CA 1
ATOM 8287 C C . GLU A 1 1027 ? -53.683 -10.168 51.032 1.00 82.25 1027 GLU A C 1
ATOM 8289 O O . GLU A 1 1027 ? -53.286 -10.129 52.200 1.00 82.25 1027 GLU A O 1
ATOM 8294 N N . GLU A 1 1028 ? -53.448 -9.171 50.184 1.00 86.75 1028 GLU A N 1
ATOM 8295 C CA . GLU A 1 1028 ? -52.757 -7.930 50.519 1.00 86.75 1028 GLU A CA 1
ATOM 8296 C C . GLU A 1 1028 ? -53.562 -7.127 51.549 1.00 86.75 1028 GLU A C 1
ATOM 8298 O O . GLU A 1 1028 ? -53.028 -6.737 52.587 1.00 86.75 1028 GLU A O 1
ATOM 8303 N N . ILE A 1 1029 ? -54.872 -6.970 51.331 1.00 86.75 1029 ILE A N 1
ATOM 8304 C CA . ILE A 1 1029 ? -55.795 -6.304 52.263 1.00 86.75 1029 ILE A CA 1
ATOM 8305 C C . ILE A 1 1029 ? -55.863 -7.062 53.592 1.00 86.75 1029 ILE A C 1
ATOM 8307 O O . ILE A 1 1029 ? -55.796 -6.449 54.659 1.00 86.75 1029 ILE A O 1
ATOM 8311 N N . ARG A 1 1030 ? -55.935 -8.399 53.560 1.00 84.44 1030 ARG A N 1
ATOM 8312 C CA . ARG A 1 1030 ? -55.876 -9.225 54.776 1.00 84.44 1030 ARG A CA 1
ATOM 8313 C C . ARG A 1 1030 ? -54.560 -9.023 55.532 1.00 84.44 1030 ARG A C 1
ATOM 8315 O O . ARG A 1 1030 ? -54.563 -9.013 56.762 1.00 84.44 1030 ARG A O 1
ATOM 8322 N N . THR A 1 1031 ? -53.449 -8.871 54.816 1.00 82.12 1031 THR A N 1
ATOM 8323 C CA . THR A 1 1031 ? -52.129 -8.619 55.409 1.00 82.12 1031 THR A CA 1
ATOM 8324 C C . THR A 1 1031 ? -52.079 -7.251 56.093 1.00 82.12 1031 THR A C 1
ATOM 8326 O O . THR A 1 1031 ? -51.655 -7.189 57.245 1.00 82.12 1031 THR A O 1
ATOM 8329 N N . ILE A 1 1032 ? -52.595 -6.198 55.446 1.00 82.25 1032 ILE A N 1
ATOM 8330 C CA . ILE A 1 1032 ? -52.734 -4.850 56.032 1.00 82.25 1032 ILE A CA 1
ATOM 8331 C C . ILE A 1 1032 ? -53.589 -4.896 57.303 1.00 82.25 1032 ILE A C 1
ATOM 8333 O O . ILE A 1 1032 ? -53.165 -4.416 58.350 1.00 82.25 1032 ILE A O 1
ATOM 8337 N N . LEU A 1 1033 ? -54.756 -5.548 57.251 1.00 79.75 1033 LEU A N 1
ATOM 8338 C CA . LEU A 1 1033 ? -55.658 -5.678 58.402 1.00 79.75 1033 LEU A CA 1
ATOM 8339 C C . LEU A 1 1033 ? -54.998 -6.371 59.601 1.00 79.75 1033 LEU A C 1
ATOM 8341 O O . LEU A 1 1033 ? -55.207 -5.957 60.736 1.00 79.75 1033 LEU A O 1
ATOM 8345 N N . LYS A 1 1034 ? -54.177 -7.403 59.365 1.00 77.38 1034 LYS A N 1
ATOM 8346 C CA . LYS A 1 1034 ? -53.421 -8.079 60.434 1.00 77.38 1034 LYS A CA 1
ATOM 8347 C C . LYS A 1 1034 ? -52.352 -7.178 61.065 1.00 77.38 1034 LYS A C 1
ATOM 8349 O O . LYS A 1 1034 ? -52.004 -7.394 62.222 1.00 77.38 1034 LYS A O 1
ATOM 8354 N N . GLY A 1 1035 ? -51.805 -6.224 60.310 1.00 69.56 1035 GLY A N 1
ATOM 8355 C CA . GLY A 1 1035 ? -50.754 -5.316 60.774 1.00 69.56 1035 GLY A CA 1
ATOM 8356 C C . GLY A 1 1035 ? -51.253 -4.061 61.487 1.00 69.56 1035 GLY A C 1
ATOM 8357 O O . GLY A 1 1035 ? -50.483 -3.468 62.231 1.00 69.56 1035 GLY A O 1
ATOM 8358 N N . LEU A 1 1036 ? -52.519 -3.676 61.312 1.00 70.56 1036 LEU A N 1
ATOM 8359 C CA . LEU A 1 1036 ? -53.074 -2.431 61.856 1.00 70.56 1036 LEU A CA 1
ATOM 8360 C C . LEU A 1 1036 ? -53.358 -2.439 63.374 1.00 70.56 1036 LEU A C 1
ATOM 8362 O O . LEU A 1 1036 ? -53.845 -1.428 63.852 1.00 70.56 1036 LEU A O 1
ATOM 8366 N N . GLN A 1 1037 ? -53.067 -3.528 64.111 1.00 56.22 1037 GLN A N 1
ATOM 8367 C CA . GLN A 1 1037 ? -53.327 -3.747 65.557 1.00 56.22 1037 GLN A CA 1
ATOM 8368 C C . GLN A 1 1037 ? -54.189 -2.678 66.276 1.00 56.22 1037 GLN A C 1
ATOM 8370 O O . GLN A 1 1037 ? -53.709 -1.993 67.176 1.00 56.22 1037 GLN A O 1
ATOM 8375 N N . HIS A 1 1038 ? -55.456 -2.565 65.855 1.00 51.59 1038 HIS A N 1
ATOM 8376 C CA . HIS A 1 1038 ? -56.692 -2.316 66.613 1.00 51.59 1038 HIS A CA 1
ATOM 8377 C C . HIS A 1 1038 ? -57.855 -2.032 65.655 1.00 51.59 1038 HIS A C 1
ATOM 8379 O O . HIS A 1 1038 ? -57.855 -0.979 64.978 1.00 51.59 1038 HIS A O 1
#